Protein AF-A0AAF0UMV8-F1 (afdb_monomer_lite)

Foldseek 3Di:
DADPVQQDPLLVPDQALLLSLLLSVLSCLLCLAVDAEAEDAALLVVVQSVVVCLVCLLVSLVCLQVLHHDPVNDDVSSRVRSSVRRDHDNPSSVQSCVLSVDPALFQVSCSSRVNYQAYEHLCAAPRVVCVVVCCRNNVNHQYFDFFDADPVWGFFTFPCRRDDNVLTWTWGDCVGFWKKWQFPPPDPPDPPDDDDDDDDDPVVSVVRIDGQQGDDAQTKTFIFTDGPVGRFRHGPQWIWHFNQDDPRGTITGGDYRPQFFDDQDPFGDGPVLQVVLLVQLCVLCVVQQKDFPDKAKEWAVVDPLIEIEMETEMDTPDPPDDDLVSVLVSQQSSQQSGDLVSLCCQPRNVSYDFYKYFYFDPCLVVVLLVCCCPPPPVDDNVPDDRHNYDDDVVSVVSSVVGTPDMHTNPDRHDHDPPPPDPPVPFPPPDAEAEDAALQVSLVVVVCCLVCVVQVLVCLQVLAHDVVPPDPVVRVVSSVVRDHDNPLSVQSCVLSVDPALFQVCCSNGVNHQAYEYLCAAPRVVCVVVVCRNRVPRQYFDAFDADQQGTFFGFSCRRDHSVLTWTFGDCVAWFKKWQFDDPDPDDDPDDDDPDPDDPVRVVRIDGQLGDDAFTKTFIKTKGQADPDRDPPVVPPDPPCVVPPNDDGHIDIDTPQWIWHFNDDDPSTTITGTDHGHQFDADQDNAGDGPVLQVVLQVQLQVLCVVQQKGFPDKDKYWAVPDVVIDIDMDTDMDGPDPDDDDVVSVVVSVVSSVCSSCVVVVVPDPDDDD

Sequence (768 aa):
MCCPTESPIEAILCLDSYQSMYSQMLCGLCQNREVVRVGSLFASAFIRAMRFLEDHWSQLCNDIRTGTINNKITDPKVIEAVMKILKPDSELADFIEAECSKDSWEGIVTRLWPNTKYVDVVVTGAMSQYIPMLDYYSNSLPLVSTVYGSSECSFGINLNPLCKPSEVSYMLIPTMGYFEFLPMNRSNEFIDSISISTPLNEKDEQQLVVDLVDVKIGQEYELVVTTYSGLYRYRVGDVLRVAGYKNNTPQFNFIRRENVILSIDFDKTNEFDLQKAVNNVANNLMPFDARVVDYTSYADIATIPGHYVLFWELRANASPPIPHSVLEDCCLTIEESFDSVYCQGRTSDKSIGPLEIRIVEAGTFDKLMDYCSSSLLGASINQYKTPRCVKFAPLVELLNARVVSSYFSPVCPKWVPGMSGTCIGAKLKLVQAGSVLASSFIRAMRFLEDHWSLLRNDIRTGTINNKTTDPSVREAVMKSLKPDSELADFIEAECSKNSWEGIITRLWPNTKYVDVVVTGAMSQYIPMLDYYCNSLPLVSTTYASSECFFGINLSPLCKPSEVSYTLIPTVGYFEFLPIHRSNEFIDSISIPTPLNEKDEQQLVDLVDVKIGQEYELIVTTYSGNFQLPIEMFFFPCLLMLGSILSGLYRYRVGDVLRVAGYKNNAPQFNFIRRENVILSIDLDKTNEFELQNAVNNAANNLMLLDARVVDYTSYADTATIPGHYVLFWELSVNGSAPIPPSVLEDCCLTIEESLNSVCQFSAECSSK

Organism: Solanum verrucosum (NCBI:txid315347)

Radius of gyration: 34.32 Å; chains: 1; bounding box: 91×69×87 Å

Secondary structure (DSSP, 8-state):
---TTTS-HHHHT-S-HHHHHHHHHHHHHHTTTT-S-EEEEEHHHHHHHHHHHHHHHHHHHHHHHHT---TT---HHHHHHHHTT----HHHHHHHHHHHTSS--TTHHHHHSTT---EEEE-SGGGGGGHHHHHHHHTS--EE--EEE-SS-EEEEES-TTS-GGG--EEE-TTS-EEEEEES--SSS--SS-----PPPHHHHTTS-EETTT--TT-EEEEEEE-TTS--SEEEEEEEEEEEEETTEEEEEEEEETTEEE-SSS--EEHHHHHHHHHHTHHHHGGGTEEEEEEEEEEE-SSSS-EEEEEEEEEE-PSSPPPHHHHHHHHHHHHHHS-HHHHHHHHTS--SPPPEEEEE-TTHHHHHHHHIIIIIS---GGG----SB---HHHHHHHHTTEEEEEE-SSPPP--TT-S---TT-S---SEEEEEEHHHHHHHHHHHHHHHHHHHHHHHHT---TT---HHHHHHHHHH----HHHHHHHHHHHTSS--TTHHHHH-TT--EEEEE-SGGGGGGHHHHHHHHTT--EE--EEE-SS-EEEE-S-TTS-GGG--EEE-TTT-EEEEEE------------------HHHHTT-EEGGG--TT-EEEEEEEESS-S----GGGGG-GGGGGTSTTS---EEEEEEEEEEEEEEETTEEEEEEEEETT-SEEETTEEE-HHHHHHHHHHHHHHHGGGTEEEEEEEEEEE-SSSS-EEEEEEEEEESSSSPPPHHHHHHHHHHHHHHHHTTSTTS------

Structure (mmCIF, N/CA/C/O backbone):
data_AF-A0AAF0UMV8-F1
#
_entry.id   AF-A0AAF0UMV8-F1
#
loop_
_atom_site.group_PDB
_atom_site.id
_atom_site.type_symbol
_atom_site.label_atom_id
_atom_site.label_alt_id
_atom_site.label_comp_id
_atom_site.label_asym_id
_atom_site.label_entity_id
_atom_site.label_seq_id
_atom_site.pdbx_PDB_ins_code
_atom_site.Cartn_x
_atom_site.Cartn_y
_atom_site.Cartn_z
_atom_site.occupancy
_atom_site.B_iso_or_equiv
_atom_site.auth_seq_id
_atom_site.auth_comp_id
_atom_site.auth_asym_id
_atom_site.auth_atom_id
_atom_site.pdbx_PDB_model_num
ATOM 1 N N . MET A 1 1 ? -5.212 9.269 11.616 1.00 38.28 1 MET A N 1
ATOM 2 C CA . MET A 1 1 ? -6.663 9.485 11.670 1.00 38.28 1 MET A CA 1
ATOM 3 C C . MET A 1 1 ? -6.932 10.977 11.596 1.00 38.28 1 MET A C 1
ATOM 5 O O . MET A 1 1 ? -6.074 11.741 12.016 1.00 38.28 1 MET A O 1
ATOM 9 N N . CYS A 1 2 ? -8.063 11.365 11.006 1.00 29.98 2 CYS A N 1
ATOM 10 C CA . CYS A 1 2 ? -8.324 12.703 10.458 1.00 29.98 2 CYS A CA 1
ATOM 11 C C . CYS A 1 2 ? -7.521 12.950 9.177 1.00 29.98 2 CYS A C 1
ATOM 13 O O . CYS A 1 2 ? -6.452 12.373 8.961 1.00 29.98 2 CYS A O 1
ATOM 15 N N . CYS A 1 3 ? -8.096 13.744 8.278 1.00 34.16 3 CYS A N 1
ATOM 16 C CA . CYS A 1 3 ? -7.477 14.120 7.015 1.00 34.16 3 CYS A CA 1
ATOM 17 C C . CYS A 1 3 ? -6.017 14.563 7.220 1.00 34.16 3 CYS A C 1
ATOM 19 O O . CYS A 1 3 ? -5.720 15.145 8.265 1.00 34.16 3 CYS A O 1
ATOM 21 N N . PRO A 1 4 ? -5.130 14.420 6.212 1.00 35.78 4 PRO A N 1
ATOM 22 C CA . PRO A 1 4 ? -3.770 14.976 6.255 1.00 35.78 4 PRO A CA 1
ATOM 23 C C . PRO A 1 4 ? -3.703 16.476 6.601 1.00 35.78 4 PRO A C 1
ATOM 25 O O . PRO A 1 4 ? -2.625 17.006 6.824 1.00 35.78 4 PRO A O 1
ATOM 28 N N . THR A 1 5 ? -4.844 17.169 6.598 1.00 45.72 5 THR A N 1
ATOM 29 C CA . THR A 1 5 ? -4.985 18.596 6.871 1.00 45.72 5 THR A CA 1
ATOM 30 C C . THR A 1 5 ? -5.189 18.949 8.348 1.00 45.72 5 THR A C 1
ATOM 32 O O . THR A 1 5 ? -4.917 20.087 8.700 1.00 45.72 5 THR A O 1
ATOM 35 N N . GLU A 1 6 ? -5.654 18.032 9.207 1.00 58.31 6 GLU A N 1
ATOM 36 C CA . GLU A 1 6 ? -6.011 18.357 10.610 1.00 58.31 6 GLU A CA 1
ATOM 37 C C . GLU A 1 6 ? -5.073 17.738 11.650 1.00 58.31 6 GLU A C 1
ATOM 39 O O . GLU A 1 6 ? -4.917 18.275 12.749 1.00 58.31 6 GLU A O 1
ATOM 44 N N . SER A 1 7 ? -4.442 16.615 11.302 1.00 75.75 7 SER A N 1
ATOM 45 C CA . SER A 1 7 ? -3.419 15.979 12.126 1.00 75.75 7 SER A CA 1
ATOM 46 C C . SER A 1 7 ? -2.053 16.577 11.797 1.00 75.75 7 SER A C 1
ATOM 48 O O . SER A 1 7 ? -1.651 16.528 10.631 1.00 75.75 7 SER A O 1
ATOM 50 N N . PRO A 1 8 ? -1.309 17.104 12.786 1.00 83.69 8 PRO A N 1
ATOM 51 C CA . PRO A 1 8 ? 0.037 17.594 12.538 1.00 83.69 8 PRO A CA 1
ATOM 52 C C . PRO A 1 8 ? 0.931 16.499 11.954 1.00 83.69 8 PRO A C 1
ATOM 54 O O . PRO A 1 8 ? 0.858 15.337 12.367 1.00 83.69 8 PRO A O 1
ATOM 57 N N . ILE A 1 9 ? 1.805 16.866 11.016 1.00 81.62 9 ILE A N 1
ATOM 58 C CA . ILE A 1 9 ? 2.722 15.921 10.361 1.00 81.62 9 ILE A CA 1
ATOM 59 C C . ILE A 1 9 ? 3.600 15.229 11.410 1.00 81.62 9 ILE A C 1
ATOM 61 O O . ILE A 1 9 ? 3.859 14.033 11.318 1.00 81.62 9 ILE A O 1
ATOM 65 N N . GLU A 1 10 ? 3.993 15.950 12.455 1.00 84.44 10 GLU A N 1
ATOM 66 C CA . GLU A 1 10 ? 4.778 15.436 13.574 1.00 84.44 10 GLU A CA 1
ATOM 67 C C . GLU A 1 10 ? 4.041 14.332 14.345 1.00 84.44 10 GLU A C 1
ATOM 69 O O . GLU A 1 10 ? 4.664 13.354 14.750 1.00 84.44 10 GLU A O 1
ATOM 74 N N . ALA A 1 11 ? 2.718 14.449 14.503 1.00 81.69 11 ALA A N 1
ATOM 75 C CA . ALA A 1 11 ? 1.891 13.416 15.126 1.00 81.69 11 ALA A CA 1
ATOM 76 C C . ALA A 1 11 ? 1.771 12.171 14.233 1.00 81.69 11 ALA A C 1
ATOM 78 O O . ALA A 1 11 ? 1.800 11.045 14.731 1.00 81.69 11 ALA A O 1
ATOM 79 N N . ILE A 1 12 ? 1.683 12.356 12.911 1.00 76.12 12 ILE A N 1
ATOM 80 C CA . ILE A 1 12 ? 1.628 11.259 11.929 1.00 76.12 12 ILE A CA 1
ATOM 81 C C . ILE A 1 12 ? 2.968 10.511 11.856 1.00 76.12 12 ILE A C 1
ATOM 83 O O . ILE A 1 12 ? 2.980 9.288 11.755 1.00 76.12 12 ILE A O 1
ATOM 87 N N . LEU A 1 13 ? 4.090 11.231 11.925 1.00 76.62 13 LEU A N 1
ATOM 88 C CA . LEU A 1 13 ? 5.443 10.668 11.856 1.00 76.62 13 LEU A CA 1
ATOM 89 C C . LEU A 1 13 ? 5.960 10.130 13.203 1.00 76.62 13 LEU A C 1
ATOM 91 O O . LEU A 1 13 ? 7.097 9.657 13.274 1.00 76.62 13 LEU A O 1
ATOM 95 N N . CYS A 1 14 ? 5.165 10.212 14.272 1.00 75.81 14 CYS A N 1
ATOM 96 C CA . CYS A 1 14 ? 5.547 9.699 15.581 1.00 75.81 14 CYS A CA 1
ATOM 97 C C . CYS A 1 14 ? 5.650 8.166 15.551 1.00 75.81 14 CYS A C 1
ATOM 99 O O . CYS A 1 14 ? 4.730 7.475 15.119 1.00 75.81 14 CYS A O 1
ATOM 101 N N . LEU A 1 15 ? 6.779 7.635 16.031 1.00 75.69 15 LEU A N 1
ATOM 102 C CA . LEU A 1 15 ? 7.058 6.193 16.045 1.00 75.69 15 LEU A CA 1
ATOM 103 C C . LEU A 1 15 ? 6.246 5.440 17.107 1.00 75.69 15 LEU A C 1
ATOM 105 O O . LEU A 1 15 ? 6.042 4.234 16.988 1.00 75.69 15 LEU A O 1
ATOM 109 N N . ASP A 1 16 ? 5.810 6.137 18.156 1.00 77.25 16 ASP A N 1
ATOM 110 C CA . ASP A 1 16 ? 4.961 5.573 19.199 1.00 77.25 16 ASP A CA 1
ATOM 111 C C . ASP A 1 16 ? 3.493 5.642 18.755 1.00 77.25 16 ASP A C 1
ATOM 113 O O . ASP A 1 16 ? 2.898 6.720 18.655 1.00 77.25 16 ASP A O 1
ATOM 117 N N . SER A 1 17 ? 2.904 4.472 18.498 1.00 77.69 17 SER A N 1
ATOM 118 C CA . SER A 1 17 ? 1.530 4.343 18.008 1.00 77.69 17 SER A CA 1
ATOM 119 C C . SER A 1 17 ? 0.492 4.910 18.981 1.00 77.69 17 SER A C 1
ATOM 121 O O . SER A 1 17 ? -0.507 5.478 18.533 1.00 77.69 17 SER A O 1
ATOM 123 N N . TYR A 1 18 ? 0.732 4.835 20.296 1.00 83.44 18 TYR A N 1
ATOM 124 C CA . TYR A 1 18 ? -0.160 5.413 21.302 1.00 83.44 18 TYR A CA 1
ATOM 125 C C . TYR A 1 18 ? -0.107 6.940 21.256 1.00 83.44 18 TYR A C 1
ATOM 127 O O . TYR A 1 18 ? -1.152 7.591 21.192 1.00 83.44 18 TYR A O 1
ATOM 135 N N . GLN A 1 19 ? 1.099 7.521 21.256 1.00 88.19 19 GLN A N 1
ATOM 136 C CA . GLN A 1 19 ? 1.258 8.980 21.224 1.00 88.19 19 GLN A CA 1
ATOM 137 C C . GLN A 1 19 ? 0.718 9.570 19.922 1.00 88.19 19 GLN A C 1
ATOM 139 O O . GLN A 1 19 ? 0.024 10.589 19.948 1.00 88.19 19 GLN A O 1
ATOM 144 N N . SER A 1 20 ? 0.976 8.891 18.803 1.00 83.69 20 SER A N 1
ATOM 145 C CA . SER A 1 20 ? 0.433 9.238 17.494 1.00 83.69 20 SER A CA 1
ATOM 146 C C . SER A 1 20 ? -1.099 9.222 17.497 1.00 83.69 20 SER A C 1
ATOM 148 O O . SER A 1 20 ? -1.724 10.203 17.100 1.00 83.69 20 SER A O 1
ATOM 150 N N . MET A 1 21 ? -1.728 8.153 17.999 1.00 84.56 21 MET A N 1
ATOM 151 C CA . MET A 1 21 ? -3.191 8.048 18.027 1.00 84.56 21 MET A CA 1
ATOM 152 C C . MET A 1 21 ? -3.832 9.092 18.949 1.00 84.56 21 MET A C 1
ATOM 154 O O . MET A 1 21 ? -4.802 9.745 18.561 1.00 84.56 21 MET A O 1
ATOM 158 N N . TYR A 1 22 ? -3.270 9.281 20.147 1.00 90.94 22 TYR A N 1
ATOM 159 C CA . TYR A 1 22 ? -3.782 10.228 21.137 1.00 90.94 22 TYR A CA 1
ATOM 160 C C . TYR A 1 22 ? -3.746 11.667 20.619 1.00 90.94 22 TYR A C 1
ATOM 162 O O . TYR A 1 22 ? -4.747 12.378 20.682 1.00 90.94 22 TYR A O 1
ATOM 170 N N . SER A 1 23 ? -2.602 12.085 20.071 1.00 91.44 23 SER A N 1
ATOM 171 C CA . SER A 1 23 ? -2.417 13.443 19.548 1.00 91.44 23 SER A CA 1
ATOM 172 C C . SER A 1 23 ? -3.309 13.728 18.339 1.00 91.44 23 SER A C 1
ATOM 174 O O . SER A 1 23 ? -3.946 14.778 18.294 1.00 91.44 23 SER A O 1
ATOM 176 N N . GLN A 1 24 ? -3.436 12.781 17.403 1.00 89.56 24 GLN A N 1
ATOM 177 C CA . GLN A 1 24 ? -4.327 12.925 16.246 1.00 89.56 24 GLN A CA 1
ATOM 178 C C . GLN A 1 24 ? -5.804 13.010 16.660 1.00 89.56 24 GLN A C 1
ATOM 180 O O . GLN A 1 24 ? -6.539 13.854 16.144 1.00 89.56 24 GLN A O 1
ATOM 185 N N . MET A 1 25 ? -6.237 12.192 17.628 1.00 92.00 25 MET A N 1
ATOM 186 C CA . MET A 1 25 ? -7.603 12.253 18.160 1.00 92.00 25 MET A CA 1
ATOM 187 C C . MET A 1 25 ? -7.877 13.590 18.863 1.00 92.00 25 MET A C 1
ATOM 189 O O . MET A 1 25 ? -8.906 14.215 18.617 1.00 92.00 25 MET A O 1
ATOM 193 N N . LEU A 1 26 ? -6.937 14.068 19.686 1.00 93.38 26 LEU A N 1
ATOM 194 C CA . LEU A 1 26 ? -7.053 15.350 20.384 1.00 93.38 26 LEU A CA 1
ATOM 195 C C . LEU A 1 26 ? -7.191 16.526 19.402 1.00 93.38 26 LEU A C 1
ATOM 197 O O . LEU A 1 26 ? -8.086 17.358 19.560 1.00 93.38 26 LEU A O 1
ATOM 201 N N . CYS A 1 27 ? -6.357 16.572 18.358 1.00 91.44 27 CYS A N 1
ATOM 202 C CA . CYS A 1 27 ? -6.440 17.598 17.315 1.00 91.44 27 CYS A CA 1
ATOM 203 C C . CYS A 1 27 ? -7.762 17.537 16.534 1.00 91.44 27 CYS A C 1
ATOM 205 O O . CYS A 1 27 ? -8.341 18.588 16.248 1.00 91.44 27 CYS A O 1
ATOM 207 N N . GLY A 1 28 ? -8.258 16.331 16.230 1.00 90.81 28 GLY A N 1
ATOM 208 C CA . GLY A 1 28 ? -9.544 16.131 15.554 1.00 90.81 28 GLY A CA 1
ATOM 209 C C . GLY A 1 28 ? -10.753 16.555 16.394 1.00 90.81 28 GLY A C 1
ATOM 210 O O . GLY A 1 28 ? -11.734 17.062 15.852 1.00 90.81 28 GLY A O 1
ATOM 211 N N . LEU A 1 29 ? -10.687 16.396 17.720 1.00 92.81 29 LEU A N 1
ATOM 212 C CA . LEU A 1 29 ? -11.724 16.877 18.640 1.00 92.81 29 LEU A CA 1
ATOM 213 C C . LEU A 1 29 ? -11.701 18.406 18.780 1.00 92.81 29 LEU A C 1
ATOM 215 O O . LEU A 1 29 ? -12.757 19.032 18.746 1.00 92.81 29 LEU A O 1
ATOM 219 N N . CYS A 1 30 ? -10.516 19.020 18.871 1.00 91.62 30 CYS A N 1
ATOM 220 C CA . CYS A 1 30 ? -10.375 20.481 18.962 1.00 91.62 30 CYS A CA 1
ATOM 221 C C . CYS A 1 30 ? -10.949 21.213 17.736 1.00 91.62 30 CYS A C 1
ATOM 223 O O . CYS A 1 30 ? -11.435 22.334 17.852 1.00 91.62 30 CYS A O 1
ATOM 225 N N . GLN A 1 31 ? -10.897 20.579 16.563 1.00 88.88 31 GLN A N 1
ATOM 226 C CA . GLN A 1 31 ? -11.354 21.138 15.288 1.00 88.88 31 GLN A CA 1
ATOM 227 C C . GLN A 1 31 ? -12.716 20.571 14.857 1.00 88.88 31 GLN A C 1
ATOM 229 O O . GLN A 1 31 ? -13.070 20.638 13.682 1.00 88.88 31 GLN A O 1
ATOM 234 N N . ASN A 1 32 ? -13.516 20.021 15.781 1.00 89.31 32 ASN A N 1
ATOM 235 C CA . ASN A 1 32 ? -14.675 19.194 15.431 1.00 89.31 32 ASN A CA 1
ATOM 236 C C . ASN A 1 32 ? -15.717 19.852 14.499 1.00 89.31 32 ASN A C 1
ATOM 238 O O . ASN A 1 32 ? -16.397 19.158 13.741 1.00 89.31 32 ASN A O 1
ATOM 242 N N . ARG A 1 33 ? -15.848 21.184 14.539 1.00 88.31 33 ARG A N 1
ATOM 243 C CA . ARG A 1 33 ? -16.759 21.963 13.682 1.00 88.31 33 ARG A CA 1
ATOM 244 C C . ARG A 1 33 ? -16.236 22.147 12.257 1.00 88.31 33 ARG A C 1
ATOM 246 O O . ARG A 1 33 ? -17.039 22.397 11.361 1.00 88.31 33 ARG A O 1
ATOM 253 N N . GLU A 1 34 ? -14.931 22.043 12.041 1.00 89.19 34 GLU A N 1
ATOM 254 C CA . GLU A 1 34 ? -14.287 22.230 10.733 1.00 89.19 34 GLU A CA 1
ATOM 255 C C . GLU A 1 34 ? -14.256 20.928 9.918 1.00 89.19 34 GLU A C 1
ATOM 257 O O . GLU A 1 34 ? -14.189 20.962 8.688 1.00 89.19 34 GLU A O 1
ATOM 262 N N . VAL A 1 35 ? -14.406 19.785 10.594 1.00 88.62 35 VAL A N 1
ATOM 263 C CA . VAL A 1 35 ? -14.337 18.454 9.986 1.00 88.62 35 VAL A CA 1
ATOM 264 C C . VAL A 1 35 ? -15.510 18.205 9.036 1.00 88.62 35 VAL A C 1
ATOM 266 O O . VAL A 1 35 ? -16.669 18.091 9.439 1.00 88.62 35 VAL A O 1
ATOM 269 N N . VAL A 1 36 ? -15.194 18.068 7.747 1.00 88.81 36 VAL A N 1
ATOM 270 C CA . VAL A 1 36 ? -16.163 17.752 6.677 1.00 88.81 36 VAL A CA 1
ATOM 271 C C . VAL A 1 36 ? -16.116 16.293 6.224 1.00 88.81 36 VAL A C 1
ATOM 273 O O . VAL A 1 36 ? -17.066 15.806 5.609 1.00 88.81 36 VAL A O 1
ATOM 276 N N . ARG A 1 37 ? -15.027 15.579 6.519 1.00 87.19 37 ARG A N 1
ATOM 277 C CA . ARG A 1 37 ? -14.860 14.148 6.238 1.00 87.19 37 ARG A CA 1
ATOM 278 C C . ARG A 1 37 ? -13.977 13.520 7.311 1.00 87.19 37 ARG A C 1
ATOM 280 O O . ARG A 1 37 ? -13.007 14.137 7.750 1.00 87.19 37 ARG A O 1
ATOM 287 N N . VAL A 1 38 ? -14.284 12.285 7.683 1.00 88.56 38 VAL A N 1
ATOM 288 C CA . VAL A 1 38 ? -13.472 11.484 8.612 1.00 88.56 38 VAL A CA 1
ATOM 289 C C . VAL A 1 38 ? -12.985 10.235 7.898 1.00 88.56 38 VAL A C 1
ATOM 291 O O . VAL A 1 38 ? -13.615 9.794 6.942 1.00 88.56 38 VAL A O 1
ATOM 294 N N . GLY A 1 39 ? -11.868 9.656 8.327 1.00 80.81 39 GLY A N 1
ATOM 295 C CA . GLY A 1 39 ? -11.364 8.468 7.654 1.00 80.81 39 GLY A CA 1
ATOM 296 C C . GLY A 1 39 ? -9.965 8.026 8.045 1.00 80.81 39 GLY A C 1
ATOM 297 O O . GLY A 1 39 ? -9.264 8.660 8.845 1.00 80.81 39 GLY A O 1
ATOM 298 N N . SER A 1 40 ? -9.577 6.913 7.438 1.00 76.19 40 SER A N 1
ATOM 299 C CA . SER A 1 40 ? -8.247 6.308 7.472 1.00 76.19 40 SER A CA 1
ATOM 300 C C . SER A 1 40 ? -8.068 5.435 6.235 1.00 76.19 40 SER A C 1
ATOM 302 O O . SER A 1 40 ? -9.028 5.157 5.530 1.00 76.19 40 SER A O 1
ATOM 304 N N . LEU A 1 41 ? -6.849 4.958 5.973 1.00 71.75 41 LEU A N 1
ATOM 305 C CA . LEU A 1 41 ? -6.599 4.120 4.797 1.00 71.75 41 LEU A CA 1
ATOM 306 C C . LEU A 1 41 ? -7.487 2.859 4.784 1.00 71.75 41 LEU A C 1
ATOM 308 O O . LEU A 1 41 ? -8.133 2.573 3.782 1.00 71.75 41 LEU A O 1
ATOM 312 N N . PHE A 1 42 ? -7.583 2.153 5.914 1.00 69.00 42 PHE A N 1
ATOM 313 C CA . PHE A 1 42 ? -8.423 0.963 6.076 1.00 69.00 42 PHE A CA 1
ATOM 314 C C . PHE A 1 42 ? -9.526 1.161 7.116 1.00 69.00 42 PHE A C 1
ATOM 316 O O . PHE A 1 42 ? -9.363 1.935 8.063 1.00 69.00 42 PHE A O 1
ATOM 323 N N . ALA A 1 43 ? -10.631 0.429 6.952 1.00 73.12 43 ALA A N 1
ATOM 324 C CA . ALA A 1 43 ? -11.760 0.413 7.884 1.00 73.12 43 ALA A CA 1
ATOM 325 C C . ALA A 1 43 ? -11.365 -0.032 9.307 1.00 73.12 43 ALA A C 1
ATOM 327 O O . ALA A 1 43 ? -11.770 0.587 10.291 1.00 73.12 43 ALA A O 1
ATOM 328 N N . SER A 1 44 ? -10.517 -1.057 9.411 1.00 70.81 44 SER A N 1
ATOM 329 C CA . SER A 1 44 ? -9.913 -1.565 10.655 1.00 70.81 44 SER A CA 1
ATOM 330 C C . SER A 1 44 ? -9.231 -0.458 11.471 1.00 70.81 44 SER A C 1
ATOM 332 O O . SER A 1 44 ? -9.431 -0.335 12.681 1.00 70.81 44 SER A O 1
ATOM 334 N N . ALA A 1 45 ? -8.439 0.388 10.808 1.00 72.31 45 ALA A N 1
ATOM 335 C CA . ALA A 1 45 ? -7.747 1.501 11.441 1.00 72.31 45 ALA A CA 1
ATOM 336 C C . ALA A 1 45 ? -8.731 2.546 11.983 1.00 72.31 45 ALA A C 1
ATOM 338 O O . ALA A 1 45 ? -8.504 3.046 13.083 1.00 72.31 45 ALA A O 1
ATOM 339 N N . PHE A 1 46 ? -9.826 2.825 11.264 1.00 80.62 46 PHE A N 1
ATOM 340 C CA . PHE A 1 46 ? -10.875 3.748 11.707 1.00 80.62 46 PHE A CA 1
ATOM 341 C C . PHE A 1 46 ? -11.546 3.254 12.987 1.00 80.62 46 PHE A C 1
ATOM 343 O O . PHE A 1 46 ? -11.605 3.963 13.993 1.00 80.62 46 PHE A O 1
ATOM 350 N N . ILE A 1 47 ? -11.972 1.993 12.969 1.00 78.62 47 ILE A N 1
ATOM 351 C CA . ILE A 1 47 ? -12.612 1.336 14.108 1.00 78.62 47 ILE A CA 1
ATOM 352 C C . ILE A 1 47 ? -11.686 1.330 15.326 1.00 78.62 47 ILE A C 1
ATOM 354 O O . ILE A 1 47 ? -12.118 1.638 16.436 1.00 78.62 47 ILE A O 1
ATOM 358 N N . ARG A 1 48 ? -10.391 1.063 15.125 1.00 76.88 48 ARG A N 1
ATOM 359 C CA . ARG A 1 48 ? -9.399 1.073 16.205 1.00 76.88 48 ARG A CA 1
ATOM 360 C C . ARG A 1 48 ? -9.318 2.412 16.929 1.00 76.88 48 ARG A C 1
ATOM 362 O O . ARG A 1 48 ? -9.154 2.389 18.144 1.00 76.88 48 ARG A O 1
ATOM 369 N N . ALA A 1 49 ? -9.444 3.559 16.259 1.00 82.69 49 ALA A N 1
ATOM 370 C CA . ALA A 1 49 ? -9.463 4.802 17.029 1.00 82.69 49 ALA A CA 1
ATOM 371 C C . ALA A 1 49 ? -10.834 5.233 17.530 1.00 82.69 49 ALA A C 1
ATOM 373 O O . ALA A 1 49 ? -10.868 5.967 18.512 1.00 82.69 49 ALA A O 1
ATOM 374 N N . MET A 1 50 ? -11.941 4.757 16.951 1.00 86.25 50 MET A N 1
ATOM 375 C CA . MET A 1 50 ? -13.228 4.857 17.654 1.00 86.25 50 MET A CA 1
ATOM 376 C C . MET A 1 50 ? -13.130 4.128 18.999 1.00 86.25 50 MET A C 1
ATOM 378 O O . MET A 1 50 ? -13.477 4.693 20.030 1.00 86.25 50 MET A O 1
ATOM 382 N N . ARG A 1 51 ? -12.507 2.942 19.018 1.00 84.25 51 ARG A N 1
ATOM 383 C CA . ARG A 1 51 ? -12.204 2.222 20.260 1.00 84.25 51 ARG A CA 1
ATOM 384 C C . ARG A 1 51 ? -11.227 2.969 21.167 1.00 84.25 51 ARG A C 1
ATOM 386 O O . ARG A 1 51 ? -11.442 3.059 22.368 1.00 84.25 51 ARG A O 1
ATOM 393 N N . PHE A 1 52 ? -10.176 3.558 20.600 1.00 85.81 52 PHE A N 1
ATOM 394 C CA . PHE A 1 52 ? -9.246 4.385 21.369 1.00 85.81 52 PHE A CA 1
ATOM 395 C C . PHE A 1 52 ? -9.960 5.550 22.067 1.00 85.81 52 PHE A C 1
ATOM 397 O O . PHE A 1 52 ? -9.655 5.848 23.222 1.00 85.81 52 PHE A O 1
ATOM 404 N N . LEU A 1 53 ? -10.913 6.186 21.379 1.00 90.44 53 LEU A N 1
ATOM 405 C CA . LEU A 1 53 ? -11.748 7.242 21.937 1.00 90.44 53 LEU A CA 1
ATOM 406 C C . LEU A 1 53 ? -12.653 6.706 23.056 1.00 90.44 53 LEU A C 1
ATOM 408 O O . LEU A 1 53 ? -12.712 7.338 24.106 1.00 90.44 53 LEU A O 1
ATOM 412 N N . GLU A 1 54 ? -13.282 5.538 22.888 1.00 89.00 54 GLU A N 1
ATOM 413 C CA . GLU A 1 54 ? -14.051 4.864 23.954 1.00 89.00 54 GLU A CA 1
ATOM 414 C C . GLU A 1 54 ? -13.224 4.664 25.233 1.00 89.00 54 GLU A C 1
ATOM 416 O O . GLU A 1 54 ? -13.705 4.938 26.333 1.00 89.00 54 GLU A O 1
ATOM 421 N N . ASP A 1 55 ? -11.960 4.262 25.095 1.00 89.31 55 ASP A N 1
ATOM 422 C CA . ASP A 1 55 ? -11.094 3.965 26.239 1.00 89.31 55 ASP A CA 1
ATOM 423 C C . ASP A 1 55 ? -10.470 5.227 26.882 1.00 89.31 55 ASP A C 1
ATOM 425 O O . ASP A 1 55 ? -10.142 5.226 28.072 1.00 89.31 55 ASP A O 1
ATOM 429 N N . HIS A 1 56 ? -10.287 6.315 26.116 1.00 92.88 56 HIS A N 1
ATOM 430 C CA . HIS A 1 56 ? -9.475 7.475 26.531 1.00 92.88 56 HIS A CA 1
ATOM 431 C C . HIS A 1 56 ? -10.199 8.832 26.512 1.00 92.88 56 HIS A C 1
ATOM 433 O O . HIS A 1 56 ? -9.564 9.840 26.837 1.00 92.88 56 HIS A O 1
ATOM 439 N N . TRP A 1 57 ? -11.497 8.901 26.185 1.00 94.62 57 TRP A N 1
ATOM 440 C CA . TRP A 1 57 ? -12.227 10.178 26.080 1.00 94.62 57 TRP A CA 1
ATOM 441 C C . TRP A 1 57 ? -12.128 11.036 27.347 1.00 94.62 57 TRP A C 1
ATOM 443 O O . TRP A 1 57 ? -12.005 12.249 27.245 1.00 94.62 57 TRP A O 1
ATOM 453 N N . SER A 1 58 ? -12.102 10.430 28.538 1.00 94.12 58 SER A N 1
ATOM 454 C CA . SER A 1 58 ? -12.004 11.165 29.809 1.00 94.12 58 SER A CA 1
ATOM 455 C C . SER A 1 58 ? -10.690 11.946 29.944 1.00 94.12 58 SER A C 1
ATOM 457 O O . SER A 1 58 ? -10.687 13.087 30.406 1.00 94.12 58 SER A O 1
ATOM 459 N N . GLN A 1 59 ? -9.575 11.358 29.494 1.00 94.25 59 GLN A N 1
ATOM 460 C CA . GLN A 1 59 ? -8.264 12.015 29.463 1.00 94.25 59 GLN A CA 1
ATOM 461 C C . GLN A 1 59 ? -8.246 13.121 28.401 1.00 94.25 59 GLN A C 1
ATOM 463 O O . GLN A 1 59 ? -7.803 14.230 28.684 1.00 94.25 59 GLN A O 1
ATOM 468 N N . LEU A 1 60 ? -8.809 12.849 27.219 1.00 94.12 60 LEU A N 1
ATOM 469 C CA . LEU A 1 60 ? -8.903 13.822 26.127 1.00 94.12 60 LEU A CA 1
ATOM 470 C C . LEU A 1 60 ? -9.752 15.045 26.518 1.00 94.12 60 LEU A C 1
ATOM 472 O O . LEU A 1 60 ? -9.329 16.176 26.291 1.00 94.12 60 LEU A O 1
ATOM 476 N N . CYS A 1 61 ? -10.905 14.848 27.167 1.00 94.56 61 CYS A N 1
ATOM 477 C CA . CYS A 1 61 ? -11.743 15.945 27.659 1.00 94.56 61 CYS A CA 1
ATOM 478 C C . CYS A 1 61 ? -11.017 16.791 28.708 1.00 94.56 61 CYS A C 1
ATOM 480 O O . CYS A 1 61 ? -11.135 18.014 28.696 1.00 94.56 61 CYS A O 1
ATOM 482 N N . ASN A 1 62 ? -10.251 16.164 29.608 1.00 94.50 62 ASN A N 1
ATOM 483 C CA . ASN A 1 62 ? -9.464 16.902 30.591 1.00 94.50 62 ASN A CA 1
ATOM 484 C C . ASN A 1 62 ? -8.396 17.780 29.922 1.00 94.50 62 ASN A C 1
ATOM 486 O O . ASN A 1 62 ? -8.285 18.951 30.274 1.00 94.50 62 ASN A O 1
ATOM 490 N N . ASP A 1 63 ? -7.680 17.247 28.931 1.00 94.69 63 ASP A N 1
ATOM 491 C CA . ASP A 1 63 ? -6.651 17.991 28.196 1.00 94.69 63 ASP A CA 1
ATOM 492 C C . ASP A 1 63 ? -7.240 19.188 27.429 1.00 94.69 63 ASP A C 1
ATOM 494 O O . ASP A 1 63 ? -6.653 20.272 27.431 1.00 94.69 63 ASP A O 1
ATOM 498 N N . ILE A 1 64 ? -8.425 19.029 26.824 1.00 94.69 64 ILE A N 1
ATOM 499 C CA . ILE A 1 64 ? -9.162 20.126 26.166 1.00 94.69 64 ILE A CA 1
ATOM 500 C C . ILE A 1 64 ? -9.607 21.170 27.200 1.00 94.69 64 ILE A C 1
ATOM 502 O O . ILE A 1 64 ? -9.442 22.372 26.987 1.00 94.69 64 ILE A O 1
ATOM 506 N N . ARG A 1 65 ? -10.115 20.727 28.357 1.00 95.06 65 ARG A N 1
ATOM 507 C CA . ARG A 1 65 ? -10.608 21.612 29.422 1.00 95.06 65 ARG A CA 1
ATOM 508 C C . ARG A 1 65 ? -9.497 22.476 30.019 1.00 95.06 65 ARG A C 1
ATOM 510 O O . ARG A 1 65 ? -9.709 23.666 30.249 1.00 95.06 65 ARG A O 1
ATOM 517 N N . THR A 1 66 ? -8.328 21.894 30.287 1.00 92.88 66 THR A N 1
ATOM 518 C CA . THR A 1 66 ? -7.187 22.605 30.890 1.00 92.88 66 THR A CA 1
ATOM 519 C C . THR A 1 66 ? -6.282 23.276 29.858 1.00 92.88 66 THR A C 1
ATOM 521 O O . THR A 1 66 ? -5.505 24.161 30.219 1.00 92.88 66 THR A O 1
ATOM 524 N N . GLY A 1 67 ? -6.365 22.869 28.588 1.00 92.00 67 GLY A N 1
ATOM 525 C CA . GLY A 1 67 ? -5.449 23.283 27.525 1.00 92.00 67 GLY A CA 1
ATOM 526 C C . GLY A 1 67 ? -4.016 22.789 27.738 1.00 92.00 67 GLY A C 1
ATOM 527 O O . GLY A 1 67 ? -3.068 23.438 27.301 1.00 92.00 67 GLY A O 1
ATOM 528 N N . THR A 1 68 ? -3.843 21.671 28.447 1.00 91.38 68 THR A N 1
ATOM 529 C CA . THR A 1 68 ? -2.535 21.063 28.725 1.00 91.38 68 THR A CA 1
ATOM 530 C C . THR A 1 68 ? -2.526 19.624 28.248 1.00 91.38 68 THR A C 1
ATOM 532 O O . THR A 1 68 ? -3.461 18.886 28.537 1.00 91.38 68 THR A O 1
ATOM 535 N N . ILE A 1 69 ? -1.457 19.204 27.579 1.00 90.31 69 ILE A N 1
ATOM 536 C CA . ILE A 1 69 ? -1.325 17.829 27.097 1.00 90.31 69 ILE A CA 1
ATOM 537 C C . ILE A 1 69 ? -0.972 16.856 28.231 1.00 90.31 69 ILE A C 1
ATOM 539 O O . ILE A 1 69 ? -0.186 17.178 29.125 1.00 90.31 69 ILE A O 1
ATOM 543 N N . ASN A 1 70 ? -1.534 15.651 28.180 1.00 89.25 70 ASN A N 1
ATOM 544 C CA . ASN A 1 70 ? -1.246 14.571 29.117 1.00 89.25 70 ASN A CA 1
ATOM 545 C C . ASN A 1 70 ? 0.247 14.188 29.138 1.00 89.25 70 ASN A C 1
ATOM 547 O O . ASN A 1 70 ? 0.863 13.966 28.096 1.00 89.25 70 ASN A O 1
ATOM 551 N N . ASN A 1 71 ? 0.804 14.003 30.339 1.00 88.94 71 ASN A N 1
ATOM 552 C CA . ASN A 1 71 ? 2.213 13.654 30.576 1.00 88.94 71 ASN A CA 1
ATOM 553 C C . ASN A 1 71 ? 2.651 12.307 29.967 1.00 88.94 71 ASN A C 1
ATOM 555 O O . ASN A 1 71 ? 3.845 12.012 29.932 1.00 88.94 71 ASN A O 1
ATOM 559 N N . LYS A 1 72 ? 1.707 11.465 29.524 1.00 89.12 72 LYS A N 1
ATOM 560 C CA . LYS A 1 72 ? 2.014 10.250 28.751 1.00 89.12 72 LYS A CA 1
ATOM 561 C C . LYS A 1 72 ? 2.590 10.563 27.367 1.00 89.12 72 LYS A C 1
ATOM 563 O O . LYS A 1 72 ? 3.283 9.719 26.804 1.00 89.12 72 LYS A O 1
ATOM 568 N N . ILE A 1 73 ? 2.300 11.743 26.821 1.00 90.88 73 ILE A N 1
ATOM 569 C CA . ILE A 1 73 ? 2.907 12.213 25.579 1.00 90.88 73 ILE A CA 1
ATOM 570 C C . ILE A 1 73 ? 4.271 12.791 25.938 1.00 90.88 73 ILE A C 1
ATOM 572 O O . ILE A 1 73 ? 4.373 13.761 26.683 1.00 90.88 73 ILE A O 1
ATOM 576 N N . THR A 1 74 ? 5.321 12.140 25.452 1.00 91.38 74 THR A N 1
ATOM 577 C CA . THR A 1 74 ? 6.716 12.438 25.800 1.00 91.38 74 THR A CA 1
ATOM 578 C C . THR A 1 74 ? 7.510 12.968 24.613 1.00 91.38 74 THR A C 1
ATOM 580 O O . THR A 1 74 ? 8.534 13.617 24.822 1.00 91.38 74 THR A O 1
ATOM 583 N N . ASP A 1 75 ? 7.049 12.732 23.380 1.00 89.75 75 ASP A N 1
ATOM 584 C CA . ASP A 1 75 ? 7.720 13.209 22.175 1.00 89.75 75 ASP A CA 1
ATOM 585 C C . ASP A 1 75 ? 7.617 14.746 22.068 1.00 89.75 75 ASP A C 1
ATOM 587 O O . ASP A 1 75 ? 6.517 15.284 21.892 1.00 89.75 75 ASP A O 1
ATOM 591 N N . PRO A 1 76 ? 8.746 15.479 22.141 1.00 90.75 76 PRO A N 1
ATOM 592 C CA . PRO A 1 76 ? 8.735 16.937 22.149 1.00 90.75 76 PRO A CA 1
ATOM 593 C C . PRO A 1 76 ? 8.187 17.537 20.851 1.00 90.75 76 PRO A C 1
ATOM 595 O O . PRO A 1 76 ? 7.566 18.598 20.902 1.00 90.75 76 PRO A O 1
ATOM 598 N N . LYS A 1 77 ? 8.370 16.871 19.699 1.00 90.81 77 LYS A N 1
ATOM 599 C CA . LYS A 1 77 ? 7.868 17.376 18.410 1.00 90.81 77 LYS A CA 1
ATOM 600 C C . LYS A 1 77 ? 6.348 17.298 18.351 1.00 90.81 77 LYS A C 1
ATOM 602 O O . LYS A 1 77 ? 5.699 18.239 17.902 1.00 90.81 77 LYS A O 1
ATOM 607 N N . VAL A 1 78 ? 5.789 16.194 18.846 1.00 90.19 78 VAL A N 1
ATOM 608 C CA . VAL A 1 78 ? 4.336 16.003 18.937 1.00 90.19 78 VAL A CA 1
ATOM 609 C C . VAL A 1 78 ? 3.734 17.010 19.912 1.00 90.19 78 VAL A C 1
ATOM 611 O O . VAL A 1 78 ? 2.744 17.654 19.576 1.00 90.19 78 VAL A O 1
ATOM 614 N N . ILE A 1 79 ? 4.355 17.203 21.082 1.00 91.69 79 ILE A N 1
ATOM 615 C CA . ILE A 1 79 ? 3.910 18.196 22.071 1.00 91.69 79 ILE A CA 1
ATOM 616 C C . ILE A 1 79 ? 3.881 19.594 21.446 1.00 91.69 79 ILE A C 1
ATOM 618 O O . ILE A 1 79 ? 2.856 20.267 21.514 1.00 91.69 79 ILE A O 1
ATOM 622 N N . GLU A 1 80 ? 4.966 20.030 20.800 1.00 91.69 80 GLU A N 1
ATOM 623 C CA . GLU A 1 80 ? 5.028 21.358 20.178 1.00 91.69 80 GLU A CA 1
ATOM 624 C C . GLU A 1 80 ? 3.941 21.545 19.109 1.00 91.69 80 GLU A C 1
ATOM 626 O O . GLU A 1 80 ? 3.305 22.598 19.040 1.00 91.69 80 GLU A O 1
ATOM 631 N N . ALA A 1 81 ? 3.704 20.522 18.286 1.00 90.94 81 ALA A N 1
ATOM 632 C CA . ALA A 1 81 ? 2.712 20.567 17.222 1.00 90.94 81 ALA A CA 1
ATOM 633 C C . ALA A 1 81 ? 1.272 20.617 17.762 1.00 90.94 81 ALA A C 1
ATOM 635 O O . ALA A 1 81 ? 0.475 21.446 17.320 1.00 90.94 81 ALA A O 1
ATOM 636 N N . VAL A 1 82 ? 0.948 19.791 18.762 1.00 91.44 82 VAL A N 1
ATOM 637 C CA . VAL A 1 82 ? -0.378 19.766 19.401 1.00 91.44 82 VAL A CA 1
ATOM 638 C C . VAL A 1 82 ? -0.655 21.069 20.149 1.00 91.44 82 VAL A C 1
ATOM 640 O O . VAL A 1 82 ? -1.751 21.612 20.036 1.00 91.44 82 VAL A O 1
ATOM 643 N N . MET A 1 83 ? 0.334 21.624 20.856 1.00 91.19 83 MET A N 1
ATOM 644 C CA . MET A 1 83 ? 0.179 22.872 21.617 1.00 91.19 83 MET A CA 1
ATOM 645 C C . MET A 1 83 ? -0.088 24.105 20.736 1.00 91.19 83 MET A C 1
ATOM 647 O O . MET A 1 83 ? -0.553 25.123 21.244 1.00 91.19 83 MET A O 1
ATOM 651 N N . LYS A 1 84 ? 0.160 24.037 19.419 1.00 90.81 84 LYS A N 1
ATOM 652 C CA . LYS A 1 84 ? -0.248 25.090 18.465 1.00 90.81 84 LYS A CA 1
ATOM 653 C C . LYS A 1 84 ? -1.764 25.106 18.230 1.00 90.81 84 LYS A C 1
ATOM 655 O O . LYS A 1 84 ? -2.311 26.151 17.878 1.00 90.81 84 LYS A O 1
ATOM 660 N N . ILE A 1 85 ? -2.425 23.964 18.420 1.00 89.38 85 ILE A N 1
ATOM 661 C CA . ILE A 1 85 ? -3.858 23.759 18.168 1.00 89.38 85 ILE A CA 1
ATOM 662 C C . ILE A 1 85 ? -4.644 23.779 19.485 1.00 89.38 85 ILE A C 1
ATOM 664 O O . ILE A 1 85 ? -5.680 24.438 19.571 1.00 89.38 85 ILE A O 1
ATOM 668 N N . LEU A 1 86 ? -4.141 23.084 20.509 1.00 92.06 86 LEU A N 1
ATOM 669 C CA . LEU A 1 86 ? -4.799 22.916 21.802 1.00 92.06 86 LEU A CA 1
ATOM 670 C C . LEU A 1 86 ? -4.928 24.260 22.531 1.00 92.06 86 LEU A C 1
ATOM 672 O O . LEU A 1 86 ? -3.938 24.930 22.826 1.00 92.06 86 LEU A O 1
ATOM 676 N N . LYS A 1 87 ? -6.165 24.637 22.854 1.00 90.69 87 LYS A N 1
ATOM 677 C CA . LYS A 1 87 ? -6.502 25.810 23.668 1.00 90.69 87 LYS A CA 1
ATOM 678 C C . LYS A 1 87 ? -7.476 25.381 24.766 1.00 90.69 87 LYS A C 1
ATOM 680 O O . LYS A 1 87 ? -8.280 24.491 24.501 1.00 90.69 87 LYS A O 1
ATOM 685 N N . PRO A 1 88 ? -7.431 25.996 25.962 1.00 94.25 88 PRO A N 1
ATOM 686 C CA . PRO A 1 88 ? -8.402 25.698 27.008 1.00 94.25 88 PRO A CA 1
ATOM 687 C C . PRO A 1 88 ? -9.827 26.011 26.529 1.00 94.25 88 PRO A C 1
ATOM 689 O O . PRO A 1 88 ? -10.145 27.175 26.272 1.00 94.25 88 PRO A O 1
ATOM 692 N N . ASP A 1 89 ? -10.669 24.985 26.420 1.00 93.50 89 ASP A N 1
ATOM 693 C CA . ASP A 1 89 ? -12.074 25.099 26.016 1.00 93.50 89 ASP A CA 1
ATOM 694 C C . ASP A 1 89 ? -12.946 24.169 26.875 1.00 93.50 89 ASP A C 1
ATOM 696 O O . ASP A 1 89 ? -13.053 22.964 26.650 1.00 93.50 89 ASP A O 1
ATOM 700 N N . SER A 1 90 ? -13.560 24.734 27.917 1.00 94.50 90 SER A N 1
ATOM 701 C CA . SER A 1 90 ? -14.424 23.961 28.817 1.00 94.50 90 SER A CA 1
ATOM 702 C C . SER A 1 90 ? -15.764 23.590 28.178 1.00 94.50 90 SER A C 1
ATOM 704 O O . SER A 1 90 ? -16.287 22.522 28.476 1.00 94.50 90 SER A O 1
ATOM 706 N N . GLU A 1 91 ? -16.298 24.419 27.273 1.00 94.69 91 GLU A N 1
ATOM 707 C CA . GLU A 1 91 ? -17.579 24.137 26.612 1.00 94.69 91 GLU A CA 1
ATOM 708 C C . GLU A 1 91 ? -17.454 22.940 25.666 1.00 94.69 91 GLU A C 1
ATOM 710 O O . GLU A 1 91 ? -18.318 22.060 25.655 1.00 94.69 91 GLU A O 1
ATOM 715 N N . LEU A 1 92 ? -16.356 22.873 24.904 1.00 93.00 92 LEU A N 1
ATOM 716 C CA . LEU A 1 92 ? -16.063 21.736 24.035 1.00 93.00 92 LEU A CA 1
ATOM 717 C C . LEU A 1 92 ? -15.835 20.451 24.842 1.00 93.00 92 LEU A C 1
ATOM 719 O O . LEU A 1 92 ? -16.355 19.398 24.473 1.00 93.00 92 LEU A O 1
ATOM 723 N N . ALA A 1 93 ? -15.091 20.531 25.948 1.00 94.38 93 ALA A N 1
ATOM 724 C CA . ALA A 1 93 ? -14.843 19.380 26.811 1.00 94.38 93 ALA A CA 1
ATOM 725 C C . ALA A 1 93 ? -16.140 18.814 27.415 1.00 94.38 93 ALA A C 1
ATOM 727 O O . ALA A 1 93 ? -16.351 17.600 27.372 1.00 94.38 93 ALA A O 1
ATOM 728 N N . ASP A 1 94 ? -17.023 19.681 27.921 1.00 95.31 94 ASP A N 1
ATOM 729 C CA . ASP A 1 94 ? -18.311 19.279 28.497 1.00 95.31 94 ASP A CA 1
ATOM 730 C C . ASP A 1 94 ? -19.249 18.690 27.428 1.00 95.31 94 ASP A C 1
ATOM 732 O O . ASP A 1 94 ? -19.954 17.713 27.686 1.00 95.31 94 ASP A O 1
ATOM 736 N N . PHE A 1 95 ? -19.220 19.230 26.203 1.00 96.00 95 PHE A N 1
ATOM 737 C CA . PHE A 1 95 ? -19.943 18.671 25.058 1.00 96.00 95 PHE A CA 1
ATOM 738 C C . PHE A 1 95 ? -19.473 17.251 24.705 1.00 96.00 95 PHE A C 1
ATOM 740 O O . PHE A 1 95 ? -20.300 16.349 24.569 1.00 96.00 95 PHE A O 1
ATOM 747 N N . ILE A 1 96 ? -18.158 17.032 24.584 1.00 94.00 96 ILE A N 1
ATOM 748 C CA . ILE A 1 96 ? -17.598 15.710 24.256 1.00 94.00 96 ILE A CA 1
ATOM 749 C C . ILE A 1 96 ? -17.899 14.713 25.381 1.00 94.00 96 ILE A C 1
ATOM 751 O O . ILE A 1 96 ? -18.310 13.586 25.114 1.00 94.00 96 ILE A O 1
ATOM 755 N N . GLU A 1 97 ? -17.753 15.127 26.641 1.00 95.00 97 GLU A N 1
ATOM 756 C CA . GLU A 1 97 ? -18.069 14.297 27.808 1.00 95.00 97 GLU A CA 1
ATOM 757 C C . GLU A 1 97 ? -19.554 13.899 27.848 1.00 95.00 97 GLU A C 1
ATOM 759 O O . GLU A 1 97 ? -19.873 12.732 28.088 1.00 95.00 97 GLU A O 1
ATOM 764 N N . ALA A 1 98 ? -20.472 14.816 27.529 1.00 94.94 98 ALA A N 1
ATOM 765 C CA . ALA A 1 98 ? -21.903 14.519 27.447 1.00 94.94 98 ALA A CA 1
ATOM 766 C C . ALA A 1 98 ? -22.255 13.523 26.325 1.00 94.94 98 ALA A C 1
ATOM 768 O O . ALA A 1 98 ? -23.201 12.747 26.462 1.00 94.94 98 ALA A O 1
ATOM 769 N N . GLU A 1 99 ? -21.515 13.529 25.214 1.00 94.75 99 GLU A N 1
ATOM 770 C CA . GLU A 1 99 ? -21.734 12.604 24.097 1.00 94.75 99 GLU A CA 1
ATOM 771 C C . GLU A 1 99 ? -21.095 11.226 24.316 1.00 94.75 99 GLU A C 1
ATOM 773 O O . GLU A 1 99 ? -21.727 10.211 24.004 1.00 94.75 99 GLU A O 1
ATOM 778 N N . CYS A 1 100 ? -19.884 11.178 24.877 1.00 93.44 100 CYS A N 1
ATOM 779 C CA . CYS A 1 100 ? -19.130 9.942 25.121 1.00 93.44 100 CYS A CA 1
ATOM 780 C C . CYS A 1 100 ? -19.596 9.172 26.369 1.00 93.44 100 CYS A C 1
ATOM 782 O O . CYS A 1 100 ? -19.376 7.966 26.454 1.00 93.44 100 CYS A O 1
ATOM 784 N N . SER A 1 101 ? -20.253 9.834 27.329 1.00 93.44 101 SER A N 1
ATOM 785 C CA . SER A 1 101 ? -20.789 9.191 28.544 1.00 93.44 101 SER A CA 1
ATOM 786 C C . SER A 1 101 ? -22.114 8.443 28.339 1.00 93.44 101 SER A C 1
ATOM 788 O O . SER A 1 101 ? -22.622 7.829 29.277 1.00 93.44 101 SER A O 1
ATOM 790 N N . LYS A 1 102 ? -22.689 8.480 27.130 1.00 92.31 102 LYS A N 1
ATOM 791 C CA . LYS A 1 102 ? -23.925 7.760 26.787 1.00 92.31 102 LYS A CA 1
ATOM 792 C C . LYS A 1 102 ? -23.672 6.255 26.652 1.00 92.31 102 LYS A C 1
ATOM 794 O O . LYS A 1 102 ? -22.634 5.838 26.149 1.00 92.31 102 LYS A O 1
ATOM 799 N N . ASP A 1 103 ? -24.685 5.451 26.987 1.00 86.31 103 ASP A N 1
ATOM 800 C CA . ASP A 1 103 ? -24.620 3.983 26.885 1.00 86.31 103 ASP A CA 1
ATOM 801 C C . ASP A 1 103 ? -24.483 3.478 25.434 1.00 86.31 103 ASP A C 1
ATOM 803 O O . ASP A 1 103 ? -23.924 2.409 25.201 1.00 86.31 103 ASP A O 1
ATOM 807 N N . SER A 1 104 ? -24.987 4.236 24.448 1.00 90.56 104 SER A N 1
ATOM 808 C CA . SER A 1 104 ? -24.906 3.887 23.022 1.00 90.56 104 SER A CA 1
ATOM 809 C C . SER A 1 104 ? -23.993 4.829 22.238 1.00 90.56 104 SER A C 1
ATOM 811 O O . SER A 1 104 ? -24.169 6.054 22.207 1.00 90.56 104 SER A O 1
ATOM 813 N N . TRP A 1 105 ? -23.052 4.219 21.522 1.00 91.62 105 TRP A N 1
ATOM 814 C CA . TRP A 1 105 ? -22.110 4.879 20.616 1.00 91.62 105 TRP A CA 1
ATOM 815 C C . TRP A 1 105 ? -22.581 4.862 19.153 1.00 91.62 105 TRP A C 1
ATOM 817 O O . TRP A 1 105 ? -21.870 5.330 18.265 1.00 91.62 105 TRP A O 1
ATOM 827 N N . GLU A 1 106 ? -23.801 4.384 18.897 1.00 92.62 106 GLU A N 1
ATOM 828 C CA . GLU A 1 106 ? -24.408 4.386 17.565 1.00 92.62 106 GLU A CA 1
ATOM 829 C C . GLU A 1 106 ? -24.482 5.811 17.009 1.00 92.62 106 GLU A C 1
ATOM 831 O O . GLU A 1 106 ? -25.143 6.663 17.589 1.00 92.62 106 GLU A O 1
ATOM 836 N N . GLY A 1 107 ? -23.806 6.106 15.905 1.00 92.50 107 GLY A N 1
ATOM 837 C CA . GLY A 1 107 ? -23.785 7.433 15.297 1.00 92.50 107 GLY A CA 1
ATOM 838 C C . GLY A 1 107 ? -22.880 8.454 15.979 1.00 92.50 107 GLY A C 1
ATOM 839 O O . GLY A 1 107 ? -22.985 9.642 15.661 1.00 92.50 107 GLY A O 1
ATOM 840 N N . ILE A 1 108 ? -21.992 8.030 16.888 1.00 93.94 108 ILE A N 1
ATOM 841 C CA . ILE A 1 108 ? -21.064 8.916 17.611 1.00 93.94 108 ILE A CA 1
ATOM 842 C C . ILE A 1 108 ? -20.285 9.853 16.679 1.00 93.94 108 ILE A C 1
ATOM 844 O O . ILE A 1 108 ? -20.098 11.021 17.014 1.00 93.94 108 ILE A O 1
ATOM 848 N N . VAL A 1 109 ? -19.915 9.393 15.477 1.00 92.62 109 VAL A N 1
ATOM 849 C CA . VAL A 1 109 ? -19.172 10.201 14.500 1.00 92.62 109 VAL A CA 1
ATOM 850 C C . VAL A 1 109 ? -19.967 11.446 14.108 1.00 92.62 109 VAL A C 1
ATOM 852 O O . VAL A 1 109 ? -19.441 12.552 14.146 1.00 92.62 109 VAL A O 1
ATOM 855 N N . THR A 1 110 ? -21.254 11.288 13.790 1.00 92.50 110 THR A N 1
ATOM 856 C CA . THR A 1 110 ? -22.132 12.415 13.427 1.00 92.50 110 THR A CA 1
ATOM 857 C C . THR A 1 110 ? -22.490 13.306 14.612 1.00 92.50 110 THR A C 1
ATOM 859 O O . THR A 1 110 ? -22.892 14.449 14.412 1.00 92.50 110 THR A O 1
ATOM 862 N N . ARG A 1 111 ? -22.350 12.811 15.848 1.00 93.75 111 ARG A N 1
ATOM 863 C CA . ARG A 1 111 ? -22.589 13.614 17.052 1.00 93.75 111 ARG A CA 1
ATOM 864 C C . ARG A 1 111 ? -21.383 14.477 17.391 1.00 93.75 111 ARG A C 1
ATOM 866 O O . ARG A 1 111 ? -21.546 15.676 17.576 1.00 93.75 111 ARG A O 1
ATOM 873 N N . LEU A 1 112 ? -20.187 13.890 17.420 1.00 93.06 112 LEU A N 1
ATOM 874 C CA . LEU A 1 112 ? -18.949 14.612 17.722 1.00 93.06 112 LEU A CA 1
ATOM 875 C C . LEU A 1 112 ? -18.516 15.528 16.573 1.00 93.06 112 LEU A C 1
ATOM 877 O O . LEU A 1 112 ? -18.109 16.661 16.829 1.00 93.06 112 LEU A O 1
ATOM 881 N N . TRP A 1 113 ? -18.659 15.062 15.328 1.00 93.88 113 TRP A N 1
ATOM 882 C CA . TRP A 1 113 ? -18.315 15.785 14.100 1.00 93.88 113 TRP A CA 1
ATOM 883 C C . TRP A 1 113 ? -19.563 16.000 13.227 1.00 93.88 113 TRP A C 1
ATOM 885 O O . TRP A 1 113 ? -19.753 15.312 12.216 1.00 93.88 113 TRP A O 1
ATOM 895 N N . PRO A 1 114 ? -20.431 16.967 13.578 1.00 90.50 114 PRO A N 1
ATOM 896 C CA . PRO A 1 114 ? -21.746 17.136 12.951 1.00 90.50 114 PRO A CA 1
ATOM 897 C C . PRO A 1 114 ? -21.707 17.563 11.479 1.00 90.50 114 PRO A C 1
ATOM 899 O O . PRO A 1 114 ? -22.681 17.369 10.752 1.00 90.50 114 PRO A O 1
ATOM 902 N N . ASN A 1 115 ? -20.592 18.129 11.012 1.00 92.25 115 ASN A N 1
ATOM 903 C CA . ASN A 1 115 ? -20.435 18.574 9.626 1.00 92.25 115 ASN A CA 1
ATOM 904 C C . ASN A 1 115 ? -19.908 17.481 8.680 1.00 92.25 115 ASN A C 1
ATOM 906 O O . ASN A 1 115 ? -19.830 17.718 7.468 1.00 92.25 115 ASN A O 1
ATOM 910 N N . THR A 1 116 ? -19.622 16.283 9.202 1.00 92.12 116 THR A N 1
ATOM 911 C CA . THR A 1 116 ? -19.117 15.141 8.431 1.00 92.12 116 THR A CA 1
ATOM 912 C C . THR A 1 116 ? -20.096 14.737 7.331 1.00 92.12 116 THR A C 1
ATOM 914 O O . THR A 1 116 ? -21.275 14.490 7.582 1.00 92.12 116 THR A O 1
ATOM 917 N N . LYS A 1 117 ? -19.606 14.658 6.091 1.00 90.25 117 LYS A N 1
ATOM 918 C CA . LYS A 1 117 ? -20.403 14.296 4.909 1.00 90.25 117 LYS A CA 1
ATOM 919 C C . LYS A 1 117 ? -20.283 12.831 4.517 1.00 90.25 117 LYS A C 1
ATOM 921 O O . LYS A 1 117 ? -21.233 12.285 3.968 1.00 90.25 117 LYS A O 1
ATOM 926 N N . TYR A 1 118 ? -19.128 12.221 4.758 1.00 89.12 118 TYR A N 1
ATOM 927 C CA . TYR A 1 118 ? -18.835 10.832 4.414 1.00 89.12 118 TYR A CA 1
ATOM 928 C C . TYR A 1 118 ? -17.638 10.314 5.219 1.00 89.12 118 TYR A C 1
ATOM 930 O O . TYR A 1 118 ? -16.876 11.103 5.792 1.00 89.12 118 TYR A O 1
ATOM 938 N N . VAL A 1 119 ? -17.477 8.991 5.236 1.00 88.75 119 VAL A N 1
ATOM 939 C CA . VAL A 1 119 ? -16.338 8.293 5.843 1.00 88.75 119 VAL A CA 1
ATOM 940 C C . VAL A 1 119 ? -15.431 7.774 4.725 1.00 88.75 119 VAL A C 1
ATOM 942 O O . VAL A 1 119 ? -15.855 6.952 3.918 1.00 88.75 119 VAL A O 1
ATOM 945 N N . ASP A 1 120 ? -14.199 8.273 4.651 1.00 85.50 120 ASP A N 1
ATOM 946 C CA . ASP A 1 120 ? -13.194 7.910 3.641 1.00 85.50 120 ASP A CA 1
ATOM 947 C C . ASP A 1 120 ? -12.339 6.740 4.144 1.00 85.50 120 ASP A C 1
ATOM 949 O O . ASP A 1 120 ? -11.444 6.923 4.973 1.00 85.50 120 ASP A O 1
ATOM 953 N N . VAL A 1 121 ? -12.671 5.529 3.697 1.00 78.19 121 VAL A N 1
ATOM 954 C CA . VAL A 1 121 ? -12.047 4.271 4.129 1.00 78.19 121 VAL A CA 1
ATOM 955 C C . VAL A 1 121 ? -12.114 3.225 3.018 1.00 78.19 121 VAL A C 1
ATOM 957 O O . VAL A 1 121 ? -13.117 3.090 2.312 1.00 78.19 121 VAL A O 1
ATOM 960 N N . VAL A 1 122 ? -11.068 2.408 2.877 1.00 76.88 122 VAL A N 1
ATOM 961 C CA . VAL A 1 122 ? -11.154 1.207 2.035 1.00 76.88 122 VAL A CA 1
ATOM 962 C C . VAL A 1 122 ? -12.064 0.181 2.716 1.00 76.88 122 VAL A C 1
ATOM 964 O O . VAL A 1 122 ? -11.755 -0.316 3.798 1.00 76.88 122 VAL A O 1
ATOM 967 N N . VAL A 1 123 ? -13.180 -0.131 2.050 1.00 76.06 123 VAL A N 1
ATOM 968 C CA . VAL A 1 123 ? -14.227 -1.083 2.485 1.00 76.06 123 VAL A CA 1
ATOM 969 C C . VAL A 1 123 ? -14.436 -2.231 1.491 1.00 76.06 123 VAL A C 1
ATOM 971 O O . VAL A 1 123 ? -15.370 -3.016 1.619 1.00 76.06 123 VAL A O 1
ATOM 974 N N . THR A 1 124 ? -13.577 -2.341 0.480 1.00 72.50 124 THR A N 1
ATOM 975 C CA . THR A 1 124 ? -13.605 -3.428 -0.506 1.00 72.50 124 THR A CA 1
ATOM 976 C C . THR A 1 124 ? -12.734 -4.607 -0.063 1.00 72.50 124 THR A C 1
ATOM 978 O O . THR A 1 124 ? -11.904 -4.499 0.844 1.00 72.50 124 THR A O 1
ATOM 981 N N . GLY A 1 125 ? -12.940 -5.777 -0.676 1.00 74.19 125 GLY A N 1
ATOM 982 C CA . GLY A 1 125 ? -12.170 -6.980 -0.355 1.00 74.19 125 GLY A CA 1
ATOM 983 C C . GLY A 1 125 ? -12.380 -7.454 1.086 1.00 74.19 125 GLY A C 1
ATOM 984 O O . GLY A 1 125 ? -13.515 -7.539 1.557 1.00 74.19 125 GLY A O 1
ATOM 985 N N . ALA A 1 126 ? -11.286 -7.757 1.793 1.00 67.31 126 ALA A N 1
ATOM 986 C CA . ALA A 1 126 ? -11.332 -8.210 3.188 1.00 67.31 126 ALA A CA 1
ATOM 987 C C . ALA A 1 126 ? -11.943 -7.163 4.135 1.00 67.31 126 ALA A C 1
ATOM 989 O O . ALA A 1 126 ? -12.606 -7.530 5.098 1.00 67.31 126 ALA A O 1
ATOM 990 N N . MET A 1 127 ? -11.814 -5.870 3.821 1.00 71.00 127 MET A N 1
ATOM 991 C CA . MET A 1 127 ? -12.327 -4.785 4.664 1.00 71.00 127 MET A CA 1
ATOM 992 C C . MET A 1 127 ? -13.852 -4.652 4.644 1.00 71.00 127 MET A C 1
ATOM 994 O O . MET A 1 127 ? -14.415 -3.987 5.510 1.00 71.00 127 MET A O 1
ATOM 998 N N . SER A 1 128 ? -14.534 -5.317 3.707 1.00 75.12 128 SER A N 1
ATOM 999 C CA . SER A 1 128 ? -16.003 -5.331 3.644 1.00 75.12 128 SER A CA 1
ATOM 1000 C C . SER A 1 128 ? -16.655 -5.906 4.906 1.00 75.12 128 SER A C 1
ATOM 1002 O O . SER A 1 128 ? -17.782 -5.542 5.235 1.00 75.12 128 SER A O 1
ATOM 1004 N N . GLN A 1 129 ? -15.929 -6.734 5.666 1.00 71.38 129 GLN A N 1
ATOM 1005 C CA . GLN A 1 129 ? -16.395 -7.292 6.937 1.00 71.38 129 GLN A CA 1
ATOM 1006 C C . GLN A 1 129 ? -16.687 -6.219 8.000 1.00 71.38 129 GLN A C 1
ATOM 1008 O O . GLN A 1 129 ? -17.530 -6.424 8.867 1.00 71.38 129 GLN A O 1
ATOM 1013 N N . TYR A 1 130 ? -16.046 -5.051 7.901 1.00 74.69 130 TYR A N 1
ATOM 1014 C CA . TYR A 1 130 ? -16.193 -3.950 8.853 1.00 74.69 130 TYR A CA 1
ATOM 1015 C C . TYR A 1 130 ? -17.354 -2.996 8.540 1.00 74.69 130 TYR A C 1
ATOM 1017 O O . TYR A 1 130 ? -17.652 -2.131 9.363 1.00 74.69 130 TYR A O 1
ATOM 1025 N N . ILE A 1 131 ? -18.031 -3.147 7.393 1.00 82.12 131 ILE A N 1
ATOM 1026 C CA . ILE A 1 131 ? -19.132 -2.260 6.971 1.00 82.12 131 ILE A CA 1
ATOM 1027 C C . ILE A 1 131 ? -20.217 -2.118 8.056 1.00 82.12 131 ILE A C 1
ATOM 1029 O O . ILE A 1 131 ? -20.513 -0.980 8.413 1.00 82.12 131 ILE A O 1
ATOM 1033 N N . PRO A 1 132 ? -20.748 -3.200 8.669 1.00 82.44 132 PRO A N 1
ATOM 1034 C CA . PRO A 1 132 ? -21.802 -3.062 9.679 1.00 82.44 132 PRO A CA 1
ATOM 1035 C C . PRO A 1 132 ? -21.367 -2.247 10.905 1.00 82.44 132 PRO A C 1
ATOM 1037 O O . PRO A 1 132 ? -22.155 -1.498 11.477 1.00 82.44 132 PRO A O 1
ATOM 1040 N N . MET A 1 133 ? -20.098 -2.366 11.303 1.00 79.25 133 MET A N 1
ATOM 1041 C CA . MET A 1 133 ? -19.550 -1.631 12.442 1.00 79.25 133 MET A CA 1
ATOM 1042 C C . MET A 1 133 ? -19.296 -0.158 12.105 1.00 79.25 133 MET A C 1
ATOM 1044 O O . MET A 1 133 ? -19.533 0.722 12.933 1.00 79.25 133 MET A O 1
ATOM 1048 N N . LEU A 1 134 ? -18.854 0.126 10.878 1.00 84.81 134 LEU A N 1
ATOM 1049 C CA . LEU A 1 134 ? -18.752 1.495 10.379 1.00 84.81 134 LEU A CA 1
ATOM 1050 C C . LEU A 1 134 ? -20.128 2.162 10.305 1.00 84.81 134 LEU A C 1
ATOM 1052 O O . LEU A 1 134 ? -20.260 3.314 10.717 1.00 84.81 134 LEU A O 1
ATOM 1056 N N . ASP A 1 135 ? -21.152 1.450 9.837 1.00 87.88 135 ASP A N 1
ATOM 1057 C CA . ASP A 1 135 ? -22.527 1.955 9.785 1.00 87.88 135 ASP A CA 1
ATOM 1058 C C . ASP A 1 135 ? -23.067 2.250 11.190 1.00 87.88 135 ASP A C 1
ATOM 1060 O O . ASP A 1 135 ? -23.675 3.304 11.392 1.00 87.88 135 ASP A O 1
ATOM 1064 N N . TYR A 1 136 ? -22.761 1.386 12.170 1.00 89.31 136 TYR A N 1
ATOM 1065 C CA . TYR A 1 136 ? -23.087 1.607 13.582 1.00 89.31 136 TYR A CA 1
ATOM 1066 C C . TYR A 1 136 ? -22.466 2.903 14.115 1.00 89.31 136 TYR A C 1
ATOM 1068 O O . TYR A 1 136 ? -23.189 3.758 14.612 1.00 89.31 136 TYR A O 1
ATOM 1076 N N . TYR A 1 137 ? -21.154 3.120 13.974 1.00 88.56 137 TYR A N 1
ATOM 1077 C CA . TYR A 1 137 ? -20.510 4.340 14.492 1.00 88.56 137 TYR A CA 1
ATOM 1078 C C . TYR A 1 137 ? -20.860 5.609 13.704 1.00 88.56 137 TYR A C 1
ATOM 1080 O O . TYR A 1 137 ? -20.873 6.709 14.266 1.00 88.56 137 TYR A O 1
ATOM 1088 N N . SER A 1 138 ? -21.122 5.474 12.404 1.00 88.88 138 SER A N 1
ATOM 1089 C CA . SER A 1 138 ? -21.331 6.606 11.499 1.00 88.88 138 SER A CA 1
ATOM 1090 C C . SER A 1 138 ? -22.792 6.988 11.283 1.00 88.88 138 SER A C 1
ATOM 1092 O O . SER A 1 138 ? -23.038 8.018 10.665 1.00 88.88 138 SER A O 1
ATOM 1094 N N . ASN A 1 139 ? -23.752 6.214 11.804 1.00 89.56 139 ASN A N 1
ATOM 1095 C CA . ASN A 1 139 ? -25.182 6.378 11.522 1.00 89.56 139 ASN A CA 1
ATOM 1096 C C . ASN A 1 139 ? -25.488 6.296 10.013 1.00 89.56 139 ASN A C 1
ATOM 1098 O O . ASN A 1 139 ? -26.213 7.125 9.462 1.00 89.56 139 ASN A O 1
ATOM 1102 N N . SER A 1 140 ? -24.896 5.300 9.340 1.00 84.31 140 SER A N 1
ATOM 1103 C CA . SER A 1 140 ? -25.035 5.065 7.890 1.00 84.31 140 SER A CA 1
ATOM 1104 C C . SER A 1 140 ? -24.608 6.251 7.004 1.00 84.31 140 SER A C 1
ATOM 1106 O O . SER A 1 140 ? -25.239 6.534 5.979 1.00 84.31 140 SER A O 1
ATOM 1108 N N . LEU A 1 141 ? -23.541 6.969 7.380 1.00 89.94 141 LEU A N 1
ATOM 1109 C CA . LEU A 1 141 ? -22.919 7.936 6.469 1.00 89.94 141 LEU A CA 1
ATOM 1110 C C . LEU A 1 141 ? -22.364 7.218 5.223 1.00 89.94 141 LEU A C 1
ATOM 1112 O O . LEU A 1 141 ? -21.934 6.069 5.319 1.00 89.94 141 LEU A O 1
ATOM 1116 N N . PRO A 1 142 ? -22.297 7.890 4.056 1.00 90.44 142 PRO A N 1
ATOM 1117 C CA . PRO A 1 142 ? -21.690 7.307 2.865 1.00 90.44 142 PRO A CA 1
ATOM 1118 C C . PRO A 1 142 ? -20.256 6.833 3.142 1.00 90.44 142 PRO A C 1
ATOM 1120 O O . PRO A 1 142 ? -19.409 7.625 3.559 1.00 90.44 142 PRO A O 1
ATOM 1123 N N . LEU A 1 143 ? -19.990 5.548 2.897 1.00 88.75 143 LEU A N 1
ATOM 1124 C CA . LEU A 1 143 ? -18.656 4.956 2.987 1.00 88.75 143 LEU A CA 1
ATOM 1125 C C . LEU A 1 143 ? -17.980 5.060 1.620 1.00 88.75 143 LEU A C 1
ATOM 1127 O O . LEU A 1 143 ? -18.427 4.454 0.646 1.00 88.75 143 LEU A O 1
ATOM 1131 N N . VAL A 1 144 ? -16.913 5.846 1.547 1.00 87.00 144 VAL A N 1
ATOM 1132 C CA . VAL A 1 144 ? -16.231 6.186 0.299 1.00 87.00 144 VAL A CA 1
ATOM 1133 C C . VAL A 1 144 ? -14.891 5.469 0.245 1.00 87.00 144 VAL A C 1
ATOM 1135 O O . VAL A 1 144 ? -14.014 5.725 1.063 1.00 87.00 144 VAL A O 1
ATOM 1138 N N . SER A 1 145 ? -14.707 4.622 -0.769 1.00 81.75 145 SER A N 1
ATOM 1139 C CA . SER A 1 145 ? -13.398 4.067 -1.116 1.00 81.75 145 SER A CA 1
ATOM 1140 C C . SER A 1 145 ? -12.863 4.767 -2.361 1.00 81.75 145 SER A C 1
ATOM 1142 O O . SER A 1 145 ? -13.407 4.602 -3.455 1.00 81.75 145 SER A O 1
ATOM 1144 N N . THR A 1 146 ? -11.828 5.586 -2.173 1.00 79.62 146 THR A N 1
ATOM 1145 C CA . THR A 1 146 ? -11.316 6.532 -3.177 1.00 79.62 146 THR A CA 1
ATOM 1146 C C . THR A 1 146 ? -10.266 5.932 -4.108 1.00 79.62 146 THR A C 1
ATOM 1148 O O . THR A 1 146 ? -10.356 6.101 -5.324 1.00 79.62 146 THR A O 1
ATOM 1151 N N . VAL A 1 147 ? -9.277 5.233 -3.552 1.00 79.94 147 VAL A N 1
ATOM 1152 C CA . VAL A 1 147 ? -8.068 4.808 -4.269 1.00 79.94 147 VAL A CA 1
ATOM 1153 C C . VAL A 1 147 ? -7.887 3.296 -4.177 1.00 79.94 147 VAL A C 1
ATOM 1155 O O . VAL A 1 147 ? -8.159 2.686 -3.144 1.00 79.94 147 VAL A O 1
ATOM 1158 N N . TYR A 1 148 ? -7.392 2.709 -5.265 1.00 82.06 148 TYR A N 1
ATOM 1159 C CA . TYR A 1 148 ? -6.866 1.351 -5.320 1.00 82.06 148 TYR A CA 1
ATOM 1160 C C . TYR A 1 148 ? -5.370 1.406 -5.653 1.00 82.06 148 TYR A C 1
ATOM 1162 O O . TYR A 1 148 ? -4.963 2.013 -6.645 1.00 82.06 148 TYR A O 1
ATOM 1170 N N . GLY A 1 149 ? -4.543 0.789 -4.813 1.00 80.06 149 GLY A N 1
ATOM 1171 C CA . GLY A 1 149 ? -3.090 0.789 -4.957 1.00 80.06 149 GLY A CA 1
ATOM 1172 C C . GLY A 1 149 ? -2.425 -0.252 -4.064 1.00 80.06 149 GLY A C 1
ATOM 1173 O O . GLY A 1 149 ? -3.053 -0.814 -3.162 1.00 80.06 149 GLY A O 1
ATOM 1174 N N . SER A 1 150 ? -1.146 -0.493 -4.321 1.00 76.19 150 SER A N 1
ATOM 1175 C CA . SER A 1 150 ? -0.288 -1.374 -3.536 1.00 76.19 150 SER A CA 1
ATOM 1176 C C . SER A 1 150 ? 1.098 -0.757 -3.328 1.00 76.19 150 SER A C 1
ATOM 1178 O O . SER A 1 150 ? 1.389 0.335 -3.815 1.00 76.19 150 SER A O 1
ATOM 1180 N N . SER A 1 151 ? 1.966 -1.452 -2.589 1.00 70.38 151 SER A N 1
ATOM 1181 C CA . SER A 1 151 ? 3.364 -1.036 -2.418 1.00 70.38 151 SER A CA 1
ATOM 1182 C C . SER A 1 151 ? 4.144 -1.071 -3.737 1.00 70.38 151 SER A C 1
ATOM 1184 O O . SER A 1 151 ? 5.112 -0.335 -3.896 1.00 70.38 151 SER A O 1
ATOM 1186 N N . GLU A 1 152 ? 3.738 -1.935 -4.671 1.00 74.81 152 GLU A N 1
ATOM 1187 C CA . GLU A 1 152 ? 4.368 -2.100 -5.981 1.00 74.81 152 GLU A CA 1
ATOM 1188 C C . GLU A 1 152 ? 3.969 -1.000 -6.974 1.00 74.81 152 GLU A C 1
ATOM 1190 O O . GLU A 1 152 ? 4.796 -0.580 -7.783 1.00 74.81 152 GLU A O 1
ATOM 1195 N N . CYS A 1 153 ? 2.709 -0.549 -6.946 1.00 72.19 153 CYS A N 1
ATOM 1196 C CA . CYS A 1 153 ? 2.193 0.459 -7.869 1.00 72.19 153 CYS A CA 1
ATOM 1197 C C . CYS A 1 153 ? 0.886 1.090 -7.360 1.00 72.19 153 CYS A C 1
ATOM 1199 O O . CYS A 1 153 ? 0.029 0.425 -6.776 1.00 72.19 153 CYS A O 1
ATOM 1201 N N . SER A 1 154 ? 0.690 2.374 -7.656 1.00 78.75 154 SER A N 1
ATOM 1202 C CA . SER A 1 154 ? -0.622 3.019 -7.556 1.00 78.75 154 SER A CA 1
ATOM 1203 C C . SER A 1 154 ? -1.451 2.657 -8.784 1.00 78.75 154 SER A C 1
ATOM 1205 O O . SER A 1 154 ? -1.045 2.949 -9.901 1.00 78.75 154 SER A O 1
ATOM 1207 N N . PHE A 1 155 ? -2.616 2.039 -8.607 1.00 83.50 155 PHE A N 1
ATOM 1208 C CA . PHE A 1 155 ? -3.347 1.453 -9.730 1.00 83.50 155 PHE A CA 1
ATOM 1209 C C . PHE A 1 155 ? -4.416 2.384 -10.300 1.00 83.50 155 PHE A C 1
ATOM 1211 O O . PHE A 1 155 ? -4.437 2.672 -11.498 1.00 83.50 155 PHE A O 1
ATOM 1218 N N . GLY A 1 156 ? -5.343 2.834 -9.456 1.00 85.31 156 GLY A N 1
ATOM 1219 C CA . GLY A 1 156 ? -6.570 3.445 -9.944 1.00 85.31 156 GLY A CA 1
ATOM 1220 C C . GLY A 1 156 ? -7.400 4.167 -8.897 1.00 85.31 156 GLY A C 1
ATOM 1221 O O . GLY A 1 156 ? -7.092 4.168 -7.707 1.00 85.31 156 GLY A O 1
ATOM 1222 N N . ILE A 1 157 ? -8.485 4.778 -9.366 1.00 89.88 157 ILE A N 1
ATOM 1223 C CA . ILE A 1 157 ? -9.403 5.582 -8.553 1.00 89.88 157 ILE A CA 1
ATOM 1224 C C . ILE A 1 157 ? -10.855 5.177 -8.788 1.00 89.88 157 ILE A C 1
ATOM 1226 O O . ILE A 1 157 ? -11.238 4.728 -9.871 1.00 89.88 157 ILE A O 1
ATOM 1230 N N . ASN A 1 158 ? -11.691 5.368 -7.775 1.00 87.62 158 ASN A N 1
ATOM 1231 C CA . ASN A 1 158 ? -13.132 5.226 -7.905 1.00 87.62 158 ASN A CA 1
ATOM 1232 C C . ASN A 1 158 ? -13.740 6.522 -8.465 1.00 87.62 158 ASN A C 1
ATOM 1234 O O . ASN A 1 158 ? -13.728 7.563 -7.811 1.00 87.62 158 ASN A O 1
ATOM 1238 N N . LEU A 1 159 ? -14.301 6.456 -9.675 1.00 87.62 159 LEU A N 1
ATOM 1239 C CA . LEU A 1 159 ? -14.940 7.614 -10.313 1.00 87.62 159 LEU A CA 1
ATOM 1240 C C . LEU A 1 159 ? -16.326 7.948 -9.754 1.00 87.62 159 LEU A C 1
ATOM 1242 O O . LEU A 1 159 ? -16.809 9.059 -9.965 1.00 87.62 159 LEU A O 1
ATOM 1246 N N . ASN A 1 160 ? -16.974 7.002 -9.074 1.00 87.25 160 ASN A N 1
ATOM 1247 C CA . ASN A 1 160 ? -18.246 7.226 -8.400 1.00 87.25 160 ASN A CA 1
ATOM 1248 C C . ASN A 1 160 ? -18.077 6.983 -6.892 1.00 87.25 160 ASN A C 1
ATOM 1250 O O . ASN A 1 160 ? -18.518 5.954 -6.378 1.00 87.25 160 ASN A O 1
ATOM 1254 N N . PRO A 1 161 ? -17.426 7.908 -6.163 1.00 83.69 161 PRO A N 1
ATOM 1255 C CA . PRO A 1 161 ? -17.063 7.699 -4.762 1.00 83.69 161 PRO A CA 1
ATOM 1256 C C . PRO A 1 161 ? -18.267 7.464 -3.840 1.00 83.69 161 PRO A C 1
ATOM 1258 O O . PRO A 1 161 ? -18.123 6.790 -2.831 1.00 83.69 161 PRO A O 1
ATOM 1261 N N . LEU A 1 162 ? -19.453 7.973 -4.193 1.00 86.12 162 LEU A N 1
ATOM 1262 C CA . LEU A 1 162 ? -20.678 7.871 -3.387 1.00 86.12 162 LEU A CA 1
ATOM 1263 C C . LEU A 1 162 ? -21.530 6.627 -3.701 1.00 86.12 162 LEU A C 1
ATOM 1265 O O . LEU A 1 162 ? -22.674 6.539 -3.253 1.00 86.12 162 LEU A O 1
ATOM 1269 N N . CYS A 1 163 ? -21.021 5.686 -4.503 1.00 87.69 163 CYS A N 1
ATOM 1270 C CA . CYS A 1 163 ? -21.706 4.415 -4.737 1.00 87.69 163 CYS A CA 1
ATOM 1271 C C . CYS A 1 163 ? -21.781 3.561 -3.463 1.00 87.69 163 CYS A C 1
ATOM 1273 O O . CYS A 1 163 ? -21.076 3.798 -2.481 1.00 87.69 163 CYS A O 1
ATOM 1275 N N . LYS A 1 164 ? -22.644 2.539 -3.477 1.00 86.44 164 LYS A N 1
ATOM 1276 C CA . LYS A 1 164 ? -22.706 1.579 -2.371 1.00 86.44 164 LYS A CA 1
ATOM 1277 C C . LYS A 1 164 ? -21.391 0.796 -2.278 1.00 86.44 164 LYS A C 1
ATOM 1279 O O . LYS A 1 164 ? -20.847 0.437 -3.323 1.00 86.44 164 LYS A O 1
ATOM 1284 N N . PRO A 1 165 ? -20.939 0.404 -1.072 1.00 82.62 165 PRO A N 1
ATOM 1285 C CA . PRO A 1 165 ? -19.716 -0.388 -0.898 1.00 82.62 165 PRO A CA 1
ATOM 1286 C C . PRO A 1 165 ? -19.656 -1.671 -1.742 1.00 82.62 165 PRO A C 1
ATOM 1288 O O . PRO A 1 165 ? -18.589 -2.058 -2.209 1.00 82.62 165 PRO A O 1
ATOM 1291 N N . SER A 1 166 ? -20.803 -2.316 -1.986 1.00 79.12 166 SER A N 1
ATOM 1292 C CA . SER A 1 166 ? -20.915 -3.530 -2.808 1.00 79.12 166 SER A CA 1
ATOM 1293 C C . SER A 1 166 ? -20.759 -3.293 -4.316 1.00 79.12 166 SER A C 1
ATOM 1295 O O . SER A 1 166 ? -20.548 -4.244 -5.064 1.00 79.12 166 SER A O 1
ATOM 1297 N N . GLU A 1 167 ? -20.905 -2.049 -4.771 1.00 86.62 167 GLU A N 1
ATOM 1298 C CA . GLU A 1 167 ? -20.900 -1.649 -6.185 1.00 86.62 167 GLU A CA 1
ATOM 1299 C C . GLU A 1 167 ? -19.607 -0.917 -6.577 1.00 86.62 167 GLU A C 1
ATOM 1301 O O . GLU A 1 167 ? -19.473 -0.463 -7.713 1.00 86.62 167 GLU A O 1
ATOM 1306 N N . VAL A 1 168 ? -18.644 -0.804 -5.656 1.00 87.69 168 VAL A N 1
ATOM 1307 C CA . VAL A 1 168 ? -17.393 -0.075 -5.884 1.00 87.69 168 VAL A CA 1
ATOM 1308 C C . VAL A 1 168 ? -16.632 -0.670 -7.067 1.00 87.69 168 VAL A C 1
ATOM 1310 O O . VAL A 1 168 ? -16.333 -1.869 -7.118 1.00 87.69 168 VAL A O 1
ATOM 1313 N N . SER A 1 169 ? -16.291 0.203 -8.012 1.00 90.50 169 SER A N 1
ATOM 1314 C CA . SER A 1 169 ? -15.492 -0.118 -9.189 1.00 90.50 169 SER A CA 1
ATOM 1315 C C . SER A 1 169 ? -14.351 0.884 -9.339 1.00 90.50 169 SER A C 1
ATOM 1317 O O . SER A 1 169 ? -14.589 2.094 -9.370 1.00 90.50 169 SER A O 1
ATOM 1319 N N . TYR A 1 170 ? -13.128 0.389 -9.482 1.00 90.81 170 TYR A N 1
ATOM 1320 C CA . TYR A 1 170 ? -11.941 1.215 -9.674 1.00 90.81 170 TYR A CA 1
ATOM 1321 C C . TYR A 1 170 ? -11.600 1.312 -11.158 1.00 90.81 170 TYR A C 1
ATOM 1323 O O . TYR A 1 170 ? -11.505 0.298 -11.849 1.00 90.81 170 TYR A O 1
ATOM 1331 N N . MET A 1 171 ? -11.406 2.531 -11.652 1.00 91.81 171 MET A N 1
ATOM 1332 C CA . MET A 1 171 ? -10.793 2.771 -12.952 1.00 91.81 171 MET A CA 1
ATOM 1333 C C . MET A 1 171 ? -9.279 2.774 -12.772 1.00 91.81 171 MET A C 1
ATOM 1335 O O . MET A 1 171 ? -8.753 3.603 -12.027 1.00 91.81 171 MET A O 1
ATOM 1339 N N . LEU A 1 172 ? -8.583 1.896 -13.489 1.00 89.44 172 LEU A N 1
ATOM 1340 C CA . LEU A 1 172 ? -7.126 1.944 -13.565 1.00 89.44 172 LEU A CA 1
ATOM 1341 C C . LEU A 1 172 ? -6.685 3.168 -14.361 1.00 89.44 172 LEU A C 1
ATOM 1343 O O . LEU A 1 172 ? -7.246 3.452 -15.419 1.00 89.44 172 LEU A O 1
ATOM 1347 N N . ILE A 1 173 ? -5.695 3.896 -13.849 1.00 87.75 173 ILE A N 1
ATOM 1348 C CA . ILE A 1 173 ? -5.170 5.096 -14.500 1.00 87.75 173 ILE A CA 1
ATOM 1349 C C . ILE A 1 173 ? -4.033 4.661 -15.436 1.00 87.75 173 ILE A C 1
ATOM 1351 O O . ILE A 1 173 ? -2.966 4.308 -14.934 1.00 87.75 173 ILE A O 1
ATOM 1355 N N . PRO A 1 174 ? -4.197 4.719 -16.775 1.00 84.06 174 PRO A N 1
ATOM 1356 C CA . PRO A 1 174 ? -3.239 4.125 -17.718 1.00 84.06 174 PRO A CA 1
ATOM 1357 C C . PRO A 1 174 ? -1.817 4.701 -17.651 1.00 84.06 174 PRO A C 1
ATOM 1359 O O . PRO A 1 174 ? -0.881 4.080 -18.135 1.00 84.06 174 PRO A O 1
ATOM 1362 N N . THR A 1 175 ? -1.638 5.890 -17.068 1.00 80.69 175 THR A N 1
ATOM 1363 C CA . THR A 1 175 ? -0.327 6.540 -16.923 1.00 80.69 175 THR A CA 1
ATOM 1364 C C . THR A 1 175 ? 0.503 6.002 -15.756 1.00 80.69 175 THR A C 1
ATOM 1366 O O . THR A 1 175 ? 1.703 6.268 -15.709 1.00 80.69 175 THR A O 1
ATOM 1369 N N . MET A 1 176 ? -0.099 5.277 -14.805 1.00 77.75 176 MET A N 1
ATOM 1370 C CA . MET A 1 176 ? 0.593 4.834 -13.584 1.00 77.75 176 MET A CA 1
ATOM 1371 C C . MET A 1 176 ? 1.532 3.641 -13.808 1.00 77.75 176 MET A C 1
ATOM 1373 O O . MET A 1 176 ? 2.498 3.459 -13.068 1.00 77.75 176 MET A O 1
ATOM 1377 N N . GLY A 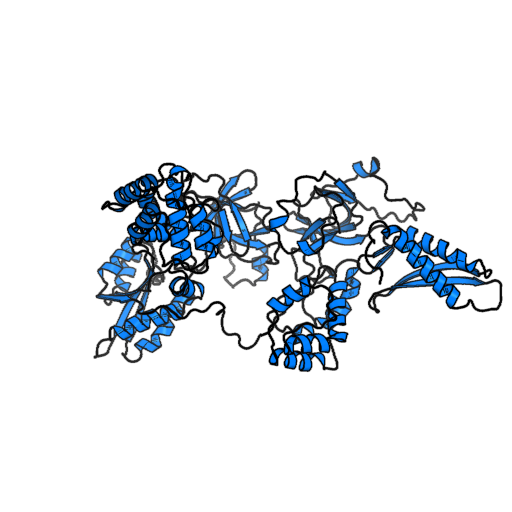1 177 ? 1.263 2.839 -14.832 1.00 81.31 177 GLY A N 1
ATOM 1378 C CA . GLY A 1 177 ? 2.037 1.662 -15.196 1.00 81.31 177 GLY A CA 1
ATOM 1379 C C . GLY A 1 177 ? 1.411 0.974 -16.403 1.00 81.31 177 GLY A C 1
ATOM 1380 O O . GLY A 1 177 ? 0.305 1.315 -16.822 1.00 81.31 177 GLY A O 1
ATOM 1381 N N . TYR A 1 178 ? 2.119 0.000 -16.965 1.00 85.00 178 TYR A N 1
ATOM 1382 C CA . TYR A 1 178 ? 1.564 -0.844 -18.016 1.00 85.00 178 TYR A CA 1
ATOM 1383 C C . TYR A 1 178 ? 0.852 -2.041 -17.375 1.00 85.00 178 TYR A C 1
ATOM 1385 O O . TYR A 1 178 ? 1.460 -2.789 -16.606 1.00 85.00 178 TYR A O 1
ATOM 1393 N N . PHE A 1 179 ? -0.448 -2.177 -17.649 1.00 89.19 179 PHE A N 1
ATOM 1394 C CA . PHE A 1 179 ? -1.330 -3.158 -17.014 1.00 89.19 179 PHE A CA 1
ATOM 1395 C C . PHE A 1 179 ? -1.731 -4.262 -17.991 1.00 89.19 179 PHE A C 1
ATOM 1397 O O . PHE A 1 179 ? -2.332 -3.997 -19.034 1.00 89.19 179 PHE A O 1
ATOM 1404 N N . GLU A 1 180 ? -1.446 -5.494 -17.593 1.00 91.12 180 GLU A N 1
ATOM 1405 C CA . GLU A 1 180 ? -1.809 -6.736 -18.268 1.00 91.12 180 GLU A CA 1
ATOM 1406 C C . GLU A 1 180 ? -2.719 -7.574 -17.348 1.00 91.12 180 GLU A C 1
ATOM 1408 O O . GLU A 1 180 ? -2.725 -7.416 -16.123 1.00 91.12 180 GLU A O 1
ATOM 1413 N N . PHE A 1 181 ? -3.494 -8.484 -17.933 1.00 90.44 181 PHE A N 1
ATOM 1414 C CA . PHE A 1 181 ? -4.534 -9.245 -17.241 1.00 90.44 181 PHE A CA 1
ATOM 1415 C C . PHE A 1 181 ? -4.453 -10.729 -17.584 1.00 90.44 181 PHE A C 1
ATOM 1417 O O . PHE A 1 181 ? -4.549 -11.108 -18.752 1.00 90.44 181 PHE A O 1
ATOM 1424 N N . LEU A 1 182 ? -4.322 -11.587 -16.572 1.00 89.62 182 LEU A N 1
ATOM 1425 C CA . LEU A 1 182 ? -4.301 -13.040 -16.745 1.00 89.62 182 LEU A CA 1
ATOM 1426 C C . LEU A 1 182 ? -5.698 -13.630 -16.458 1.00 89.62 182 LEU A C 1
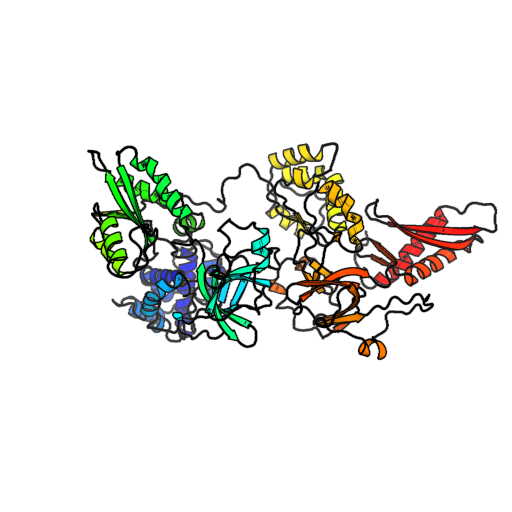ATOM 1428 O O . LEU A 1 182 ? -6.180 -13.501 -15.335 1.00 89.62 182 LEU A O 1
ATOM 1432 N N . PRO A 1 183 ? -6.382 -14.278 -17.418 1.00 88.88 183 PRO A N 1
ATOM 1433 C CA . PRO A 1 183 ? -7.739 -14.794 -17.204 1.00 88.88 183 PRO A CA 1
ATOM 1434 C C . PRO A 1 183 ? -7.803 -15.929 -16.165 1.00 88.88 183 PRO A C 1
ATOM 1436 O O . PRO A 1 183 ? -7.068 -16.911 -16.281 1.00 88.88 183 PRO A O 1
ATOM 1439 N N . MET A 1 184 ? -8.739 -15.853 -15.205 1.00 76.81 184 MET A N 1
ATOM 1440 C CA . MET A 1 184 ? -8.901 -16.877 -14.152 1.00 76.81 184 MET A CA 1
ATOM 1441 C C . MET A 1 184 ? -9.702 -18.111 -14.605 1.00 76.81 184 MET A C 1
ATOM 1443 O O . MET A 1 184 ? -9.415 -19.234 -14.189 1.00 76.81 184 MET A O 1
ATOM 1447 N N . ASN A 1 185 ? -10.694 -17.939 -15.486 1.00 61.31 185 ASN A N 1
ATOM 1448 C CA . ASN A 1 185 ? -11.492 -19.049 -16.020 1.00 61.31 185 ASN A CA 1
ATOM 1449 C C . ASN A 1 185 ? -10.826 -19.656 -17.260 1.00 61.31 185 ASN A C 1
ATOM 1451 O O . ASN A 1 185 ? -11.089 -19.238 -18.385 1.00 61.31 185 ASN A O 1
ATOM 1455 N N . ARG A 1 186 ? -9.993 -20.683 -17.056 1.00 55.03 186 ARG A N 1
ATOM 1456 C CA . ARG A 1 186 ? -9.374 -21.471 -18.141 1.00 55.03 186 ARG A CA 1
ATOM 1457 C C . ARG A 1 186 ? -10.254 -22.621 -18.672 1.00 55.03 186 ARG A C 1
ATOM 1459 O O . ARG A 1 186 ? -9.799 -23.374 -19.523 1.00 55.03 186 ARG A O 1
ATOM 1466 N N . SER A 1 187 ? -11.488 -22.799 -18.186 1.00 38.00 187 SER A N 1
ATOM 1467 C CA . SER A 1 187 ? -12.196 -24.090 -18.290 1.00 38.00 187 SER A CA 1
ATOM 1468 C C . SER A 1 187 ? -13.565 -24.123 -18.986 1.00 38.00 187 SER A C 1
ATOM 1470 O O . SER A 1 187 ? -14.158 -25.194 -18.980 1.00 38.00 187 SER A O 1
ATOM 1472 N N . ASN A 1 188 ? -14.069 -23.055 -19.624 1.00 33.66 188 ASN A N 1
ATOM 1473 C CA . ASN A 1 188 ? -15.424 -23.097 -20.223 1.00 33.66 188 ASN A CA 1
ATOM 1474 C C . ASN A 1 188 ? -15.588 -22.602 -21.678 1.00 33.66 188 ASN A C 1
ATOM 1476 O O . ASN A 1 188 ? -16.711 -22.633 -22.168 1.00 33.66 188 ASN A O 1
ATOM 1480 N N . GLU A 1 189 ? -14.531 -22.215 -22.406 1.00 35.66 189 GLU A N 1
ATOM 1481 C CA . GLU A 1 189 ? -14.663 -21.820 -23.833 1.00 35.66 189 GLU A CA 1
ATOM 1482 C C . GLU A 1 189 ? -13.949 -22.745 -24.840 1.00 35.66 189 GLU A C 1
ATOM 1484 O O . GLU A 1 189 ? -14.079 -22.544 -26.041 1.00 35.66 189 GLU A O 1
ATOM 1489 N N . PHE A 1 190 ? -13.281 -23.818 -24.397 1.00 36.34 190 PHE A N 1
ATOM 1490 C CA . PHE A 1 190 ? -12.677 -24.819 -25.294 1.00 36.34 190 PHE A CA 1
ATOM 1491 C C . PHE A 1 190 ? -12.967 -26.254 -24.830 1.00 36.34 190 PHE A C 1
ATOM 1493 O O . PHE A 1 190 ? -12.065 -27.028 -24.523 1.00 36.34 190 PHE A O 1
ATOM 1500 N N . ILE A 1 191 ? -14.245 -26.638 -24.800 1.00 35.28 191 ILE A N 1
ATOM 1501 C CA . ILE A 1 191 ? -14.623 -28.051 -24.966 1.00 35.28 191 ILE A CA 1
ATOM 1502 C C . ILE A 1 191 ? -15.058 -28.215 -26.420 1.00 35.28 191 ILE A C 1
ATOM 1504 O O . ILE A 1 191 ? -16.233 -28.363 -26.715 1.00 35.28 191 ILE A O 1
ATOM 1508 N N . ASP A 1 192 ? -14.089 -28.106 -27.326 1.00 31.70 192 ASP A N 1
ATOM 1509 C CA . ASP A 1 192 ? -14.199 -28.656 -28.678 1.00 31.70 192 ASP A CA 1
ATOM 1510 C C . ASP A 1 192 ? -12.805 -28.946 -29.255 1.00 31.70 192 ASP A C 1
ATOM 1512 O O . ASP A 1 192 ? -12.466 -28.589 -30.374 1.00 31.70 192 ASP A O 1
ATOM 1516 N N . SER A 1 193 ? -11.953 -29.600 -28.462 1.00 31.05 193 SER A N 1
ATOM 1517 C CA . SER A 1 193 ? -10.914 -30.494 -28.987 1.00 31.05 193 SER A CA 1
ATOM 1518 C C . SER A 1 193 ? -10.233 -31.231 -27.842 1.00 31.05 193 SER A C 1
ATOM 1520 O O . SER A 1 193 ? -9.674 -30.636 -26.926 1.00 31.05 193 SER A O 1
ATOM 1522 N N . ILE A 1 194 ? -10.285 -32.553 -27.916 1.00 40.12 194 ILE A N 1
ATOM 1523 C CA . ILE A 1 194 ? -9.627 -33.499 -27.023 1.00 40.12 194 ILE A CA 1
ATOM 1524 C C . ILE A 1 194 ? -8.108 -33.269 -27.048 1.00 40.12 194 ILE A C 1
ATOM 1526 O O . ILE A 1 194 ? -7.453 -33.611 -28.028 1.00 40.12 194 ILE A O 1
ATOM 1530 N N . SER A 1 195 ? -7.534 -32.795 -25.944 1.00 29.17 195 SER A N 1
ATOM 1531 C CA . SER A 1 195 ? -6.164 -33.143 -25.559 1.00 29.17 195 SER A CA 1
ATOM 1532 C C . SER A 1 195 ? -5.969 -32.978 -24.056 1.00 29.17 195 SER A C 1
ATOM 1534 O O . SER A 1 195 ? -6.288 -31.956 -23.459 1.00 29.17 195 SER A O 1
ATOM 1536 N N . ILE A 1 196 ? -5.481 -34.062 -23.473 1.00 34.75 196 ILE A N 1
ATOM 1537 C CA . ILE A 1 196 ? -5.290 -34.355 -22.058 1.00 34.75 196 ILE A CA 1
ATOM 1538 C C . ILE A 1 196 ? -4.465 -33.274 -21.347 1.00 34.75 196 ILE A C 1
ATOM 1540 O O . ILE A 1 196 ? -3.464 -32.789 -21.863 1.00 34.75 196 ILE A O 1
ATOM 1544 N N . SER A 1 197 ? -4.891 -32.957 -20.124 1.00 36.81 197 SER A N 1
ATOM 1545 C CA . SER A 1 197 ? -4.235 -32.083 -19.156 1.00 36.81 197 SER A CA 1
ATOM 1546 C C . SER A 1 197 ? -2.794 -32.516 -18.854 1.00 36.81 197 SER A C 1
ATOM 1548 O O . SER A 1 197 ? -2.560 -33.433 -18.064 1.00 36.81 197 SER A O 1
ATOM 1550 N N . THR A 1 198 ? -1.834 -31.808 -19.437 1.00 29.25 198 THR A N 1
ATOM 1551 C CA . THR A 1 198 ? -0.458 -31.677 -18.940 1.00 29.25 198 THR A CA 1
ATOM 1552 C C . THR A 1 198 ? -0.243 -30.233 -18.484 1.00 29.25 198 THR A C 1
ATOM 1554 O O . THR A 1 198 ? -0.767 -29.330 -19.139 1.00 29.25 198 THR A O 1
ATOM 1557 N N . PRO A 1 199 ? 0.489 -29.977 -17.383 1.00 35.78 199 PRO A N 1
ATOM 1558 C CA . PRO A 1 199 ? 0.821 -28.613 -16.983 1.00 35.78 199 PRO A CA 1
ATOM 1559 C C . PRO A 1 199 ? 1.651 -27.967 -18.100 1.00 35.78 199 PRO A C 1
ATOM 1561 O O . PRO A 1 199 ? 2.682 -28.506 -18.498 1.00 35.78 199 PRO A O 1
ATOM 1564 N N . LEU A 1 200 ? 1.150 -26.864 -18.657 1.00 38.44 200 LEU A N 1
ATOM 1565 C CA . LEU A 1 200 ? 1.827 -26.104 -19.708 1.00 38.44 200 LEU A CA 1
ATOM 1566 C C . LEU A 1 200 ? 3.077 -25.417 -19.132 1.00 38.44 200 LEU A C 1
ATOM 1568 O O . LEU A 1 200 ? 3.092 -25.013 -17.970 1.00 38.44 200 LEU A O 1
ATOM 1572 N N . ASN A 1 201 ? 4.131 -25.305 -19.943 1.00 39.75 201 ASN A N 1
ATOM 1573 C CA . ASN A 1 201 ? 5.369 -24.612 -19.579 1.00 39.75 201 ASN A CA 1
ATOM 1574 C C . ASN A 1 201 ? 5.114 -23.100 -19.394 1.00 39.75 201 ASN A C 1
ATOM 1576 O O . ASN A 1 201 ? 4.283 -22.528 -20.095 1.00 39.75 201 ASN A O 1
ATOM 1580 N N . GLU A 1 202 ? 5.910 -22.419 -18.555 1.00 47.22 202 GLU A N 1
ATOM 1581 C CA . GLU A 1 202 ? 5.858 -20.956 -18.301 1.00 47.22 202 GLU A CA 1
ATOM 1582 C C . GLU A 1 202 ? 5.875 -20.078 -19.574 1.00 47.22 202 GLU A C 1
ATOM 1584 O O . GLU A 1 202 ? 5.472 -18.916 -19.543 1.00 47.22 202 GLU A O 1
ATOM 1589 N N . LYS A 1 203 ? 6.327 -20.618 -20.713 1.00 42.53 203 LYS A N 1
ATOM 1590 C CA . LYS A 1 203 ? 6.353 -19.923 -22.009 1.00 42.53 203 LYS A CA 1
ATOM 1591 C C . LYS A 1 203 ? 4.984 -19.829 -22.693 1.00 42.53 203 LYS A C 1
ATOM 1593 O O . LYS A 1 203 ? 4.761 -18.860 -23.412 1.00 42.53 203 LYS A O 1
ATOM 1598 N N . ASP A 1 204 ? 4.075 -20.772 -22.447 1.00 46.53 204 ASP A N 1
ATOM 1599 C CA . ASP A 1 204 ? 2.739 -20.779 -23.064 1.00 46.53 204 ASP A CA 1
ATOM 1600 C C . ASP A 1 204 ? 1.753 -19.886 -22.283 1.00 46.53 204 ASP A C 1
ATOM 1602 O O . ASP A 1 204 ? 0.840 -19.302 -22.863 1.00 46.53 204 ASP A O 1
ATOM 1606 N N . GLU A 1 205 ? 1.977 -19.677 -20.977 1.00 47.34 205 GLU A N 1
ATOM 1607 C CA . GLU A 1 205 ? 1.194 -18.728 -20.163 1.00 47.34 205 GLU A CA 1
ATOM 1608 C C . GLU A 1 205 ? 1.465 -17.261 -20.534 1.00 47.34 205 GLU A C 1
ATOM 1610 O O . GLU A 1 205 ? 0.580 -16.412 -20.425 1.00 47.34 205 GLU A O 1
ATOM 1615 N N . GLN A 1 206 ? 2.667 -16.957 -21.036 1.00 46.56 206 GLN A N 1
ATOM 1616 C CA . GLN A 1 206 ? 3.049 -15.606 -21.456 1.00 46.56 206 GLN A CA 1
ATOM 1617 C C . GLN A 1 206 ? 2.300 -15.111 -22.701 1.00 46.56 206 GLN A C 1
ATOM 1619 O O . GLN A 1 206 ? 2.294 -13.898 -22.921 1.00 46.56 206 GLN A O 1
ATOM 1624 N N . GLN A 1 207 ? 1.685 -16.010 -23.482 1.00 50.91 207 GLN A N 1
ATOM 1625 C CA . GLN A 1 207 ? 0.910 -15.693 -24.690 1.00 50.91 207 GLN A CA 1
ATOM 1626 C C . GLN A 1 207 ? -0.587 -15.440 -24.427 1.00 50.91 207 GLN A C 1
ATOM 1628 O O . GLN A 1 207 ? -1.297 -15.049 -25.347 1.00 50.91 207 GLN A O 1
ATOM 1633 N N . LEU A 1 208 ? -1.073 -15.643 -23.197 1.00 67.25 208 LEU A N 1
ATOM 1634 C CA . LEU A 1 208 ? -2.504 -15.575 -22.848 1.00 67.25 208 LEU A CA 1
ATOM 1635 C C . LEU A 1 208 ? -2.892 -14.353 -22.000 1.00 67.25 208 LEU A C 1
ATOM 1637 O O . LEU A 1 208 ? -4.030 -14.263 -21.537 1.00 67.25 208 LEU A O 1
ATOM 1641 N N . VAL A 1 209 ? -1.959 -13.429 -21.771 1.00 81.81 209 VAL A N 1
ATOM 1642 C CA . VAL A 1 209 ? -2.261 -12.164 -21.093 1.00 81.81 209 VAL A CA 1
ATOM 1643 C C . VAL A 1 209 ? -3.014 -11.223 -22.029 1.00 81.81 209 VAL A C 1
ATOM 1645 O O . VAL A 1 209 ? -2.759 -11.182 -23.230 1.00 81.81 209 VAL A O 1
ATOM 1648 N N . VAL A 1 210 ? -3.948 -10.475 -21.462 1.00 88.31 210 VAL A N 1
ATOM 1649 C CA . VAL A 1 210 ? -4.808 -9.528 -22.170 1.00 88.31 210 VAL A CA 1
ATOM 1650 C C . VAL A 1 210 ? -4.416 -8.112 -21.756 1.00 88.31 210 VAL A C 1
ATOM 1652 O O . VAL A 1 210 ? -4.136 -7.878 -20.580 1.00 88.31 210 VAL A O 1
ATOM 1655 N N . ASP A 1 211 ? -4.381 -7.164 -22.688 1.00 87.31 211 ASP A N 1
ATOM 1656 C CA . ASP A 1 211 ? -4.127 -5.759 -22.358 1.00 87.31 211 ASP A CA 1
ATOM 1657 C C . ASP A 1 211 ? -5.314 -5.107 -21.655 1.00 87.31 211 ASP A C 1
ATOM 1659 O O . ASP A 1 211 ? -6.454 -5.568 -21.727 1.00 87.31 211 ASP A O 1
ATOM 1663 N N . LEU A 1 212 ? -5.055 -3.956 -21.034 1.00 87.62 212 LEU A N 1
ATOM 1664 C CA . LEU A 1 212 ? -6.076 -3.134 -20.389 1.00 87.62 212 LEU A CA 1
ATOM 1665 C C . LEU A 1 212 ? -7.307 -2.865 -21.267 1.00 87.62 212 LEU A C 1
ATOM 1667 O O . LEU A 1 212 ? -8.423 -2.857 -20.760 1.00 87.62 212 LEU A O 1
ATOM 1671 N N . VAL A 1 213 ? -7.137 -2.646 -22.568 1.00 86.75 213 VAL A N 1
ATOM 1672 C CA . VAL A 1 213 ? -8.261 -2.316 -23.462 1.00 86.75 213 VAL A CA 1
ATOM 1673 C C . VAL A 1 213 ? -9.074 -3.540 -23.896 1.00 86.75 213 VAL A C 1
ATOM 1675 O O . VAL A 1 213 ? -10.256 -3.399 -24.201 1.00 86.75 213 VAL A O 1
ATOM 1678 N N . ASP A 1 214 ? -8.479 -4.732 -23.847 1.00 87.88 214 ASP A N 1
ATOM 1679 C CA . ASP A 1 214 ? -9.027 -5.959 -24.441 1.00 87.88 214 ASP A CA 1
ATOM 1680 C C . ASP A 1 214 ? -9.719 -6.881 -23.426 1.00 87.88 214 ASP A C 1
ATOM 1682 O O . ASP A 1 214 ? -10.172 -7.982 -23.760 1.00 87.88 214 ASP A O 1
ATOM 1686 N N . VAL A 1 215 ? -9.815 -6.450 -22.166 1.00 90.50 215 VAL A N 1
ATOM 1687 C CA . VAL A 1 215 ? -10.542 -7.190 -21.129 1.00 90.50 215 VAL A CA 1
ATOM 16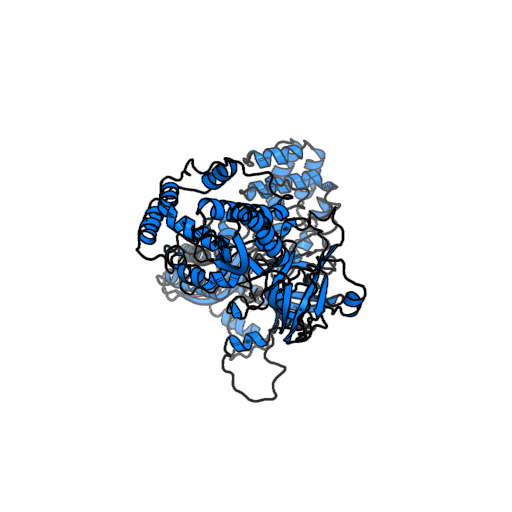88 C C . VAL A 1 215 ? -12.027 -7.355 -21.501 1.00 90.50 215 VAL A C 1
ATOM 1690 O O . VAL A 1 215 ? -12.562 -6.635 -22.334 1.00 90.50 215 VAL A O 1
ATOM 1693 N N . LYS A 1 216 ? -12.733 -8.333 -20.928 1.00 89.31 216 LYS A N 1
ATOM 1694 C CA . LYS A 1 216 ? -14.156 -8.577 -21.230 1.00 89.31 216 LYS A CA 1
ATOM 1695 C C . LYS A 1 216 ? -15.022 -8.326 -20.004 1.00 89.31 216 LYS A C 1
ATOM 1697 O O . LYS A 1 216 ? -14.709 -8.802 -18.915 1.00 89.31 216 LYS A O 1
ATOM 1702 N N . ILE A 1 217 ? -16.139 -7.616 -20.187 1.00 91.00 217 ILE A N 1
ATOM 1703 C CA . ILE A 1 217 ? -17.109 -7.336 -19.114 1.00 91.00 217 ILE A CA 1
ATOM 1704 C C . ILE A 1 217 ? -17.560 -8.645 -18.458 1.00 91.00 217 ILE A C 1
ATOM 1706 O O . ILE A 1 217 ? -17.915 -9.604 -19.141 1.00 91.00 217 ILE A O 1
ATOM 1710 N N . GLY A 1 218 ? -17.564 -8.670 -17.126 1.00 87.06 218 GLY A N 1
ATOM 1711 C CA . GLY A 1 218 ? -17.978 -9.819 -16.323 1.00 87.06 218 GLY A CA 1
ATOM 1712 C C . GLY A 1 218 ? -16.912 -10.904 -16.155 1.00 87.06 218 GLY A C 1
ATOM 1713 O O . GLY A 1 218 ? -17.089 -11.770 -15.300 1.00 87.06 218 GLY A O 1
ATOM 1714 N N . GLN A 1 219 ? -15.806 -10.855 -16.902 1.00 88.69 219 GLN A N 1
ATOM 1715 C CA . GLN A 1 219 ? -14.711 -11.812 -16.764 1.00 88.69 219 GLN A CA 1
ATOM 1716 C C . GLN A 1 219 ? -13.768 -11.420 -15.615 1.00 88.69 219 GLN A C 1
ATOM 1718 O O . GLN A 1 219 ? -13.582 -10.239 -15.306 1.00 88.69 219 GLN A O 1
ATOM 1723 N N . GLU A 1 220 ? -13.212 -12.438 -14.956 1.00 90.06 220 GLU A N 1
ATOM 1724 C CA . GLU A 1 220 ? -12.266 -12.303 -13.848 1.00 90.06 220 GLU A CA 1
ATOM 1725 C C . GLU A 1 220 ? -10.832 -12.516 -14.332 1.00 90.06 220 GLU A C 1
ATOM 1727 O O . GLU A 1 220 ? -10.533 -13.490 -15.034 1.00 90.06 220 GLU A O 1
ATOM 1732 N N . TYR A 1 221 ? -9.953 -11.612 -13.915 1.00 89.88 221 TYR A N 1
ATOM 1733 C CA . TYR A 1 221 ? -8.550 -11.588 -14.289 1.00 89.88 221 TYR A CA 1
ATOM 1734 C C . TYR A 1 221 ? -7.669 -11.339 -13.072 1.00 89.88 221 TYR A C 1
ATOM 1736 O O . TYR A 1 221 ? -8.045 -10.598 -12.168 1.00 89.88 221 TYR A O 1
ATOM 1744 N N . GLU A 1 222 ? -6.477 -11.908 -13.073 1.00 91.38 222 GLU A N 1
ATOM 1745 C CA . GLU A 1 222 ? -5.404 -11.523 -12.170 1.00 91.38 222 GLU A CA 1
ATOM 1746 C C . GLU A 1 222 ? -4.616 -10.347 -12.761 1.00 91.38 222 GLU A C 1
ATOM 1748 O O . GLU A 1 222 ? -4.283 -10.343 -13.951 1.00 91.38 222 GLU A O 1
ATOM 1753 N N . LEU A 1 223 ? -4.323 -9.349 -11.927 1.00 90.12 223 LEU A N 1
ATOM 1754 C CA . LEU A 1 223 ? -3.583 -8.157 -12.326 1.00 90.12 223 LEU A CA 1
ATOM 1755 C C . LEU A 1 223 ? -2.081 -8.443 -12.464 1.00 90.12 223 LEU A C 1
ATOM 1757 O O . LEU A 1 223 ? -1.419 -8.888 -11.520 1.00 90.12 223 LEU A O 1
ATOM 1761 N N . VAL A 1 224 ? -1.538 -8.098 -13.628 1.00 90.38 224 VAL A N 1
ATOM 1762 C CA . VAL A 1 224 ? -0.110 -8.125 -13.943 1.00 90.38 224 VAL A CA 1
ATOM 1763 C C . VAL A 1 224 ? 0.338 -6.699 -14.252 1.00 90.38 224 VAL A C 1
ATOM 1765 O O . VAL A 1 224 ? -0.278 -6.006 -15.058 1.00 90.38 224 VAL A O 1
ATOM 1768 N N . VAL A 1 225 ? 1.396 -6.228 -13.594 1.00 87.88 225 VAL A N 1
ATOM 1769 C CA . VAL A 1 225 ? 1.855 -4.840 -13.723 1.00 87.88 225 VAL A CA 1
ATOM 1770 C C . VAL A 1 225 ? 3.311 -4.764 -14.161 1.00 87.88 225 VAL A C 1
ATOM 1772 O O . VAL A 1 225 ? 4.170 -5.509 -13.685 1.00 87.88 225 VAL A O 1
ATOM 1775 N N . THR A 1 226 ? 3.589 -3.822 -15.056 1.00 81.25 226 THR A N 1
ATOM 1776 C CA . THR A 1 226 ? 4.935 -3.344 -15.358 1.00 81.25 226 THR A CA 1
ATOM 1777 C C . THR A 1 226 ? 5.066 -1.892 -14.894 1.00 81.25 226 THR A C 1
ATOM 1779 O O . THR A 1 226 ? 4.292 -1.032 -15.321 1.00 81.25 226 THR A O 1
ATOM 1782 N N . THR A 1 227 ? 6.011 -1.616 -13.992 1.00 78.12 227 THR A N 1
ATOM 1783 C CA . THR A 1 227 ? 6.166 -0.312 -13.321 1.00 78.12 227 THR A CA 1
ATOM 1784 C C . THR A 1 227 ? 7.447 0.399 -13.744 1.00 78.12 227 THR A C 1
ATOM 1786 O O . THR A 1 227 ? 8.433 -0.232 -14.121 1.00 78.12 227 THR A O 1
ATOM 1789 N N . TYR A 1 228 ? 7.466 1.728 -13.606 1.00 69.44 228 TYR A N 1
ATOM 1790 C CA . TYR A 1 228 ? 8.670 2.540 -13.831 1.00 69.44 228 TYR A CA 1
ATOM 1791 C C . TYR A 1 228 ? 9.835 2.164 -12.903 1.00 69.44 228 TYR A C 1
ATOM 1793 O O . TYR A 1 228 ? 10.991 2.371 -13.250 1.00 69.44 228 TYR A O 1
ATOM 1801 N N . SER A 1 229 ? 9.541 1.584 -11.736 1.00 65.50 229 SER A N 1
ATOM 1802 C CA . SER A 1 229 ? 10.537 1.160 -10.745 1.00 65.50 229 SER A CA 1
ATOM 1803 C C . SER A 1 229 ? 11.181 -0.200 -11.054 1.00 65.50 229 SER A C 1
ATOM 1805 O O . SER A 1 229 ? 11.861 -0.752 -10.192 1.00 65.50 229 SER A O 1
ATOM 1807 N N . GLY A 1 230 ? 10.970 -0.757 -12.252 1.00 68.25 230 GLY A N 1
ATOM 1808 C CA . GLY A 1 230 ? 11.662 -1.964 -12.714 1.00 68.25 230 GLY A CA 1
ATOM 1809 C C . GLY A 1 230 ? 10.986 -3.290 -12.353 1.00 68.25 230 GLY A C 1
ATOM 1810 O O . GLY A 1 230 ? 11.626 -4.339 -12.426 1.00 68.25 230 GLY A O 1
ATOM 1811 N N . LEU A 1 231 ? 9.702 -3.281 -11.975 1.00 69.12 231 LEU A N 1
ATOM 1812 C CA . LEU A 1 231 ? 8.902 -4.509 -11.932 1.00 69.12 231 LEU A CA 1
ATOM 1813 C C . LEU A 1 231 ? 8.367 -4.778 -13.337 1.00 69.12 231 LEU A C 1
ATOM 1815 O O . LEU A 1 231 ? 7.695 -3.920 -13.896 1.00 69.12 231 LEU A O 1
ATOM 1819 N N . TYR A 1 232 ? 8.653 -5.950 -13.903 1.00 80.81 232 TYR A N 1
ATOM 1820 C CA . TYR A 1 232 ? 8.265 -6.309 -15.271 1.00 80.81 232 TYR A CA 1
ATOM 1821 C C . TYR A 1 232 ? 7.356 -7.526 -15.263 1.00 80.81 232 TYR A C 1
ATOM 1823 O O . TYR A 1 232 ? 7.757 -8.586 -14.780 1.00 80.81 232 TYR A O 1
ATOM 1831 N N . ARG A 1 233 ? 6.147 -7.371 -15.814 1.00 82.50 233 ARG A N 1
ATOM 1832 C CA . ARG A 1 233 ? 5.098 -8.406 -15.839 1.00 82.50 233 ARG A CA 1
ATOM 1833 C C . ARG A 1 233 ? 4.918 -9.069 -14.467 1.00 82.50 233 ARG A C 1
ATOM 1835 O O . ARG A 1 233 ? 4.795 -10.288 -14.350 1.00 82.50 233 ARG A O 1
ATOM 1842 N N . TYR A 1 234 ? 4.959 -8.255 -13.416 1.00 82.06 234 TYR A N 1
ATOM 1843 C CA . TYR A 1 234 ? 4.860 -8.721 -12.044 1.00 82.06 234 TYR A CA 1
ATOM 1844 C C . TYR A 1 234 ? 3.406 -9.061 -11.725 1.00 82.06 234 TYR A C 1
ATOM 1846 O O . TYR A 1 234 ? 2.516 -8.219 -11.849 1.00 82.06 234 TYR A O 1
ATOM 1854 N N . ARG A 1 235 ? 3.170 -10.304 -11.306 1.00 84.88 235 ARG A N 1
ATOM 1855 C CA . ARG A 1 235 ? 1.865 -10.774 -10.839 1.00 84.88 235 ARG A CA 1
ATOM 1856 C C . ARG A 1 235 ? 1.574 -10.175 -9.468 1.00 84.88 235 ARG A C 1
ATOM 1858 O O . ARG A 1 235 ? 2.220 -10.530 -8.485 1.00 84.88 235 ARG A O 1
ATOM 1865 N N . VAL A 1 236 ? 0.594 -9.276 -9.401 1.00 84.75 236 VAL A N 1
ATOM 1866 C CA . VAL A 1 236 ? 0.172 -8.640 -8.141 1.00 84.75 236 VAL A CA 1
ATOM 1867 C C . VAL A 1 236 ? -0.535 -9.656 -7.232 1.00 84.75 236 VAL A C 1
ATOM 1869 O O . VAL A 1 236 ? -0.504 -9.534 -6.004 1.00 84.75 236 VAL A O 1
ATOM 1872 N N . GLY A 1 237 ? -1.170 -10.666 -7.839 1.00 82.69 237 GLY A N 1
ATOM 1873 C CA . GLY A 1 237 ? -2.005 -11.657 -7.163 1.00 82.69 237 GLY A CA 1
ATOM 1874 C C . GLY A 1 237 ? -3.406 -11.145 -6.821 1.00 82.69 237 GLY A C 1
ATOM 1875 O O . GLY A 1 237 ? -4.171 -11.846 -6.167 1.00 82.69 237 GLY A O 1
ATOM 1876 N N . ASP A 1 238 ? -3.770 -9.929 -7.229 1.00 85.69 238 ASP A N 1
ATOM 1877 C CA . ASP A 1 238 ? -5.116 -9.392 -7.038 1.00 85.69 238 ASP A CA 1
ATOM 1878 C C . ASP A 1 238 ? -6.027 -9.847 -8.191 1.00 85.69 238 ASP A C 1
ATOM 1880 O O . ASP A 1 238 ? -5.692 -9.681 -9.363 1.00 85.69 238 ASP A O 1
ATOM 1884 N N . VAL A 1 239 ? -7.190 -10.410 -7.853 1.00 86.94 239 VAL A N 1
ATOM 1885 C CA . VAL A 1 239 ? -8.220 -10.853 -8.799 1.00 86.94 239 VAL A CA 1
ATOM 1886 C C . VAL A 1 239 ? -9.290 -9.775 -8.930 1.00 86.94 239 VAL A C 1
ATOM 1888 O O . VAL A 1 239 ? -9.959 -9.394 -7.960 1.00 86.94 239 VAL A O 1
ATOM 1891 N N . LEU A 1 240 ? -9.463 -9.314 -10.160 1.00 90.38 240 LEU A N 1
ATOM 1892 C CA . LEU A 1 240 ? -10.317 -8.212 -10.559 1.00 90.38 240 LEU A CA 1
ATOM 1893 C C . LEU A 1 240 ? -11.381 -8.702 -11.541 1.00 90.38 240 LEU A C 1
ATOM 1895 O O . LEU A 1 240 ? -11.080 -9.435 -12.482 1.00 90.38 240 LEU A O 1
ATOM 1899 N N . ARG A 1 241 ? -12.627 -8.264 -11.361 1.00 91.19 241 ARG A N 1
ATOM 1900 C CA . ARG A 1 241 ? -13.715 -8.517 -12.316 1.00 91.19 241 ARG A CA 1
ATOM 1901 C C . ARG A 1 241 ? -14.042 -7.250 -13.081 1.00 91.19 241 ARG A C 1
ATOM 1903 O O . ARG A 1 241 ? -14.267 -6.214 -12.458 1.00 91.19 241 ARG A O 1
ATOM 1910 N N . VAL A 1 242 ? -14.120 -7.325 -14.405 1.00 93.00 242 VAL A N 1
ATOM 1911 C CA . VAL A 1 242 ? -14.474 -6.159 -15.230 1.00 93.00 242 VAL A CA 1
ATOM 1912 C C . VAL A 1 242 ? -15.940 -5.792 -14.989 1.00 93.00 242 VAL A C 1
ATOM 1914 O O . VAL A 1 242 ? -16.845 -6.560 -15.318 1.00 93.00 242 VAL A O 1
ATOM 1917 N N . ALA A 1 243 ? -16.173 -4.615 -14.416 1.00 89.75 243 ALA A N 1
ATOM 1918 C CA . ALA A 1 243 ? -17.498 -4.082 -14.103 1.00 89.75 243 ALA A CA 1
ATOM 1919 C C . ALA A 1 243 ? -18.130 -3.364 -15.304 1.00 89.75 243 ALA A C 1
ATOM 1921 O O . ALA A 1 243 ? -19.345 -3.389 -15.491 1.00 89.75 243 ALA A O 1
ATOM 1922 N N . GLY A 1 244 ? -17.303 -2.720 -16.124 1.00 90.06 244 GLY A N 1
ATOM 1923 C CA . GLY A 1 244 ? -17.748 -1.915 -17.251 1.00 90.06 244 GLY A CA 1
ATOM 1924 C C . GLY A 1 244 ? -16.621 -1.055 -17.796 1.00 90.06 244 GLY A C 1
ATOM 1925 O O . GLY A 1 244 ? -15.457 -1.263 -17.465 1.00 90.06 244 GLY A O 1
ATOM 1926 N N . TYR A 1 245 ? -16.982 -0.078 -18.620 1.00 88.38 245 TYR A N 1
ATOM 1927 C CA . TYR A 1 245 ? -16.045 0.858 -19.226 1.00 88.38 245 TYR A CA 1
ATOM 1928 C C . TYR A 1 245 ? -16.503 2.279 -18.993 1.00 88.38 245 TYR A C 1
ATOM 1930 O O . TYR A 1 245 ? -17.691 2.601 -19.078 1.00 88.38 245 TYR A O 1
ATOM 1938 N N . LYS A 1 246 ? -15.532 3.150 -18.768 1.00 85.75 246 LYS A N 1
ATOM 1939 C CA . LYS A 1 246 ? -15.739 4.586 -18.830 1.00 85.75 246 LYS A CA 1
ATOM 1940 C C . LYS A 1 246 ? -14.858 5.112 -19.948 1.00 85.75 246 LYS A C 1
ATOM 1942 O O . LYS A 1 246 ? -13.632 5.093 -19.857 1.00 85.75 246 LYS A O 1
ATOM 1947 N N . ASN A 1 247 ? -15.514 5.582 -21.004 1.00 89.06 247 ASN A N 1
ATOM 1948 C CA . ASN A 1 247 ? -14.886 5.796 -22.304 1.00 89.06 247 ASN A CA 1
ATOM 1949 C C . ASN A 1 247 ? -14.253 4.472 -22.770 1.00 89.06 247 ASN A C 1
ATOM 1951 O O . ASN A 1 247 ? -14.960 3.472 -22.839 1.00 89.06 247 ASN A O 1
ATOM 1955 N N . ASN A 1 248 ? -12.941 4.450 -23.007 1.00 85.75 248 ASN A N 1
ATOM 1956 C CA . ASN A 1 248 ? -12.211 3.25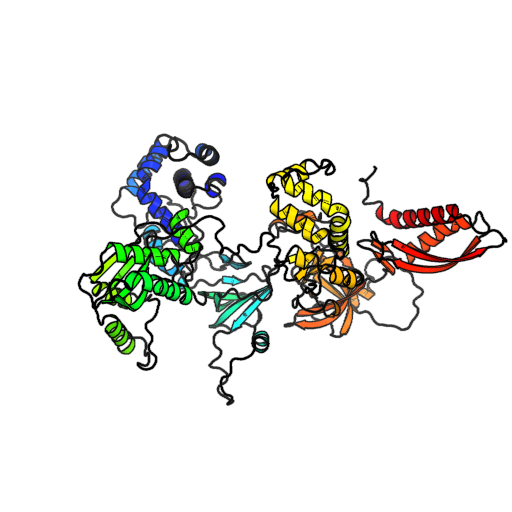1 -23.426 1.00 85.75 248 ASN A CA 1
ATOM 1957 C C . ASN A 1 248 ? -11.462 2.564 -22.272 1.00 85.75 248 ASN A C 1
ATOM 1959 O O . ASN A 1 248 ? -10.813 1.547 -22.490 1.00 85.75 248 ASN A O 1
ATOM 1963 N N . THR A 1 249 ? -11.530 3.102 -21.050 1.00 85.50 249 THR A N 1
ATOM 1964 C CA . THR A 1 249 ? -10.796 2.554 -19.905 1.00 85.50 249 THR A CA 1
ATOM 1965 C C . THR A 1 249 ? -11.715 1.651 -19.080 1.00 85.50 249 THR A C 1
ATOM 1967 O O . THR A 1 249 ? -12.792 2.104 -18.662 1.00 85.50 249 THR A O 1
ATOM 1970 N N . PRO A 1 250 ? -11.329 0.389 -18.825 1.00 90.50 250 PRO A N 1
ATOM 1971 C CA . PRO A 1 250 ? -12.130 -0.529 -18.026 1.00 90.50 250 PRO A CA 1
ATOM 1972 C C . PRO A 1 250 ? -12.194 -0.109 -16.554 1.00 90.50 250 PRO A C 1
ATOM 1974 O O . PRO A 1 250 ? -11.297 0.536 -16.002 1.00 90.50 250 PRO A O 1
ATOM 1977 N N . GLN A 1 251 ? -13.276 -0.522 -15.910 1.00 91.25 251 GLN A N 1
ATOM 1978 C CA . GLN A 1 251 ? -13.505 -0.405 -14.479 1.00 91.25 251 GLN A CA 1
ATOM 1979 C C . GLN A 1 251 ? -13.557 -1.802 -13.873 1.00 91.25 251 GLN A C 1
ATOM 1981 O O . GLN A 1 251 ? -14.168 -2.704 -14.446 1.00 91.25 251 GLN A O 1
ATOM 1986 N N . PHE A 1 252 ? -12.963 -1.974 -12.698 1.00 92.06 252 PHE A N 1
ATOM 1987 C CA . PHE A 1 252 ? -12.815 -3.274 -12.061 1.00 92.06 252 PHE A CA 1
ATOM 1988 C C . PHE A 1 252 ? -13.431 -3.302 -10.666 1.00 92.06 252 PHE A C 1
ATOM 1990 O O . PHE A 1 252 ? -13.170 -2.422 -9.845 1.00 92.06 252 PHE A O 1
ATOM 1997 N N . ASN A 1 253 ? -14.202 -4.347 -10.370 1.00 89.62 253 ASN A N 1
ATOM 1998 C CA . ASN A 1 253 ? -14.526 -4.714 -8.998 1.00 89.62 253 ASN A CA 1
ATOM 1999 C C . ASN A 1 253 ? -13.371 -5.534 -8.421 1.00 89.62 253 ASN A C 1
ATOM 2001 O O . ASN A 1 253 ? -12.944 -6.524 -9.021 1.00 89.62 253 ASN A O 1
ATOM 2005 N N . PHE A 1 254 ? -12.906 -5.159 -7.234 1.00 86.00 254 PHE A N 1
ATOM 2006 C CA . PHE A 1 254 ? -11.964 -5.978 -6.484 1.00 86.00 254 PHE A CA 1
ATOM 2007 C C . PHE A 1 254 ? -12.689 -7.201 -5.911 1.00 86.00 254 PHE A C 1
ATOM 2009 O O . PHE A 1 254 ? -13.643 -7.043 -5.147 1.00 86.00 254 PHE A O 1
ATOM 2016 N N . ILE A 1 255 ? -12.248 -8.411 -6.268 1.00 81.31 255 ILE A N 1
ATOM 2017 C CA . ILE A 1 255 ? -12.863 -9.654 -5.785 1.00 81.31 255 ILE A CA 1
ATOM 2018 C C . ILE A 1 255 ? -12.100 -10.181 -4.575 1.00 81.31 255 ILE A C 1
ATOM 2020 O O . ILE A 1 255 ? -12.656 -10.307 -3.482 1.00 81.31 255 ILE A O 1
ATOM 2024 N N . ARG A 1 256 ? -10.819 -10.502 -4.762 1.00 77.69 256 ARG A N 1
ATOM 2025 C CA . ARG A 1 256 ? -9.956 -11.071 -3.722 1.00 77.69 256 ARG A CA 1
ATOM 2026 C C . ARG A 1 256 ? -8.495 -10.966 -4.121 1.00 77.69 256 ARG A C 1
ATOM 2028 O O . ARG A 1 256 ? -8.187 -10.834 -5.297 1.00 77.69 256 ARG A O 1
ATOM 2035 N N . ARG A 1 257 ? -7.606 -11.143 -3.152 1.00 74.25 257 ARG A N 1
ATOM 2036 C CA . ARG A 1 257 ? -6.215 -11.495 -3.426 1.00 74.25 257 ARG A CA 1
ATOM 2037 C C . ARG A 1 257 ? -6.072 -13.013 -3.412 1.00 74.25 257 ARG A C 1
ATOM 2039 O O . ARG A 1 257 ? -6.604 -13.670 -2.514 1.00 74.25 257 ARG A O 1
ATOM 2046 N N . GLU A 1 258 ? -5.416 -13.563 -4.421 1.00 71.31 258 GLU A N 1
ATOM 2047 C CA . GLU A 1 258 ? -5.142 -14.988 -4.538 1.00 71.31 258 GLU A CA 1
ATOM 2048 C C . GLU A 1 258 ? -4.348 -15.477 -3.316 1.00 71.31 258 GLU A C 1
ATOM 2050 O O . GLU A 1 258 ? -3.523 -14.757 -2.752 1.00 71.31 258 GLU A O 1
ATOM 2055 N N . ASN A 1 259 ? -4.638 -16.703 -2.880 1.00 68.62 259 ASN A N 1
ATOM 2056 C CA . ASN A 1 259 ? -4.010 -17.383 -1.746 1.00 68.62 259 ASN A CA 1
ATOM 2057 C C . ASN A 1 259 ? -4.218 -16.761 -0.353 1.00 68.62 259 ASN A C 1
ATOM 2059 O O . ASN A 1 259 ? -3.739 -17.347 0.607 1.00 68.62 259 ASN A O 1
ATOM 2063 N N . VAL A 1 260 ? -4.957 -15.659 -0.176 1.00 73.44 260 VAL A N 1
ATOM 2064 C CA . VAL A 1 260 ? -5.220 -15.095 1.166 1.00 73.44 260 VAL A CA 1
ATOM 2065 C C . VAL A 1 260 ? -6.472 -15.716 1.792 1.00 73.44 260 VAL A C 1
ATOM 2067 O O . VAL A 1 260 ? -7.569 -15.604 1.238 1.00 73.44 260 VAL A O 1
ATOM 2070 N N . ILE A 1 261 ? -6.323 -16.331 2.970 1.00 78.56 261 ILE A N 1
ATOM 2071 C CA . ILE A 1 261 ? -7.434 -16.956 3.707 1.00 78.56 261 ILE A CA 1
ATOM 2072 C C . ILE A 1 261 ? -7.863 -16.161 4.946 1.00 78.56 261 ILE A C 1
ATOM 2074 O O . ILE A 1 261 ? -9.061 -16.104 5.226 1.00 78.56 261 ILE A O 1
ATOM 2078 N N . LEU A 1 262 ? -6.931 -15.507 5.644 1.00 80.31 262 LEU A N 1
ATOM 2079 C CA . LEU A 1 262 ? -7.193 -14.692 6.835 1.00 80.31 262 LEU A CA 1
ATOM 2080 C C . LEU A 1 262 ? -6.544 -13.312 6.689 1.00 80.31 262 LEU A C 1
ATOM 2082 O O . LEU A 1 262 ? -5.479 -13.189 6.078 1.00 80.31 262 LEU A O 1
ATOM 2086 N N . SER A 1 263 ? -7.231 -12.291 7.206 1.00 82.00 263 SER A N 1
ATOM 2087 C CA . SER A 1 263 ? -6.771 -10.901 7.231 1.00 82.00 263 SER A CA 1
ATOM 2088 C C . SER A 1 263 ? -7.625 -10.081 8.208 1.00 82.00 263 SER A C 1
ATOM 2090 O O . SER A 1 263 ? -8.859 -10.109 8.106 1.00 82.00 263 SER A O 1
ATOM 2092 N N . ILE A 1 264 ? -6.985 -9.374 9.143 1.00 76.94 264 ILE A N 1
ATOM 2093 C CA . ILE A 1 264 ? -7.629 -8.406 10.053 1.00 76.94 264 ILE A CA 1
ATOM 2094 C C . ILE A 1 264 ? -7.349 -6.964 9.605 1.00 76.94 264 ILE A C 1
ATOM 2096 O O . ILE A 1 264 ? -8.273 -6.161 9.481 1.00 76.94 264 ILE A O 1
ATOM 2100 N N . ASP A 1 265 ? -6.085 -6.634 9.344 1.00 74.06 265 ASP A N 1
ATOM 2101 C CA . ASP A 1 265 ? -5.611 -5.303 8.957 1.00 74.06 265 ASP A CA 1
ATOM 2102 C C . ASP A 1 265 ? -4.759 -5.397 7.673 1.00 74.06 265 ASP A C 1
ATOM 2104 O O . ASP A 1 265 ? -5.282 -5.647 6.586 1.00 74.06 265 ASP A O 1
ATOM 2108 N N . PHE A 1 266 ? -3.438 -5.225 7.780 1.00 69.56 266 PHE A N 1
ATOM 2109 C CA . PHE A 1 266 ? -2.494 -5.411 6.671 1.00 69.56 266 PHE A CA 1
ATOM 2110 C C . PHE A 1 266 ? -2.023 -6.861 6.506 1.00 69.56 266 PHE A C 1
ATOM 2112 O O . PHE A 1 266 ? -1.467 -7.209 5.460 1.00 69.56 266 PHE A O 1
ATOM 2119 N N . ASP A 1 267 ? -2.209 -7.687 7.535 1.00 76.56 267 ASP A N 1
ATOM 2120 C CA . ASP A 1 267 ? -1.825 -9.092 7.561 1.00 76.56 267 ASP A CA 1
ATOM 2121 C C . ASP A 1 267 ? -2.565 -9.887 6.482 1.00 76.56 267 ASP A C 1
ATOM 2123 O O . ASP A 1 267 ? -3.762 -9.703 6.233 1.00 76.56 267 ASP A O 1
ATOM 2127 N N . LYS A 1 268 ? -1.821 -10.764 5.805 1.00 78.62 268 LYS A N 1
ATOM 2128 C CA . LYS A 1 268 ? -2.324 -11.600 4.714 1.00 78.62 268 LYS A CA 1
ATOM 2129 C C . LYS A 1 268 ? -1.789 -13.009 4.893 1.00 78.62 268 LYS A C 1
ATOM 2131 O O . LYS A 1 268 ? -0.754 -13.367 4.340 1.00 78.62 268 LYS A O 1
ATOM 2136 N N . THR A 1 269 ? -2.514 -13.826 5.647 1.00 78.69 269 THR A N 1
ATOM 2137 C CA . THR A 1 269 ? -2.112 -15.215 5.886 1.00 78.69 269 THR A CA 1
ATOM 2138 C C . THR A 1 269 ? -2.692 -16.124 4.810 1.00 78.69 269 THR A C 1
ATOM 2140 O O . THR A 1 269 ? -3.900 -16.105 4.545 1.00 78.69 269 THR A O 1
ATOM 2143 N N . ASN A 1 270 ? -1.827 -16.928 4.191 1.00 78.38 270 ASN A N 1
ATOM 2144 C CA . ASN A 1 270 ? -2.223 -17.930 3.207 1.00 78.38 270 ASN A CA 1
ATOM 2145 C C . ASN A 1 270 ? -2.438 -19.317 3.839 1.00 78.38 270 ASN A C 1
ATOM 2147 O O . ASN A 1 270 ? -2.098 -19.562 4.997 1.00 78.38 270 ASN A O 1
ATOM 2151 N N . GLU A 1 271 ? -3.043 -20.234 3.079 1.00 74.44 271 GLU A N 1
ATOM 2152 C CA . GLU A 1 271 ? -3.334 -21.592 3.562 1.00 74.44 271 GLU A CA 1
ATOM 2153 C C . GLU A 1 271 ? -2.066 -22.381 3.901 1.00 74.44 271 GLU A C 1
ATOM 2155 O O . GLU A 1 271 ? -2.051 -23.133 4.875 1.00 74.44 271 GLU A O 1
ATOM 2160 N N . PHE A 1 272 ? -0.991 -22.181 3.136 1.00 73.25 272 PHE A N 1
ATOM 2161 C CA . PHE A 1 272 ? 0.284 -22.855 3.356 1.00 73.25 272 PHE A CA 1
ATOM 2162 C C . PHE A 1 272 ? 0.930 -22.435 4.681 1.00 73.25 272 PHE A C 1
ATOM 2164 O O . PHE A 1 272 ? 1.334 -23.293 5.464 1.00 73.25 272 PHE A O 1
ATOM 2171 N N . ASP A 1 273 ? 0.971 -21.136 4.964 1.00 79.56 273 ASP A N 1
ATOM 2172 C CA . ASP A 1 273 ? 1.505 -20.564 6.195 1.00 79.56 273 ASP A CA 1
ATOM 2173 C C . ASP A 1 273 ? 0.663 -20.988 7.395 1.00 79.56 273 ASP A C 1
ATOM 2175 O O . ASP A 1 273 ? 1.221 -21.370 8.423 1.00 79.56 273 ASP A O 1
ATOM 2179 N N . LEU A 1 274 ? -0.667 -21.035 7.252 1.00 84.75 274 LEU A N 1
ATOM 2180 C CA . LEU A 1 274 ? -1.543 -21.558 8.298 1.00 84.75 274 LEU A CA 1
ATOM 2181 C C . LEU A 1 274 ? -1.302 -23.053 8.558 1.00 84.75 274 LEU A C 1
ATOM 2183 O O . LEU A 1 274 ? -1.177 -23.464 9.711 1.00 84.75 274 LEU A O 1
ATOM 2187 N N . GLN A 1 275 ? -1.201 -23.874 7.512 1.00 82.00 275 GLN A N 1
ATOM 2188 C CA . GLN A 1 275 ? -0.922 -25.307 7.652 1.00 82.00 275 GLN A CA 1
ATOM 2189 C C . GLN A 1 275 ? 0.459 -25.557 8.265 1.00 82.00 275 GLN A C 1
ATOM 2191 O O . GLN A 1 275 ? 0.608 -26.432 9.120 1.00 82.00 275 GLN A O 1
ATOM 2196 N N . LYS A 1 276 ? 1.464 -24.776 7.864 1.00 84.38 276 LYS A N 1
ATOM 2197 C CA . LYS A 1 276 ? 2.804 -24.801 8.451 1.00 84.38 276 LYS A CA 1
ATOM 2198 C C . LYS A 1 276 ? 2.763 -24.415 9.930 1.00 84.38 276 LYS A C 1
ATOM 2200 O O . LYS A 1 276 ? 3.360 -25.117 10.743 1.00 84.38 276 LYS A O 1
ATOM 2205 N N . ALA A 1 277 ? 2.029 -23.360 10.281 1.00 87.00 277 ALA A N 1
ATOM 2206 C CA . ALA A 1 277 ? 1.875 -22.917 11.661 1.00 87.00 277 ALA A CA 1
ATOM 2207 C C . ALA A 1 277 ? 1.223 -24.000 12.533 1.00 87.00 277 ALA A C 1
ATOM 2209 O O . ALA A 1 277 ? 1.761 -24.326 13.585 1.00 87.00 277 ALA A O 1
ATOM 2210 N N . VAL A 1 278 ? 0.144 -24.643 12.067 1.00 86.31 278 VAL A N 1
ATOM 2211 C CA . VAL A 1 278 ? -0.503 -25.756 12.792 1.00 86.31 278 VAL A CA 1
ATOM 2212 C C . VAL A 1 278 ? 0.424 -26.975 12.909 1.00 86.31 278 VAL A C 1
ATOM 2214 O O . VAL A 1 278 ? 0.489 -27.597 13.968 1.00 86.31 278 VAL A O 1
ATOM 2217 N N . ASN A 1 279 ? 1.198 -27.294 11.867 1.00 84.62 279 ASN A N 1
ATOM 2218 C CA . ASN A 1 279 ? 2.154 -28.406 11.904 1.00 84.62 279 ASN A CA 1
ATOM 2219 C C . ASN A 1 279 ? 3.285 -28.184 12.919 1.00 84.62 279 ASN A C 1
ATOM 2221 O O . ASN A 1 279 ? 3.711 -29.140 13.566 1.00 84.62 279 ASN A O 1
ATOM 2225 N N . ASN A 1 280 ? 3.750 -26.945 13.098 1.00 85.81 280 ASN A N 1
ATOM 2226 C CA . ASN A 1 280 ? 4.789 -26.625 14.083 1.00 85.81 280 ASN A CA 1
ATOM 2227 C C . ASN A 1 280 ? 4.341 -26.932 15.520 1.00 85.81 280 ASN A C 1
ATOM 2229 O O . ASN A 1 280 ? 5.163 -27.305 16.357 1.00 85.81 280 ASN A O 1
ATOM 2233 N N . VAL A 1 281 ? 3.034 -26.856 15.786 1.00 85.44 281 VAL A N 1
ATOM 2234 C CA . VAL A 1 281 ? 2.459 -27.152 17.103 1.00 85.44 281 VAL A CA 1
ATOM 2235 C C . VAL A 1 281 ? 2.429 -28.646 17.423 1.00 85.44 281 VAL A C 1
ATOM 2237 O O . VAL A 1 281 ? 2.319 -29.023 18.591 1.00 85.44 281 VAL A O 1
ATOM 2240 N N . ALA A 1 282 ? 2.585 -29.524 16.426 1.00 76.19 282 ALA A N 1
ATOM 2241 C CA . ALA A 1 282 ? 2.611 -30.968 16.656 1.00 76.19 282 ALA A CA 1
ATOM 2242 C C . ALA A 1 282 ? 3.647 -31.358 17.727 1.00 76.19 282 ALA A C 1
ATOM 2244 O O . ALA A 1 282 ? 3.373 -32.222 18.557 1.00 76.19 282 ALA A O 1
ATOM 2245 N N . ASN A 1 283 ? 4.785 -30.657 17.780 1.00 78.50 283 ASN A N 1
ATOM 2246 C CA . ASN A 1 283 ? 5.828 -30.869 18.786 1.00 78.50 283 ASN A CA 1
ATOM 2247 C C . ASN A 1 283 ? 5.351 -30.590 20.223 1.00 78.50 283 ASN A C 1
ATOM 2249 O O . ASN A 1 283 ? 5.770 -31.287 21.145 1.00 78.50 283 ASN A O 1
ATOM 2253 N N . ASN A 1 284 ? 4.460 -29.615 20.419 1.00 80.62 284 ASN A N 1
ATOM 2254 C CA . ASN A 1 284 ? 3.942 -29.239 21.738 1.00 80.62 284 ASN A CA 1
ATOM 2255 C C . ASN A 1 284 ? 2.889 -30.242 22.235 1.00 80.62 284 ASN A C 1
ATOM 2257 O O . ASN A 1 284 ? 2.738 -30.440 23.440 1.00 80.62 284 ASN A O 1
ATOM 2261 N N . LEU A 1 285 ? 2.173 -30.892 21.310 1.00 82.31 285 LEU A N 1
ATOM 2262 C CA . LEU A 1 285 ? 1.116 -31.864 21.613 1.00 82.31 285 LEU A CA 1
ATOM 2263 C C . LEU A 1 285 ? 1.630 -33.313 21.719 1.00 82.31 285 LEU A C 1
ATOM 2265 O O . LEU A 1 285 ? 1.010 -34.125 22.411 1.00 82.31 285 LEU A O 1
ATOM 2269 N N . MET A 1 286 ? 2.778 -33.633 21.103 1.00 79.44 286 MET A N 1
ATOM 2270 C CA . MET A 1 286 ? 3.416 -34.961 21.159 1.00 79.44 286 MET A CA 1
ATOM 2271 C C . MET A 1 286 ? 3.571 -35.542 22.580 1.00 79.44 286 MET A C 1
ATOM 2273 O O . MET A 1 286 ? 3.264 -36.723 22.752 1.00 79.44 286 MET A O 1
ATOM 2277 N N . PRO A 1 287 ? 3.994 -34.780 23.615 1.00 82.19 287 PRO A N 1
ATOM 2278 C CA . PRO A 1 287 ? 4.161 -35.311 24.973 1.00 82.19 287 PRO A CA 1
ATOM 2279 C C . PRO A 1 287 ? 2.867 -35.826 25.621 1.00 82.19 287 PRO A C 1
ATOM 2281 O O . PRO A 1 287 ? 2.933 -36.587 26.585 1.00 82.19 287 PRO A O 1
ATOM 2284 N N . PHE A 1 288 ? 1.704 -35.422 25.105 1.00 81.75 288 PHE A N 1
ATOM 2285 C CA . PHE A 1 288 ? 0.386 -35.750 25.654 1.00 81.75 288 PHE A CA 1
ATOM 2286 C C . PHE A 1 288 ? -0.378 -36.779 24.806 1.00 81.75 288 PHE A C 1
ATOM 2288 O O . PHE A 1 288 ? -1.574 -36.968 25.020 1.00 81.75 288 PHE A O 1
ATOM 2295 N N . ASP A 1 289 ? 0.283 -37.417 23.829 1.00 81.69 289 ASP A N 1
ATOM 2296 C CA . ASP A 1 289 ? -0.341 -38.314 22.836 1.00 81.69 289 ASP A CA 1
ATOM 2297 C C . ASP A 1 289 ? -1.643 -37.721 22.253 1.00 81.69 289 ASP A C 1
ATOM 2299 O O . ASP A 1 289 ? -2.674 -38.387 22.094 1.00 81.69 289 ASP A O 1
ATOM 2303 N N . ALA A 1 290 ? -1.603 -36.408 22.012 1.00 82.31 290 ALA A N 1
ATOM 2304 C CA . ALA A 1 290 ? -2.695 -35.625 21.474 1.00 82.31 290 ALA A CA 1
ATOM 2305 C C . ALA A 1 290 ? -2.364 -35.204 20.047 1.00 82.31 290 ALA A C 1
ATOM 2307 O O . ALA A 1 290 ? -1.241 -34.802 19.738 1.00 82.31 290 ALA A O 1
ATOM 2308 N N . ARG A 1 291 ? -3.358 -35.279 19.165 1.00 83.19 291 ARG A N 1
ATOM 2309 C CA . ARG A 1 291 ? -3.226 -34.823 17.781 1.00 83.19 291 ARG A CA 1
ATOM 2310 C C . ARG A 1 291 ? -4.428 -34.000 17.359 1.00 83.19 291 ARG A C 1
ATOM 2312 O O . ARG A 1 291 ? -5.559 -34.308 17.736 1.00 83.19 291 ARG A O 1
ATOM 2319 N N . VAL A 1 292 ? -4.168 -32.999 16.528 1.00 85.44 292 VAL A N 1
ATOM 2320 C CA . VAL A 1 292 ? -5.208 -32.275 15.799 1.00 85.44 292 VAL A CA 1
ATOM 2321 C C . VAL A 1 292 ? -5.744 -33.212 14.718 1.00 85.44 292 VAL A C 1
ATOM 2323 O O . VAL A 1 292 ? -4.986 -33.672 13.864 1.00 85.44 292 VAL A O 1
ATOM 2326 N N . VAL A 1 293 ? -7.023 -33.573 14.816 1.00 84.81 293 VAL A N 1
ATOM 2327 C CA . VAL A 1 293 ? -7.726 -34.406 13.828 1.00 84.81 293 VAL A CA 1
ATOM 2328 C C . VAL A 1 293 ? -8.017 -33.572 12.596 1.00 84.81 293 VAL A C 1
ATOM 2330 O O . VAL A 1 293 ? -7.652 -33.956 11.489 1.00 84.81 293 VAL A O 1
ATOM 2333 N N . ASP A 1 294 ? -8.643 -32.421 12.814 1.00 85.00 294 ASP A N 1
ATOM 2334 C CA . ASP A 1 294 ? -8.911 -31.440 11.781 1.00 85.00 294 ASP A CA 1
ATOM 2335 C C . ASP A 1 294 ? -8.997 -30.040 12.396 1.00 85.00 294 ASP A C 1
ATOM 2337 O O . ASP A 1 294 ? -9.129 -29.877 13.617 1.00 85.00 294 ASP A O 1
ATOM 2341 N N . TYR A 1 295 ? -8.882 -29.031 11.539 1.00 89.81 295 TYR A N 1
ATOM 2342 C CA . TYR A 1 295 ? -8.965 -27.640 11.946 1.00 89.81 295 TYR A CA 1
ATOM 2343 C C . TYR A 1 295 ? -9.535 -26.737 10.851 1.00 89.81 295 TYR A C 1
ATOM 2345 O O . TYR A 1 295 ? -9.359 -26.969 9.652 1.00 89.81 295 TYR A O 1
ATOM 2353 N N . THR A 1 296 ? -10.156 -25.645 11.280 1.00 89.94 296 THR A N 1
ATOM 2354 C CA . THR A 1 296 ? -10.524 -24.515 10.418 1.00 89.94 296 THR A CA 1
ATOM 2355 C C . THR A 1 296 ? -10.224 -23.201 11.132 1.00 89.94 296 THR A C 1
ATOM 2357 O O . THR A 1 296 ? -9.950 -23.189 12.331 1.00 89.94 296 THR A O 1
ATOM 2360 N N . SER A 1 297 ? -10.263 -22.094 10.401 1.00 90.81 297 SER A N 1
ATOM 2361 C CA . SER A 1 297 ? -10.034 -20.751 10.924 1.00 90.81 297 SER A CA 1
ATOM 2362 C C . SER A 1 297 ? -11.176 -19.791 10.600 1.00 90.81 297 SER A C 1
ATOM 2364 O O . SER A 1 297 ? -11.949 -20.020 9.665 1.00 90.81 297 SER A O 1
ATOM 2366 N N . TYR A 1 298 ? -11.281 -18.711 11.368 1.00 89.69 298 TYR A N 1
ATOM 2367 C CA . TYR A 1 298 ? -12.027 -17.514 10.987 1.00 89.69 298 TYR A CA 1
ATOM 2368 C C . TYR A 1 298 ? -11.352 -16.260 11.558 1.00 89.69 298 TYR A C 1
ATOM 2370 O O . TYR A 1 298 ? -10.585 -16.334 12.519 1.00 89.69 298 TYR A O 1
ATOM 2378 N N . ALA A 1 299 ? -11.619 -15.115 10.936 1.00 87.88 299 ALA A N 1
ATOM 2379 C CA . ALA A 1 299 ? -11.189 -13.809 11.420 1.00 87.88 299 ALA A CA 1
ATOM 2380 C C . ALA A 1 299 ? -12.307 -13.207 12.281 1.00 87.88 299 ALA A C 1
ATOM 2382 O O . ALA A 1 299 ? -13.385 -12.907 11.760 1.00 87.88 299 ALA A O 1
ATOM 2383 N N . ASP A 1 300 ? -12.073 -13.071 13.585 1.00 87.31 300 ASP A N 1
ATOM 2384 C CA . ASP A 1 300 ? -13.030 -12.464 14.503 1.00 87.31 300 ASP A CA 1
ATOM 2385 C C . ASP A 1 300 ? -12.871 -10.949 14.525 1.00 87.31 300 ASP A C 1
ATOM 2387 O O . ASP A 1 300 ? -11.786 -10.413 14.749 1.00 87.31 300 ASP A O 1
ATOM 2391 N N . ILE A 1 301 ? -13.983 -10.268 14.282 1.00 82.62 301 ILE A N 1
ATOM 2392 C CA . ILE A 1 301 ? -14.089 -8.810 14.264 1.00 82.62 301 ILE A CA 1
ATOM 2393 C C . ILE A 1 301 ? -15.075 -8.293 15.315 1.00 82.62 301 ILE A C 1
ATOM 2395 O O . ILE A 1 301 ? -15.320 -7.090 15.372 1.00 82.62 301 ILE A O 1
ATOM 2399 N N . ALA A 1 302 ? -15.671 -9.183 16.119 1.00 82.12 302 ALA A N 1
ATOM 2400 C CA . ALA A 1 302 ? -16.573 -8.788 17.197 1.00 82.12 302 ALA A CA 1
ATOM 2401 C C . ALA A 1 302 ? -15.813 -8.067 18.322 1.00 82.12 302 ALA A C 1
ATOM 2403 O O . ALA A 1 302 ? -16.344 -7.161 18.963 1.00 82.12 302 ALA A O 1
ATOM 2404 N N . THR A 1 303 ? -14.556 -8.451 18.542 1.00 79.25 303 THR A N 1
ATOM 2405 C CA . THR A 1 303 ? -13.616 -7.781 19.442 1.00 79.25 303 THR A CA 1
ATOM 2406 C C . THR A 1 303 ? -12.726 -6.812 18.666 1.00 79.25 303 THR A C 1
ATOM 2408 O O . THR A 1 303 ? -12.354 -7.071 17.524 1.00 79.25 303 THR A O 1
ATOM 2411 N N . ILE A 1 304 ? -12.371 -5.682 19.285 1.00 76.81 304 ILE A N 1
ATOM 2412 C CA . ILE A 1 304 ? -11.452 -4.690 18.709 1.00 76.81 304 ILE A CA 1
ATOM 2413 C C . ILE A 1 304 ? -10.218 -4.574 19.617 1.00 76.81 304 ILE A C 1
ATOM 2415 O O . ILE A 1 304 ? -10.387 -4.242 20.792 1.00 76.81 304 ILE A O 1
ATOM 2419 N N . PRO A 1 305 ? -8.990 -4.773 19.101 1.00 82.44 305 PRO A N 1
ATOM 2420 C CA . PRO A 1 305 ? -8.670 -5.203 17.737 1.00 82.44 305 PRO A CA 1
ATOM 2421 C C . PRO A 1 305 ? -9.184 -6.619 17.435 1.00 82.44 305 PRO A C 1
ATOM 2423 O O . PRO A 1 305 ? -9.253 -7.458 18.333 1.00 82.44 305 PRO A O 1
ATOM 2426 N N . GLY A 1 306 ? -9.527 -6.871 16.168 1.00 83.12 306 GLY A N 1
ATOM 2427 C CA . GLY A 1 306 ? -9.927 -8.204 15.713 1.00 83.12 306 GLY A CA 1
ATOM 2428 C C . GLY A 1 306 ? -8.775 -9.202 15.817 1.00 83.12 306 GLY A C 1
ATOM 2429 O O . GLY A 1 306 ? -7.606 -8.808 15.850 1.00 83.12 306 GLY A O 1
ATOM 2430 N N . HIS A 1 307 ? -9.078 -10.493 15.881 1.00 91.50 307 HIS A N 1
ATOM 2431 C CA . HIS A 1 307 ? -8.078 -11.548 16.062 1.00 91.50 307 HIS A CA 1
ATOM 2432 C C . HIS A 1 307 ? -8.406 -12.800 15.258 1.00 91.50 307 HIS A C 1
ATOM 2434 O O . HIS A 1 307 ? -9.518 -13.002 14.775 1.00 91.50 307 HIS A O 1
ATOM 2440 N N . TYR A 1 308 ? -7.407 -13.660 15.089 1.00 93.31 308 TYR A N 1
ATOM 2441 C CA . TYR A 1 308 ? -7.599 -14.957 14.453 1.00 93.31 308 TYR A CA 1
ATOM 2442 C C . TYR A 1 308 ? -8.140 -15.972 15.449 1.00 93.31 308 TYR A C 1
ATOM 2444 O O . TYR A 1 308 ? -7.629 -16.087 16.563 1.00 93.31 308 TYR A O 1
ATOM 2452 N N . VAL A 1 309 ? -9.112 -16.765 15.006 1.00 94.19 309 VAL A N 1
ATOM 2453 C CA . VAL A 1 309 ? -9.647 -17.885 15.775 1.00 94.19 309 VAL A CA 1
ATOM 2454 C C . VAL A 1 309 ? -9.467 -19.176 14.994 1.00 94.19 309 VAL A C 1
ATOM 2456 O O . VAL A 1 309 ? -9.858 -19.277 13.828 1.00 94.19 309 VAL A O 1
ATOM 2459 N N . LEU A 1 310 ? -8.897 -20.181 15.650 1.00 93.31 310 LEU A N 1
ATOM 2460 C CA . LEU A 1 310 ? -8.715 -21.522 15.110 1.00 93.31 310 LEU A CA 1
ATOM 2461 C C . LEU A 1 310 ? -9.603 -22.510 15.859 1.00 93.31 310 LEU A C 1
ATOM 2463 O O . LEU A 1 310 ? -9.492 -22.656 17.073 1.00 93.31 310 LEU A O 1
ATOM 2467 N N . PHE A 1 311 ? -10.458 -23.223 15.133 1.00 92.75 311 PHE A N 1
ATOM 2468 C CA . PHE A 1 311 ? -11.253 -24.315 15.683 1.00 92.75 311 PHE A CA 1
ATOM 2469 C C . PHE A 1 311 ? -10.497 -25.625 15.528 1.00 92.75 311 PHE A C 1
ATOM 2471 O O . PHE A 1 311 ? -10.163 -26.000 14.402 1.00 92.75 311 PHE A O 1
ATOM 2478 N N . TRP A 1 312 ? -10.236 -26.315 16.634 1.00 92.06 312 TRP A N 1
ATOM 2479 C CA . TRP A 1 312 ? -9.462 -27.555 16.670 1.00 92.06 312 TRP A CA 1
ATOM 2480 C C . TRP A 1 312 ? -10.298 -28.713 17.192 1.00 92.06 312 TRP A C 1
ATOM 2482 O O . TRP A 1 312 ? -10.792 -28.673 18.319 1.00 92.06 312 TRP A O 1
ATOM 2492 N N . GLU A 1 313 ? -10.393 -29.782 16.404 1.00 89.94 313 GLU A N 1
ATOM 2493 C CA . GLU A 1 313 ? -10.884 -31.066 16.900 1.00 89.94 313 GLU A CA 1
ATOM 2494 C C . GLU A 1 313 ? -9.683 -31.906 17.330 1.00 89.94 313 GLU A C 1
ATOM 2496 O O . GLU A 1 313 ? -8.851 -32.309 16.514 1.00 89.94 313 GLU A O 1
ATOM 2501 N N . LEU A 1 314 ? -9.559 -32.138 18.635 1.00 86.94 314 LEU A N 1
ATOM 2502 C CA . LEU A 1 314 ? -8.447 -32.885 19.209 1.00 86.94 314 LEU A CA 1
ATOM 2503 C C . LEU A 1 314 ? -8.836 -34.337 19.456 1.00 86.94 314 LEU A C 1
ATOM 2505 O O . LEU A 1 314 ? -9.890 -34.644 20.010 1.00 86.94 314 LEU A O 1
ATOM 2509 N N . ARG A 1 315 ? -7.912 -35.241 19.136 1.00 81.56 315 ARG A N 1
ATOM 2510 C CA . ARG A 1 315 ? -7.946 -36.622 19.609 1.00 81.56 315 ARG A CA 1
ATOM 2511 C C . ARG A 1 315 ? -6.794 -36.820 20.574 1.00 81.56 315 ARG A C 1
ATOM 2513 O O . ARG A 1 315 ? -5.644 -36.894 20.151 1.00 81.56 315 ARG A O 1
ATOM 2520 N N . ALA A 1 316 ? -7.126 -36.889 21.856 1.00 75.00 316 ALA A N 1
ATOM 2521 C CA . ALA A 1 316 ? -6.196 -37.208 22.927 1.00 75.00 316 ALA A CA 1
ATOM 2522 C C . ALA A 1 316 ? -6.493 -38.617 23.448 1.00 75.00 316 ALA A C 1
ATOM 2524 O O . ALA A 1 316 ? -7.641 -38.927 23.769 1.00 75.00 316 ALA A O 1
ATOM 2525 N N . ASN A 1 317 ? -5.467 -39.466 23.525 1.00 67.25 317 ASN A N 1
ATOM 2526 C CA . ASN A 1 317 ? -5.590 -40.803 24.116 1.00 67.25 317 ASN A CA 1
ATOM 2527 C C . ASN A 1 317 ? -5.126 -40.848 25.586 1.00 67.25 317 ASN A C 1
ATOM 2529 O O . ASN A 1 317 ? -5.274 -41.883 26.237 1.00 67.25 317 ASN A O 1
ATOM 2533 N N . ALA A 1 318 ? -4.547 -39.763 26.115 1.00 57.22 318 ALA A N 1
ATOM 2534 C CA . ALA A 1 318 ? -3.831 -39.787 27.386 1.00 57.22 318 ALA A CA 1
ATOM 2535 C C . ALA A 1 318 ? -4.642 -39.286 28.594 1.00 57.22 318 ALA A C 1
ATOM 2537 O O . ALA A 1 318 ? -5.314 -38.256 28.555 1.00 57.22 318 ALA A O 1
ATOM 2538 N N . SER A 1 319 ? -4.471 -39.998 29.713 1.00 55.12 319 SER A N 1
ATOM 2539 C CA . SER A 1 319 ? -4.469 -39.415 31.057 1.00 55.12 319 SER A CA 1
ATOM 2540 C C . SER A 1 319 ? -3.013 -39.088 31.420 1.00 55.12 319 SER A C 1
ATOM 2542 O O . SER A 1 319 ? -2.190 -40.007 31.336 1.00 55.12 319 SER A O 1
ATOM 2544 N N . PRO A 1 320 ? -2.654 -37.872 31.865 1.00 65.50 320 PRO A N 1
ATOM 2545 C CA . PRO A 1 320 ? -3.502 -36.742 32.261 1.00 65.50 320 PRO A CA 1
ATOM 2546 C C . PRO A 1 320 ? -3.993 -35.866 31.086 1.00 65.50 320 PRO A C 1
ATOM 2548 O O . PRO A 1 320 ? -3.410 -35.919 30.005 1.00 65.50 320 PRO A O 1
ATOM 2551 N N . PRO A 1 321 ? -5.051 -35.053 31.295 1.00 75.00 321 PRO A N 1
ATOM 2552 C CA . PRO A 1 321 ? -5.544 -34.102 30.297 1.00 75.00 321 PRO A CA 1
ATOM 2553 C C . PRO A 1 321 ? -4.486 -33.048 29.946 1.00 75.00 321 PRO A C 1
ATOM 2555 O O . PRO A 1 321 ? -3.625 -32.725 30.767 1.00 75.00 321 PRO A O 1
ATOM 2558 N N . ILE A 1 322 ? -4.582 -32.492 28.736 1.00 79.88 322 ILE A N 1
ATOM 2559 C CA . ILE A 1 322 ? -3.678 -31.443 28.250 1.00 79.88 322 ILE A CA 1
ATOM 2560 C C . ILE A 1 322 ? -3.805 -30.216 29.173 1.00 79.88 322 ILE A C 1
ATOM 2562 O O . ILE A 1 322 ? -4.910 -29.687 29.326 1.00 79.88 322 ILE A O 1
ATOM 2566 N N . PRO A 1 323 ? -2.712 -29.756 29.808 1.00 84.94 323 PRO A N 1
ATOM 2567 C CA . PRO A 1 323 ? -2.741 -28.560 30.639 1.00 84.94 323 PRO A CA 1
ATOM 2568 C C . PRO A 1 323 ? -3.105 -27.315 29.827 1.00 84.94 323 PRO A C 1
ATOM 2570 O O . PRO A 1 323 ? -2.702 -27.177 28.674 1.00 84.94 323 PRO A O 1
ATOM 2573 N N . HIS A 1 324 ? -3.797 -26.365 30.460 1.00 86.38 324 HIS A N 1
ATOM 2574 C CA . HIS A 1 324 ? -4.190 -25.104 29.819 1.00 86.38 324 HIS A CA 1
ATOM 2575 C C . HIS A 1 324 ? -2.981 -24.330 29.274 1.00 86.38 324 HIS A C 1
ATOM 2577 O O . HIS A 1 324 ? -3.024 -23.857 28.144 1.00 86.38 324 HIS A O 1
ATOM 2583 N N . SER A 1 325 ? -1.875 -24.298 30.026 1.00 87.56 325 SER A N 1
ATOM 2584 C CA . SER A 1 325 ? -0.640 -23.619 29.617 1.00 87.56 325 SER A CA 1
ATOM 2585 C C . SER A 1 325 ? -0.067 -24.165 28.310 1.00 87.56 325 SER A C 1
ATOM 2587 O O . SER A 1 325 ? 0.484 -23.414 27.521 1.00 87.56 325 SER A O 1
ATOM 2589 N N . VAL A 1 326 ? -0.238 -25.463 28.034 1.00 88.00 326 VAL A N 1
ATOM 2590 C CA . VAL A 1 326 ? 0.259 -26.070 26.792 1.00 88.00 326 VAL A CA 1
ATOM 2591 C C . VAL A 1 326 ? -0.550 -25.578 25.597 1.00 88.00 326 VAL A C 1
ATOM 2593 O O . VAL A 1 326 ? 0.023 -25.343 24.541 1.00 88.00 326 VAL A O 1
ATOM 2596 N N . LEU A 1 327 ? -1.865 -25.393 25.745 1.00 88.50 327 LEU A N 1
ATOM 2597 C CA . LEU A 1 327 ? -2.719 -24.856 24.679 1.00 88.50 327 LEU A CA 1
ATOM 2598 C C . LEU A 1 327 ? -2.476 -23.355 24.455 1.00 88.50 327 LEU A C 1
ATOM 2600 O O . LEU A 1 327 ? -2.511 -22.898 23.318 1.00 88.50 327 LEU A O 1
ATOM 2604 N N . GLU A 1 328 ? -2.135 -22.608 25.503 1.00 91.19 328 GLU A N 1
ATOM 2605 C CA . GLU A 1 328 ? -1.659 -21.221 25.390 1.00 91.19 328 GLU A CA 1
ATOM 2606 C C . GLU A 1 328 ? -0.296 -21.143 24.672 1.00 91.19 328 GLU A C 1
ATOM 2608 O O . GLU A 1 328 ? -0.118 -20.334 23.758 1.00 91.19 328 GLU A O 1
ATOM 2613 N N . ASP A 1 329 ? 0.638 -22.045 24.995 1.00 89.00 329 ASP A N 1
ATOM 2614 C CA . ASP A 1 329 ? 1.923 -22.178 24.291 1.00 89.00 329 ASP A CA 1
ATOM 2615 C C . ASP A 1 329 ? 1.725 -22.594 22.822 1.00 89.00 329 ASP A C 1
ATOM 2617 O O . ASP A 1 329 ? 2.477 -22.179 21.935 1.00 89.00 329 ASP A O 1
ATOM 2621 N N . CYS A 1 330 ? 0.694 -23.400 22.539 1.00 90.25 330 CYS A N 1
ATOM 2622 C CA . CYS A 1 330 ? 0.265 -23.724 21.180 1.00 90.25 330 CYS A CA 1
ATOM 2623 C C . CYS A 1 330 ? -0.177 -22.461 20.430 1.00 90.25 330 CYS A C 1
ATOM 2625 O O . CYS A 1 330 ? 0.301 -22.244 19.317 1.00 90.25 330 CYS A O 1
ATOM 2627 N N . CYS A 1 331 ? -1.010 -21.602 21.035 1.00 91.56 331 CYS A N 1
ATOM 2628 C CA . CYS A 1 331 ? -1.396 -20.318 20.438 1.00 91.56 331 CYS A CA 1
ATOM 2629 C C . CYS A 1 331 ? -0.162 -19.470 20.098 1.00 91.56 331 CYS A C 1
ATOM 2631 O O . CYS A 1 331 ? -0.037 -18.996 18.969 1.00 91.56 331 CYS A O 1
ATOM 2633 N N . LEU A 1 332 ? 0.782 -19.341 21.037 1.00 91.44 332 LEU A N 1
ATOM 2634 C CA . LEU A 1 332 ? 2.012 -18.573 20.826 1.00 91.44 332 LEU A CA 1
ATOM 2635 C C . LEU A 1 332 ? 2.877 -19.153 19.699 1.00 91.44 332 LEU A C 1
ATOM 2637 O O . LEU A 1 332 ? 3.384 -18.411 18.862 1.00 91.44 332 LEU A O 1
ATOM 2641 N N . THR A 1 333 ? 3.021 -20.479 19.644 1.00 89.75 333 THR A N 1
ATOM 2642 C CA . THR A 1 333 ? 3.813 -21.163 18.605 1.00 89.75 333 THR A CA 1
ATOM 2643 C C . THR A 1 333 ? 3.234 -20.922 17.206 1.00 89.75 333 THR A C 1
ATOM 2645 O O . THR A 1 333 ? 3.984 -20.785 16.235 1.00 89.75 333 THR A O 1
ATOM 2648 N N . ILE A 1 334 ? 1.904 -20.835 17.093 1.00 90.81 334 ILE A N 1
ATOM 2649 C CA . ILE A 1 334 ? 1.224 -20.465 15.844 1.00 90.81 334 ILE A CA 1
ATOM 2650 C C . ILE A 1 334 ? 1.517 -19.005 15.499 1.00 90.81 334 ILE A C 1
ATOM 2652 O O . ILE A 1 334 ? 1.913 -18.732 14.368 1.00 90.81 334 ILE A O 1
ATOM 2656 N N . GLU A 1 335 ? 1.384 -18.084 16.460 1.00 91.12 335 GLU A N 1
ATOM 2657 C CA . GLU A 1 335 ? 1.671 -16.661 16.228 1.00 91.12 335 GLU A CA 1
ATOM 2658 C C . GLU A 1 335 ? 3.123 -16.424 15.784 1.00 91.12 335 GLU A C 1
ATOM 2660 O O . GLU A 1 335 ? 3.350 -15.667 14.844 1.00 91.12 335 GLU A O 1
ATOM 2665 N N . GLU A 1 336 ? 4.100 -17.104 16.395 1.00 89.25 336 GLU A N 1
ATOM 2666 C CA . GLU A 1 336 ? 5.522 -17.030 16.007 1.00 89.25 336 GLU A CA 1
ATOM 2667 C C . GLU A 1 336 ? 5.816 -17.649 14.630 1.00 89.25 336 GLU A C 1
ATOM 2669 O O . GLU A 1 336 ? 6.864 -17.382 14.040 1.00 89.25 336 GLU A O 1
ATOM 2674 N N . SER A 1 337 ? 4.912 -18.487 14.117 1.00 87.19 337 SER A N 1
ATOM 2675 C CA . SER A 1 337 ? 5.056 -19.131 12.808 1.00 87.19 337 SER A CA 1
ATOM 2676 C C . SER A 1 337 ? 4.488 -18.299 11.655 1.00 87.19 337 SER A C 1
ATOM 2678 O O . SER A 1 337 ? 4.746 -18.637 10.495 1.00 87.19 337 SER A O 1
ATOM 2680 N N . PHE A 1 338 ? 3.712 -17.252 11.951 1.00 86.81 338 PHE A N 1
ATOM 2681 C CA . PHE A 1 338 ? 3.155 -16.360 10.940 1.00 86.81 338 PHE A CA 1
ATOM 2682 C C . PHE A 1 338 ? 4.180 -15.358 10.405 1.00 86.81 338 PHE A C 1
ATOM 2684 O O . PHE A 1 338 ? 5.323 -15.278 10.856 1.00 86.81 338 PHE A O 1
ATOM 2691 N N . ASP A 1 339 ? 3.773 -14.623 9.372 1.00 82.00 339 ASP A N 1
ATOM 2692 C CA . ASP A 1 339 ? 4.627 -13.647 8.714 1.00 82.00 339 ASP A CA 1
ATOM 2693 C C . ASP A 1 339 ? 5.010 -12.474 9.638 1.00 82.00 339 ASP A C 1
ATOM 2695 O O . ASP A 1 339 ? 4.463 -12.250 10.726 1.00 82.00 339 ASP A O 1
ATOM 2699 N N . SER A 1 340 ? 5.992 -11.692 9.187 1.00 83.06 340 SER A N 1
ATOM 2700 C CA . SER A 1 340 ? 6.463 -10.532 9.940 1.00 83.06 340 SER A CA 1
ATOM 2701 C C . SER A 1 340 ? 5.387 -9.458 10.102 1.00 83.06 340 SER A C 1
ATOM 2703 O O . SER A 1 340 ? 5.484 -8.679 11.044 1.00 83.06 340 SER A O 1
ATOM 2705 N N . VAL A 1 341 ? 4.395 -9.397 9.205 1.00 79.00 341 VAL A N 1
ATOM 2706 C CA . VAL A 1 341 ? 3.327 -8.384 9.215 1.00 79.00 341 VAL A CA 1
ATOM 2707 C C . VAL A 1 341 ? 2.318 -8.686 10.322 1.00 79.00 341 VAL A C 1
ATOM 2709 O O . VAL A 1 341 ? 1.983 -7.791 11.095 1.00 79.00 341 VAL A O 1
ATOM 2712 N N . TYR A 1 342 ? 1.911 -9.946 10.478 1.00 85.19 342 TYR A N 1
ATOM 2713 C CA . TYR A 1 342 ? 1.094 -10.408 11.599 1.00 85.19 342 TYR A CA 1
ATOM 2714 C C . TYR A 1 342 ? 1.809 -10.145 12.929 1.00 85.19 342 TYR A C 1
ATOM 2716 O O . TYR A 1 342 ? 1.255 -9.521 13.838 1.00 85.19 342 TYR A O 1
ATOM 2724 N N . CYS A 1 343 ? 3.081 -10.548 13.027 1.00 86.50 343 CYS A N 1
ATOM 2725 C CA . CYS A 1 343 ? 3.883 -10.330 14.231 1.00 86.50 343 CYS A CA 1
ATOM 2726 C C . CYS A 1 343 ? 4.040 -8.831 14.561 1.00 86.50 343 CYS A C 1
ATOM 2728 O O . CYS A 1 343 ? 3.933 -8.437 15.725 1.00 86.50 343 CYS A O 1
ATOM 2730 N N . GLN A 1 344 ? 4.235 -7.979 13.547 1.00 83.19 344 GLN A N 1
ATOM 2731 C CA . GLN A 1 344 ? 4.267 -6.522 13.701 1.00 83.19 344 GLN A CA 1
ATOM 2732 C C . GLN A 1 344 ? 2.929 -5.979 14.216 1.00 83.19 344 GLN A C 1
ATOM 2734 O O . GLN A 1 344 ? 2.914 -5.201 15.174 1.00 83.19 344 GLN A O 1
ATOM 2739 N N . GLY A 1 345 ? 1.814 -6.421 13.627 1.00 78.25 345 GLY A N 1
ATOM 2740 C CA . GLY A 1 345 ? 0.463 -6.011 14.010 1.00 78.25 345 GLY A CA 1
ATOM 2741 C C . GLY A 1 345 ? 0.115 -6.355 15.460 1.00 78.25 345 GLY A C 1
ATOM 2742 O O . GLY A 1 345 ? -0.522 -5.561 16.157 1.00 78.25 345 GLY A O 1
ATOM 2743 N N . ARG A 1 346 ? 0.596 -7.503 15.958 1.00 87.75 346 ARG A N 1
ATOM 2744 C CA . ARG A 1 346 ? 0.463 -7.933 17.363 1.00 87.75 346 ARG A CA 1
ATOM 2745 C C . ARG A 1 346 ? 1.356 -7.139 18.320 1.00 87.75 346 ARG A C 1
ATOM 2747 O O . ARG A 1 346 ? 0.921 -6.725 19.403 1.00 87.75 346 ARG A O 1
ATOM 2754 N N . THR A 1 347 ? 2.618 -6.939 17.946 1.00 85.69 347 THR A N 1
ATOM 2755 C CA . THR A 1 347 ? 3.649 -6.445 18.869 1.00 85.69 347 THR A CA 1
ATOM 2756 C C . THR A 1 347 ? 3.761 -4.924 18.868 1.00 85.69 347 THR A C 1
ATOM 2758 O O . THR A 1 347 ? 3.705 -4.334 19.949 1.00 85.69 347 THR A O 1
ATOM 2761 N N . SER A 1 348 ? 3.856 -4.302 17.692 1.00 80.12 348 SER A N 1
ATOM 2762 C CA . SER A 1 348 ? 4.077 -2.860 17.507 1.00 80.12 348 SER A CA 1
ATOM 2763 C C . SER A 1 348 ? 2.764 -2.096 17.337 1.00 80.12 348 SER A C 1
ATOM 2765 O O . SER A 1 348 ? 2.418 -1.240 18.152 1.00 80.12 348 SER A O 1
ATOM 2767 N N . ASP A 1 349 ? 1.994 -2.443 16.306 1.00 72.50 349 ASP A N 1
ATOM 2768 C CA . ASP A 1 349 ? 0.913 -1.571 15.825 1.00 72.50 349 ASP A CA 1
ATOM 2769 C C . ASP A 1 349 ? -0.385 -1.744 16.628 1.00 72.50 349 ASP A C 1
ATOM 2771 O O . ASP A 1 349 ? -1.311 -0.933 16.517 1.00 72.50 349 ASP A O 1
ATOM 2775 N N . LYS A 1 350 ? -0.458 -2.819 17.427 1.00 82.06 350 LYS A N 1
ATOM 2776 C CA . LYS A 1 350 ? -1.638 -3.244 18.197 1.00 82.06 350 LYS A CA 1
ATOM 2777 C C . LYS A 1 350 ? -2.910 -3.295 17.334 1.00 82.06 350 LYS A C 1
ATOM 2779 O O . LYS A 1 350 ? -4.003 -2.993 17.808 1.00 82.06 350 LYS A O 1
ATOM 2784 N N . SER A 1 351 ? -2.763 -3.646 16.055 1.00 77.88 351 SER A N 1
ATOM 2785 C CA . SER A 1 351 ? -3.864 -3.803 15.093 1.00 77.88 351 SER A CA 1
ATOM 2786 C C . SER A 1 351 ? -4.557 -5.156 15.192 1.00 77.88 351 SER A C 1
ATOM 2788 O O . SER A 1 351 ? -5.706 -5.260 14.775 1.00 77.88 351 SER A O 1
ATOM 2790 N N . ILE A 1 352 ? -3.879 -6.168 15.742 1.00 85.00 352 ILE A N 1
ATOM 2791 C CA . ILE A 1 352 ? -4.363 -7.550 15.824 1.00 85.00 352 ILE A CA 1
ATOM 2792 C C . ILE A 1 352 ? -4.406 -7.982 17.297 1.00 85.00 352 ILE A C 1
ATOM 2794 O O . ILE A 1 352 ? -3.444 -7.780 18.052 1.00 85.00 352 ILE A O 1
ATOM 2798 N N . GLY A 1 353 ? -5.525 -8.563 17.726 1.00 89.19 353 GLY A N 1
ATOM 2799 C CA . GLY A 1 353 ? -5.704 -9.156 19.051 1.00 89.19 353 GLY A CA 1
ATOM 2800 C C . GLY A 1 353 ? -5.000 -10.516 19.195 1.00 89.19 353 GLY A C 1
ATOM 2801 O O . GLY A 1 353 ? -4.484 -11.049 18.216 1.00 89.19 353 GLY A O 1
ATOM 2802 N N . PRO A 1 354 ? -4.909 -11.074 20.415 1.00 93.62 354 PRO A N 1
ATOM 2803 C CA . PRO A 1 354 ? -4.275 -12.373 20.641 1.00 93.62 354 PRO A CA 1
ATOM 2804 C C . PRO A 1 354 ? -5.000 -13.494 19.900 1.00 93.62 354 PRO A C 1
ATOM 2806 O O . PRO A 1 354 ? -6.221 -13.599 19.991 1.00 93.62 354 PRO A O 1
ATOM 2809 N N . LEU A 1 355 ? -4.240 -14.347 19.207 1.00 94.81 355 LEU A N 1
ATOM 2810 C CA . LEU A 1 355 ? -4.792 -15.538 18.567 1.00 94.81 355 LEU A CA 1
ATOM 2811 C C . LEU A 1 355 ? -5.521 -16.419 19.583 1.00 94.81 355 LEU A C 1
ATOM 2813 O O . LEU A 1 355 ? -5.016 -16.665 20.683 1.00 94.81 355 LEU A O 1
ATOM 2817 N N . GLU A 1 356 ? -6.678 -16.923 19.172 1.00 95.00 356 GLU A N 1
ATOM 2818 C CA . GLU A 1 356 ? -7.531 -17.794 19.965 1.00 95.00 356 GLU A CA 1
ATOM 2819 C C . GLU A 1 356 ? -7.600 -19.199 19.354 1.00 95.00 356 GLU A C 1
ATOM 2821 O O . GLU A 1 356 ? -7.855 -19.364 18.159 1.00 95.00 356 GLU A O 1
ATOM 2826 N N . ILE A 1 357 ? -7.431 -20.230 20.178 1.00 94.69 357 ILE A N 1
ATOM 2827 C CA . ILE A 1 357 ? -7.737 -21.617 19.823 1.00 94.69 357 ILE A CA 1
ATOM 2828 C C . ILE A 1 357 ? -9.008 -22.033 20.564 1.00 94.69 357 ILE A C 1
ATOM 2830 O O . ILE A 1 357 ? -9.053 -22.012 21.795 1.00 94.69 357 ILE A O 1
ATOM 2834 N N . ARG A 1 358 ? -10.029 -22.457 19.816 1.00 94.50 358 ARG A N 1
ATOM 2835 C CA . ARG A 1 358 ? -11.283 -23.021 20.328 1.00 94.50 358 ARG A CA 1
ATOM 2836 C C . ARG A 1 358 ? -11.302 -24.528 20.090 1.00 94.50 358 ARG A C 1
ATOM 2838 O O . ARG A 1 358 ? -11.314 -24.983 18.947 1.00 94.50 358 ARG A O 1
ATOM 2845 N N . ILE A 1 359 ? -11.315 -25.312 21.163 1.00 92.06 359 ILE A N 1
ATOM 2846 C CA . ILE A 1 359 ? -11.405 -26.773 21.084 1.00 92.06 359 ILE A CA 1
ATOM 2847 C C . ILE A 1 359 ? -12.863 -27.166 20.886 1.00 92.06 359 ILE A C 1
ATOM 2849 O O . ILE A 1 359 ? -13.715 -26.753 21.670 1.00 92.06 359 ILE A O 1
ATOM 2853 N N . VAL A 1 360 ? -13.151 -27.968 19.863 1.00 92.81 360 VAL A N 1
ATOM 2854 C CA . VAL A 1 360 ? -14.507 -28.447 19.561 1.00 92.81 360 VAL A CA 1
ATOM 2855 C C . VAL A 1 360 ? -14.708 -29.908 19.961 1.00 92.81 360 VAL A C 1
ATOM 2857 O O . VAL A 1 360 ? -13.751 -30.675 20.088 1.00 92.81 360 VAL A O 1
ATOM 2860 N N . GLU A 1 361 ? -15.968 -30.296 20.166 1.00 91.44 361 GLU A N 1
ATOM 2861 C CA . GLU A 1 361 ? -16.358 -31.687 20.423 1.00 91.44 361 GLU A CA 1
ATOM 2862 C C . GLU A 1 361 ? -15.906 -32.628 19.290 1.00 91.44 361 GLU A C 1
ATOM 2864 O O . GLU A 1 361 ? -15.907 -32.248 18.118 1.00 91.44 361 GLU A O 1
ATOM 2869 N N . ALA A 1 362 ? -15.600 -33.886 19.618 1.00 87.88 362 ALA A N 1
ATOM 2870 C CA . ALA A 1 362 ? -15.300 -34.906 18.612 1.00 87.88 362 ALA A CA 1
ATOM 2871 C C . ALA A 1 362 ? -16.506 -35.160 17.681 1.00 87.88 362 ALA A C 1
ATOM 2873 O O . ALA A 1 362 ? -17.646 -35.278 18.145 1.00 87.88 362 ALA A O 1
ATOM 2874 N N . GLY A 1 363 ? -16.256 -35.269 16.375 1.00 85.62 363 GLY A N 1
ATOM 2875 C CA . GLY A 1 363 ? -17.290 -35.382 15.340 1.00 85.62 363 GLY A CA 1
ATOM 2876 C C . GLY A 1 363 ? -17.962 -34.048 14.987 1.00 85.62 363 GLY A C 1
ATOM 2877 O O . GLY A 1 363 ? -19.057 -34.035 14.414 1.00 85.62 363 GLY A O 1
ATOM 2878 N N . THR A 1 364 ? -17.352 -32.912 15.341 1.00 88.62 364 THR A N 1
ATOM 2879 C CA . THR A 1 364 ? -17.853 -31.585 14.945 1.00 88.62 364 THR A CA 1
ATOM 2880 C C . THR A 1 364 ? -17.610 -31.340 13.461 1.00 88.62 364 THR A C 1
ATOM 2882 O O . THR A 1 364 ? -18.516 -30.866 12.770 1.00 88.62 364 THR A O 1
ATOM 2885 N N . PHE A 1 365 ? -16.436 -31.713 12.944 1.00 86.25 365 PHE A N 1
ATOM 2886 C CA . PHE A 1 365 ? -16.131 -31.557 11.518 1.00 86.25 365 PHE A CA 1
ATOM 2887 C C . PHE A 1 365 ? -16.938 -32.511 10.623 1.00 86.25 365 PHE A C 1
ATOM 2889 O O . PHE A 1 365 ? -17.273 -32.138 9.499 1.00 86.25 365 PHE A O 1
ATOM 2896 N N . ASP A 1 366 ? -17.361 -33.671 11.135 1.00 84.38 366 ASP A N 1
ATOM 2897 C CA . ASP A 1 366 ? -18.300 -34.559 10.431 1.00 84.38 366 ASP A CA 1
ATOM 2898 C C . ASP A 1 366 ? -19.661 -33.872 10.232 1.00 84.38 366 ASP A C 1
ATOM 2900 O O . ASP A 1 366 ? -20.228 -33.874 9.143 1.00 84.38 366 ASP A O 1
ATOM 2904 N N . LYS A 1 367 ? -20.157 -33.170 11.258 1.00 84.25 367 LYS A N 1
ATOM 2905 C CA . LYS A 1 367 ? -21.405 -32.393 11.158 1.00 84.25 367 LYS A CA 1
ATOM 2906 C C . LYS A 1 367 ? -21.260 -31.163 10.268 1.00 84.25 367 LYS A C 1
ATOM 2908 O O . LYS A 1 367 ? -22.220 -30.776 9.604 1.00 84.25 367 LYS A O 1
ATOM 2913 N N . LEU A 1 368 ? -20.076 -30.547 10.249 1.00 82.94 368 LEU A N 1
ATOM 2914 C CA . LEU A 1 368 ? -19.753 -29.471 9.310 1.00 82.94 368 LEU A CA 1
ATOM 2915 C C . LEU A 1 368 ? -19.837 -29.982 7.863 1.00 82.94 368 LEU A C 1
ATOM 2917 O O . LEU A 1 368 ? -20.450 -29.332 7.012 1.00 82.94 368 LEU A O 1
ATOM 2921 N N . MET A 1 369 ? -19.278 -31.169 7.608 1.00 78.31 369 MET A N 1
ATOM 2922 C CA . MET A 1 369 ? -19.352 -31.863 6.321 1.00 78.31 369 MET A CA 1
ATOM 2923 C C . MET A 1 369 ? -20.798 -32.200 5.931 1.00 78.31 369 MET A C 1
ATOM 2925 O O . MET A 1 369 ? -21.207 -31.893 4.807 1.00 78.31 369 MET A O 1
ATOM 2929 N N . ASP A 1 370 ? -21.592 -32.753 6.852 1.00 80.19 370 ASP A N 1
ATOM 2930 C CA . ASP A 1 370 ? -23.013 -33.052 6.630 1.00 80.19 370 ASP A CA 1
ATOM 2931 C C . ASP A 1 370 ? -23.808 -31.788 6.283 1.00 80.19 370 ASP A C 1
ATOM 2933 O O . ASP A 1 370 ? -24.636 -31.796 5.370 1.00 80.19 370 ASP A O 1
ATOM 2937 N N . TYR A 1 371 ? -23.542 -30.671 6.965 1.00 77.31 371 TYR A N 1
ATOM 2938 C CA . TYR A 1 371 ? -24.208 -29.396 6.698 1.00 77.31 371 TYR A CA 1
ATOM 2939 C C . TYR A 1 371 ? -23.835 -28.829 5.319 1.00 77.31 371 TYR A C 1
ATOM 2941 O O . TYR A 1 371 ? -24.712 -28.402 4.560 1.00 77.31 371 TYR A O 1
ATOM 2949 N N . CYS A 1 372 ? -22.551 -28.885 4.948 1.00 70.31 372 CYS A N 1
ATOM 2950 C CA . CYS A 1 372 ? -22.086 -28.448 3.629 1.00 70.31 372 CYS A CA 1
ATOM 2951 C C . CYS A 1 372 ? -22.661 -29.319 2.498 1.00 70.31 372 CYS A C 1
ATOM 2953 O O . CYS A 1 372 ? -22.985 -28.801 1.426 1.00 70.31 372 CYS A O 1
ATOM 2955 N N . SER A 1 373 ? -22.839 -30.616 2.760 1.00 65.94 373 SER A N 1
ATOM 2956 C CA . SER A 1 373 ? -23.363 -31.593 1.798 1.00 65.94 373 SER A CA 1
ATOM 2957 C C . SER A 1 373 ? -24.890 -31.542 1.659 1.00 65.94 373 SER A C 1
ATOM 2959 O O . SER A 1 373 ? -25.414 -31.747 0.567 1.00 65.94 373 SER A O 1
ATOM 2961 N N . SER A 1 374 ? -25.617 -31.263 2.746 1.00 63.28 374 SER A N 1
ATOM 2962 C CA . SER A 1 374 ? -27.087 -31.340 2.785 1.00 63.28 374 SER A CA 1
ATOM 2963 C C . SER A 1 374 ? -27.806 -30.040 2.429 1.00 63.28 374 SER A C 1
ATOM 2965 O O . SER A 1 374 ? -28.897 -30.102 1.865 1.00 63.28 374 SER A O 1
ATOM 2967 N N . SER A 1 375 ? -27.246 -28.877 2.783 1.00 53.16 375 SER A N 1
ATOM 2968 C CA . SER A 1 375 ? -28.075 -27.674 2.950 1.00 53.16 375 SER A CA 1
ATOM 2969 C C . SER A 1 375 ? -27.755 -26.497 2.022 1.00 53.16 375 SER A C 1
ATOM 2971 O O . SER A 1 375 ? -28.650 -25.681 1.822 1.00 53.16 375 SER A O 1
ATOM 2973 N N . LEU A 1 376 ? -26.550 -26.360 1.432 1.00 49.50 376 LEU A N 1
ATOM 2974 C CA . LEU A 1 376 ? -26.246 -25.126 0.671 1.00 49.50 376 LEU A CA 1
ATOM 2975 C C . LEU A 1 376 ? -25.168 -25.152 -0.432 1.00 49.50 376 LEU A C 1
ATOM 2977 O O . LEU A 1 376 ? -25.187 -24.246 -1.261 1.00 49.50 376 LEU A O 1
ATOM 2981 N N . LEU A 1 377 ? -24.237 -26.114 -0.486 1.00 51.22 377 LEU A N 1
ATOM 2982 C CA . LEU A 1 377 ? -23.060 -25.998 -1.377 1.00 51.22 377 LEU A CA 1
ATOM 2983 C C . LEU A 1 377 ? -23.007 -27.006 -2.530 1.00 51.22 377 LEU A C 1
ATOM 2985 O O . LEU A 1 377 ? -22.144 -26.878 -3.394 1.00 51.22 377 LEU A O 1
ATOM 2989 N N . GLY A 1 378 ? -23.896 -28.008 -2.559 1.00 50.16 378 GLY A N 1
ATOM 2990 C CA . GLY A 1 378 ? -23.887 -29.045 -3.601 1.00 50.16 378 GLY A CA 1
ATOM 2991 C C . GLY A 1 378 ? -22.542 -29.776 -3.729 1.00 50.16 378 GLY A C 1
ATOM 2992 O O . GLY A 1 378 ? -22.259 -30.370 -4.768 1.00 50.16 378 GLY A O 1
ATOM 2993 N N . ALA A 1 379 ? -21.693 -29.701 -2.697 1.00 49.50 379 ALA A N 1
ATOM 2994 C CA . ALA A 1 379 ? -20.371 -30.295 -2.705 1.00 49.50 379 ALA A CA 1
ATOM 2995 C C . ALA A 1 379 ? -20.520 -31.819 -2.749 1.00 49.50 379 ALA A C 1
ATOM 2997 O O . ALA A 1 379 ? -21.180 -32.418 -1.901 1.00 49.50 379 ALA A O 1
ATOM 2998 N N . SER A 1 380 ? -19.922 -32.450 -3.759 1.00 53.00 380 SER A N 1
ATOM 2999 C CA . SER A 1 380 ? -19.876 -33.907 -3.844 1.00 53.00 380 SER A CA 1
ATOM 3000 C C . SER A 1 380 ? -19.157 -34.461 -2.615 1.00 53.00 380 SER A C 1
ATOM 3002 O O . SER A 1 380 ? -18.015 -34.085 -2.351 1.00 53.00 380 SER A O 1
ATOM 3004 N N . ILE A 1 381 ? -19.799 -35.391 -1.901 1.00 57.25 381 ILE A N 1
ATOM 3005 C CA . ILE A 1 381 ? -19.249 -36.065 -0.709 1.00 57.25 381 ILE A CA 1
ATOM 3006 C C . ILE A 1 381 ? -17.853 -36.649 -0.998 1.00 57.25 381 ILE A C 1
ATOM 3008 O O . ILE A 1 381 ? -16.968 -36.610 -0.152 1.00 57.25 381 ILE A O 1
ATOM 3012 N N . ASN A 1 382 ? -17.615 -37.109 -2.231 1.00 48.56 382 ASN A N 1
ATOM 3013 C CA . ASN A 1 382 ? -16.343 -37.711 -2.642 1.00 48.56 382 ASN A CA 1
ATOM 3014 C C . ASN A 1 382 ? -15.207 -36.696 -2.885 1.00 48.56 382 ASN A C 1
ATOM 3016 O O . ASN A 1 382 ? -14.064 -37.107 -3.072 1.00 48.56 382 ASN A O 1
ATOM 3020 N N . GLN A 1 383 ? -15.499 -35.394 -2.935 1.00 46.81 383 GLN A N 1
ATOM 3021 C CA . GLN A 1 383 ? -14.518 -34.324 -3.175 1.00 46.81 383 GLN A CA 1
ATOM 3022 C C . GLN A 1 383 ? -14.426 -33.330 -2.014 1.00 46.81 383 GLN A C 1
ATOM 3024 O O . GLN A 1 383 ? -13.669 -32.360 -2.097 1.00 46.81 383 GLN A O 1
ATOM 3029 N N . TYR A 1 384 ? -15.182 -33.554 -0.939 1.00 64.62 384 TYR A N 1
ATOM 3030 C CA . TYR A 1 384 ? -15.182 -32.654 0.199 1.00 64.62 384 TYR A CA 1
ATOM 3031 C C . TYR A 1 384 ? -13.818 -32.653 0.895 1.00 64.62 384 TYR A C 1
ATOM 3033 O O . TYR A 1 384 ? -13.265 -33.694 1.254 1.00 64.62 384 TYR A O 1
ATOM 3041 N N . LYS A 1 385 ? -13.297 -31.447 1.108 1.00 62.34 385 LYS A N 1
ATOM 3042 C CA . LYS A 1 385 ? -12.195 -31.161 2.021 1.00 62.34 385 LYS A CA 1
ATOM 3043 C C . LYS A 1 385 ? -12.680 -30.089 2.980 1.00 62.34 385 LYS A C 1
ATOM 3045 O O . LYS A 1 385 ? -13.321 -29.132 2.542 1.00 62.34 385 LYS A O 1
ATOM 3050 N N . THR A 1 386 ? -12.358 -30.241 4.259 1.00 74.50 386 THR A N 1
ATOM 3051 C CA . THR A 1 386 ? -12.662 -29.227 5.266 1.00 74.50 386 THR A CA 1
ATOM 3052 C C . THR A 1 386 ? -12.069 -27.886 4.829 1.00 74.50 386 THR A C 1
ATOM 3054 O O . THR A 1 386 ? -10.863 -27.817 4.568 1.00 74.50 386 THR A O 1
ATOM 3057 N N . PRO A 1 387 ? -12.885 -26.823 4.708 1.00 77.00 387 PRO A N 1
ATOM 3058 C CA . PRO A 1 387 ? -12.371 -25.511 4.352 1.00 77.00 387 PRO A CA 1
ATOM 3059 C C . PRO A 1 387 ? -11.434 -25.028 5.460 1.00 77.00 387 PRO A C 1
ATOM 3061 O O . PRO A 1 387 ? -11.774 -25.105 6.636 1.00 77.00 387 PRO A O 1
ATOM 3064 N N . ARG A 1 388 ? -10.253 -24.514 5.098 1.00 81.56 388 ARG A N 1
ATOM 3065 C CA . ARG A 1 388 ? -9.287 -23.993 6.082 1.00 81.56 388 ARG A CA 1
ATOM 3066 C C . ARG A 1 388 ? -9.658 -22.632 6.651 1.00 81.56 388 ARG A C 1
ATOM 3068 O O . ARG A 1 388 ? -9.101 -22.248 7.674 1.00 81.56 388 ARG A O 1
ATOM 3075 N N . CYS A 1 389 ? -10.601 -21.931 6.028 1.00 83.19 389 CYS A N 1
ATOM 3076 C CA . CYS A 1 389 ? -11.195 -20.702 6.536 1.00 83.19 389 CYS A CA 1
ATOM 3077 C C . CYS A 1 389 ? -12.703 -20.688 6.259 1.00 83.19 389 CYS A C 1
ATOM 3079 O O . CYS A 1 389 ? -13.142 -21.024 5.156 1.00 83.19 389 CYS A O 1
ATOM 3081 N N . VAL A 1 390 ? -13.492 -20.282 7.253 1.00 83.00 390 VAL A N 1
ATOM 3082 C CA . VAL A 1 390 ? -14.953 -20.191 7.180 1.00 83.00 390 VAL A CA 1
ATOM 3083 C C . VAL A 1 390 ? -15.375 -18.736 7.369 1.00 83.00 390 VAL A C 1
ATOM 3085 O O . VAL A 1 390 ? -15.007 -18.097 8.347 1.00 83.00 390 VAL A O 1
ATOM 3088 N N . LYS A 1 391 ? -16.183 -18.218 6.436 1.00 74.12 391 LYS A N 1
ATOM 3089 C CA . LYS A 1 391 ? -16.733 -16.845 6.483 1.00 74.12 391 LYS A CA 1
ATOM 3090 C C . LYS A 1 391 ? -18.256 -16.789 6.622 1.00 74.12 391 LYS A C 1
ATOM 3092 O O . LYS A 1 391 ? -18.820 -15.726 6.845 1.00 74.12 391 LYS A O 1
ATOM 3097 N N . PHE A 1 392 ? -18.942 -17.917 6.443 1.00 77.31 392 PHE A N 1
ATOM 3098 C CA . PHE A 1 392 ? -20.401 -17.961 6.444 1.00 77.31 392 PHE A CA 1
ATOM 3099 C C . PHE A 1 392 ? -20.931 -18.060 7.878 1.00 77.31 392 PHE A C 1
ATOM 3101 O O . PHE A 1 392 ? -20.645 -19.040 8.566 1.00 77.31 392 PHE A O 1
ATOM 3108 N N . ALA A 1 393 ? -21.709 -17.063 8.314 1.00 79.56 393 ALA A N 1
ATOM 3109 C CA . ALA A 1 393 ? -22.140 -16.924 9.708 1.00 79.56 393 ALA A CA 1
ATOM 3110 C C . ALA A 1 393 ? -22.800 -18.191 10.299 1.00 79.56 393 ALA A C 1
ATOM 3112 O O . ALA A 1 393 ? -22.354 -18.621 11.360 1.00 79.56 393 ALA A O 1
ATOM 3113 N N . PRO A 1 394 ? -23.726 -18.894 9.609 1.00 83.50 394 PRO A N 1
ATOM 3114 C CA . PRO A 1 394 ? -24.307 -20.133 10.140 1.00 83.50 394 PRO A CA 1
ATOM 3115 C C . PRO A 1 394 ? -23.294 -21.260 10.404 1.00 83.50 394 PRO A C 1
ATOM 3117 O O . PRO A 1 394 ? -23.483 -22.055 11.321 1.00 83.50 394 PRO A O 1
ATOM 3120 N N . LEU A 1 395 ? -22.205 -21.345 9.625 1.00 83.50 395 LEU A N 1
ATOM 3121 C CA . LEU A 1 395 ? -21.145 -22.334 9.875 1.00 83.50 395 LEU A CA 1
ATOM 3122 C C . LEU A 1 395 ? -20.309 -21.951 11.099 1.00 83.50 395 LEU A C 1
ATOM 3124 O O . LEU A 1 395 ? -19.931 -22.824 11.876 1.00 83.50 395 LEU A O 1
ATOM 3128 N N . VAL A 1 396 ? -20.039 -20.657 11.288 1.00 86.31 396 VAL A N 1
ATOM 3129 C CA . VAL A 1 396 ? -19.329 -20.156 12.474 1.00 86.31 396 VAL A CA 1
ATOM 3130 C C . VAL A 1 396 ? -20.178 -20.367 13.732 1.00 86.31 396 VAL A C 1
ATOM 3132 O O . VAL A 1 396 ? -19.652 -20.811 14.748 1.00 86.31 396 VAL A O 1
ATOM 3135 N N . GLU A 1 397 ? -21.493 -20.144 13.662 1.00 87.88 397 GLU A N 1
ATOM 3136 C CA . GLU A 1 397 ? -22.434 -20.436 14.754 1.00 87.88 397 GLU A CA 1
ATOM 3137 C C . GLU A 1 397 ? -22.481 -21.931 15.099 1.00 87.88 397 GLU A C 1
ATOM 3139 O O . GLU A 1 397 ? -22.435 -22.288 16.277 1.00 87.88 397 GLU A O 1
ATOM 3144 N N . LEU A 1 398 ? -22.506 -22.812 14.089 1.00 87.94 398 LEU A N 1
ATOM 3145 C CA . LEU A 1 398 ? -22.448 -24.265 14.287 1.00 87.94 398 LEU A CA 1
ATOM 3146 C C . LEU A 1 398 ? -21.164 -24.694 15.012 1.00 87.94 398 LEU A C 1
ATOM 3148 O O . LEU A 1 398 ? -21.225 -25.541 15.906 1.00 87.94 398 LEU A O 1
ATOM 3152 N N . LEU A 1 399 ? -20.018 -24.125 14.626 1.00 89.56 399 LEU A N 1
ATOM 3153 C CA . LEU A 1 399 ? -18.729 -24.392 15.265 1.00 89.56 399 LEU A CA 1
ATOM 3154 C C . LEU A 1 399 ? -18.707 -23.851 16.699 1.00 89.56 399 LEU A C 1
ATOM 3156 O O . LEU A 1 399 ? -18.367 -24.594 17.617 1.00 89.56 399 LEU A O 1
ATOM 3160 N N . ASN A 1 400 ? -19.152 -22.607 16.908 1.00 89.88 400 ASN A N 1
ATOM 3161 C CA . ASN A 1 400 ? -19.227 -21.968 18.226 1.00 89.88 400 ASN A CA 1
ATOM 3162 C C . ASN A 1 400 ? -20.139 -22.717 19.205 1.00 89.88 400 ASN A C 1
ATOM 3164 O O . ASN A 1 400 ? -19.800 -22.846 20.378 1.00 89.88 400 ASN A O 1
ATOM 3168 N N . ALA A 1 401 ? -21.257 -23.272 18.731 1.00 91.25 401 ALA A N 1
ATOM 3169 C CA . ALA A 1 401 ? -22.175 -24.060 19.554 1.00 91.25 401 ALA A CA 1
ATOM 3170 C C . ALA A 1 401 ? -21.565 -25.374 20.082 1.00 91.25 401 ALA A C 1
ATOM 3172 O O . ALA A 1 401 ? -22.141 -25.997 20.973 1.00 91.25 401 ALA A O 1
ATOM 3173 N N . ARG A 1 402 ? -20.428 -25.815 19.525 1.00 91.81 402 ARG A N 1
ATOM 3174 C CA . ARG A 1 402 ? -19.729 -27.060 19.889 1.00 91.81 402 ARG A CA 1
ATOM 3175 C C . ARG A 1 402 ? -18.359 -26.825 20.515 1.00 91.81 402 ARG A C 1
ATOM 3177 O O . ARG A 1 402 ? -17.559 -27.756 20.601 1.00 91.81 402 ARG A O 1
ATOM 3184 N N . VAL A 1 403 ? -18.069 -25.594 20.928 1.00 93.38 403 VAL A N 1
ATOM 3185 C CA . VAL A 1 403 ? -16.814 -25.261 21.606 1.00 93.38 403 VAL A CA 1
ATOM 3186 C C . VAL A 1 403 ? -16.861 -25.775 23.042 1.00 93.38 403 VAL A C 1
ATOM 3188 O O . VAL A 1 403 ? -17.768 -25.457 23.805 1.00 93.38 403 VAL A O 1
ATOM 3191 N N . VAL A 1 404 ? -15.857 -26.568 23.403 1.00 90.94 404 VAL A N 1
ATOM 3192 C CA . VAL A 1 404 ? -15.647 -27.121 24.745 1.00 90.94 404 VAL A CA 1
ATOM 3193 C C . VAL A 1 404 ? -14.828 -26.153 25.600 1.00 90.94 404 VAL A C 1
ATOM 3195 O O . VAL A 1 404 ? -15.126 -25.956 26.777 1.00 90.94 404 VAL A O 1
ATOM 3198 N N . SER A 1 405 ? -13.795 -25.544 25.016 1.00 90.69 405 SER A N 1
ATOM 3199 C CA . SER A 1 405 ? -12.916 -24.587 25.693 1.00 90.69 405 SER A CA 1
ATOM 3200 C C . SER A 1 405 ? -12.211 -23.653 24.706 1.00 90.69 405 SER A C 1
ATOM 3202 O O . SER A 1 405 ? -12.065 -23.976 23.527 1.00 90.69 405 SER A O 1
ATOM 3204 N N . SER A 1 406 ? -11.774 -22.489 25.192 1.00 93.19 406 SER A N 1
ATOM 3205 C CA . SER A 1 406 ? -11.092 -21.440 24.422 1.00 93.19 406 SER A CA 1
ATOM 3206 C C . SER A 1 406 ? -9.815 -20.985 25.127 1.00 93.19 406 SER A C 1
ATOM 3208 O O . SER A 1 406 ? -9.828 -20.788 26.345 1.00 93.19 406 SER A O 1
ATOM 3210 N N . TYR A 1 407 ? -8.743 -20.768 24.368 1.00 93.38 407 TYR A N 1
ATOM 3211 C CA . TYR A 1 407 ? -7.427 -20.368 24.876 1.00 93.38 407 TYR A CA 1
ATOM 3212 C C . TYR A 1 407 ? -6.850 -19.244 24.026 1.00 93.38 407 TYR A C 1
ATOM 3214 O O . TYR A 1 407 ? -6.953 -19.291 22.804 1.00 93.38 407 TYR A O 1
ATOM 3222 N N . PHE A 1 408 ? -6.208 -18.266 24.659 1.00 93.56 408 PHE A N 1
ATOM 3223 C CA . PHE A 1 408 ? -5.588 -17.129 23.980 1.00 93.56 408 PHE A CA 1
ATOM 3224 C C . PHE A 1 408 ? -4.069 -17.188 24.096 1.00 93.56 408 PHE A C 1
ATOM 3226 O O . PHE A 1 408 ? -3.534 -17.721 25.066 1.00 93.56 408 PHE A O 1
ATOM 3233 N N . SER A 1 409 ? -3.372 -16.602 23.124 1.00 92.88 409 SER A N 1
ATOM 3234 C CA . SER A 1 409 ? -1.926 -16.406 23.221 1.00 92.88 409 SER A CA 1
ATOM 3235 C C . SER A 1 409 ? -1.575 -15.545 24.452 1.00 92.88 409 SER A C 1
ATOM 3237 O O . SER A 1 409 ? -2.096 -14.429 24.577 1.00 92.88 409 SER A O 1
ATOM 3239 N N . PRO A 1 410 ? -0.711 -16.028 25.367 1.00 89.88 410 PRO A N 1
ATOM 3240 C CA . PRO A 1 410 ? -0.457 -15.367 26.648 1.00 89.88 410 PRO A CA 1
ATOM 3241 C C . PRO A 1 410 ? 0.496 -14.170 26.520 1.00 89.88 410 PRO A C 1
ATOM 3243 O O . PRO A 1 410 ? 0.496 -13.274 27.366 1.00 89.88 410 PRO A O 1
ATOM 3246 N N . VAL A 1 411 ? 1.320 -14.140 25.469 1.00 91.12 411 VAL A N 1
ATOM 3247 C CA . VAL A 1 411 ? 2.316 -13.093 25.205 1.00 91.12 411 VAL A CA 1
ATOM 3248 C C . VAL A 1 411 ? 2.348 -12.749 23.717 1.00 91.12 411 VAL A C 1
ATOM 3250 O O . VAL A 1 411 ? 1.859 -13.498 22.882 1.00 91.12 411 VAL A O 1
ATOM 3253 N N . CYS A 1 412 ? 2.904 -11.588 23.369 1.00 87.81 412 CYS A N 1
ATOM 3254 C CA . CYS A 1 412 ? 3.062 -11.209 21.964 1.00 87.81 412 CYS A CA 1
ATOM 3255 C C . CYS A 1 412 ? 4.177 -12.036 21.290 1.00 87.81 412 CYS A C 1
ATOM 3257 O O . CYS A 1 412 ? 5.183 -12.330 21.948 1.00 87.81 412 CYS A O 1
ATOM 3259 N N . PRO A 1 413 ? 4.055 -12.352 19.987 1.00 88.31 413 PRO A N 1
ATOM 3260 C CA . PRO A 1 413 ? 5.108 -13.027 19.240 1.00 88.31 413 PRO A CA 1
ATOM 3261 C C . PRO A 1 413 ? 6.349 -12.138 19.107 1.00 88.31 413 PRO A C 1
ATOM 3263 O O . PRO A 1 413 ? 6.284 -10.901 19.127 1.00 88.31 413 PRO A O 1
ATOM 3266 N N . LYS A 1 414 ? 7.511 -12.773 18.945 1.00 84.94 414 LYS A N 1
ATOM 3267 C CA . LYS A 1 414 ? 8.782 -12.058 18.784 1.00 84.94 414 LYS A CA 1
ATOM 3268 C C . LYS A 1 414 ? 8.798 -11.301 17.457 1.00 84.94 414 LYS A C 1
ATOM 3270 O O . LYS A 1 414 ? 8.644 -11.895 16.395 1.00 84.94 414 LYS A O 1
ATOM 3275 N N . TRP A 1 415 ? 9.053 -9.996 17.517 1.00 82.38 415 TRP A N 1
ATOM 3276 C CA . TRP A 1 415 ? 9.211 -9.157 16.334 1.00 82.38 415 TRP A CA 1
ATOM 3277 C C . TRP A 1 415 ? 10.242 -8.057 16.577 1.00 82.38 415 TRP A C 1
ATOM 3279 O O . TRP A 1 415 ? 10.231 -7.412 17.626 1.00 82.38 415 TRP A O 1
ATOM 3289 N N . VAL A 1 416 ? 11.126 -7.844 15.601 1.00 75.56 416 VAL A N 1
ATOM 3290 C CA . VAL A 1 416 ? 12.118 -6.763 15.600 1.00 75.56 416 VAL A CA 1
ATOM 3291 C C . VAL A 1 416 ? 12.157 -6.144 14.198 1.00 75.56 416 VAL A C 1
ATOM 3293 O O . VAL A 1 416 ? 12.152 -6.897 13.215 1.00 75.56 416 VAL A O 1
ATOM 3296 N N . PRO A 1 417 ? 12.239 -4.804 14.070 1.00 62.84 417 PRO A N 1
ATOM 3297 C CA . PRO A 1 417 ? 12.400 -4.149 12.777 1.00 62.84 417 PRO A CA 1
ATOM 3298 C C . PRO A 1 417 ? 13.600 -4.727 12.010 1.00 62.84 417 PRO A C 1
ATOM 3300 O O . PRO A 1 417 ? 14.727 -4.709 12.503 1.00 62.84 417 PRO A O 1
ATOM 3303 N N . GLY A 1 418 ? 13.359 -5.263 10.810 1.00 53.78 418 GLY A N 1
ATOM 3304 C CA . GLY A 1 418 ? 14.399 -5.845 9.951 1.00 53.78 418 GLY A CA 1
ATOM 3305 C C . GLY A 1 418 ? 14.526 -7.375 9.971 1.00 53.78 418 GLY A C 1
ATOM 3306 O O . GLY A 1 418 ? 15.314 -7.902 9.185 1.00 53.78 418 GLY A O 1
ATOM 3307 N N . MET A 1 419 ? 13.736 -8.108 10.772 1.00 44.97 419 MET A N 1
ATOM 3308 C CA . MET A 1 419 ? 13.627 -9.577 10.671 1.00 44.97 419 MET A CA 1
ATOM 3309 C C . MET A 1 419 ? 12.819 -10.003 9.429 1.00 44.97 419 MET A C 1
ATOM 3311 O O . MET A 1 419 ? 11.732 -10.559 9.519 1.00 44.97 419 MET A O 1
ATOM 3315 N N . SER A 1 420 ? 13.375 -9.758 8.243 1.00 37.44 420 SER A N 1
ATOM 3316 C CA . SER A 1 420 ? 13.164 -10.648 7.095 1.00 37.44 420 SER A CA 1
ATOM 3317 C C . SER A 1 420 ? 14.230 -11.742 7.202 1.00 37.44 420 SER A C 1
ATOM 3319 O O . SER A 1 420 ? 15.366 -11.429 7.552 1.00 37.44 420 SER A O 1
ATOM 3321 N N . GLY A 1 421 ? 13.846 -13.008 7.004 1.00 34.81 421 GLY A N 1
ATOM 3322 C CA . GLY A 1 421 ? 14.615 -14.219 7.332 1.00 34.81 421 GLY A CA 1
ATOM 3323 C C . GLY A 1 421 ? 16.142 -14.074 7.358 1.00 34.81 421 GLY A C 1
ATOM 3324 O O . GLY A 1 421 ? 16.760 -13.557 6.427 1.00 34.81 421 GLY A O 1
ATOM 3325 N N . THR A 1 422 ? 16.745 -14.571 8.438 1.00 27.91 422 THR A N 1
ATOM 3326 C CA . THR A 1 422 ? 18.188 -14.677 8.678 1.00 27.91 422 THR A CA 1
ATOM 3327 C C . THR A 1 422 ? 18.912 -15.405 7.539 1.00 27.91 422 THR A C 1
ATOM 3329 O O . THR A 1 422 ? 19.260 -16.576 7.631 1.00 27.91 422 THR A O 1
ATOM 3332 N N . CYS A 1 423 ? 19.216 -14.687 6.461 1.00 26.36 423 CYS A N 1
ATOM 3333 C CA . CYS A 1 423 ? 20.300 -15.026 5.553 1.00 26.36 423 CYS A CA 1
ATOM 3334 C C . CYS A 1 423 ? 21.578 -14.424 6.138 1.00 26.36 423 CYS A C 1
ATOM 3336 O O . CYS A 1 423 ? 21.957 -13.301 5.815 1.00 26.36 423 CYS A O 1
ATOM 3338 N N . ILE A 1 424 ? 22.257 -15.190 6.992 1.00 31.94 424 ILE A N 1
ATOM 3339 C CA . ILE A 1 424 ? 23.586 -14.869 7.549 1.00 31.94 424 ILE A CA 1
ATOM 3340 C C . ILE A 1 424 ? 24.684 -14.892 6.444 1.00 31.94 424 ILE A C 1
ATOM 3342 O O . ILE A 1 424 ? 25.867 -14.763 6.722 1.00 31.94 424 ILE A O 1
ATOM 3346 N N . GLY A 1 425 ? 24.318 -14.987 5.158 1.00 32.59 425 GLY A N 1
ATOM 3347 C CA . GLY A 1 425 ? 25.249 -15.088 4.028 1.00 32.59 425 GLY A CA 1
ATOM 3348 C C . GLY A 1 425 ? 25.390 -13.863 3.116 1.00 32.59 425 GLY A C 1
ATOM 3349 O O . GLY A 1 425 ? 26.122 -13.953 2.140 1.00 32.59 425 GLY A O 1
ATOM 3350 N N . ALA A 1 426 ? 24.714 -12.733 3.358 1.00 40.31 426 ALA A N 1
ATOM 3351 C CA . ALA A 1 426 ? 24.756 -11.613 2.408 1.00 40.31 426 ALA A CA 1
ATOM 3352 C C . ALA A 1 426 ? 24.767 -10.239 3.087 1.00 40.31 426 ALA A C 1
ATOM 3354 O O . ALA A 1 426 ? 23.733 -9.578 3.194 1.00 40.31 426 ALA A O 1
ATOM 3355 N N . LYS A 1 427 ? 25.952 -9.786 3.518 1.00 48.34 427 LYS A N 1
ATOM 3356 C CA . LYS A 1 427 ? 26.155 -8.401 3.985 1.00 48.34 427 LYS A CA 1
ATOM 3357 C C . LYS A 1 427 ? 25.990 -7.364 2.863 1.00 48.34 427 LYS A C 1
ATOM 3359 O O . LYS A 1 427 ? 25.623 -6.229 3.137 1.00 48.34 427 LYS A O 1
ATOM 3364 N N . LEU A 1 428 ? 26.183 -7.758 1.604 1.00 49.97 428 LEU A N 1
ATOM 3365 C CA . LEU A 1 428 ? 25.999 -6.907 0.430 1.00 49.97 428 LEU A CA 1
ATOM 3366 C C . LEU A 1 428 ? 24.749 -7.354 -0.351 1.00 49.97 428 LEU A C 1
ATOM 3368 O O . LEU A 1 428 ? 24.774 -8.300 -1.141 1.00 49.97 428 LEU A O 1
ATOM 3372 N N . LYS A 1 429 ? 23.618 -6.691 -0.084 1.00 56.69 429 LYS A N 1
ATOM 3373 C CA . LYS A 1 429 ? 22.325 -6.927 -0.752 1.00 56.69 429 LYS A CA 1
ATOM 3374 C C . LYS A 1 429 ? 22.155 -5.967 -1.931 1.00 56.69 429 LYS A C 1
ATOM 3376 O O . LYS A 1 429 ? 21.340 -5.055 -1.875 1.00 56.69 429 LYS A O 1
ATOM 3381 N N . LEU A 1 430 ? 22.943 -6.160 -2.984 1.00 55.09 430 LEU A N 1
ATOM 3382 C CA . LEU A 1 430 ? 22.707 -5.492 -4.263 1.00 55.09 430 LEU A CA 1
ATOM 3383 C C . LEU A 1 430 ? 21.993 -6.480 -5.185 1.00 55.09 430 LEU A C 1
ATOM 3385 O O . LEU A 1 430 ? 22.482 -7.587 -5.393 1.00 55.09 430 LEU A O 1
ATOM 3389 N N . VAL A 1 431 ? 20.807 -6.107 -5.666 1.00 63.62 431 VAL A N 1
ATOM 3390 C CA . VAL A 1 431 ? 20.007 -6.919 -6.604 1.00 63.62 431 VAL A CA 1
ATOM 3391 C C . VAL A 1 431 ? 20.213 -6.438 -8.043 1.00 63.62 431 VAL A C 1
ATOM 3393 O O . VAL A 1 431 ? 20.202 -7.246 -8.970 1.00 63.62 431 VAL A O 1
ATOM 3396 N N . GLN A 1 432 ? 20.477 -5.142 -8.208 1.00 69.19 432 GLN A N 1
ATOM 3397 C CA . GLN A 1 432 ? 20.686 -4.449 -9.474 1.00 69.19 432 GLN A CA 1
ATOM 3398 C C . GLN A 1 432 ? 21.895 -3.522 -9.334 1.00 69.19 432 GLN A C 1
ATOM 3400 O O . GLN A 1 432 ? 21.982 -2.769 -8.365 1.00 69.19 432 GLN A O 1
ATOM 3405 N N . ALA A 1 433 ? 22.807 -3.571 -10.301 1.00 71.69 433 ALA A N 1
ATOM 3406 C CA . ALA A 1 433 ? 23.889 -2.600 -10.455 1.00 71.69 433 ALA A CA 1
ATOM 3407 C C . ALA A 1 433 ? 23.678 -1.843 -11.770 1.00 71.69 433 ALA A C 1
ATOM 3409 O O . ALA A 1 433 ? 23.152 -2.422 -12.713 1.00 71.69 433 ALA A O 1
ATOM 3410 N N . GLY A 1 434 ? 24.056 -0.573 -11.868 1.00 68.62 434 GLY A N 1
ATOM 3411 C CA . GLY A 1 434 ? 23.870 0.139 -13.128 1.00 68.62 434 GLY A CA 1
ATOM 3412 C C . GLY A 1 434 ? 24.047 1.643 -13.042 1.00 68.62 434 GLY A C 1
ATOM 3413 O O . GLY A 1 434 ? 24.127 2.218 -11.958 1.00 68.62 434 GLY A O 1
ATOM 3414 N N . SER A 1 435 ? 24.099 2.269 -14.210 1.00 65.19 435 SER A N 1
ATOM 3415 C CA . SER A 1 435 ? 23.993 3.715 -14.389 1.00 65.19 435 SER A CA 1
ATOM 3416 C C . SER A 1 435 ? 23.376 4.004 -15.749 1.00 65.19 435 SER A C 1
ATOM 3418 O O . SER A 1 435 ? 23.452 3.171 -16.648 1.00 65.19 435 SER A O 1
ATOM 3420 N N . VAL A 1 436 ? 22.832 5.211 -15.925 1.00 63.03 436 VAL A N 1
ATOM 3421 C CA . VAL A 1 436 ? 22.192 5.623 -17.185 1.00 63.03 436 VAL A CA 1
ATOM 3422 C C . VAL A 1 436 ? 23.125 5.407 -18.385 1.00 63.03 436 VAL A C 1
ATOM 3424 O O . VAL A 1 436 ? 22.715 4.819 -19.377 1.00 63.03 436 VAL A O 1
ATOM 3427 N N . LEU A 1 437 ? 24.397 5.803 -18.279 1.00 65.44 437 LEU A N 1
ATOM 3428 C CA . LEU A 1 437 ? 25.397 5.619 -19.337 1.00 65.44 437 LEU A CA 1
ATOM 3429 C C . LEU A 1 437 ? 26.358 4.472 -19.012 1.00 65.44 437 LEU A C 1
ATOM 3431 O O . LEU A 1 437 ? 26.881 4.405 -17.899 1.00 65.44 437 LEU A O 1
ATOM 3435 N N . ALA A 1 438 ? 26.665 3.623 -19.997 1.00 67.94 438 ALA A N 1
ATOM 3436 C CA . ALA A 1 438 ? 27.632 2.530 -19.843 1.00 67.94 438 ALA A CA 1
ATOM 3437 C C . ALA A 1 438 ? 29.029 3.000 -19.445 1.00 67.94 438 ALA A C 1
ATOM 3439 O O . ALA A 1 438 ? 29.682 2.391 -18.597 1.00 67.94 438 ALA A O 1
ATOM 3440 N N . SER A 1 439 ? 29.469 4.121 -19.998 1.00 66.25 439 SER A N 1
ATOM 3441 C CA . SER A 1 439 ? 30.775 4.688 -19.691 1.00 66.25 439 SER A CA 1
ATOM 3442 C C . SER A 1 439 ? 30.903 5.195 -18.258 1.00 66.25 439 SER A C 1
ATOM 3444 O O . SER A 1 439 ? 31.948 5.017 -17.636 1.00 66.25 439 SER A O 1
ATOM 3446 N N . SER A 1 440 ? 29.831 5.760 -17.694 1.00 68.69 440 SER A N 1
ATOM 3447 C CA . SER A 1 440 ? 29.799 6.181 -16.288 1.00 68.69 440 SER A CA 1
ATOM 3448 C C . SER A 1 440 ? 29.952 4.983 -15.354 1.00 68.69 440 SER A C 1
ATOM 3450 O O . SER A 1 440 ? 30.737 5.039 -14.405 1.00 68.69 440 SER A O 1
ATOM 3452 N N . PHE A 1 441 ? 29.271 3.876 -15.667 1.00 75.12 441 PHE A N 1
ATOM 3453 C CA . PHE A 1 441 ? 29.402 2.628 -14.923 1.00 75.12 441 PHE A CA 1
ATOM 3454 C C . PHE A 1 441 ? 30.840 2.108 -14.971 1.00 75.12 441 PHE A C 1
ATOM 3456 O O . PHE A 1 441 ? 31.443 1.826 -13.938 1.00 75.12 441 PHE A O 1
ATOM 3463 N N . ILE A 1 442 ? 31.434 2.053 -16.165 1.00 75.88 442 ILE A N 1
ATOM 3464 C CA . ILE A 1 442 ? 32.815 1.591 -16.338 1.00 75.88 442 ILE A CA 1
ATOM 3465 C C . ILE A 1 442 ? 33.807 2.508 -15.616 1.00 75.88 442 ILE A C 1
ATOM 3467 O O . ILE A 1 442 ? 34.744 2.019 -14.985 1.00 75.88 442 ILE A O 1
ATOM 3471 N N . ARG A 1 443 ? 33.606 3.828 -15.658 1.00 75.00 443 ARG A N 1
ATOM 3472 C CA . ARG A 1 443 ? 34.456 4.790 -14.946 1.00 75.00 443 ARG A CA 1
ATOM 3473 C C . ARG A 1 443 ? 34.400 4.569 -13.435 1.00 75.00 443 ARG A C 1
ATOM 3475 O O . ARG A 1 443 ? 35.441 4.628 -12.784 1.00 75.00 443 ARG A O 1
ATOM 3482 N N . ALA A 1 444 ? 33.224 4.257 -12.889 1.00 76.94 444 ALA A N 1
ATOM 3483 C CA . ALA A 1 444 ? 33.082 3.873 -11.487 1.00 76.94 444 ALA A CA 1
ATOM 3484 C C . ALA A 1 444 ? 33.819 2.557 -11.174 1.00 76.94 444 ALA A C 1
ATOM 3486 O O . ALA A 1 444 ? 34.507 2.473 -10.156 1.00 76.94 444 ALA A O 1
ATOM 3487 N N . MET A 1 445 ? 33.748 1.561 -12.065 1.00 81.88 445 MET A N 1
ATOM 3488 C CA . MET A 1 445 ? 34.469 0.291 -11.902 1.00 81.88 445 MET A CA 1
ATOM 3489 C C . MET A 1 445 ? 35.993 0.465 -11.960 1.00 81.88 445 MET A C 1
ATOM 3491 O O . MET A 1 445 ? 36.685 -0.084 -11.107 1.00 81.88 445 MET A O 1
ATOM 3495 N N . ARG A 1 446 ? 36.525 1.279 -12.883 1.00 79.56 446 ARG A N 1
ATOM 3496 C CA . ARG A 1 446 ? 37.963 1.610 -12.915 1.00 79.56 446 ARG A CA 1
ATOM 3497 C C . ARG A 1 446 ? 38.397 2.422 -11.699 1.00 79.56 446 ARG A C 1
ATOM 3499 O O . ARG A 1 446 ? 39.456 2.174 -11.140 1.00 79.56 446 ARG A O 1
ATOM 3506 N N . PHE A 1 447 ? 37.564 3.354 -11.233 1.00 81.12 447 PHE A N 1
ATOM 3507 C CA . PHE A 1 447 ? 37.857 4.076 -9.997 1.00 81.12 447 PHE A CA 1
ATOM 3508 C C . PHE A 1 447 ? 37.969 3.118 -8.804 1.00 81.12 447 PHE A C 1
ATOM 3510 O O . PHE A 1 447 ? 38.882 3.263 -7.993 1.00 81.12 447 PHE A O 1
ATOM 3517 N N . LEU A 1 448 ? 37.076 2.125 -8.719 1.00 82.94 448 LEU A N 1
ATOM 3518 C CA . LEU A 1 448 ? 37.165 1.059 -7.724 1.00 82.94 448 LEU A CA 1
ATOM 3519 C C . LEU A 1 448 ? 38.452 0.238 -7.899 1.00 82.94 448 LEU A C 1
ATOM 3521 O O . LEU A 1 448 ? 39.124 -0.025 -6.908 1.00 82.94 448 LEU A O 1
ATOM 3525 N N . GLU A 1 449 ? 38.824 -0.112 -9.130 1.00 84.44 449 GLU A N 1
ATOM 3526 C CA . GLU A 1 449 ? 40.063 -0.834 -9.456 1.00 84.44 449 GLU A CA 1
ATOM 3527 C C . GLU A 1 449 ? 41.326 -0.098 -8.987 1.00 84.44 449 GLU A C 1
ATOM 3529 O O . GLU A 1 449 ? 42.170 -0.684 -8.306 1.00 84.44 449 GLU A O 1
ATOM 3534 N N . ASP A 1 450 ? 41.401 1.209 -9.230 1.00 83.88 450 ASP A N 1
ATOM 3535 C CA . ASP A 1 450 ? 42.561 2.031 -8.877 1.00 83.88 450 ASP A CA 1
ATOM 3536 C C . ASP A 1 450 ? 42.590 2.437 -7.388 1.00 83.88 450 ASP A C 1
ATOM 3538 O O . ASP A 1 450 ? 43.660 2.637 -6.803 1.00 83.88 450 ASP A O 1
ATOM 3542 N N . HIS A 1 451 ? 41.419 2.576 -6.749 1.00 86.06 451 HIS A N 1
ATOM 3543 C CA . HIS A 1 451 ? 41.280 3.221 -5.434 1.00 86.06 451 HIS A CA 1
ATOM 3544 C C . HIS A 1 451 ? 40.574 2.373 -4.362 1.00 86.06 451 HIS A C 1
ATOM 3546 O O . HIS A 1 451 ? 40.229 2.907 -3.301 1.00 86.06 451 HIS A O 1
ATOM 3552 N N . TRP A 1 452 ? 40.391 1.059 -4.557 1.00 85.44 452 TRP A N 1
ATOM 3553 C CA . TRP A 1 452 ? 39.741 0.184 -3.561 1.00 85.44 452 TRP A CA 1
ATOM 3554 C C . TRP A 1 452 ? 40.389 0.262 -2.170 1.00 85.44 452 TRP A C 1
ATOM 3556 O O . TRP A 1 452 ? 39.705 0.116 -1.157 1.00 85.44 452 TRP A O 1
ATOM 3566 N N . SER A 1 453 ? 41.697 0.532 -2.100 1.00 85.44 453 SER A N 1
ATOM 3567 C CA . SER A 1 453 ? 42.435 0.664 -0.838 1.00 85.44 453 SER A CA 1
ATOM 3568 C C . SER A 1 453 ? 41.952 1.846 0.015 1.00 85.44 453 SER A C 1
ATOM 3570 O O . SER A 1 453 ? 41.924 1.741 1.242 1.00 85.44 453 SER A O 1
ATOM 3572 N N . LEU A 1 454 ? 41.515 2.943 -0.616 1.00 84.06 454 LEU A N 1
ATOM 3573 C CA . LEU A 1 454 ? 40.924 4.094 0.071 1.00 84.06 454 LEU A CA 1
ATOM 3574 C C . LEU A 1 454 ? 39.533 3.746 0.608 1.00 84.06 454 LEU A C 1
ATOM 3576 O O . LEU A 1 454 ? 39.270 3.946 1.789 1.00 84.06 454 LEU A O 1
ATOM 3580 N N . LEU A 1 455 ? 38.687 3.141 -0.232 1.00 81.25 455 LEU A N 1
ATOM 3581 C CA . LEU A 1 455 ? 37.331 2.712 0.135 1.00 81.25 455 LEU A CA 1
ATOM 3582 C C . LEU A 1 455 ? 37.341 1.714 1.300 1.00 81.25 455 LEU A C 1
ATOM 3584 O O . LEU A 1 455 ? 36.569 1.845 2.247 1.00 81.25 455 LEU A O 1
ATOM 3588 N N . ARG A 1 456 ? 38.263 0.747 1.269 1.00 84.69 456 ARG A N 1
ATOM 3589 C CA . ARG A 1 456 ? 38.483 -0.218 2.353 1.00 84.69 456 ARG A CA 1
ATOM 3590 C C . ARG A 1 456 ? 38.826 0.475 3.674 1.00 84.69 456 ARG A C 1
ATOM 3592 O O . ARG A 1 456 ? 38.279 0.108 4.713 1.00 84.69 456 ARG A O 1
ATOM 3599 N N . ASN A 1 457 ? 39.741 1.445 3.645 1.00 84.25 457 ASN A N 1
ATOM 3600 C CA . ASN A 1 457 ? 40.153 2.167 4.847 1.00 84.25 457 ASN A CA 1
ATOM 3601 C C . ASN A 1 457 ? 38.994 2.978 5.430 1.00 84.25 457 ASN A C 1
ATOM 3603 O O . ASN A 1 457 ? 38.762 2.894 6.633 1.00 84.25 457 ASN A O 1
ATOM 3607 N N . ASP A 1 458 ? 38.228 3.662 4.580 1.00 84.06 458 ASP A N 1
ATOM 3608 C CA . ASP A 1 458 ? 37.077 4.460 5.002 1.00 84.06 458 ASP A CA 1
ATOM 3609 C C . ASP A 1 458 ? 35.971 3.579 5.625 1.00 84.06 458 ASP A C 1
ATOM 3611 O O . ASP A 1 458 ? 35.407 3.932 6.662 1.00 84.06 458 ASP A O 1
ATOM 3615 N N . ILE A 1 459 ? 35.708 2.388 5.064 1.00 83.62 459 ILE A N 1
ATOM 3616 C CA . ILE A 1 459 ? 34.766 1.399 5.632 1.00 83.62 459 ILE A CA 1
ATOM 3617 C C . ILE A 1 459 ? 35.272 0.855 6.973 1.00 83.62 459 ILE A C 1
ATOM 3619 O O . ILE A 1 459 ? 34.495 0.695 7.917 1.00 83.62 459 ILE A O 1
ATOM 3623 N N . ARG A 1 460 ? 36.577 0.591 7.085 1.00 85.00 460 ARG A N 1
ATOM 3624 C CA . ARG A 1 460 ? 37.179 0.078 8.320 1.00 85.00 460 ARG A CA 1
ATOM 3625 C C . ARG A 1 460 ? 37.120 1.089 9.459 1.00 85.00 460 ARG A C 1
ATOM 3627 O O . ARG A 1 460 ? 36.835 0.709 10.593 1.00 85.00 460 ARG A O 1
ATOM 3634 N N . THR A 1 461 ? 37.427 2.354 9.188 1.00 81.50 461 THR A N 1
ATOM 3635 C CA . THR A 1 461 ? 37.456 3.398 10.223 1.00 81.50 461 THR A CA 1
ATOM 3636 C C . THR A 1 461 ? 36.090 4.040 10.450 1.00 81.50 461 THR A C 1
ATOM 3638 O O . THR A 1 461 ? 35.884 4.663 11.490 1.00 81.50 461 THR A O 1
ATOM 3641 N N . GLY A 1 462 ? 35.153 3.888 9.508 1.00 77.25 462 GLY A N 1
ATOM 3642 C CA . GLY A 1 462 ? 33.866 4.582 9.527 1.00 77.25 462 GLY A CA 1
ATOM 3643 C C . GLY A 1 462 ? 34.001 6.086 9.269 1.00 77.25 462 GLY A C 1
ATOM 3644 O O . GLY A 1 462 ? 33.127 6.859 9.655 1.00 77.25 462 GLY A O 1
ATOM 3645 N N . THR A 1 463 ? 35.106 6.524 8.659 1.00 78.50 463 THR A N 1
ATOM 3646 C CA . THR A 1 463 ? 35.420 7.941 8.423 1.00 78.50 463 THR A CA 1
ATOM 3647 C C . THR A 1 463 ? 35.881 8.149 6.992 1.00 78.50 463 THR A C 1
ATOM 3649 O O . THR A 1 463 ? 36.762 7.438 6.527 1.00 78.50 463 THR A O 1
ATOM 3652 N N . ILE A 1 464 ? 35.347 9.165 6.323 1.00 76.56 464 ILE A N 1
ATOM 3653 C CA . ILE A 1 464 ? 35.681 9.471 4.928 1.00 76.56 464 ILE A CA 1
ATOM 3654 C C . ILE A 1 464 ? 36.987 10.262 4.852 1.00 76.56 464 ILE A C 1
ATOM 3656 O O . ILE A 1 464 ? 37.215 11.181 5.646 1.00 76.56 464 ILE A O 1
ATOM 3660 N N . ASN A 1 465 ? 37.821 9.940 3.867 1.00 70.19 465 ASN A N 1
ATOM 3661 C CA . ASN A 1 465 ? 39.064 10.652 3.589 1.00 70.19 465 ASN A CA 1
ATOM 3662 C C . ASN A 1 465 ? 38.841 12.152 3.261 1.00 70.19 465 ASN A C 1
ATOM 3664 O O . ASN A 1 465 ? 37.895 12.532 2.574 1.00 70.19 465 ASN A O 1
ATOM 3668 N N . ASN A 1 466 ? 39.779 13.016 3.670 1.00 65.69 466 ASN A N 1
ATOM 3669 C CA . ASN A 1 466 ? 39.778 14.466 3.410 1.00 65.69 466 ASN A CA 1
ATOM 3670 C C . ASN A 1 466 ? 39.907 14.857 1.923 1.00 65.69 466 ASN A C 1
ATOM 3672 O O . ASN A 1 466 ? 39.881 16.044 1.604 1.00 65.69 466 ASN A O 1
ATOM 3676 N N . LYS A 1 467 ? 40.063 13.889 1.010 1.00 67.44 467 LYS A N 1
ATOM 3677 C CA . LYS A 1 467 ? 40.001 14.125 -0.441 1.00 67.44 467 LYS A CA 1
ATOM 3678 C C . LYS A 1 467 ? 38.589 14.470 -0.931 1.00 67.44 467 LYS A C 1
ATOM 3680 O O . LYS A 1 467 ? 38.467 15.097 -1.977 1.00 67.44 467 LYS A O 1
ATOM 3685 N N . THR A 1 468 ? 37.545 14.106 -0.185 1.00 64.75 468 THR A N 1
ATOM 3686 C CA . THR A 1 468 ? 36.171 14.541 -0.466 1.00 64.75 468 THR A CA 1
ATOM 3687 C C . THR A 1 468 ? 35.993 15.967 0.050 1.00 64.75 468 THR A C 1
ATOM 3689 O O . THR A 1 468 ? 35.866 16.190 1.255 1.00 64.75 468 THR A O 1
ATOM 3692 N N . THR A 1 469 ? 36.042 16.940 -0.859 1.00 59.44 469 THR A N 1
ATOM 3693 C CA . THR A 1 469 ? 36.066 18.373 -0.528 1.00 59.44 469 THR A CA 1
ATOM 3694 C C . THR A 1 469 ? 34.689 18.954 -0.212 1.00 59.44 469 THR A C 1
ATOM 3696 O O . THR A 1 469 ? 34.626 19.970 0.479 1.00 59.44 469 THR A O 1
ATOM 3699 N N . ASP A 1 470 ? 33.600 18.313 -0.655 1.00 73.62 470 ASP A N 1
ATOM 3700 C CA . ASP A 1 470 ? 32.237 18.798 -0.422 1.00 73.62 470 ASP A CA 1
ATOM 3701 C C . ASP A 1 470 ? 31.731 18.449 0.998 1.00 73.62 470 ASP A C 1
ATOM 3703 O O . ASP A 1 470 ? 31.586 17.264 1.337 1.00 73.62 470 ASP A O 1
ATOM 3707 N N . PRO A 1 471 ? 31.436 19.450 1.852 1.00 70.81 471 PRO A N 1
ATOM 3708 C CA . PRO A 1 471 ? 30.975 19.214 3.218 1.00 70.81 471 PRO A CA 1
ATOM 3709 C C . PRO A 1 471 ? 29.617 18.505 3.304 1.00 70.81 471 PRO A C 1
ATOM 3711 O O . PRO A 1 471 ? 29.409 17.733 4.243 1.00 70.81 471 PRO A O 1
ATOM 3714 N N . SER A 1 472 ? 28.715 18.748 2.347 1.00 72.69 472 SER A N 1
ATOM 3715 C CA . SER A 1 472 ? 27.338 18.236 2.360 1.00 72.69 472 SER A CA 1
ATOM 3716 C C . SER A 1 472 ? 27.292 16.735 2.072 1.00 72.69 472 SER A C 1
ATOM 3718 O O . SER A 1 472 ? 26.684 15.967 2.823 1.00 72.69 472 SER A O 1
ATOM 3720 N N . VAL A 1 473 ? 28.044 16.296 1.057 1.00 70.50 473 VAL A N 1
ATOM 3721 C CA . VAL A 1 473 ? 28.207 14.880 0.700 1.00 70.50 473 VAL A CA 1
ATOM 3722 C C . VAL A 1 473 ? 28.874 14.127 1.845 1.00 70.50 473 VAL A C 1
ATOM 3724 O O . VAL A 1 473 ? 28.435 13.042 2.234 1.00 70.50 473 VAL A O 1
ATOM 3727 N N . ARG A 1 474 ? 29.907 14.729 2.445 1.00 72.69 474 ARG A N 1
ATOM 3728 C CA . ARG A 1 474 ? 30.626 14.125 3.568 1.00 72.69 474 ARG A CA 1
ATOM 3729 C C . ARG A 1 474 ? 29.709 13.912 4.773 1.00 72.69 474 ARG A C 1
ATOM 3731 O O . ARG A 1 474 ? 29.750 12.842 5.372 1.00 72.69 474 ARG A O 1
ATOM 3738 N N . GLU A 1 475 ? 28.865 14.885 5.118 1.00 73.88 475 GLU A N 1
ATOM 3739 C CA . GLU A 1 475 ? 27.910 14.747 6.225 1.00 73.88 475 GLU A CA 1
ATOM 3740 C C . GLU A 1 475 ? 26.855 13.661 5.952 1.00 73.88 475 GLU A C 1
ATOM 3742 O O . GLU A 1 475 ? 26.569 12.844 6.831 1.00 73.88 475 GLU A O 1
ATOM 3747 N N . ALA A 1 476 ? 26.305 13.611 4.734 1.00 72.81 476 ALA A N 1
ATOM 3748 C CA . ALA A 1 476 ? 25.300 12.620 4.349 1.00 72.81 476 ALA A CA 1
ATOM 3749 C C . ALA A 1 476 ? 25.843 11.182 4.409 1.00 72.81 476 ALA A C 1
ATOM 3751 O O . ALA A 1 476 ? 25.199 10.286 4.965 1.00 72.81 476 ALA A O 1
ATOM 3752 N N . VAL A 1 477 ? 27.057 10.964 3.897 1.00 70.19 477 VAL A N 1
ATOM 3753 C CA . VAL A 1 477 ? 27.686 9.639 3.906 1.00 70.19 477 VAL A CA 1
ATOM 3754 C C . VAL A 1 477 ? 28.148 9.260 5.319 1.00 70.19 477 VAL A C 1
ATOM 3756 O O . VAL A 1 477 ? 27.925 8.123 5.729 1.00 70.19 477 VAL A O 1
ATOM 3759 N N . MET A 1 478 ? 28.677 10.195 6.124 1.00 73.56 478 MET A N 1
ATOM 3760 C CA . MET A 1 478 ? 29.052 9.925 7.527 1.00 73.56 478 MET A CA 1
ATOM 3761 C C . MET A 1 478 ? 27.859 9.547 8.422 1.00 73.56 478 MET A C 1
ATOM 3763 O O . MET A 1 478 ? 28.045 8.817 9.391 1.00 73.56 478 MET A O 1
ATOM 3767 N N . LYS A 1 479 ? 26.629 9.983 8.105 1.00 74.75 479 LYS A N 1
ATOM 3768 C CA . LYS A 1 479 ? 25.414 9.516 8.809 1.00 74.75 479 LYS A CA 1
ATOM 3769 C C . LYS A 1 479 ? 25.112 8.033 8.558 1.00 74.75 479 LYS A C 1
ATOM 3771 O O . LYS A 1 479 ? 24.483 7.392 9.399 1.00 74.75 479 LYS A O 1
ATOM 3776 N N . SER A 1 480 ? 25.548 7.501 7.416 1.00 68.44 480 SER A N 1
ATOM 3777 C CA . SER A 1 480 ? 25.233 6.140 6.960 1.00 68.44 480 SER A CA 1
ATOM 3778 C C . SER A 1 480 ? 26.398 5.159 7.139 1.00 68.44 480 SER A C 1
ATOM 3780 O O . SER A 1 480 ? 26.174 3.959 7.300 1.00 68.44 480 SER A O 1
ATOM 3782 N N . LEU A 1 481 ? 27.637 5.655 7.128 1.00 74.12 481 LEU A N 1
ATOM 3783 C CA . LEU A 1 481 ? 28.851 4.853 7.225 1.00 74.12 481 LEU A CA 1
ATOM 3784 C C . LEU A 1 481 ? 29.129 4.463 8.684 1.00 74.12 481 LEU A C 1
ATOM 3786 O O . LEU A 1 481 ? 29.418 5.309 9.527 1.00 74.12 481 LEU A O 1
ATOM 3790 N N . LYS A 1 482 ? 29.058 3.165 8.982 1.00 77.69 482 LYS A N 1
ATOM 3791 C CA . LYS A 1 482 ? 29.471 2.591 10.270 1.00 77.69 482 LYS A CA 1
ATOM 3792 C C . LYS A 1 482 ? 30.778 1.816 10.080 1.00 77.69 482 LYS A C 1
ATOM 3794 O O . LYS A 1 482 ? 30.930 1.190 9.033 1.00 77.69 482 LYS A O 1
ATOM 3799 N N . PRO A 1 483 ? 31.694 1.823 11.063 1.00 83.38 483 PRO A N 1
ATOM 3800 C CA . PRO A 1 483 ? 32.928 1.049 10.972 1.00 83.38 483 PRO A CA 1
ATOM 3801 C C . PRO A 1 483 ? 32.618 -0.456 10.886 1.00 83.38 483 PRO A C 1
ATOM 3803 O O . PRO A 1 483 ? 31.997 -1.009 11.796 1.00 83.38 483 PRO A O 1
ATOM 3806 N N . ASP A 1 484 ? 33.053 -1.110 9.804 1.00 80.50 484 ASP A N 1
ATOM 3807 C CA . ASP A 1 484 ? 32.898 -2.557 9.576 1.00 80.50 484 ASP A CA 1
ATOM 3808 C C . ASP A 1 484 ? 34.228 -3.173 9.113 1.00 80.50 484 ASP A C 1
ATOM 3810 O O . ASP A 1 484 ? 34.598 -3.159 7.936 1.00 80.50 484 ASP A O 1
ATOM 3814 N N . SER A 1 485 ? 34.971 -3.726 10.073 1.00 81.88 485 SER A N 1
ATOM 3815 C CA . SER A 1 485 ? 36.268 -4.355 9.814 1.00 81.88 485 SER A CA 1
ATOM 3816 C C . SER A 1 485 ? 36.165 -5.634 8.985 1.00 81.88 485 SER A C 1
ATOM 3818 O O . SER A 1 485 ? 37.064 -5.886 8.186 1.00 81.88 485 SER A O 1
ATOM 3820 N N . GLU A 1 486 ? 35.085 -6.409 9.143 1.00 80.75 486 GLU A N 1
ATOM 3821 C CA . GLU A 1 486 ? 34.892 -7.681 8.433 1.00 80.75 486 GLU A CA 1
ATOM 3822 C C . GLU A 1 486 ? 34.591 -7.445 6.950 1.00 80.75 486 GLU A C 1
ATOM 3824 O O . GLU A 1 486 ? 35.125 -8.141 6.087 1.00 80.75 486 GLU A O 1
ATOM 3829 N N . LEU A 1 487 ? 33.763 -6.440 6.639 1.00 78.62 487 LEU A N 1
ATOM 3830 C CA . LEU A 1 487 ? 33.499 -6.036 5.257 1.00 78.62 487 LEU A CA 1
ATOM 3831 C C . LEU A 1 487 ? 34.772 -5.508 4.580 1.00 78.62 487 LEU A C 1
ATOM 3833 O O . LEU A 1 487 ? 35.035 -5.823 3.421 1.00 78.62 487 LEU A O 1
ATOM 3837 N N . ALA A 1 488 ? 35.585 -4.746 5.312 1.00 82.38 488 ALA A N 1
ATOM 3838 C CA . ALA A 1 488 ? 36.864 -4.249 4.816 1.00 82.38 488 ALA A CA 1
ATOM 3839 C C . ALA A 1 488 ? 37.871 -5.380 4.520 1.00 82.38 488 ALA A C 1
ATOM 3841 O O . ALA A 1 488 ? 38.572 -5.313 3.510 1.00 82.38 488 ALA A O 1
ATOM 3842 N N . ASP A 1 489 ? 37.938 -6.423 5.356 1.00 83.44 489 ASP A N 1
ATOM 3843 C CA . ASP A 1 489 ? 38.777 -7.606 5.094 1.00 83.44 489 ASP A CA 1
ATOM 3844 C C . ASP A 1 489 ? 38.284 -8.399 3.876 1.00 83.44 489 ASP A C 1
ATOM 3846 O O . ASP A 1 489 ? 39.083 -8.839 3.050 1.00 83.44 489 ASP A O 1
ATOM 3850 N N . PHE A 1 490 ? 36.964 -8.532 3.718 1.00 83.88 490 PHE A N 1
ATOM 3851 C CA . PHE A 1 490 ? 36.365 -9.176 2.549 1.00 83.88 490 PHE A CA 1
ATOM 3852 C C . PHE A 1 490 ? 36.690 -8.435 1.241 1.00 83.88 490 PHE A C 1
ATOM 3854 O O . PHE A 1 490 ? 37.113 -9.063 0.270 1.00 83.88 490 PHE A O 1
ATOM 3861 N N . ILE A 1 491 ? 36.555 -7.102 1.221 1.00 83.44 491 ILE A N 1
ATOM 3862 C CA . ILE A 1 491 ? 36.898 -6.275 0.051 1.00 83.44 491 ILE A CA 1
ATOM 3863 C C . ILE A 1 491 ? 38.381 -6.422 -0.298 1.00 83.44 491 ILE A C 1
ATOM 3865 O O . ILE A 1 491 ? 38.720 -6.569 -1.468 1.00 83.44 491 ILE A O 1
ATOM 3869 N N . GLU A 1 492 ? 39.275 -6.424 0.693 1.00 86.00 492 GLU A N 1
ATOM 3870 C CA . GLU A 1 492 ? 40.704 -6.630 0.442 1.00 86.00 492 GLU A CA 1
ATOM 3871 C C . GLU A 1 492 ? 40.989 -8.013 -0.157 1.00 86.00 492 GLU A C 1
ATOM 3873 O O . GLU A 1 492 ? 41.749 -8.107 -1.122 1.00 86.00 492 GLU A O 1
ATOM 3878 N N . ALA A 1 493 ? 40.366 -9.072 0.366 1.00 85.25 493 ALA A N 1
ATOM 3879 C CA . ALA A 1 493 ? 40.558 -10.430 -0.137 1.00 85.25 493 ALA A CA 1
ATOM 3880 C C . ALA A 1 493 ? 40.096 -10.597 -1.596 1.00 85.25 493 ALA A C 1
ATOM 3882 O O . ALA A 1 493 ? 40.720 -11.336 -2.360 1.00 85.25 493 ALA A O 1
ATOM 3883 N N . GLU A 1 494 ? 39.019 -9.915 -1.993 1.00 83.94 494 GLU A N 1
ATOM 3884 C CA . GLU A 1 494 ? 38.483 -9.975 -3.356 1.00 83.94 494 GLU A CA 1
ATOM 3885 C C . GLU A 1 494 ? 39.205 -9.038 -4.336 1.00 83.94 494 GLU A C 1
ATOM 3887 O O . GLU A 1 494 ? 39.537 -9.466 -5.444 1.00 83.94 494 GLU A O 1
ATOM 3892 N N . CYS A 1 495 ? 39.494 -7.794 -3.940 1.00 85.00 495 CYS A N 1
ATOM 3893 C CA . CYS A 1 495 ? 40.127 -6.790 -4.805 1.00 85.00 495 CYS A CA 1
ATOM 3894 C C . CYS A 1 495 ? 41.650 -6.962 -4.945 1.00 85.00 495 CYS A C 1
ATOM 3896 O O . CYS A 1 495 ? 42.233 -6.435 -5.888 1.00 85.00 495 CYS A O 1
ATOM 3898 N N . SER A 1 496 ? 42.307 -7.720 -4.057 1.00 84.06 496 SER A N 1
ATOM 3899 C CA . SER A 1 496 ? 43.748 -8.033 -4.178 1.00 84.06 496 SER A CA 1
ATOM 3900 C C . SER A 1 496 ? 44.053 -9.181 -5.152 1.00 84.06 496 SER A C 1
ATOM 3902 O O . SER A 1 496 ? 45.212 -9.567 -5.308 1.00 84.06 496 SER A O 1
ATOM 3904 N N . LYS A 1 497 ? 43.035 -9.779 -5.787 1.00 84.50 497 LYS A N 1
ATOM 3905 C CA . LYS A 1 497 ? 43.212 -10.856 -6.774 1.00 84.50 497 LYS A CA 1
ATOM 3906 C C . LYS A 1 497 ? 43.706 -10.295 -8.115 1.00 84.50 497 LYS A C 1
ATOM 3908 O O . LYS A 1 497 ? 43.345 -9.195 -8.508 1.00 84.50 497 LYS A O 1
ATOM 3913 N N . ASN A 1 498 ? 44.461 -11.099 -8.870 1.00 74.31 498 ASN A N 1
ATOM 3914 C CA . ASN A 1 498 ? 45.073 -10.691 -10.148 1.00 74.31 498 ASN A CA 1
ATOM 3915 C C . ASN A 1 498 ? 44.083 -10.466 -11.313 1.00 74.31 498 ASN A C 1
ATOM 3917 O O . ASN A 1 498 ? 44.521 -10.096 -12.398 1.00 74.31 498 ASN A O 1
ATOM 3921 N N . SER A 1 499 ? 42.784 -10.727 -11.137 1.00 82.94 499 SER A N 1
ATOM 3922 C CA . SER A 1 499 ? 41.769 -10.534 -12.181 1.00 82.94 499 SER A CA 1
ATOM 3923 C C . SER A 1 499 ? 40.526 -9.855 -11.621 1.00 82.94 499 SER A C 1
ATOM 3925 O O . SER A 1 499 ? 39.978 -10.274 -10.597 1.00 82.94 499 SER A O 1
ATOM 3927 N N . TRP A 1 500 ? 40.051 -8.840 -12.340 1.00 85.12 500 TRP A N 1
ATOM 3928 C CA . TRP A 1 500 ? 38.821 -8.096 -12.054 1.00 85.12 500 TRP A CA 1
ATOM 3929 C C . TRP A 1 500 ? 37.604 -8.640 -12.816 1.00 85.12 500 TRP A C 1
ATOM 3931 O O . TRP A 1 500 ? 36.493 -8.133 -12.660 1.00 85.12 500 TRP A O 1
ATOM 3941 N N . GLU A 1 501 ? 37.786 -9.717 -13.579 1.00 85.25 501 GLU A N 1
ATOM 3942 C CA . GLU A 1 501 ? 36.716 -10.361 -14.336 1.00 85.25 501 GLU A CA 1
ATOM 3943 C C . GLU A 1 501 ? 35.596 -10.845 -13.405 1.00 85.25 501 GLU A C 1
ATOM 3945 O O . GLU A 1 501 ? 35.849 -11.643 -12.509 1.00 85.25 501 GLU A O 1
ATOM 3950 N N . GLY A 1 502 ? 34.360 -10.381 -13.563 1.00 83.06 502 GLY A N 1
ATOM 3951 C CA . GLY A 1 502 ? 33.242 -10.773 -12.702 1.00 83.06 502 GLY A CA 1
ATOM 3952 C C . GLY A 1 502 ? 33.271 -10.187 -11.293 1.00 83.06 502 GLY A C 1
ATOM 3953 O O . GLY A 1 502 ? 32.551 -10.689 -10.424 1.00 83.06 502 GLY A O 1
ATOM 3954 N N . ILE A 1 503 ? 34.079 -9.152 -11.032 1.00 85.25 503 ILE A N 1
ATOM 3955 C CA . ILE A 1 503 ? 34.192 -8.517 -9.709 1.00 85.25 503 ILE A CA 1
ATOM 3956 C C . ILE A 1 503 ? 32.828 -8.130 -9.115 1.00 85.25 503 ILE A C 1
ATOM 3958 O O . ILE A 1 503 ? 32.644 -8.250 -7.905 1.00 85.25 503 ILE A O 1
ATOM 3962 N N . ILE A 1 504 ? 31.843 -7.756 -9.944 1.00 82.69 504 ILE A N 1
ATOM 3963 C CA . ILE A 1 504 ? 30.497 -7.386 -9.480 1.00 82.69 504 ILE A CA 1
ATOM 3964 C C . ILE A 1 504 ? 29.809 -8.574 -8.813 1.00 82.69 504 ILE A C 1
ATOM 3966 O O . ILE A 1 504 ? 29.284 -8.439 -7.714 1.00 82.69 504 ILE A O 1
ATOM 3970 N N . THR A 1 505 ? 29.863 -9.756 -9.426 1.00 81.50 505 THR A N 1
ATOM 3971 C CA . THR A 1 505 ? 29.289 -10.976 -8.833 1.00 81.50 505 THR A CA 1
ATOM 3972 C C . THR A 1 505 ? 30.057 -11.449 -7.601 1.00 81.50 505 THR A C 1
ATOM 3974 O O . THR A 1 505 ? 29.476 -12.081 -6.723 1.00 81.50 505 THR A O 1
ATOM 3977 N N . ARG A 1 506 ? 31.354 -11.127 -7.498 1.00 83.06 506 ARG A N 1
ATOM 3978 C CA . ARG A 1 506 ? 32.177 -11.499 -6.339 1.00 83.06 506 ARG A CA 1
ATOM 3979 C C . ARG A 1 506 ? 31.931 -10.604 -5.132 1.00 83.06 506 ARG A C 1
ATOM 3981 O O . ARG A 1 506 ? 31.773 -11.115 -4.029 1.00 83.06 506 ARG A O 1
ATOM 3988 N N . LEU A 1 507 ? 31.877 -9.289 -5.338 1.00 81.31 507 LEU A N 1
ATOM 3989 C CA . LEU A 1 507 ? 31.560 -8.333 -4.277 1.00 81.31 507 LEU A CA 1
ATOM 3990 C C . LEU A 1 507 ? 30.069 -8.389 -3.917 1.00 81.31 507 LEU A C 1
ATOM 3992 O O . LEU A 1 507 ? 29.715 -8.389 -2.741 1.00 81.31 507 LEU A O 1
ATOM 3996 N N . TRP A 1 508 ? 29.194 -8.505 -4.916 1.00 83.12 508 TRP A N 1
ATOM 3997 C CA . TRP A 1 508 ? 27.742 -8.532 -4.757 1.00 83.12 508 TRP A CA 1
ATOM 3998 C C . TRP A 1 508 ? 27.126 -9.812 -5.346 1.00 83.12 508 TRP A C 1
ATOM 4000 O O . TRP A 1 508 ? 26.538 -9.783 -6.433 1.00 83.12 508 TRP A O 1
ATOM 4010 N N . PRO A 1 509 ? 27.172 -10.938 -4.610 1.00 76.38 509 PRO A N 1
ATOM 4011 C CA . PRO A 1 509 ? 26.716 -12.242 -5.104 1.00 76.38 509 PRO A CA 1
ATOM 4012 C C . PRO A 1 509 ? 25.209 -12.333 -5.384 1.00 76.38 509 PRO A C 1
ATOM 4014 O O . PRO A 1 509 ? 24.763 -13.253 -6.065 1.00 76.38 509 PRO A O 1
ATOM 4017 N N . ASN A 1 510 ? 24.409 -11.387 -4.884 1.00 75.56 510 ASN A N 1
ATOM 4018 C CA . ASN A 1 510 ? 22.965 -11.344 -5.129 1.00 75.56 510 ASN A CA 1
ATOM 4019 C C . ASN A 1 510 ? 22.566 -10.564 -6.389 1.00 75.56 510 ASN A C 1
ATOM 4021 O O . ASN A 1 510 ? 21.376 -10.538 -6.710 1.00 75.56 510 ASN A O 1
ATOM 4025 N N . THR A 1 511 ? 23.522 -9.950 -7.094 1.00 78.50 511 THR A N 1
ATOM 4026 C CA . THR A 1 511 ? 23.234 -9.148 -8.290 1.00 78.50 511 THR A CA 1
ATOM 4027 C C . THR A 1 511 ? 22.637 -10.043 -9.370 1.00 78.50 511 THR A C 1
ATOM 4029 O O . THR A 1 511 ? 23.206 -11.083 -9.703 1.00 78.50 511 THR A O 1
ATOM 4032 N N . LYS A 1 512 ? 21.467 -9.669 -9.894 1.00 79.31 512 LYS A N 1
ATOM 4033 C CA . LYS A 1 512 ? 20.730 -10.466 -10.888 1.00 79.31 512 LYS A CA 1
ATOM 4034 C C . LYS A 1 512 ? 20.907 -9.966 -12.310 1.00 79.31 512 LYS A C 1
ATOM 4036 O O . LYS A 1 512 ? 20.867 -10.778 -13.226 1.00 79.31 512 LYS A O 1
ATOM 4041 N N . TYR A 1 513 ? 21.084 -8.664 -12.487 1.00 79.50 513 TYR A N 1
ATOM 4042 C CA . TYR A 1 513 ? 21.271 -8.023 -13.782 1.00 79.50 513 TYR A CA 1
ATOM 4043 C C . TYR A 1 513 ? 21.964 -6.672 -13.604 1.00 79.50 513 TYR A C 1
ATOM 4045 O O . TYR A 1 513 ? 22.034 -6.138 -12.489 1.00 79.50 513 TYR A O 1
ATOM 4053 N N . VAL A 1 514 ? 22.472 -6.135 -14.711 1.00 80.25 514 VAL A N 1
ATOM 4054 C CA . VAL A 1 514 ? 23.092 -4.813 -14.768 1.00 80.25 514 VAL A CA 1
ATOM 4055 C C . VAL A 1 514 ? 22.271 -3.917 -15.691 1.00 80.25 514 VAL A C 1
ATOM 4057 O O . VAL A 1 514 ? 22.101 -4.249 -16.860 1.00 80.25 514 VAL A O 1
ATOM 4060 N N . ASP A 1 515 ? 21.712 -2.830 -15.155 1.00 78.31 515 ASP A N 1
ATOM 4061 C CA . ASP A 1 515 ? 20.829 -1.910 -15.886 1.00 78.31 515 ASP A CA 1
ATOM 4062 C C . ASP A 1 515 ? 21.601 -0.704 -16.411 1.00 78.31 515 ASP A C 1
ATOM 4064 O O . ASP A 1 515 ? 22.025 0.170 -15.648 1.00 78.31 515 ASP A O 1
ATOM 4068 N N . VAL A 1 516 ? 21.842 -0.704 -17.715 1.00 74.94 516 VAL A N 1
ATOM 4069 C CA . VAL A 1 516 ? 22.699 0.263 -18.391 1.00 74.94 516 VAL A CA 1
ATOM 4070 C C . VAL A 1 516 ? 22.209 0.444 -19.828 1.00 74.94 516 VAL A C 1
ATOM 4072 O O . VAL A 1 516 ? 21.843 -0.522 -20.503 1.00 74.94 516 VAL A O 1
ATOM 4075 N N . VAL A 1 517 ? 22.243 1.674 -20.351 1.00 71.06 517 VAL A N 1
ATOM 4076 C CA . VAL A 1 517 ? 22.022 1.897 -21.788 1.00 71.06 517 VAL A CA 1
ATOM 4077 C C . VAL A 1 517 ? 23.189 1.295 -22.570 1.00 71.06 517 VAL A C 1
ATOM 4079 O O . VAL A 1 517 ? 24.305 1.804 -22.535 1.00 71.06 517 VAL A O 1
ATOM 4082 N N . VAL A 1 518 ? 22.915 0.196 -23.274 1.00 70.25 518 VAL A N 1
ATOM 4083 C CA . VAL A 1 518 ? 23.886 -0.579 -24.074 1.00 70.25 518 VAL A CA 1
ATOM 4084 C C . VAL A 1 518 ? 23.577 -0.545 -25.576 1.00 70.25 518 VAL A C 1
ATOM 4086 O O . VAL A 1 518 ? 24.129 -1.319 -26.355 1.00 70.25 518 VAL A O 1
ATOM 4089 N N . THR A 1 519 ? 22.682 0.347 -25.998 1.00 67.94 519 THR A N 1
ATOM 4090 C CA . THR A 1 519 ? 22.272 0.525 -27.396 1.00 67.94 519 THR A CA 1
ATOM 4091 C C . THR A 1 519 ? 22.999 1.706 -28.052 1.00 67.94 519 THR A C 1
ATOM 4093 O O . THR A 1 519 ? 23.604 2.547 -27.383 1.00 67.94 519 THR A O 1
ATOM 4096 N N . GLY A 1 520 ? 22.999 1.755 -29.389 1.00 67.88 520 GLY A N 1
ATOM 4097 C CA . GLY A 1 520 ? 23.645 2.830 -30.151 1.00 67.88 520 GLY A CA 1
ATOM 4098 C C . GLY A 1 520 ? 25.155 2.925 -29.912 1.00 67.88 520 GLY A C 1
ATOM 4099 O O . GLY A 1 520 ? 25.848 1.907 -29.885 1.00 67.88 520 GLY A O 1
ATOM 4100 N N . ALA A 1 521 ? 25.660 4.147 -29.707 1.00 62.12 521 ALA A N 1
ATOM 4101 C CA . ALA A 1 521 ? 27.076 4.411 -29.427 1.00 62.12 521 ALA A CA 1
ATOM 4102 C C . ALA A 1 521 ? 27.571 3.744 -28.129 1.00 62.12 521 ALA A C 1
ATOM 4104 O O . ALA A 1 521 ? 28.756 3.466 -27.996 1.00 62.12 521 ALA A O 1
ATOM 4105 N N . MET A 1 522 ? 26.678 3.416 -27.188 1.00 68.25 522 MET A N 1
ATOM 4106 C CA . MET A 1 522 ? 27.065 2.749 -25.940 1.00 68.25 522 MET A CA 1
ATOM 4107 C C . MET A 1 522 ? 27.346 1.248 -26.114 1.00 68.25 522 MET A C 1
ATOM 4109 O O . MET A 1 522 ? 27.960 0.635 -25.242 1.00 68.25 522 MET A O 1
ATOM 4113 N N . SER A 1 523 ? 26.955 0.649 -27.245 1.00 68.75 523 SER A N 1
ATOM 4114 C CA . SER A 1 523 ? 27.192 -0.777 -27.524 1.00 68.75 523 SER A CA 1
ATOM 4115 C C . SER A 1 523 ? 28.681 -1.152 -27.568 1.00 68.75 523 SER A C 1
ATOM 4117 O O . SER A 1 523 ? 29.041 -2.284 -27.247 1.00 68.75 523 SER A O 1
ATOM 4119 N N . GLN A 1 524 ? 29.566 -0.195 -27.867 1.00 66.38 524 GLN A N 1
ATOM 4120 C CA . GLN A 1 524 ? 31.021 -0.398 -27.871 1.00 66.38 524 GLN A CA 1
ATOM 4121 C C . GLN A 1 524 ? 31.596 -0.764 -26.492 1.00 66.38 524 GLN A C 1
ATOM 4123 O O . GLN A 1 524 ? 32.656 -1.378 -26.403 1.00 66.38 524 GLN A O 1
ATOM 4128 N N . TYR A 1 525 ? 30.877 -0.440 -25.412 1.00 71.56 525 TYR A N 1
ATOM 4129 C CA . TYR A 1 525 ? 31.279 -0.736 -24.038 1.00 71.56 525 TYR A CA 1
ATOM 4130 C C . TYR A 1 525 ? 30.872 -2.141 -23.565 1.00 71.56 525 TYR A C 1
ATOM 4132 O O . TYR A 1 525 ? 31.341 -2.579 -22.513 1.00 71.56 525 TYR A O 1
ATOM 4140 N N . ILE A 1 526 ? 30.045 -2.872 -24.329 1.00 76.31 526 ILE A N 1
ATOM 4141 C CA . ILE A 1 526 ? 29.545 -4.211 -23.962 1.00 76.31 526 ILE A CA 1
ATOM 4142 C C . ILE A 1 526 ? 30.679 -5.184 -23.594 1.00 76.31 526 ILE A C 1
ATOM 4144 O O . ILE A 1 526 ? 30.585 -5.773 -22.520 1.00 76.31 526 ILE A O 1
ATOM 4148 N N . PRO A 1 527 ? 31.781 -5.323 -24.365 1.00 77.06 527 PRO A N 1
ATOM 4149 C CA . PRO A 1 527 ? 32.848 -6.267 -24.013 1.00 77.06 527 PRO A CA 1
ATOM 4150 C C . PRO A 1 527 ? 33.493 -5.973 -22.651 1.00 77.06 527 PRO A C 1
ATOM 4152 O O . PRO A 1 527 ? 33.886 -6.883 -21.924 1.00 77.06 527 PRO A O 1
ATOM 4155 N N . MET A 1 528 ? 33.591 -4.692 -22.289 1.00 75.75 528 MET A N 1
ATOM 4156 C CA . MET A 1 528 ? 34.173 -4.263 -21.020 1.00 75.75 528 MET A CA 1
ATOM 4157 C C . MET A 1 528 ? 33.184 -4.408 -19.855 1.00 75.75 528 MET A C 1
ATOM 4159 O O . MET A 1 528 ? 33.587 -4.751 -18.743 1.00 75.75 528 MET A O 1
ATOM 4163 N N . LEU A 1 529 ? 31.886 -4.206 -20.107 1.00 79.56 529 LEU A N 1
ATOM 4164 C CA . LEU A 1 529 ? 30.829 -4.547 -19.153 1.00 79.56 529 LEU A CA 1
ATOM 4165 C C . LEU A 1 529 ? 30.807 -6.056 -18.886 1.00 79.56 529 LEU A C 1
ATOM 4167 O O . LEU A 1 529 ? 30.803 -6.459 -17.724 1.00 79.56 529 LEU A O 1
ATOM 4171 N N . ASP A 1 530 ? 30.881 -6.881 -19.932 1.00 81.00 530 ASP A N 1
ATOM 4172 C CA . ASP A 1 530 ? 30.924 -8.341 -19.820 1.00 81.00 530 ASP A CA 1
ATOM 4173 C C . ASP A 1 530 ? 32.125 -8.813 -18.992 1.00 81.00 530 ASP A C 1
ATOM 4175 O O . ASP A 1 530 ? 31.964 -9.693 -18.143 1.00 81.00 530 ASP A O 1
ATOM 4179 N N . TYR A 1 531 ? 33.293 -8.176 -19.153 1.00 84.06 531 TYR A N 1
ATOM 4180 C CA . TYR A 1 531 ? 34.469 -8.444 -18.322 1.00 84.06 531 TYR A CA 1
ATOM 4181 C C . TYR A 1 531 ? 34.164 -8.256 -16.829 1.00 84.06 531 TYR A C 1
ATOM 4183 O O . TYR A 1 531 ? 34.352 -9.187 -16.055 1.00 84.06 531 TYR A O 1
ATOM 4191 N N . TYR A 1 532 ? 33.624 -7.114 -16.388 1.00 82.50 532 TYR A N 1
ATOM 4192 C CA . TYR A 1 532 ? 33.334 -6.899 -14.957 1.00 82.50 532 TYR A CA 1
ATOM 4193 C C . TYR A 1 532 ? 32.123 -7.690 -14.432 1.00 82.50 532 TYR A C 1
ATOM 4195 O O . TYR A 1 532 ? 32.041 -7.963 -13.228 1.00 82.50 532 TYR A O 1
ATOM 4203 N N . CYS A 1 533 ? 31.183 -8.047 -15.310 1.00 80.25 533 CYS A N 1
ATOM 4204 C CA . CYS A 1 533 ? 29.903 -8.655 -14.945 1.00 80.25 533 CYS A CA 1
ATOM 4205 C C . CYS A 1 533 ? 29.896 -10.189 -15.023 1.00 80.25 533 CYS A C 1
ATOM 4207 O O . CYS A 1 533 ? 29.044 -10.803 -14.385 1.00 80.25 533 CYS A O 1
ATOM 4209 N N . ASN A 1 534 ? 30.821 -10.807 -15.769 1.00 77.00 534 ASN A N 1
ATOM 4210 C CA . ASN A 1 534 ? 30.933 -12.257 -15.969 1.00 77.00 534 ASN A CA 1
ATOM 4211 C C . ASN A 1 534 ? 29.586 -12.930 -16.307 1.00 77.00 534 ASN A C 1
ATOM 4213 O O . ASN A 1 534 ? 29.099 -13.800 -15.586 1.00 77.00 534 ASN A O 1
ATOM 4217 N N . SER A 1 535 ? 28.990 -12.523 -17.433 1.00 70.69 535 SER A N 1
ATOM 4218 C CA . SER A 1 535 ? 27.734 -13.071 -17.982 1.00 70.69 535 SER A CA 1
ATOM 4219 C C . SER A 1 535 ? 26.437 -12.731 -17.227 1.00 70.69 535 SER A C 1
ATOM 4221 O O . SER A 1 535 ? 25.416 -13.386 -17.456 1.00 70.69 535 SER A O 1
ATOM 4223 N N . LEU A 1 536 ? 26.419 -11.716 -16.350 1.00 80.94 536 LEU A N 1
ATOM 4224 C CA . LEU A 1 536 ? 25.142 -11.153 -15.887 1.00 80.94 536 LEU A CA 1
ATOM 4225 C C . LEU A 1 536 ? 24.365 -10.544 -17.072 1.00 80.94 536 LEU A C 1
ATOM 4227 O O . LEU A 1 536 ? 24.978 -9.918 -17.936 1.00 80.94 536 LEU A O 1
ATOM 4231 N N . PRO A 1 537 ? 23.024 -10.663 -17.108 1.00 80.50 537 PRO A N 1
ATOM 4232 C CA . PRO A 1 537 ? 22.205 -10.000 -18.116 1.00 80.50 537 PRO A CA 1
ATOM 4233 C C . PRO A 1 537 ? 22.419 -8.481 -18.106 1.00 80.50 537 PRO A C 1
ATOM 4235 O O . PRO A 1 537 ? 22.196 -7.830 -17.081 1.00 80.50 537 PRO A O 1
ATOM 4238 N N . LEU A 1 538 ? 22.823 -7.928 -19.253 1.00 80.88 538 LEU A N 1
ATOM 4239 C CA . LEU A 1 538 ? 22.854 -6.488 -19.503 1.00 80.88 538 LEU A CA 1
ATOM 4240 C C . LEU A 1 538 ? 21.469 -6.051 -19.976 1.00 80.88 538 LEU A C 1
ATOM 4242 O O . LEU A 1 538 ? 21.030 -6.425 -21.065 1.00 80.88 538 LEU A O 1
ATOM 4246 N N . VAL A 1 539 ? 20.780 -5.281 -19.145 1.00 79.00 539 VAL A N 1
ATOM 4247 C CA . VAL A 1 539 ? 19.416 -4.824 -19.390 1.00 79.00 539 VAL A CA 1
ATOM 4248 C C . VAL A 1 539 ? 19.472 -3.362 -19.808 1.00 79.00 539 VAL A C 1
ATOM 4250 O O . VAL A 1 539 ? 19.980 -2.531 -19.068 1.00 79.00 539 VAL A O 1
ATOM 4253 N N . SER A 1 540 ? 18.910 -3.038 -20.973 1.00 77.00 540 SER A N 1
ATOM 4254 C CA . SER A 1 540 ? 18.599 -1.652 -21.329 1.00 77.00 540 SER A CA 1
ATOM 4255 C C . SER A 1 540 ? 17.103 -1.440 -21.176 1.00 77.00 540 SER A C 1
ATOM 4257 O O . SER A 1 540 ? 16.308 -1.874 -22.014 1.00 77.00 540 SER A O 1
ATOM 4259 N N . THR A 1 541 ? 16.725 -0.834 -20.057 1.00 71.06 541 THR A N 1
ATOM 4260 C CA . THR A 1 541 ? 15.330 -0.673 -19.627 1.00 71.06 541 THR A CA 1
ATOM 4261 C C . THR A 1 541 ? 14.603 0.446 -20.369 1.00 71.06 541 THR A C 1
ATOM 4263 O O . THR A 1 541 ? 13.392 0.375 -20.587 1.00 71.06 541 THR A O 1
ATOM 4266 N N . THR A 1 542 ? 15.336 1.479 -20.771 1.00 71.44 542 THR A N 1
ATOM 4267 C CA . THR A 1 542 ? 14.766 2.787 -21.074 1.00 71.44 542 THR A CA 1
ATOM 4268 C C . THR A 1 542 ? 15.375 3.401 -22.331 1.00 71.44 542 THR A C 1
ATOM 4270 O O . THR A 1 542 ? 16.555 3.208 -22.623 1.00 71.44 542 THR A O 1
ATOM 4273 N N . TYR A 1 543 ? 14.554 4.132 -23.084 1.00 73.81 543 TYR A N 1
ATOM 4274 C CA . TYR A 1 543 ? 14.966 4.961 -24.212 1.00 73.81 543 TYR A CA 1
ATOM 4275 C C . TYR A 1 543 ? 14.655 6.419 -23.890 1.00 73.81 543 TYR A C 1
ATOM 4277 O O . TYR A 1 543 ? 13.499 6.772 -23.646 1.00 73.81 543 TYR A O 1
ATOM 4285 N N . ALA A 1 544 ? 15.692 7.250 -23.861 1.00 66.75 544 ALA A N 1
ATOM 4286 C CA . ALA A 1 544 ? 15.627 8.646 -23.455 1.00 66.75 544 ALA A CA 1
ATOM 4287 C C . ALA A 1 544 ? 16.662 9.487 -24.214 1.00 66.75 544 ALA A C 1
ATOM 4289 O O . ALA A 1 544 ? 17.677 8.967 -24.683 1.00 66.75 544 ALA A O 1
ATOM 4290 N N . SER A 1 545 ? 16.419 10.792 -24.280 1.00 62.69 545 SER A N 1
ATOM 4291 C CA . SER A 1 545 ? 17.386 11.812 -24.687 1.00 62.69 545 SER A CA 1
ATOM 4292 C C . SER A 1 545 ? 17.635 12.812 -23.552 1.00 62.69 545 SER A C 1
ATOM 4294 O O . SER A 1 545 ? 17.110 12.670 -22.447 1.00 62.69 545 SER A O 1
ATOM 4296 N N . SER A 1 546 ? 18.455 13.833 -23.819 1.00 56.03 546 SER A N 1
ATOM 4297 C CA . SER A 1 546 ? 18.720 14.946 -22.897 1.00 56.03 546 SER A CA 1
ATOM 4298 C C . SER A 1 546 ? 17.457 15.713 -22.496 1.00 56.03 546 SER A C 1
ATOM 4300 O O . SER A 1 546 ? 17.426 16.328 -21.433 1.00 56.03 546 SER A O 1
ATOM 4302 N N . GLU A 1 547 ? 16.431 15.686 -23.344 1.00 56.69 547 GLU A N 1
ATOM 4303 C CA . GLU A 1 547 ? 15.214 16.479 -23.205 1.00 56.69 547 GLU A CA 1
ATOM 4304 C C . GLU A 1 547 ? 14.070 15.696 -22.553 1.00 56.69 547 GLU A C 1
ATOM 4306 O O . GLU A 1 547 ? 13.246 16.285 -21.849 1.00 56.69 547 GLU A O 1
ATOM 4311 N N . CYS A 1 548 ? 13.974 14.382 -22.795 1.00 57.03 548 CYS A N 1
ATOM 4312 C CA . CYS A 1 548 ? 12.889 13.581 -22.243 1.00 57.03 548 CYS A CA 1
ATOM 4313 C C . CYS A 1 548 ? 13.136 12.070 -22.296 1.00 57.03 548 CYS A C 1
ATOM 4315 O O . CYS A 1 548 ? 13.974 11.552 -23.032 1.00 57.03 548 CYS A O 1
ATOM 4317 N N . PHE A 1 549 ? 12.324 11.349 -21.532 1.00 66.50 549 PHE A N 1
ATOM 4318 C CA . PHE A 1 549 ? 12.187 9.907 -21.613 1.00 66.50 549 PHE A CA 1
ATOM 4319 C C . PHE A 1 549 ? 11.125 9.544 -22.651 1.00 66.50 549 PHE A C 1
ATOM 4321 O O . PHE A 1 549 ? 10.000 10.023 -22.565 1.00 66.50 549 PHE A O 1
ATOM 4328 N N . PHE A 1 550 ? 11.427 8.665 -23.600 1.00 69.88 550 PHE A N 1
ATOM 4329 C CA . PHE A 1 550 ? 10.519 8.390 -24.713 1.00 69.88 550 PHE A CA 1
ATOM 4330 C C . PHE A 1 550 ? 9.902 6.995 -24.682 1.00 69.88 550 PHE A C 1
ATOM 4332 O O . PHE A 1 550 ? 8.753 6.844 -25.094 1.00 69.88 550 PHE A O 1
ATOM 4339 N N . GLY A 1 551 ? 10.614 5.970 -24.203 1.00 73.81 551 GLY A N 1
ATOM 4340 C CA . GLY A 1 551 ? 10.142 4.589 -24.329 1.00 73.81 551 GLY A CA 1
ATOM 4341 C C . GLY A 1 551 ? 10.730 3.593 -23.337 1.00 73.81 551 GLY A C 1
ATOM 4342 O O . GLY A 1 551 ? 11.782 3.817 -22.745 1.00 73.81 551 GLY A O 1
ATOM 4343 N N . ILE A 1 552 ? 10.041 2.465 -23.178 1.00 80.31 552 ILE A N 1
ATOM 4344 C CA . ILE A 1 552 ? 10.429 1.355 -22.296 1.00 80.31 552 ILE A CA 1
ATOM 4345 C C . ILE A 1 552 ? 10.688 0.079 -23.087 1.00 80.31 552 ILE A C 1
ATOM 4347 O O . ILE A 1 552 ? 10.012 -0.216 -24.076 1.00 80.31 552 ILE A O 1
ATOM 4351 N N . ASN A 1 553 ? 11.651 -0.710 -22.623 1.00 81.25 553 ASN A N 1
ATOM 4352 C CA . ASN A 1 553 ? 11.879 -2.058 -23.119 1.00 81.25 553 ASN A CA 1
ATOM 4353 C C . ASN A 1 553 ? 10.945 -3.043 -22.396 1.00 81.25 553 ASN A C 1
ATOM 4355 O O . ASN A 1 553 ? 11.119 -3.339 -21.215 1.00 81.25 553 ASN A O 1
ATOM 4359 N N . LEU A 1 554 ? 9.959 -3.578 -23.119 1.00 75.31 554 LEU A N 1
ATOM 4360 C CA . LEU A 1 554 ? 8.993 -4.550 -22.586 1.00 75.31 554 LEU A CA 1
ATOM 4361 C C . LEU A 1 554 ? 9.553 -5.984 -22.484 1.00 75.31 554 LEU A C 1
ATOM 4363 O O . LEU A 1 554 ? 8.840 -6.886 -22.034 1.00 75.31 554 LEU A O 1
ATOM 4367 N N . SER A 1 555 ? 10.793 -6.202 -22.926 1.00 77.31 555 SER A N 1
ATOM 4368 C CA . SER A 1 555 ? 11.525 -7.470 -22.876 1.00 77.31 555 SER A CA 1
ATOM 4369 C C . SER A 1 555 ? 12.935 -7.233 -22.309 1.00 77.31 555 SER A C 1
ATOM 4371 O O . SER A 1 555 ? 13.922 -7.443 -23.010 1.00 77.31 555 SER A O 1
ATOM 4373 N N . PRO A 1 556 ? 13.072 -6.803 -21.041 1.00 70.12 556 PRO A N 1
ATOM 4374 C CA . PRO A 1 556 ? 14.334 -6.312 -20.475 1.00 70.12 556 PRO A CA 1
ATOM 4375 C C . PRO A 1 556 ? 15.487 -7.326 -20.518 1.00 70.12 556 PRO A C 1
ATOM 4377 O O . PRO A 1 556 ? 16.637 -6.941 -20.664 1.00 70.12 556 PRO A O 1
ATOM 4380 N N . LEU A 1 557 ? 15.191 -8.625 -20.446 1.00 75.25 557 LEU A N 1
ATOM 4381 C CA . LEU A 1 557 ? 16.198 -9.694 -20.463 1.00 75.25 557 LEU A CA 1
ATOM 4382 C C . LEU A 1 557 ? 16.648 -10.110 -21.877 1.00 75.25 557 LEU A C 1
ATOM 4384 O O . LEU A 1 557 ? 17.363 -11.104 -22.017 1.00 75.25 557 LEU A O 1
ATOM 4388 N N . CYS A 1 558 ? 16.203 -9.417 -22.930 1.00 73.94 558 CYS A N 1
ATOM 4389 C CA . CYS A 1 558 ? 16.703 -9.669 -24.282 1.00 73.94 558 CYS A CA 1
ATOM 4390 C C . CYS A 1 558 ? 18.180 -9.269 -24.411 1.00 73.94 558 CYS A C 1
ATOM 4392 O O . CYS A 1 558 ? 18.710 -8.488 -23.620 1.00 73.94 558 CYS A O 1
ATOM 4394 N N . LYS A 1 559 ? 18.866 -9.820 -25.417 1.00 73.94 559 LYS A N 1
ATOM 4395 C CA . LYS A 1 559 ? 20.259 -9.443 -25.678 1.00 73.94 559 LYS A CA 1
ATOM 4396 C C . LYS A 1 559 ? 20.336 -7.967 -26.083 1.00 73.94 559 LYS A C 1
ATOM 4398 O O . LYS A 1 559 ? 19.435 -7.512 -26.785 1.00 73.94 559 LYS A O 1
ATOM 4403 N N . PRO A 1 560 ? 21.437 -7.252 -25.782 1.00 73.25 560 PRO A N 1
ATOM 4404 C CA . PRO A 1 560 ? 21.622 -5.856 -26.193 1.00 73.25 560 PRO A CA 1
ATOM 4405 C C . PRO A 1 560 ? 21.359 -5.590 -27.686 1.00 73.25 560 PRO A C 1
ATOM 4407 O O . PRO A 1 560 ? 20.806 -4.556 -28.046 1.00 73.25 560 PRO A O 1
ATOM 4410 N N . SER A 1 561 ? 21.691 -6.549 -28.559 1.00 68.38 561 SER A N 1
ATOM 4411 C CA . SER A 1 561 ? 21.462 -6.476 -30.010 1.00 68.38 561 SER A CA 1
ATOM 4412 C C . SER A 1 561 ? 19.996 -6.624 -30.440 1.00 68.38 561 SER A C 1
ATOM 4414 O O . SER A 1 561 ? 19.665 -6.327 -31.582 1.00 68.38 561 SER A O 1
ATOM 4416 N N . GLU A 1 562 ? 19.134 -7.134 -29.561 1.00 75.38 562 GLU A N 1
ATOM 4417 C CA . GLU A 1 562 ? 17.714 -7.424 -29.809 1.00 75.38 562 GLU A CA 1
ATOM 4418 C C . GLU A 1 562 ? 16.788 -6.425 -29.092 1.00 75.38 562 GLU A C 1
ATOM 4420 O O . GLU A 1 562 ? 15.564 -6.536 -29.186 1.00 75.38 562 GLU A O 1
ATOM 4425 N N . VAL A 1 563 ? 17.360 -5.442 -28.387 1.00 80.56 563 VAL A N 1
ATOM 4426 C CA . VAL A 1 563 ? 16.601 -4.442 -27.634 1.00 80.56 563 VAL A CA 1
ATOM 4427 C C . VAL A 1 563 ? 15.712 -3.639 -28.576 1.00 80.56 563 VAL A C 1
ATOM 4429 O O . VAL A 1 563 ? 16.162 -3.062 -29.570 1.00 80.56 563 VAL A O 1
ATOM 4432 N N . SER A 1 564 ? 14.432 -3.588 -28.222 1.00 84.12 564 SER A N 1
ATOM 4433 C CA . SER A 1 564 ? 13.434 -2.745 -28.862 1.00 84.12 564 SER A CA 1
ATOM 4434 C C . SER A 1 564 ? 12.648 -1.989 -27.798 1.00 84.12 564 SER A C 1
ATOM 4436 O O . SER A 1 564 ? 12.369 -2.504 -26.712 1.00 84.12 564 SER A O 1
ATOM 4438 N N . TYR A 1 565 ? 12.307 -0.745 -28.108 1.00 84.81 565 TYR A N 1
ATOM 4439 C CA . TYR A 1 565 ? 11.635 0.161 -27.191 1.00 84.81 565 TYR A CA 1
ATOM 4440 C C . TYR A 1 565 ? 10.219 0.436 -27.668 1.00 84.81 565 TYR A C 1
ATOM 4442 O O . TYR A 1 565 ? 9.975 0.654 -28.853 1.00 84.81 565 TYR A O 1
ATOM 4450 N N . THR A 1 566 ? 9.281 0.432 -26.732 1.00 83.88 566 THR A N 1
ATOM 4451 C CA . THR A 1 566 ? 7.901 0.856 -26.963 1.00 83.88 566 THR A CA 1
ATOM 4452 C C . THR A 1 566 ? 7.770 2.281 -26.452 1.00 83.88 566 THR A C 1
ATOM 4454 O O . THR A 1 566 ? 8.028 2.534 -25.273 1.00 83.88 566 THR A O 1
ATOM 4457 N N . LEU A 1 567 ? 7.433 3.216 -27.339 1.00 81.31 567 LEU A N 1
ATOM 4458 C CA . LEU A 1 567 ? 7.274 4.623 -26.971 1.00 81.31 567 LEU A CA 1
ATOM 4459 C C . LEU A 1 567 ? 6.045 4.799 -26.077 1.00 81.31 567 LEU A C 1
ATOM 4461 O O . LEU A 1 567 ? 5.022 4.159 -26.314 1.00 81.31 567 LEU A O 1
ATOM 4465 N N . ILE A 1 568 ? 6.147 5.651 -25.054 1.00 74.81 568 ILE A N 1
ATOM 4466 C CA . ILE A 1 568 ? 5.069 5.905 -24.093 1.00 74.81 568 ILE A CA 1
ATOM 4467 C C . ILE A 1 568 ? 4.263 7.122 -24.571 1.00 74.81 568 ILE A C 1
ATOM 4469 O O . ILE A 1 568 ? 4.719 8.252 -24.381 1.00 74.81 568 ILE A O 1
ATOM 4473 N N . PRO A 1 569 ? 3.044 6.948 -25.124 1.00 70.81 569 PRO A N 1
ATOM 4474 C CA . PRO A 1 569 ? 2.297 8.034 -25.775 1.00 70.81 569 PRO A CA 1
ATOM 4475 C C . PRO A 1 569 ? 1.915 9.191 -24.844 1.00 70.81 569 PRO A C 1
ATOM 4477 O O . PRO A 1 569 ? 1.508 10.254 -25.295 1.00 70.81 569 PRO A O 1
ATOM 4480 N N . THR A 1 570 ? 2.002 8.989 -23.529 1.00 66.44 570 THR A N 1
ATOM 4481 C CA . THR A 1 570 ? 1.628 9.988 -22.524 1.00 66.44 570 THR A CA 1
ATOM 4482 C C . THR A 1 570 ? 2.758 10.958 -22.188 1.00 66.44 570 THR A C 1
ATOM 4484 O O . THR A 1 570 ? 2.510 11.929 -21.479 1.00 66.44 570 THR A O 1
ATOM 4487 N N . VAL A 1 571 ? 3.987 10.702 -22.655 1.00 67.38 571 VAL A N 1
ATOM 4488 C CA . VAL A 1 571 ? 5.167 11.524 -22.331 1.00 67.38 571 VAL A CA 1
ATOM 4489 C C . VAL A 1 571 ? 5.428 12.611 -23.385 1.00 67.38 571 VAL A C 1
ATOM 4491 O O . VAL A 1 571 ? 5.992 13.658 -23.075 1.00 67.38 571 VAL A O 1
ATOM 4494 N N . GLY A 1 572 ? 4.940 12.422 -24.611 1.00 70.75 572 GLY A N 1
ATOM 4495 C CA . GLY A 1 572 ? 5.026 13.401 -25.692 1.00 70.75 572 GLY A CA 1
ATOM 4496 C C . GLY A 1 572 ? 4.188 12.984 -26.899 1.00 70.75 572 GLY A C 1
ATOM 4497 O O . GLY A 1 572 ? 3.701 11.856 -26.966 1.00 70.75 572 GLY A O 1
ATOM 4498 N N . TYR A 1 573 ? 4.013 13.901 -27.850 1.00 77.69 573 TYR A N 1
ATOM 4499 C CA . TYR A 1 573 ? 3.472 13.569 -29.170 1.00 77.69 573 TYR A CA 1
ATOM 4500 C C . TYR A 1 573 ? 4.622 13.150 -30.088 1.00 77.69 573 TYR A C 1
ATOM 4502 O O . TYR A 1 573 ? 5.615 13.873 -30.171 1.00 77.69 573 TYR A O 1
ATOM 4510 N N . PHE A 1 574 ? 4.494 11.999 -30.750 1.00 83.00 574 PHE A N 1
ATOM 4511 C CA . PHE A 1 574 ? 5.550 11.399 -31.567 1.00 83.00 574 PHE A CA 1
ATOM 4512 C C . PHE A 1 574 ? 5.152 11.381 -33.041 1.00 83.00 574 PHE A C 1
ATOM 4514 O O . PHE A 1 574 ? 4.118 10.813 -33.396 1.00 83.00 574 PHE A O 1
ATOM 4521 N N . GLU A 1 575 ? 6.011 11.946 -33.880 1.00 85.88 575 GLU A N 1
ATOM 4522 C CA . GLU A 1 575 ? 5.880 11.970 -35.336 1.00 85.88 575 GLU A CA 1
ATOM 4523 C C . GLU A 1 575 ? 7.133 11.363 -35.975 1.00 85.88 575 GLU A C 1
ATOM 4525 O O . GLU A 1 575 ? 8.231 11.420 -35.413 1.00 85.88 575 GLU A O 1
ATOM 4530 N N . PHE A 1 576 ? 6.966 10.777 -37.158 1.00 85.00 576 PHE A N 1
ATOM 4531 C CA . PHE A 1 576 ? 7.998 9.982 -37.815 1.00 85.00 576 PHE A CA 1
ATOM 4532 C C . PHE A 1 576 ? 8.204 10.443 -39.254 1.00 85.00 576 PHE A C 1
ATOM 4534 O O . PHE A 1 576 ? 7.277 10.393 -40.064 1.00 85.00 576 PHE A O 1
ATOM 4541 N N . LEU A 1 577 ? 9.431 10.840 -39.596 1.00 84.00 577 LEU A N 1
ATOM 4542 C CA . LEU A 1 577 ? 9.801 11.202 -40.966 1.00 84.00 577 LEU A CA 1
ATOM 4543 C C . LEU A 1 577 ? 10.456 9.993 -41.663 1.00 84.00 577 LEU A C 1
ATOM 4545 O O . LEU A 1 577 ? 11.491 9.518 -41.197 1.00 84.00 577 LEU A O 1
ATOM 4549 N N . PRO A 1 578 ? 9.876 9.440 -42.743 1.00 82.25 578 PRO A N 1
ATOM 4550 C CA . PRO A 1 578 ? 10.404 8.243 -43.393 1.00 82.25 578 PRO A CA 1
ATOM 4551 C C . PRO A 1 578 ? 11.737 8.504 -44.103 1.00 82.25 578 PRO A C 1
ATOM 4553 O O . PRO A 1 578 ? 11.837 9.389 -44.947 1.00 82.25 578 PRO A O 1
ATOM 4556 N N . ILE A 1 579 ? 12.741 7.663 -43.842 1.00 76.81 579 ILE A N 1
ATOM 4557 C CA . ILE A 1 579 ? 14.040 7.743 -44.519 1.00 76.81 579 ILE A CA 1
ATOM 4558 C C . ILE A 1 579 ? 14.039 6.800 -45.726 1.00 76.81 579 ILE A C 1
ATOM 4560 O O . ILE A 1 579 ? 14.016 5.572 -45.597 1.00 76.81 579 ILE A O 1
ATOM 4564 N N . HIS A 1 580 ? 14.078 7.367 -46.930 1.00 66.31 580 HIS A N 1
ATOM 4565 C CA . HIS A 1 580 ? 14.263 6.605 -48.161 1.00 66.31 580 HIS A CA 1
ATOM 4566 C C . HIS A 1 580 ? 15.761 6.471 -48.461 1.00 66.31 580 HIS A C 1
ATOM 4568 O O . HIS A 1 580 ? 16.439 7.467 -48.681 1.00 66.31 580 HIS A O 1
ATOM 4574 N N . ARG A 1 581 ? 16.296 5.240 -48.495 1.00 45.31 581 ARG A N 1
ATOM 4575 C CA . ARG A 1 581 ? 17.669 4.992 -48.973 1.00 45.31 581 ARG A CA 1
ATOM 4576 C C . ARG A 1 581 ? 17.751 5.265 -50.478 1.00 45.31 581 ARG A C 1
ATOM 4578 O O . ARG A 1 581 ? 17.576 4.352 -51.283 1.00 45.31 581 ARG A O 1
ATOM 4585 N N . SER A 1 582 ? 18.004 6.507 -50.866 1.00 33.53 582 SER A N 1
ATOM 4586 C CA . SER A 1 582 ? 18.459 6.856 -52.211 1.00 33.53 582 SER A CA 1
ATOM 4587 C C . SER A 1 582 ? 19.976 6.676 -52.299 1.00 33.53 582 SER A C 1
ATOM 4589 O O . SER A 1 582 ? 20.724 7.220 -51.497 1.00 33.53 582 SER A O 1
ATOM 4591 N N . ASN A 1 583 ? 20.425 5.910 -53.296 1.00 29.17 583 ASN A N 1
ATOM 4592 C CA . ASN A 1 583 ? 21.828 5.682 -53.672 1.00 29.17 583 ASN A CA 1
ATOM 4593 C C . ASN A 1 583 ? 22.471 6.911 -54.359 1.00 29.17 583 ASN A C 1
ATOM 4595 O O . ASN A 1 583 ? 23.284 6.766 -55.271 1.00 29.17 583 ASN A O 1
ATOM 4599 N N . GLU A 1 584 ? 22.096 8.122 -53.961 1.00 29.84 584 GLU A N 1
ATOM 4600 C CA . GLU A 1 584 ? 22.665 9.352 -54.507 1.00 29.84 584 GLU A CA 1
ATOM 4601 C C . GLU A 1 584 ? 23.526 10.002 -53.425 1.00 29.84 584 GLU A C 1
ATOM 4603 O O . GLU A 1 584 ? 23.055 10.28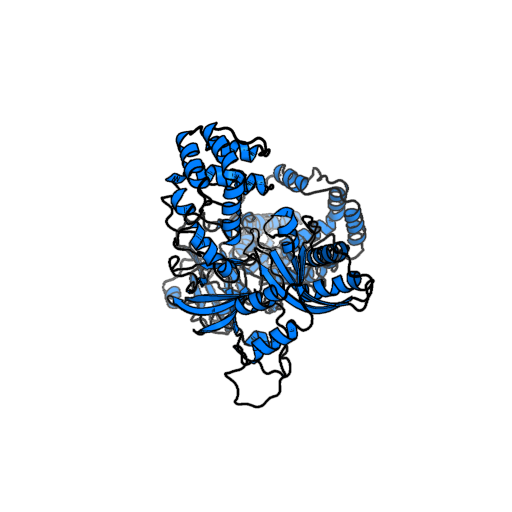0 -52.327 1.00 29.84 584 GLU A O 1
ATOM 4608 N N . PHE A 1 585 ? 24.813 10.186 -53.730 1.00 33.28 585 PHE A N 1
ATOM 4609 C CA . PHE A 1 585 ? 25.702 11.075 -52.989 1.00 33.28 585 PHE A CA 1
ATOM 4610 C C . PHE A 1 585 ? 25.052 12.463 -52.963 1.00 33.28 585 PHE A C 1
ATOM 4612 O O . PHE A 1 585 ? 24.949 13.115 -54.002 1.00 33.28 585 PHE A O 1
ATOM 4619 N N . ILE A 1 586 ? 24.566 12.887 -51.798 1.00 34.84 586 ILE A N 1
ATOM 4620 C CA . ILE A 1 586 ? 23.983 14.214 -51.617 1.00 34.84 586 ILE A CA 1
ATOM 4621 C C . ILE A 1 586 ? 25.093 15.148 -51.133 1.00 34.84 586 ILE A C 1
ATOM 4623 O O . ILE A 1 586 ? 25.413 15.205 -49.948 1.00 34.84 586 ILE A O 1
ATOM 4627 N N . ASP A 1 587 ? 25.655 15.899 -52.081 1.00 29.61 587 ASP A N 1
ATOM 4628 C CA . ASP A 1 587 ? 26.334 17.173 -51.841 1.00 29.61 587 ASP A CA 1
ATOM 4629 C C . ASP A 1 587 ? 25.299 18.202 -51.349 1.00 29.61 587 ASP A C 1
ATOM 4631 O O . ASP A 1 587 ? 24.835 19.061 -52.098 1.00 29.61 587 ASP A O 1
ATOM 4635 N N . SER A 1 588 ? 24.882 18.119 -50.088 1.00 32.91 588 SER A N 1
ATOM 4636 C CA . SER A 1 588 ? 24.284 19.269 -49.405 1.00 32.91 588 SER A CA 1
ATOM 4637 C C . SER A 1 588 ? 24.404 19.119 -47.897 1.00 32.91 588 SER A C 1
ATOM 4639 O O . SER A 1 588 ? 23.554 18.539 -47.226 1.00 32.91 588 SER A O 1
ATOM 4641 N N . ILE A 1 589 ? 25.479 19.701 -47.380 1.00 40.22 589 ILE A N 1
ATOM 4642 C CA . ILE A 1 589 ? 25.642 20.081 -45.982 1.00 40.22 589 ILE A CA 1
ATOM 4643 C C . ILE A 1 589 ? 24.547 21.109 -45.667 1.00 40.22 589 ILE A C 1
ATOM 4645 O O . ILE A 1 589 ? 24.575 22.225 -46.189 1.00 40.22 589 ILE A O 1
ATOM 4649 N N . SER A 1 590 ? 23.577 20.752 -44.826 1.00 31.75 590 SER A N 1
ATOM 4650 C CA . SER A 1 590 ? 22.580 21.697 -44.317 1.00 31.75 590 SER A CA 1
ATOM 4651 C C . SER A 1 590 ? 22.502 21.653 -42.794 1.00 31.75 590 SER A C 1
ATOM 4653 O O . SER A 1 590 ? 22.240 20.617 -42.191 1.00 31.75 590 SER A O 1
ATOM 4655 N N . ILE A 1 591 ? 22.722 22.831 -42.209 1.00 32.91 591 ILE A N 1
ATOM 4656 C CA . ILE A 1 591 ? 22.501 23.224 -40.810 1.00 32.91 591 ILE A CA 1
ATOM 4657 C C . ILE A 1 591 ? 21.098 22.766 -40.358 1.00 32.91 591 ILE A C 1
ATOM 4659 O O . ILE A 1 591 ? 20.180 22.839 -41.185 1.00 32.91 591 ILE A O 1
ATOM 4663 N N . PRO A 1 592 ? 20.880 22.358 -39.084 1.00 33.88 592 PRO A N 1
ATOM 4664 C CA . PRO A 1 592 ? 19.544 22.051 -38.571 1.00 33.88 592 PRO A CA 1
ATOM 4665 C C . PRO A 1 592 ? 18.624 23.253 -38.799 1.00 33.88 592 PRO A C 1
ATOM 4667 O O . PRO A 1 592 ? 18.724 24.288 -38.142 1.00 33.88 592 PRO A O 1
ATOM 4670 N N . THR A 1 593 ? 17.771 23.133 -39.807 1.00 39.72 593 THR A N 1
ATOM 4671 C CA . THR A 1 593 ? 16.819 24.157 -40.225 1.00 39.72 593 THR A CA 1
ATOM 4672 C C . THR A 1 593 ? 15.428 23.767 -39.720 1.00 39.72 593 THR A C 1
ATOM 4674 O O . THR A 1 593 ? 15.168 22.580 -39.500 1.00 39.72 593 THR A O 1
ATOM 4677 N N . PRO A 1 594 ? 14.523 24.738 -39.494 1.00 45.38 594 PRO A N 1
ATOM 4678 C CA . PRO A 1 594 ? 13.120 24.448 -39.198 1.00 45.38 594 PRO A CA 1
ATOM 4679 C C . PRO A 1 594 ? 12.524 23.514 -40.261 1.00 45.38 594 PRO A C 1
ATOM 4681 O O . PRO A 1 594 ? 12.937 23.578 -41.418 1.00 45.38 594 PRO A O 1
ATOM 4684 N N . LEU A 1 595 ? 11.563 22.663 -39.876 1.00 51.94 595 LEU A N 1
ATOM 4685 C CA . LEU A 1 595 ? 10.836 21.773 -40.795 1.00 51.94 595 LEU A CA 1
ATOM 4686 C C . LEU A 1 595 ? 10.425 22.530 -42.071 1.00 51.94 595 LEU A C 1
ATOM 4688 O O . LEU A 1 595 ? 9.721 23.536 -41.995 1.00 51.94 595 LEU A O 1
ATOM 4692 N N . ASN A 1 596 ? 10.872 22.057 -43.237 1.00 55.91 596 ASN A N 1
ATOM 4693 C CA . ASN A 1 596 ? 10.419 22.597 -44.518 1.00 55.91 596 ASN A CA 1
ATOM 4694 C C . ASN A 1 596 ? 8.967 22.145 -44.772 1.00 55.91 596 ASN A C 1
ATOM 4696 O O . ASN A 1 596 ? 8.607 21.024 -44.424 1.00 55.91 596 ASN A O 1
ATOM 4700 N N . GLU A 1 597 ? 8.146 22.950 -45.463 1.00 48.44 597 GLU A N 1
ATOM 4701 C CA . GLU A 1 597 ? 6.736 22.614 -45.787 1.00 48.44 597 GLU A CA 1
ATOM 4702 C C . GLU A 1 597 ? 6.562 21.259 -46.513 1.00 48.44 597 GLU A C 1
ATOM 4704 O O . GLU A 1 597 ? 5.491 20.657 -46.478 1.00 48.44 597 GLU A O 1
ATOM 4709 N N . LYS A 1 598 ? 7.613 20.760 -47.179 1.00 52.50 598 LYS A N 1
ATOM 4710 C CA . LYS A 1 598 ? 7.625 19.436 -47.823 1.00 52.50 598 LYS A CA 1
ATOM 4711 C C . LYS A 1 598 ? 7.784 18.276 -46.839 1.00 52.50 598 LYS A C 1
ATOM 4713 O O . LYS A 1 598 ? 7.241 17.208 -47.106 1.00 52.50 598 LYS A O 1
ATOM 4718 N N . ASP A 1 599 ? 8.499 18.483 -45.735 1.00 55.09 599 ASP A N 1
ATOM 4719 C CA . ASP A 1 599 ? 8.724 17.456 -44.714 1.00 55.09 599 ASP A CA 1
ATOM 4720 C C . ASP A 1 599 ? 7.447 17.241 -43.897 1.00 55.09 599 ASP A C 1
ATOM 4722 O O . ASP A 1 599 ? 7.092 16.105 -43.605 1.00 55.09 599 ASP A O 1
ATOM 4726 N N . GLU A 1 600 ? 6.688 18.312 -43.623 1.00 56.91 600 GLU A N 1
ATOM 4727 C CA . GLU A 1 600 ? 5.399 18.227 -42.918 1.00 56.91 600 GLU A CA 1
ATOM 4728 C C . GLU A 1 600 ? 4.350 17.394 -43.668 1.00 56.91 600 GLU A C 1
ATOM 4730 O O . GLU A 1 600 ? 3.511 16.752 -43.044 1.00 56.91 600 GLU A O 1
ATOM 4735 N N . GLN A 1 601 ? 4.409 17.355 -45.003 1.00 56.12 601 GLN A N 1
ATOM 4736 C CA . GLN A 1 601 ? 3.495 16.552 -45.825 1.00 56.12 601 GLN A CA 1
ATOM 4737 C C . GLN A 1 601 ? 3.832 15.051 -45.833 1.00 56.12 601 GLN A C 1
ATOM 4739 O O . GLN A 1 601 ? 3.036 14.262 -46.343 1.00 56.12 601 GLN A O 1
ATOM 4744 N N . GLN A 1 602 ? 4.994 14.648 -45.308 1.00 69.62 602 GLN A N 1
ATOM 4745 C CA . GLN A 1 602 ? 5.471 13.257 -45.305 1.00 69.62 602 GLN A CA 1
ATOM 4746 C C . GLN A 1 602 ? 5.509 12.622 -43.910 1.00 69.62 602 GLN A C 1
ATOM 4748 O O . GLN A 1 602 ? 5.927 11.469 -43.781 1.00 69.62 602 GLN A O 1
ATOM 4753 N N . LEU A 1 603 ? 5.084 13.351 -42.876 1.00 79.25 603 LEU A N 1
ATOM 4754 C CA . LEU A 1 603 ? 5.071 12.849 -41.508 1.00 79.25 603 LEU A CA 1
ATOM 4755 C C . LEU A 1 603 ? 4.051 11.732 -41.329 1.00 79.25 603 LEU A C 1
ATOM 4757 O O . LEU A 1 603 ? 2.947 11.759 -41.874 1.00 79.25 603 LEU A O 1
ATOM 4761 N N . VAL A 1 604 ? 4.460 10.742 -40.547 1.00 83.31 604 VAL A N 1
ATOM 4762 C CA . VAL A 1 604 ? 3.665 9.574 -40.193 1.00 83.31 604 VAL A CA 1
ATOM 4763 C C . VAL A 1 604 ? 3.434 9.603 -38.686 1.00 83.31 604 VAL A C 1
ATOM 4765 O O . VAL A 1 604 ? 4.370 9.836 -37.920 1.00 83.31 604 VAL A O 1
ATOM 4768 N N . ASP A 1 605 ? 2.197 9.369 -38.259 1.00 82.06 605 ASP A N 1
ATOM 4769 C CA . ASP A 1 605 ? 1.856 9.268 -36.841 1.00 82.06 605 ASP A CA 1
ATOM 4770 C C . ASP A 1 605 ? 2.325 7.926 -36.256 1.00 82.06 605 ASP A C 1
ATOM 4772 O O . ASP A 1 605 ? 2.510 6.938 -36.971 1.00 82.06 605 ASP A O 1
ATOM 4776 N N . LEU A 1 606 ? 2.466 7.857 -34.927 1.00 81.12 606 LEU A N 1
ATOM 4777 C CA . LEU A 1 606 ? 2.890 6.645 -34.206 1.00 81.12 606 LEU A CA 1
ATOM 4778 C C . LEU A 1 606 ? 2.110 5.380 -34.603 1.00 81.12 606 LEU A C 1
ATOM 4780 O O . LEU A 1 606 ? 2.675 4.292 -34.626 1.00 81.12 606 LEU A O 1
ATOM 4784 N N . VAL A 1 607 ? 0.823 5.507 -34.925 1.00 79.69 607 VAL A N 1
ATOM 4785 C CA . VAL A 1 607 ? -0.044 4.373 -35.286 1.00 79.69 607 VAL A CA 1
ATOM 4786 C C . VAL A 1 607 ? 0.157 3.870 -36.721 1.00 79.69 607 VAL A C 1
ATOM 4788 O O . VAL A 1 607 ? -0.170 2.719 -37.001 1.00 79.69 607 VAL A O 1
ATOM 4791 N N . ASP A 1 608 ? 0.742 4.684 -37.604 1.00 82.19 608 ASP A N 1
ATOM 4792 C CA . ASP A 1 608 ? 0.809 4.440 -39.054 1.00 82.19 608 ASP A CA 1
ATOM 4793 C C . ASP A 1 608 ? 2.209 4.031 -39.552 1.00 82.19 608 ASP A C 1
ATOM 4795 O O . ASP A 1 608 ? 2.452 3.894 -40.759 1.00 82.19 608 ASP A O 1
ATOM 4799 N N . VAL A 1 609 ? 3.152 3.823 -38.631 1.00 84.44 609 VAL A N 1
ATOM 4800 C CA . VAL A 1 609 ? 4.512 3.367 -38.951 1.00 84.44 609 VAL A CA 1
ATOM 4801 C C . VAL A 1 609 ? 4.504 1.969 -39.592 1.00 84.44 609 VAL A C 1
ATOM 4803 O O . VAL A 1 609 ? 3.586 1.185 -39.390 1.00 84.44 609 VAL A O 1
ATOM 4806 N N . LYS A 1 610 ? 5.516 1.619 -40.397 1.00 83.56 610 LYS A N 1
ATOM 4807 C CA . LYS A 1 610 ? 5.581 0.317 -41.094 1.00 83.56 610 LYS A CA 1
ATOM 4808 C C . LYS A 1 610 ? 6.755 -0.529 -40.621 1.00 83.56 610 LYS A C 1
ATOM 4810 O O . LYS A 1 610 ? 7.878 -0.039 -40.533 1.00 83.56 610 LYS A O 1
ATOM 4815 N N . ILE A 1 611 ? 6.508 -1.822 -40.383 1.00 84.94 611 ILE A N 1
ATOM 4816 C CA . ILE A 1 611 ? 7.538 -2.789 -39.962 1.00 84.94 611 ILE A CA 1
ATOM 4817 C C . ILE A 1 611 ? 8.719 -2.775 -40.940 1.00 84.94 611 ILE A C 1
ATOM 4819 O O . ILE A 1 611 ? 8.534 -2.852 -42.155 1.00 84.94 611 ILE A O 1
ATOM 4823 N N . GLY A 1 612 ? 9.935 -2.701 -40.399 1.00 78.69 612 GLY A N 1
ATOM 4824 C CA . GLY A 1 612 ? 11.186 -2.715 -41.156 1.00 78.69 612 GLY A CA 1
ATOM 4825 C C . GLY A 1 612 ? 11.584 -1.377 -41.784 1.00 78.69 612 GLY A C 1
ATOM 4826 O O . GLY A 1 612 ? 12.711 -1.267 -42.265 1.00 78.69 612 GLY A O 1
ATOM 4827 N N . GLN A 1 613 ? 10.713 -0.363 -41.758 1.00 82.19 613 GLN A N 1
ATOM 4828 C CA . GLN A 1 613 ? 11.025 0.976 -42.253 1.00 82.19 613 GLN A CA 1
ATOM 4829 C C . GLN A 1 613 ? 11.801 1.785 -41.198 1.00 82.19 613 GLN A C 1
ATOM 4831 O O . GLN A 1 613 ? 11.589 1.626 -39.993 1.00 82.19 613 GLN A O 1
ATOM 4836 N N . GLU A 1 614 ? 12.738 2.612 -41.666 1.00 84.44 614 GLU A N 1
ATOM 4837 C CA . GLU A 1 614 ? 13.530 3.536 -40.849 1.00 84.44 614 GLU A CA 1
ATOM 4838 C C . GLU A 1 614 ? 12.885 4.927 -40.878 1.00 84.44 614 GLU A C 1
ATOM 4840 O O . GLU A 1 614 ? 12.502 5.417 -41.945 1.00 84.44 614 GLU A O 1
ATOM 4845 N N . TYR A 1 615 ? 12.774 5.547 -39.707 1.00 82.62 615 TYR A N 1
ATOM 4846 C CA . TYR A 1 615 ? 12.178 6.862 -39.517 1.00 82.62 615 TYR A CA 1
ATOM 4847 C C . TYR A 1 615 ? 13.069 7.738 -38.637 1.00 82.62 615 TYR A C 1
ATOM 4849 O O . TYR A 1 615 ? 13.652 7.244 -37.672 1.00 82.62 615 TYR A O 1
ATOM 4857 N N . GLU A 1 616 ? 13.137 9.030 -38.936 1.00 83.31 616 GLU A N 1
ATOM 4858 C CA . GLU A 1 616 ? 13.655 10.044 -38.014 1.00 83.31 616 GLU A CA 1
ATOM 4859 C C . GLU A 1 616 ? 12.564 10.399 -36.988 1.00 83.31 616 GLU A C 1
ATOM 4861 O O . GLU A 1 616 ? 11.405 10.615 -37.362 1.00 83.31 616 GLU A O 1
ATOM 4866 N N . LEU A 1 617 ? 12.923 10.439 -35.701 1.00 82.00 617 LEU A N 1
ATOM 4867 C CA . LEU A 1 617 ? 11.997 10.751 -34.611 1.00 82.00 617 LEU A CA 1
ATOM 4868 C C . LEU A 1 617 ? 11.838 12.266 -34.405 1.00 82.00 617 LEU A C 1
ATOM 4870 O O . LEU A 1 617 ? 12.809 12.986 -34.148 1.00 82.00 617 LEU A O 1
ATOM 4874 N N . ILE A 1 618 ? 10.589 12.727 -34.412 1.00 81.62 618 ILE A N 1
ATOM 4875 C CA . ILE A 1 618 ? 10.191 14.093 -34.065 1.00 81.62 618 ILE A CA 1
ATOM 4876 C C . ILE A 1 618 ? 9.283 14.031 -32.840 1.00 81.62 618 ILE A C 1
ATOM 4878 O O . ILE A 1 618 ? 8.357 13.220 -32.782 1.00 81.62 618 ILE A O 1
ATOM 4882 N N . VAL A 1 619 ? 9.549 14.883 -31.848 1.00 77.12 619 VAL A N 1
ATOM 4883 C CA . VAL A 1 619 ? 8.783 14.894 -30.598 1.00 77.12 619 VAL A CA 1
ATOM 4884 C C . VAL A 1 619 ? 8.261 16.291 -30.304 1.00 77.12 619 VAL A C 1
ATOM 4886 O O . VAL A 1 619 ? 8.968 17.286 -30.466 1.00 77.12 619 VAL A O 1
ATOM 4889 N N . THR A 1 620 ? 7.013 16.352 -29.841 1.00 73.75 620 THR A N 1
ATOM 4890 C CA . THR A 1 620 ? 6.438 17.543 -29.213 1.00 73.75 620 THR A CA 1
ATOM 4891 C C . THR A 1 620 ? 6.210 17.289 -27.724 1.00 73.75 620 THR A C 1
ATOM 4893 O O . THR A 1 620 ? 5.403 16.430 -27.359 1.00 73.75 620 THR A O 1
ATOM 4896 N N . THR A 1 621 ? 6.903 18.035 -26.858 1.00 67.75 621 THR A N 1
ATOM 4897 C CA . THR A 1 621 ? 6.800 17.933 -25.387 1.00 67.75 621 THR A CA 1
ATOM 4898 C C . THR A 1 621 ? 6.383 19.255 -24.737 1.00 67.75 621 THR A C 1
ATOM 4900 O O . THR A 1 621 ? 6.492 20.327 -25.333 1.00 67.75 621 THR A O 1
ATOM 4903 N N . TYR A 1 622 ? 5.895 19.172 -23.493 1.00 55.34 622 TYR A N 1
ATOM 4904 C CA . TYR A 1 622 ? 5.503 20.328 -22.669 1.00 55.34 622 TYR A CA 1
ATOM 4905 C C . TYR A 1 622 ? 6.692 21.031 -22.008 1.00 55.34 622 TYR A C 1
ATOM 4907 O O . TYR A 1 622 ? 6.594 22.196 -21.648 1.00 55.34 622 TYR A O 1
ATOM 4915 N N . SER A 1 623 ? 7.812 20.330 -21.838 1.00 49.28 623 SER A N 1
ATOM 4916 C CA . SER A 1 623 ? 9.089 20.903 -21.435 1.00 49.28 623 SER A CA 1
ATOM 4917 C C . SER A 1 623 ? 9.826 21.348 -22.694 1.00 49.28 623 SER A C 1
ATOM 4919 O O . SER A 1 623 ? 10.095 20.527 -23.570 1.00 49.28 623 SER A O 1
ATOM 4921 N N . GLY A 1 624 ? 10.142 22.638 -22.807 1.00 46.16 624 GLY A N 1
ATOM 4922 C CA . GLY A 1 624 ? 11.137 23.106 -23.779 1.00 46.16 624 GLY A CA 1
ATOM 4923 C C . GLY A 1 624 ? 12.536 22.599 -23.452 1.00 46.16 624 GLY A C 1
ATOM 4924 O O . GLY A 1 624 ? 12.674 21.644 -22.695 1.00 46.16 624 GLY A O 1
ATOM 4925 N N . ASN A 1 625 ? 13.571 23.272 -23.968 1.00 38.91 625 ASN A N 1
ATOM 4926 C CA . ASN A 1 625 ? 14.986 23.025 -23.642 1.00 38.91 625 ASN A CA 1
ATOM 4927 C C . ASN A 1 625 ? 15.299 23.308 -22.153 1.00 38.91 625 ASN A C 1
ATOM 4929 O O . ASN A 1 625 ? 16.065 24.208 -21.820 1.00 38.91 625 ASN A O 1
ATOM 4933 N N . PHE A 1 626 ? 14.672 22.573 -21.241 1.00 36.81 626 PHE A N 1
ATOM 4934 C CA . PHE A 1 626 ? 14.949 22.563 -19.817 1.00 36.81 626 PHE A CA 1
ATOM 4935 C C . PHE A 1 626 ? 15.777 21.309 -19.544 1.00 36.81 626 PHE A C 1
ATOM 4937 O O . PHE A 1 626 ? 15.243 20.205 -19.469 1.00 36.81 626 PHE A O 1
ATOM 4944 N N . GLN A 1 627 ? 17.095 21.478 -19.421 1.00 36.25 627 GLN A N 1
ATOM 4945 C CA . GLN A 1 627 ? 17.972 20.437 -18.888 1.00 36.25 627 GLN A CA 1
ATOM 4946 C C . GLN A 1 627 ? 17.574 20.175 -17.433 1.00 36.25 627 GLN A C 1
ATOM 4948 O O . GLN A 1 627 ? 17.763 21.026 -16.562 1.00 36.25 627 GLN A O 1
ATOM 4953 N N . LEU A 1 628 ? 17.002 19.003 -17.165 1.00 36.06 628 LEU A N 1
ATOM 4954 C CA . LEU A 1 628 ? 16.806 18.535 -15.798 1.00 36.06 628 LEU A CA 1
ATOM 4955 C C . LEU A 1 628 ? 18.175 18.152 -15.207 1.00 36.06 628 LEU A C 1
ATOM 4957 O O . LEU A 1 628 ? 18.913 17.393 -15.839 1.00 36.06 628 LEU A O 1
ATOM 4961 N N . PRO A 1 629 ? 18.541 18.633 -14.007 1.00 28.72 629 PRO A N 1
ATOM 4962 C CA . PRO A 1 629 ? 19.720 18.133 -13.318 1.00 28.72 629 PRO A CA 1
ATOM 4963 C C . PRO A 1 629 ? 19.537 16.649 -12.965 1.00 28.72 629 PRO A C 1
ATOM 4965 O O . PRO A 1 629 ? 18.472 16.214 -12.522 1.00 28.72 629 PRO A O 1
ATOM 4968 N N . ILE A 1 630 ? 20.617 15.883 -13.139 1.00 36.12 630 ILE A N 1
ATOM 4969 C CA . ILE A 1 630 ? 20.702 14.417 -13.004 1.00 36.12 630 ILE A CA 1
ATOM 4970 C C . ILE A 1 630 ? 20.272 13.919 -11.600 1.00 36.12 630 ILE A C 1
ATOM 4972 O O . ILE A 1 630 ? 19.957 12.752 -11.403 1.00 36.12 630 ILE A O 1
ATOM 4976 N N . GLU A 1 631 ? 20.165 14.786 -10.598 1.00 29.47 631 GLU A N 1
ATOM 4977 C CA . GLU A 1 631 ? 19.741 14.385 -9.249 1.00 29.47 631 GLU A CA 1
ATOM 4978 C C . GLU A 1 631 ? 18.229 14.099 -9.112 1.00 29.47 631 GLU A C 1
ATOM 4980 O O . GLU A 1 631 ? 17.813 13.482 -8.131 1.00 29.47 631 GLU A O 1
ATOM 4985 N N . MET A 1 632 ? 17.390 14.458 -10.095 1.00 31.73 632 MET A N 1
ATOM 4986 C CA . MET A 1 632 ? 15.936 14.202 -10.038 1.00 31.73 632 MET A CA 1
ATOM 4987 C C . MET A 1 632 ? 15.499 12.797 -10.498 1.00 31.73 632 MET A C 1
ATOM 4989 O O . MET A 1 632 ? 14.310 12.485 -10.434 1.00 31.73 632 MET A O 1
ATOM 4993 N N . PHE A 1 633 ? 16.422 11.916 -10.905 1.00 37.16 633 PHE A N 1
ATOM 4994 C CA . PHE A 1 633 ? 16.087 10.603 -11.484 1.00 37.16 633 PHE A CA 1
ATOM 4995 C C . PHE A 1 633 ? 15.408 9.599 -10.522 1.00 37.16 633 PHE A C 1
ATOM 4997 O O . PHE A 1 633 ? 14.892 8.587 -10.988 1.00 37.16 633 PHE A O 1
ATOM 5004 N N . PHE A 1 634 ? 15.351 9.859 -9.207 1.00 28.62 634 PHE A N 1
ATOM 5005 C CA . PHE A 1 634 ? 14.883 8.877 -8.208 1.00 28.62 634 PHE A CA 1
ATOM 5006 C C . PHE A 1 634 ? 13.498 9.128 -7.584 1.00 28.62 634 PHE A C 1
ATOM 5008 O O . PHE A 1 634 ? 13.034 8.293 -6.808 1.00 28.62 634 PHE A O 1
ATOM 5015 N N . PHE A 1 635 ? 12.796 10.218 -7.918 1.00 28.80 635 PHE A N 1
ATOM 5016 C CA . PHE A 1 635 ? 11.460 10.493 -7.365 1.00 28.80 635 PHE A CA 1
ATOM 5017 C C . PHE A 1 635 ? 10.408 10.701 -8.467 1.00 28.80 635 PHE A C 1
ATOM 5019 O O . PHE A 1 635 ? 10.351 11.781 -9.055 1.00 28.80 635 PHE A O 1
ATOM 5026 N N . PRO A 1 636 ? 9.486 9.740 -8.687 1.00 32.31 636 PRO A N 1
ATOM 5027 C CA . PRO A 1 636 ? 8.368 9.926 -9.617 1.00 32.31 636 PRO A CA 1
ATOM 5028 C C . PRO A 1 636 ? 7.399 11.034 -9.168 1.00 32.31 636 PRO A C 1
ATOM 5030 O O . PRO A 1 636 ? 6.683 11.608 -9.983 1.00 32.31 636 PRO A O 1
ATOM 5033 N N . CYS A 1 637 ? 7.375 11.367 -7.872 1.00 28.05 637 CYS A N 1
ATOM 5034 C CA . CYS A 1 637 ? 6.400 12.305 -7.311 1.00 28.05 637 CYS A CA 1
ATOM 5035 C C . CYS A 1 637 ? 6.643 13.783 -7.659 1.00 28.05 637 CYS A C 1
ATOM 5037 O O . CYS A 1 637 ? 5.708 14.572 -7.533 1.00 28.05 637 CYS A O 1
ATOM 5039 N N . LEU A 1 638 ? 7.843 14.192 -8.094 1.00 28.53 638 LEU A N 1
ATOM 5040 C CA . LEU A 1 638 ? 8.127 15.620 -8.314 1.00 28.53 638 LEU A CA 1
ATOM 5041 C C . LEU A 1 638 ? 7.821 16.128 -9.734 1.00 28.53 638 LEU A C 1
ATOM 5043 O O . LEU A 1 638 ? 7.755 17.340 -9.935 1.00 28.53 638 LEU A O 1
ATOM 5047 N N . LEU A 1 639 ? 7.560 15.240 -10.701 1.00 33.31 639 LEU A N 1
ATOM 5048 C CA . LEU A 1 639 ? 7.175 15.635 -12.067 1.00 33.31 639 LEU A CA 1
ATOM 5049 C C . LEU A 1 639 ? 5.809 16.347 -12.127 1.00 33.31 639 LEU A C 1
ATOM 5051 O O . LEU A 1 639 ? 5.515 17.030 -13.103 1.00 33.31 639 LEU A O 1
ATOM 5055 N N . MET A 1 640 ? 4.997 16.253 -11.070 1.00 29.64 640 MET A N 1
ATOM 5056 C CA . MET A 1 640 ? 3.660 16.857 -11.013 1.00 29.64 640 MET A CA 1
ATOM 5057 C C . MET A 1 640 ? 3.630 18.306 -10.495 1.00 29.64 640 MET A C 1
ATOM 5059 O O . MET A 1 640 ? 2.577 18.933 -10.560 1.00 29.64 640 MET A O 1
ATOM 5063 N N . LEU A 1 641 ? 4.742 18.856 -9.983 1.00 28.89 641 LEU A N 1
ATOM 5064 C CA . LEU A 1 641 ? 4.760 20.199 -9.366 1.00 28.89 641 LEU A CA 1
ATOM 5065 C C . LEU A 1 641 ? 5.536 21.267 -10.162 1.00 28.89 641 LEU A C 1
ATOM 5067 O O . LEU A 1 641 ? 5.415 22.449 -9.851 1.00 28.89 641 LEU A O 1
ATOM 5071 N N . GLY A 1 642 ? 6.292 20.892 -11.200 1.00 28.86 642 GLY A N 1
ATOM 5072 C CA . GLY A 1 642 ? 7.076 21.833 -12.022 1.00 28.86 642 GLY A CA 1
ATOM 5073 C C . GLY A 1 642 ? 6.334 22.461 -13.213 1.00 28.86 642 GLY A C 1
ATOM 5074 O O . GLY A 1 642 ? 6.898 23.285 -13.932 1.00 28.86 642 GLY A O 1
ATOM 5075 N N . SER A 1 643 ? 5.077 22.093 -13.453 1.00 33.47 643 SER A N 1
ATOM 5076 C CA . SER A 1 643 ? 4.310 22.443 -14.656 1.00 33.47 643 SER A CA 1
ATOM 5077 C C . SER A 1 643 ? 3.560 23.777 -14.545 1.00 33.47 643 SER A C 1
ATOM 5079 O O . SER A 1 643 ? 2.354 23.842 -14.772 1.00 33.47 643 SER A O 1
ATOM 5081 N N . ILE A 1 644 ? 4.262 24.866 -14.203 1.00 32.31 644 ILE A N 1
ATOM 5082 C CA . ILE A 1 644 ? 3.654 26.214 -14.212 1.00 32.31 644 ILE A CA 1
ATOM 5083 C C . ILE A 1 644 ? 4.262 27.156 -15.270 1.00 32.31 644 ILE A C 1
ATOM 5085 O O . ILE A 1 644 ? 3.617 28.139 -15.620 1.00 32.31 644 ILE A O 1
ATOM 5089 N N . LEU A 1 645 ? 5.414 26.861 -15.891 1.00 33.81 645 LEU A N 1
ATOM 5090 C CA . LEU A 1 645 ? 6.003 27.757 -16.910 1.00 33.81 645 LEU A CA 1
ATOM 5091 C C . LEU A 1 645 ? 6.804 27.029 -18.010 1.00 33.81 645 LEU A C 1
ATOM 5093 O O . LEU A 1 645 ? 8.013 27.214 -18.123 1.00 33.81 645 LEU A O 1
ATOM 5097 N N . SER A 1 646 ? 6.168 26.218 -18.858 1.00 38.88 646 SER A N 1
ATOM 5098 C CA . SER A 1 646 ? 6.830 25.720 -20.079 1.00 38.88 646 SER A CA 1
ATOM 5099 C C . SER A 1 646 ? 5.843 25.555 -21.245 1.00 38.88 646 SER A C 1
ATOM 5101 O O . SER A 1 646 ? 4.725 25.075 -21.074 1.00 38.88 646 SER A O 1
ATOM 5103 N N . GLY A 1 647 ? 6.214 26.096 -22.413 1.00 45.69 647 GLY A N 1
ATOM 5104 C CA . GLY A 1 647 ? 5.426 26.035 -23.650 1.00 45.69 647 GLY A CA 1
ATOM 5105 C C . GLY A 1 647 ? 5.562 24.690 -24.371 1.00 45.69 647 GLY A C 1
ATOM 5106 O O . GLY A 1 647 ? 6.428 23.896 -24.036 1.00 45.69 647 GLY A O 1
ATOM 5107 N N . LEU A 1 648 ? 4.719 24.437 -25.376 1.00 48.78 648 LEU A N 1
ATOM 5108 C CA . LEU A 1 648 ? 4.851 23.276 -26.267 1.00 48.78 648 LEU A CA 1
ATOM 5109 C C . LEU A 1 648 ? 6.023 23.495 -27.236 1.00 48.78 648 LEU A C 1
ATOM 5111 O O . LEU A 1 648 ? 6.028 24.491 -27.961 1.00 48.78 648 LEU A O 1
ATOM 5115 N N . TYR A 1 649 ? 6.981 22.566 -27.281 1.00 63.97 649 TYR A N 1
ATOM 5116 C CA . TYR A 1 649 ? 8.111 22.616 -28.216 1.00 63.97 649 TYR A CA 1
ATOM 5117 C C . TYR A 1 649 ? 8.149 21.355 -29.070 1.00 63.97 649 TYR A C 1
ATOM 5119 O O . TYR A 1 649 ? 8.227 20.249 -28.541 1.00 63.97 649 TYR A O 1
ATOM 5127 N N . ARG A 1 650 ? 8.104 21.545 -30.392 1.00 70.94 650 ARG A N 1
ATOM 5128 C CA . ARG A 1 650 ? 8.264 20.505 -31.414 1.00 70.94 650 ARG A CA 1
ATOM 5129 C C . ARG A 1 650 ? 9.685 20.570 -31.958 1.00 70.94 650 ARG A C 1
ATOM 5131 O O . ARG A 1 650 ? 10.093 21.624 -32.444 1.00 70.94 650 ARG A O 1
ATOM 5138 N N . TYR A 1 651 ? 10.435 19.477 -31.872 1.00 68.12 651 TYR A N 1
ATOM 5139 C CA . TYR A 1 651 ? 11.827 19.422 -32.323 1.00 68.12 651 TYR A CA 1
ATOM 5140 C C . TYR A 1 651 ? 12.179 18.050 -32.909 1.00 68.12 651 TYR A C 1
ATOM 5142 O O . TYR A 1 651 ? 11.554 17.035 -32.592 1.00 68.12 651 TYR A O 1
ATOM 5150 N N . ARG A 1 652 ? 13.189 18.028 -33.787 1.00 71.88 652 ARG A N 1
ATOM 5151 C CA . ARG A 1 652 ? 13.784 16.789 -34.301 1.00 71.88 652 ARG A CA 1
ATOM 5152 C C . ARG A 1 652 ? 14.743 16.233 -33.254 1.00 71.88 652 ARG A C 1
ATOM 5154 O O . ARG A 1 652 ? 15.631 16.952 -32.801 1.00 71.88 652 ARG A O 1
ATOM 5161 N N . VAL A 1 653 ? 14.582 14.965 -32.884 1.00 71.19 653 VAL A N 1
ATOM 5162 C CA . VAL A 1 653 ? 15.501 14.291 -31.948 1.00 71.19 653 VAL A CA 1
ATOM 5163 C C . VAL A 1 653 ? 16.820 13.936 -32.649 1.00 71.19 653 VAL A C 1
ATOM 5165 O O . VAL A 1 653 ? 17.855 13.801 -31.993 1.00 71.19 653 VAL A O 1
ATOM 5168 N N . GLY A 1 654 ? 16.785 13.798 -33.982 1.00 69.00 654 GLY A N 1
ATOM 5169 C CA . GLY A 1 654 ? 17.905 13.349 -34.813 1.00 69.00 654 GLY A CA 1
ATOM 5170 C C . GLY A 1 654 ? 18.176 11.848 -34.700 1.00 69.00 654 GLY A C 1
ATOM 5171 O O . GLY A 1 654 ? 19.152 11.353 -35.252 1.00 69.00 654 GLY A O 1
ATOM 5172 N N . ASP A 1 655 ? 17.343 11.106 -33.972 1.00 77.62 655 ASP A N 1
ATOM 5173 C CA . ASP A 1 655 ? 17.484 9.666 -33.797 1.00 77.62 655 ASP A CA 1
ATOM 5174 C C . ASP A 1 655 ? 16.734 8.926 -34.911 1.00 77.62 655 ASP A C 1
ATOM 5176 O O . ASP A 1 655 ? 15.552 9.172 -35.157 1.00 77.62 655 ASP A O 1
ATOM 5180 N N . VAL A 1 656 ? 17.423 7.989 -35.562 1.00 79.81 656 VAL A N 1
ATOM 5181 C CA . VAL A 1 656 ? 16.858 7.103 -36.580 1.00 79.81 656 VAL A CA 1
ATOM 5182 C C . VAL A 1 656 ? 16.427 5.799 -35.926 1.00 79.81 656 VAL A C 1
ATOM 5184 O O . VAL A 1 656 ? 17.250 5.016 -35.432 1.00 79.81 656 VAL A O 1
ATOM 5187 N N . LEU A 1 657 ? 15.124 5.552 -35.969 1.00 83.12 657 LEU A N 1
ATOM 5188 C CA . LEU A 1 657 ? 14.473 4.387 -35.396 1.00 83.12 657 LEU A CA 1
ATOM 5189 C C . LEU A 1 657 ? 13.960 3.463 -36.500 1.00 83.12 657 LEU A C 1
ATOM 5191 O O . LEU A 1 657 ? 13.352 3.910 -37.470 1.00 83.12 657 LEU A O 1
ATOM 5195 N N . ARG A 1 658 ? 14.164 2.154 -36.344 1.00 84.88 658 ARG A N 1
ATOM 5196 C CA . ARG A 1 658 ? 13.559 1.139 -37.217 1.00 84.88 658 ARG A CA 1
ATOM 5197 C C . ARG A 1 658 ? 12.414 0.455 -36.496 1.00 84.88 658 ARG A C 1
ATOM 5199 O O . ARG A 1 658 ? 12.593 0.000 -35.370 1.00 84.88 658 ARG A O 1
ATOM 5206 N N . VAL A 1 659 ? 11.268 0.316 -37.156 1.00 84.75 659 VAL A N 1
ATOM 5207 C CA . VAL A 1 659 ? 10.134 -0.428 -36.592 1.00 84.75 659 VAL A CA 1
ATOM 5208 C C . VAL A 1 659 ? 10.476 -1.921 -36.556 1.00 84.75 659 VAL A C 1
ATOM 5210 O O . VAL A 1 659 ? 10.575 -2.571 -37.599 1.00 84.75 659 VAL A O 1
ATOM 5213 N N . ALA A 1 660 ? 10.663 -2.455 -35.352 1.00 82.75 660 ALA A N 1
ATOM 5214 C CA . ALA A 1 660 ? 11.000 -3.849 -35.077 1.00 82.75 660 ALA A CA 1
ATOM 5215 C C . ALA A 1 660 ? 9.796 -4.778 -35.281 1.00 82.75 660 ALA A C 1
ATOM 5217 O O . ALA A 1 660 ? 9.922 -5.897 -35.775 1.00 82.75 660 ALA A O 1
ATOM 5218 N N . GLY A 1 661 ? 8.615 -4.300 -34.893 1.00 83.00 661 GLY A N 1
ATOM 5219 C CA . GLY A 1 661 ? 7.379 -5.067 -34.871 1.00 83.00 661 GLY A CA 1
ATOM 5220 C C . GLY A 1 661 ? 6.325 -4.370 -34.023 1.00 83.00 661 GLY A C 1
ATOM 5221 O O . GLY A 1 661 ? 6.466 -3.195 -33.691 1.00 83.00 661 GLY A O 1
ATOM 5222 N N . TYR A 1 662 ? 5.284 -5.110 -33.659 1.00 79.38 662 TYR A N 1
ATOM 5223 C CA . TYR A 1 662 ? 4.226 -4.635 -32.775 1.00 79.38 662 TYR A CA 1
ATOM 5224 C C . TYR A 1 662 ? 4.086 -5.574 -31.591 1.00 79.38 662 TYR A C 1
ATOM 5226 O O . TYR A 1 662 ? 4.086 -6.796 -31.759 1.00 79.38 662 TYR A O 1
ATOM 5234 N N . LYS A 1 663 ? 3.909 -4.997 -30.406 1.00 73.25 663 LYS A N 1
ATOM 5235 C CA . LYS A 1 663 ? 3.461 -5.719 -29.220 1.00 73.25 663 LYS A CA 1
ATOM 5236 C C . LYS A 1 663 ? 2.116 -5.135 -28.827 1.00 73.25 663 LYS A C 1
ATOM 5238 O O . LYS A 1 663 ? 2.044 -3.966 -28.467 1.00 73.25 663 LYS A O 1
ATOM 5243 N N . ASN A 1 664 ? 1.058 -5.931 -28.970 1.00 64.44 664 ASN A N 1
ATOM 5244 C CA . ASN A 1 664 ? -0.304 -5.544 -28.605 1.00 64.44 664 ASN A CA 1
ATOM 5245 C C . ASN A 1 664 ? -0.750 -4.207 -29.238 1.00 64.44 664 ASN A C 1
ATOM 5247 O O . ASN A 1 664 ? -1.224 -3.298 -28.567 1.00 64.44 664 ASN A O 1
ATOM 5251 N N . ASN A 1 665 ? -0.534 -4.072 -30.552 1.00 70.44 665 ASN A N 1
ATOM 5252 C CA . ASN A 1 665 ? -0.768 -2.865 -31.364 1.00 70.44 665 ASN A CA 1
ATOM 5253 C C . ASN A 1 665 ? 0.146 -1.658 -31.080 1.00 70.44 665 ASN A C 1
ATOM 5255 O O . ASN A 1 665 ? 0.114 -0.700 -31.850 1.00 70.44 665 ASN A O 1
ATOM 5259 N N . ALA A 1 666 ? 1.009 -1.699 -30.061 1.00 75.75 666 ALA A N 1
ATOM 5260 C CA . ALA A 1 666 ? 2.031 -0.677 -29.858 1.00 75.75 666 ALA A CA 1
ATOM 5261 C C . ALA A 1 666 ? 3.280 -0.987 -30.712 1.00 75.75 666 ALA A C 1
ATOM 5263 O O . ALA A 1 666 ? 3.823 -2.097 -30.614 1.00 75.75 666 ALA A O 1
ATOM 5264 N N . PRO A 1 667 ? 3.751 -0.051 -31.557 1.00 81.69 667 PRO A N 1
ATOM 5265 C CA . PRO A 1 667 ? 4.959 -0.253 -32.348 1.00 81.69 667 PRO A CA 1
ATOM 5266 C C . PRO A 1 667 ? 6.193 -0.303 -31.444 1.00 81.69 667 PRO A C 1
ATOM 5268 O O . PRO A 1 667 ? 6.354 0.490 -30.514 1.00 81.69 667 PRO A O 1
ATOM 5271 N N . GLN A 1 668 ? 7.080 -1.245 -31.743 1.00 84.25 668 GLN A N 1
ATOM 5272 C CA . GLN A 1 668 ? 8.381 -1.380 -31.103 1.00 84.25 668 GLN A CA 1
ATOM 5273 C C . GLN A 1 668 ? 9.468 -0.874 -32.046 1.00 84.25 668 GLN A C 1
ATOM 5275 O O . GLN A 1 668 ? 9.451 -1.182 -33.238 1.00 84.25 668 GLN A O 1
ATOM 5280 N N . PHE A 1 669 ? 10.435 -0.134 -31.513 1.00 84.19 669 PHE A N 1
ATOM 5281 C CA . PHE A 1 669 ? 11.482 0.525 -32.284 1.00 84.19 669 PHE A CA 1
ATOM 5282 C C . PHE A 1 669 ? 12.872 0.058 -31.853 1.00 84.19 669 PHE A C 1
ATOM 5284 O O . PHE A 1 669 ? 13.202 0.077 -30.667 1.00 84.19 669 PHE A O 1
ATOM 5291 N N . ASN A 1 670 ? 13.713 -0.319 -32.813 1.00 81.75 670 ASN A N 1
ATOM 5292 C CA . ASN A 1 670 ? 15.151 -0.439 -32.604 1.00 81.75 670 ASN A CA 1
ATOM 5293 C C . ASN A 1 670 ? 15.808 0.916 -32.866 1.00 81.75 670 ASN A C 1
ATOM 5295 O O . ASN A 1 670 ? 15.575 1.532 -33.908 1.00 81.75 670 ASN A O 1
ATOM 5299 N N . PHE A 1 671 ? 16.689 1.337 -31.964 1.00 79.88 671 PHE A N 1
ATOM 5300 C CA . PHE A 1 671 ? 17.593 2.445 -32.240 1.00 79.88 671 PHE A CA 1
ATOM 5301 C C . PHE A 1 671 ? 18.653 2.001 -33.258 1.00 79.88 671 PHE A C 1
ATOM 5303 O O . PHE A 1 671 ? 19.344 1.008 -33.025 1.00 79.88 671 PHE A O 1
ATOM 5310 N N . ILE A 1 672 ? 18.783 2.719 -34.379 1.00 75.94 672 ILE A N 1
ATOM 5311 C CA . ILE A 1 672 ? 19.771 2.403 -35.422 1.00 75.94 672 ILE A CA 1
ATOM 5312 C C . ILE A 1 672 ? 20.992 3.306 -35.298 1.00 75.94 672 ILE A C 1
ATOM 5314 O O . ILE A 1 672 ? 22.112 2.817 -35.157 1.00 75.94 672 ILE A O 1
ATOM 5318 N N . ARG A 1 673 ? 20.784 4.621 -35.387 1.00 69.19 673 ARG A N 1
ATOM 5319 C CA . ARG A 1 673 ? 21.852 5.627 -35.377 1.00 69.19 673 ARG A CA 1
ATOM 5320 C C . ARG A 1 673 ? 21.282 7.004 -35.075 1.00 69.19 673 ARG A C 1
ATOM 5322 O O . ARG A 1 673 ? 20.085 7.216 -35.230 1.00 69.19 673 ARG A O 1
ATOM 5329 N N . ARG A 1 674 ? 22.153 7.946 -34.729 1.00 66.88 674 ARG A N 1
ATOM 5330 C CA . ARG A 1 674 ? 21.826 9.372 -34.756 1.00 66.88 674 ARG A CA 1
ATOM 5331 C C . ARG A 1 674 ? 22.263 9.955 -36.099 1.00 66.88 674 ARG A C 1
ATOM 5333 O O . ARG A 1 674 ? 23.349 9.638 -36.581 1.00 66.88 674 ARG A O 1
ATOM 5340 N N . GLU A 1 675 ? 21.403 10.731 -36.736 1.00 63.56 675 GLU A N 1
ATOM 5341 C CA . GLU A 1 675 ? 21.709 11.437 -37.975 1.00 63.56 675 GLU A CA 1
ATOM 5342 C C . GLU A 1 675 ? 22.696 12.582 -37.697 1.00 63.56 675 GLU A C 1
ATOM 5344 O O . GLU A 1 675 ? 22.658 13.199 -36.634 1.00 63.56 675 GLU A O 1
ATOM 5349 N N . ASN A 1 676 ? 23.617 12.830 -38.633 1.00 60.34 676 ASN A N 1
ATOM 5350 C CA . ASN A 1 676 ? 24.660 13.858 -38.535 1.00 60.34 676 ASN A CA 1
ATOM 5351 C C . ASN A 1 676 ? 25.635 13.724 -37.348 1.00 60.34 676 ASN A C 1
ATOM 5353 O O . ASN A 1 676 ? 26.187 14.724 -36.918 1.00 60.34 676 ASN A O 1
ATOM 5357 N N . VAL A 1 677 ? 25.902 12.524 -36.820 1.00 61.53 677 VAL A N 1
ATOM 5358 C CA . VAL A 1 677 ? 26.957 12.308 -35.805 1.00 61.53 677 VAL A CA 1
ATOM 5359 C C . VAL A 1 677 ? 27.995 11.328 -36.352 1.00 61.53 677 VAL A C 1
ATOM 5361 O O . VAL A 1 677 ? 27.651 10.187 -36.656 1.00 61.53 677 VAL A O 1
ATOM 5364 N N . ILE A 1 678 ? 29.250 11.775 -36.489 1.00 61.91 678 ILE A N 1
ATOM 5365 C CA . ILE A 1 678 ? 30.368 10.959 -37.006 1.00 61.91 678 ILE A CA 1
ATOM 5366 C C . ILE A 1 678 ? 31.228 10.411 -35.870 1.00 61.91 678 ILE A C 1
ATOM 5368 O O . ILE A 1 678 ? 31.614 9.243 -35.904 1.00 61.91 678 ILE A O 1
ATOM 5372 N N . LEU A 1 679 ? 31.506 11.228 -34.852 1.00 60.78 679 LEU A N 1
ATOM 5373 C CA . LEU A 1 679 ? 32.259 10.821 -33.668 1.00 60.78 679 LEU A CA 1
ATOM 5374 C C . LEU A 1 679 ? 31.381 10.976 -32.426 1.00 60.78 679 LEU A C 1
ATOM 5376 O O . LEU A 1 679 ? 30.674 11.973 -32.275 1.00 60.78 679 LEU A O 1
ATOM 5380 N N . SER A 1 680 ? 31.403 9.974 -31.546 1.00 63.62 680 SER A N 1
ATOM 5381 C CA . SER A 1 680 ? 30.693 10.037 -30.271 1.00 63.62 680 SER A CA 1
ATOM 5382 C C . SER A 1 680 ? 31.426 9.256 -29.186 1.00 63.62 680 SER A C 1
ATOM 5384 O O . SER A 1 680 ? 31.634 8.046 -29.307 1.00 63.62 680 SER A O 1
ATOM 5386 N N . ILE A 1 681 ? 31.794 9.962 -28.117 1.00 58.31 681 ILE A N 1
ATOM 5387 C CA . ILE A 1 681 ? 32.297 9.404 -26.859 1.00 58.31 681 ILE A CA 1
ATOM 5388 C C . ILE A 1 681 ? 31.474 10.026 -25.726 1.00 58.31 681 ILE A C 1
ATOM 5390 O O . ILE A 1 681 ? 31.350 11.242 -25.626 1.00 58.31 681 ILE A O 1
ATOM 5394 N N . ASP A 1 682 ? 30.912 9.190 -24.853 1.00 58.16 682 ASP A N 1
ATOM 5395 C CA . ASP A 1 682 ? 30.047 9.610 -23.742 1.00 58.16 682 ASP A CA 1
ATOM 5396 C C . ASP A 1 682 ? 28.850 10.479 -24.178 1.00 58.16 682 ASP A C 1
ATOM 5398 O O . ASP A 1 682 ? 27.942 10.001 -24.860 1.00 58.16 682 ASP A O 1
ATOM 5402 N N . LEU A 1 683 ? 28.817 11.735 -23.721 1.00 53.81 683 LEU A N 1
ATOM 5403 C CA . LEU A 1 683 ? 27.803 12.731 -24.060 1.00 53.81 683 LEU A CA 1
ATOM 5404 C C . LEU A 1 683 ? 28.197 13.559 -25.285 1.00 53.81 683 LEU A C 1
ATOM 5406 O O . LEU A 1 683 ? 27.333 14.238 -25.843 1.00 53.81 683 LEU A O 1
ATOM 5410 N N . ASP A 1 684 ? 29.467 13.503 -25.692 1.00 58.16 684 ASP A N 1
ATOM 5411 C CA . ASP A 1 684 ? 29.964 14.269 -26.820 1.00 58.16 684 ASP A CA 1
ATOM 5412 C C . ASP A 1 684 ? 29.514 13.655 -28.151 1.00 58.16 684 ASP A C 1
ATOM 5414 O O . ASP A 1 684 ? 29.449 12.428 -28.335 1.00 58.16 684 ASP A O 1
ATOM 5418 N N . LYS A 1 685 ? 29.127 14.541 -29.065 1.00 66.19 685 LYS A N 1
ATOM 5419 C CA . LYS A 1 685 ? 28.543 14.209 -30.364 1.00 66.19 685 LYS A CA 1
ATOM 5420 C C . LYS A 1 685 ? 29.072 15.210 -31.374 1.00 66.19 685 LYS A C 1
ATOM 5422 O O . LYS A 1 685 ? 28.540 16.309 -31.473 1.00 66.19 685 LYS A O 1
ATOM 5427 N N . THR A 1 686 ? 30.086 14.812 -32.132 1.00 66.25 686 THR A N 1
ATOM 5428 C CA . THR A 1 686 ? 30.682 15.657 -33.167 1.00 66.25 686 THR A CA 1
ATOM 5429 C C . THR A 1 686 ? 30.120 15.297 -34.537 1.00 66.25 686 THR A C 1
ATOM 5431 O O . THR A 1 686 ? 30.146 14.130 -34.959 1.00 66.25 686 THR A O 1
ATOM 5434 N N . ASN A 1 687 ? 29.626 16.306 -35.252 1.00 66.31 687 ASN A N 1
ATOM 5435 C CA . ASN A 1 687 ? 29.180 16.149 -36.636 1.00 66.31 687 ASN A CA 1
ATOM 5436 C C . ASN A 1 687 ? 30.323 16.360 -37.650 1.00 66.31 687 ASN 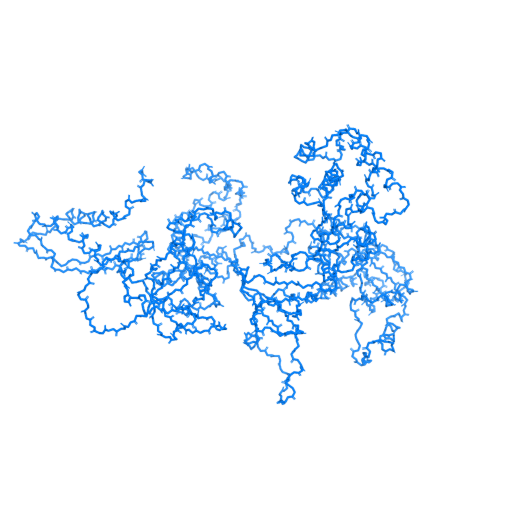A C 1
ATOM 5438 O O . ASN A 1 687 ? 31.407 16.836 -37.314 1.00 66.31 687 ASN A O 1
ATOM 5442 N N . GLU A 1 688 ? 30.092 15.984 -38.910 1.00 66.06 688 GLU A N 1
ATOM 5443 C CA . GLU A 1 688 ? 31.099 16.085 -39.981 1.00 66.06 688 GLU A CA 1
ATOM 5444 C C . GLU A 1 688 ? 31.606 17.511 -40.191 1.00 66.06 688 GLU A C 1
ATOM 5446 O O . GLU A 1 688 ? 32.795 17.739 -40.392 1.00 66.06 688 GLU A O 1
ATOM 5451 N N . PHE A 1 689 ? 30.696 18.479 -40.112 1.00 64.94 689 PHE A N 1
ATOM 5452 C CA . PHE A 1 689 ? 30.986 19.884 -40.355 1.00 64.94 689 PHE A CA 1
ATOM 5453 C C . PHE A 1 689 ? 31.832 20.499 -39.234 1.00 64.94 689 PHE A C 1
ATOM 5455 O O . PHE A 1 689 ? 32.787 21.224 -39.505 1.00 64.94 689 PHE A O 1
ATOM 5462 N N . GLU A 1 690 ? 31.515 20.186 -37.979 1.00 71.19 690 GLU A N 1
ATOM 5463 C CA . GLU A 1 690 ? 32.296 20.569 -36.801 1.00 71.19 690 GLU A CA 1
ATOM 5464 C C . GLU A 1 690 ? 33.703 19.991 -36.872 1.00 71.19 690 GLU A C 1
ATOM 5466 O O . GLU A 1 690 ? 34.674 20.725 -36.681 1.00 71.19 690 GLU A O 1
ATOM 5471 N N . LEU A 1 691 ? 33.822 18.708 -37.226 1.00 74.88 691 LEU A N 1
ATOM 5472 C CA . LEU A 1 691 ? 35.119 18.063 -37.376 1.00 74.88 691 LEU A CA 1
ATOM 5473 C C . LEU A 1 691 ? 35.928 18.682 -38.524 1.00 74.88 691 LEU A C 1
ATOM 5475 O O . LEU A 1 691 ? 37.100 18.999 -38.341 1.00 74.88 691 LEU A O 1
ATOM 5479 N N . GLN A 1 692 ? 35.306 18.910 -39.683 1.00 75.88 692 GLN A N 1
ATOM 5480 C CA . GLN A 1 692 ? 35.953 19.540 -40.836 1.00 75.88 692 GLN A CA 1
ATOM 5481 C C . GLN A 1 692 ? 36.415 20.966 -40.516 1.00 75.88 692 GLN A C 1
ATOM 5483 O O . GLN A 1 692 ? 37.524 21.351 -40.891 1.00 75.88 692 GLN A O 1
ATOM 5488 N N . ASN A 1 693 ? 35.607 21.751 -39.800 1.00 77.69 693 ASN A N 1
ATOM 5489 C CA . ASN A 1 693 ? 35.997 23.089 -39.358 1.00 77.69 693 ASN A CA 1
ATOM 5490 C C . ASN A 1 693 ? 37.140 23.044 -38.343 1.00 77.69 693 ASN A C 1
ATOM 5492 O O . ASN A 1 693 ? 38.077 23.830 -38.463 1.00 77.69 693 ASN A O 1
ATOM 5496 N N . ALA A 1 694 ? 37.103 22.114 -37.387 1.00 80.25 694 ALA A N 1
ATOM 5497 C CA . ALA A 1 694 ? 38.176 21.935 -36.414 1.00 80.25 694 ALA A CA 1
ATOM 5498 C C . ALA A 1 694 ? 39.499 21.541 -37.093 1.00 80.25 694 ALA A C 1
ATOM 5500 O O . ALA A 1 694 ? 40.542 22.133 -36.808 1.00 80.25 694 ALA A O 1
ATOM 5501 N N . VAL A 1 695 ? 39.453 20.614 -38.057 1.00 81.62 695 VAL A N 1
ATOM 5502 C CA . VAL A 1 695 ? 40.616 20.212 -38.865 1.00 81.62 695 VAL A CA 1
ATOM 5503 C C . VAL A 1 695 ? 41.125 21.377 -39.716 1.00 81.62 695 VAL A C 1
ATOM 5505 O O . VAL A 1 695 ? 42.328 21.625 -39.742 1.00 81.62 695 VAL A O 1
ATOM 5508 N N . ASN A 1 696 ? 40.238 22.150 -40.351 1.00 80.19 696 ASN A N 1
ATOM 5509 C CA . ASN A 1 696 ? 40.622 23.331 -41.133 1.00 80.19 696 ASN A CA 1
ATOM 5510 C C . ASN A 1 696 ? 41.269 24.423 -40.265 1.00 80.19 696 ASN A C 1
ATOM 5512 O O . ASN A 1 696 ? 42.256 25.034 -40.676 1.00 80.19 696 ASN A O 1
ATOM 5516 N N . ASN A 1 697 ? 40.747 24.653 -39.057 1.00 81.31 697 ASN A N 1
ATOM 5517 C CA . ASN A 1 697 ? 41.313 25.609 -38.107 1.00 81.31 697 ASN A CA 1
ATOM 5518 C C . ASN A 1 697 ? 42.714 25.185 -37.664 1.00 81.31 697 ASN A C 1
ATOM 5520 O O . ASN A 1 697 ? 43.634 26.001 -37.687 1.00 81.31 697 ASN A O 1
ATOM 5524 N N . ALA A 1 698 ? 42.893 23.907 -37.329 1.00 81.81 698 ALA A N 1
ATOM 5525 C CA . ALA A 1 698 ? 44.183 23.366 -36.918 1.00 81.81 698 ALA A CA 1
ATOM 5526 C C . ALA A 1 698 ? 45.189 23.265 -38.079 1.00 81.81 698 ALA A C 1
ATOM 5528 O O . ALA A 1 698 ? 46.384 23.479 -37.879 1.00 81.81 698 ALA A O 1
ATOM 5529 N N . ALA A 1 699 ? 44.727 23.056 -39.316 1.00 79.81 699 ALA A N 1
ATOM 5530 C CA . ALA A 1 699 ? 45.577 23.084 -40.507 1.00 79.81 699 ALA A CA 1
ATOM 5531 C C . ALA A 1 699 ? 46.257 24.453 -40.730 1.00 79.81 699 ALA A C 1
ATOM 5533 O O . ALA A 1 699 ? 47.325 24.509 -41.344 1.00 79.81 699 ALA A O 1
ATOM 5534 N N . ASN A 1 700 ? 45.714 25.552 -40.187 1.00 80.12 700 ASN A N 1
ATOM 5535 C CA . ASN A 1 700 ? 46.370 26.865 -40.238 1.00 80.12 700 ASN A CA 1
ATOM 5536 C C . ASN A 1 700 ? 47.699 26.891 -39.465 1.00 80.12 700 ASN A C 1
ATOM 5538 O O . ASN A 1 700 ? 48.631 27.580 -39.883 1.00 80.12 700 ASN A O 1
ATOM 5542 N N . ASN A 1 701 ? 47.832 26.099 -38.396 1.00 79.19 701 ASN A N 1
ATOM 5543 C CA . ASN A 1 701 ? 49.076 26.002 -37.622 1.00 79.19 701 ASN A CA 1
ATOM 5544 C C . ASN A 1 701 ? 50.195 25.310 -38.420 1.00 79.19 701 ASN A C 1
ATOM 5546 O O . ASN A 1 701 ? 51.377 25.574 -38.197 1.00 79.19 701 ASN A O 1
ATOM 5550 N N . LEU A 1 702 ? 49.834 24.483 -39.409 1.00 75.06 702 LEU A N 1
ATOM 5551 C CA . LEU A 1 702 ? 50.773 23.814 -40.314 1.00 75.06 702 LEU A CA 1
ATOM 5552 C C . LEU A 1 702 ? 51.254 24.712 -41.468 1.00 75.06 702 LEU A C 1
ATOM 5554 O O . LEU A 1 702 ? 52.323 24.461 -42.034 1.00 75.06 702 LEU A O 1
ATOM 5558 N N . MET A 1 703 ? 50.533 25.798 -41.782 1.00 68.12 703 MET A N 1
ATOM 5559 C CA . MET A 1 703 ? 50.921 26.727 -42.854 1.00 68.12 703 MET A CA 1
ATOM 5560 C C . MET A 1 703 ? 52.253 27.439 -42.579 1.00 68.12 703 MET A C 1
ATOM 5562 O O . MET A 1 703 ? 52.972 27.770 -43.521 1.00 68.12 703 MET A O 1
ATOM 5566 N N . LEU A 1 704 ? 52.619 27.632 -41.306 1.00 66.38 704 LEU A N 1
ATOM 5567 C CA . LEU A 1 704 ? 53.900 28.229 -40.897 1.00 66.38 704 LEU A CA 1
ATOM 5568 C C . LEU A 1 704 ? 55.121 27.370 -41.283 1.00 66.38 704 LEU A C 1
ATOM 5570 O O . LEU A 1 704 ? 56.243 27.876 -41.293 1.00 66.38 704 LEU A O 1
ATOM 5574 N N . LEU A 1 705 ? 54.908 26.092 -41.617 1.00 69.25 705 LEU A N 1
ATOM 5575 C CA . LEU A 1 705 ? 55.940 25.112 -41.972 1.00 69.25 705 LEU A CA 1
ATOM 5576 C C . LEU A 1 705 ? 55.848 24.625 -43.432 1.00 69.25 705 LEU A C 1
ATOM 5578 O O . LEU A 1 705 ? 56.505 23.649 -43.788 1.00 69.25 705 LEU A O 1
ATOM 5582 N N . ASP A 1 706 ? 55.040 25.285 -44.274 1.00 70.50 706 ASP A N 1
ATOM 5583 C CA . ASP A 1 706 ? 54.744 24.876 -45.662 1.00 70.50 706 ASP A CA 1
ATOM 5584 C C . ASP A 1 706 ? 54.267 23.407 -45.774 1.00 70.50 706 ASP A C 1
ATOM 5586 O O . ASP A 1 706 ? 54.571 22.688 -46.733 1.00 70.50 706 ASP A O 1
ATOM 5590 N N . ALA A 1 707 ? 53.523 22.957 -44.756 1.00 75.00 707 ALA A N 1
ATOM 5591 C CA . ALA A 1 707 ? 52.864 21.658 -44.689 1.00 75.00 707 ALA A CA 1
ATOM 5592 C C . ALA A 1 707 ? 51.345 21.829 -44.845 1.00 75.00 707 ALA A C 1
ATOM 5594 O O . ALA A 1 707 ? 50.761 22.785 -44.332 1.00 75.00 707 ALA A O 1
ATOM 5595 N N . ARG A 1 708 ? 50.691 20.911 -45.566 1.00 77.75 708 ARG A N 1
ATOM 5596 C CA . ARG A 1 708 ? 49.237 20.939 -45.805 1.00 77.75 708 ARG A CA 1
ATOM 5597 C C . ARG A 1 708 ? 48.610 19.576 -45.562 1.00 77.75 708 ARG A C 1
ATOM 5599 O O . ARG A 1 708 ? 49.185 18.569 -45.962 1.00 77.75 708 ARG A O 1
ATOM 5606 N N . VAL A 1 709 ? 47.422 19.567 -44.965 1.00 79.19 709 VAL A N 1
ATOM 5607 C CA . VAL A 1 709 ? 46.579 18.369 -44.856 1.00 79.19 709 VAL A CA 1
ATOM 5608 C C . VAL A 1 709 ? 45.972 18.077 -46.230 1.00 79.19 709 VAL A C 1
ATOM 5610 O O . VAL A 1 709 ? 45.373 18.964 -46.835 1.00 79.19 709 VAL A O 1
ATOM 5613 N N . VAL A 1 710 ? 46.201 16.869 -46.744 1.00 77.88 710 VAL A N 1
ATOM 5614 C CA . VAL A 1 710 ? 45.719 16.382 -48.048 1.00 77.88 710 VAL A CA 1
ATOM 5615 C C . VAL A 1 710 ? 44.412 15.628 -47.874 1.00 77.88 710 VAL A C 1
ATOM 5617 O O . VAL A 1 710 ? 43.455 15.889 -48.596 1.00 77.88 710 VAL A O 1
ATOM 5620 N N . ASP A 1 711 ? 44.386 14.725 -46.900 1.00 76.19 711 ASP A N 1
ATOM 5621 C CA . ASP A 1 711 ? 43.224 13.929 -46.534 1.00 76.19 711 ASP A CA 1
ATOM 5622 C C . ASP A 1 711 ? 43.278 13.625 -45.032 1.00 76.19 711 ASP A C 1
ATOM 5624 O O . ASP A 1 711 ? 44.344 13.714 -44.405 1.00 76.19 711 ASP A O 1
ATOM 5628 N N . TYR A 1 712 ? 42.139 13.290 -44.438 1.00 79.56 712 TYR A N 1
ATOM 5629 C CA . TYR A 1 712 ? 42.085 12.866 -43.049 1.00 79.56 712 TYR A CA 1
ATOM 5630 C C . TYR A 1 712 ? 40.961 11.863 -42.797 1.00 79.56 712 TYR A C 1
ATOM 5632 O O . TYR A 1 712 ? 39.914 11.871 -43.436 1.00 79.56 712 TYR A O 1
ATOM 5640 N N . THR A 1 713 ? 41.160 11.004 -41.805 1.00 76.06 713 THR A N 1
ATOM 5641 C CA . THR A 1 713 ? 40.111 10.122 -41.285 1.00 76.06 713 THR A CA 1
ATOM 5642 C C . THR A 1 713 ? 40.159 10.098 -39.764 1.00 76.06 713 THR A C 1
ATOM 5644 O O . THR A 1 713 ? 41.157 10.495 -39.160 1.00 76.06 713 THR A O 1
ATOM 5647 N N . SER A 1 714 ? 39.072 9.687 -39.121 1.00 78.56 714 SER A N 1
ATOM 5648 C CA . SER A 1 714 ? 38.942 9.725 -37.669 1.00 78.56 714 SER A CA 1
ATOM 5649 C C . SER A 1 714 ? 38.236 8.490 -37.129 1.00 78.56 714 SER A C 1
ATOM 5651 O O . SER A 1 714 ? 37.417 7.866 -37.806 1.00 78.56 714 SER A O 1
ATOM 5653 N N . TYR A 1 715 ? 38.557 8.133 -35.889 1.00 77.94 715 TYR A N 1
ATOM 5654 C CA . TYR A 1 715 ? 37.785 7.167 -35.117 1.00 77.94 715 TYR A CA 1
ATOM 5655 C C . TYR A 1 715 ? 37.805 7.524 -33.628 1.00 77.94 715 TYR A C 1
ATOM 5657 O O . TYR A 1 715 ? 38.695 8.226 -33.149 1.00 77.94 715 TYR A O 1
ATOM 5665 N N . ALA A 1 716 ? 36.808 7.044 -32.892 1.00 68.69 716 ALA A N 1
ATOM 5666 C CA . ALA A 1 716 ? 36.761 7.144 -31.440 1.00 68.69 716 ALA A CA 1
ATOM 5667 C C . ALA A 1 716 ? 37.486 5.945 -30.813 1.00 68.69 716 ALA A C 1
ATOM 5669 O O . ALA A 1 716 ? 37.051 4.806 -30.990 1.00 68.69 716 ALA A O 1
ATOM 5670 N N . ASP A 1 717 ? 38.578 6.187 -30.084 1.00 69.25 717 ASP A N 1
ATOM 5671 C CA . ASP A 1 717 ? 39.244 5.154 -29.294 1.00 69.25 717 ASP A CA 1
ATOM 5672 C C . ASP A 1 717 ? 38.680 5.128 -27.870 1.00 69.25 717 ASP A C 1
ATOM 5674 O O . ASP A 1 717 ? 38.902 6.029 -27.055 1.00 69.25 717 ASP A O 1
ATOM 5678 N N . THR A 1 718 ? 37.947 4.059 -27.568 1.00 64.56 718 THR A N 1
ATOM 5679 C CA . THR A 1 718 ? 37.358 3.803 -26.250 1.00 64.56 718 THR A CA 1
ATOM 5680 C C . THR A 1 718 ? 38.110 2.751 -25.440 1.00 64.56 718 THR A C 1
ATOM 5682 O O . THR A 1 718 ? 37.623 2.335 -24.386 1.00 64.56 718 THR A O 1
ATOM 5685 N N . ALA A 1 719 ? 39.276 2.283 -25.903 1.00 64.25 719 ALA A N 1
ATOM 5686 C CA . ALA A 1 719 ? 40.112 1.368 -25.125 1.00 64.25 719 ALA A CA 1
ATOM 5687 C C . ALA A 1 719 ? 40.727 2.074 -23.897 1.00 64.25 719 ALA A C 1
ATOM 5689 O O . ALA A 1 719 ? 40.876 1.482 -22.816 1.00 64.25 719 ALA A O 1
ATOM 5690 N N . THR A 1 720 ? 41.041 3.365 -24.034 1.00 58.34 720 THR A N 1
ATOM 5691 C CA . THR A 1 720 ? 41.491 4.241 -22.945 1.00 58.34 720 THR A CA 1
ATOM 5692 C C . THR A 1 720 ? 40.299 4.934 -22.270 1.00 58.34 720 THR A C 1
ATOM 5694 O O . THR A 1 720 ? 39.240 5.092 -22.868 1.00 58.34 720 THR A O 1
ATOM 5697 N N . ILE A 1 721 ? 40.424 5.277 -20.977 1.00 54.91 721 ILE A N 1
ATOM 5698 C CA . ILE A 1 721 ? 39.378 6.000 -20.226 1.00 54.91 721 ILE A CA 1
ATOM 5699 C C . ILE A 1 721 ? 40.032 7.175 -19.484 1.00 54.91 721 ILE A C 1
ATOM 5701 O O . ILE A 1 721 ? 40.920 6.913 -18.668 1.00 54.91 721 ILE A O 1
ATOM 5705 N N . PRO A 1 722 ? 39.597 8.430 -19.718 1.00 54.56 722 PRO A N 1
ATOM 5706 C CA . PRO A 1 722 ? 38.546 8.817 -20.670 1.00 54.56 722 PRO A CA 1
ATOM 5707 C C . PRO A 1 722 ? 38.915 8.437 -22.115 1.00 54.56 722 PRO A C 1
ATOM 5709 O O . PRO A 1 722 ? 40.093 8.425 -22.467 1.00 54.56 722 PRO A O 1
ATOM 5712 N N . GLY A 1 723 ? 37.908 8.034 -22.899 1.00 62.59 723 GLY A N 1
ATOM 5713 C CA . GLY A 1 723 ? 38.096 7.749 -24.323 1.00 62.59 723 GLY A CA 1
ATOM 5714 C C . GLY A 1 723 ? 38.524 9.017 -25.055 1.00 62.59 723 GLY A C 1
ATOM 5715 O O . GLY A 1 723 ? 38.278 10.121 -24.569 1.00 62.59 723 GLY A O 1
ATOM 5716 N N . HIS A 1 724 ? 39.167 8.868 -26.207 1.00 72.25 724 HIS A N 1
ATOM 5717 C CA . HIS A 1 724 ? 39.664 10.005 -26.980 1.00 72.25 724 HIS A CA 1
ATOM 5718 C C . HIS A 1 724 ? 39.431 9.809 -28.476 1.00 72.25 724 HIS A C 1
ATOM 5720 O O . HIS A 1 724 ? 39.323 8.685 -28.967 1.00 72.25 724 HIS A O 1
ATOM 5726 N N . TYR A 1 725 ? 39.343 10.914 -29.210 1.00 78.06 725 TYR A N 1
ATOM 5727 C CA . TYR A 1 725 ? 39.293 10.874 -30.665 1.00 78.06 725 TYR A CA 1
ATOM 5728 C C . TYR A 1 725 ? 40.696 10.742 -31.238 1.00 78.06 725 TYR A C 1
ATOM 5730 O O . TYR A 1 725 ? 41.625 11.429 -30.816 1.00 78.06 725 TYR A O 1
ATOM 5738 N N . VAL A 1 726 ? 40.833 9.873 -32.233 1.00 79.00 726 VAL A N 1
ATOM 5739 C CA . VAL A 1 726 ? 42.070 9.686 -32.979 1.00 79.00 726 VAL A CA 1
ATOM 5740 C C . VAL A 1 726 ? 41.838 10.153 -34.405 1.00 79.00 726 VAL A C 1
ATOM 5742 O O . VAL A 1 726 ? 40.913 9.708 -35.085 1.00 79.00 726 VAL A O 1
ATOM 5745 N N . LEU A 1 727 ? 42.692 11.070 -34.844 1.00 80.19 727 LEU A N 1
ATOM 5746 C CA . LEU A 1 727 ? 42.687 11.655 -36.176 1.00 80.19 727 LEU A CA 1
ATOM 5747 C C . LEU A 1 727 ? 43.938 11.203 -36.923 1.00 80.19 727 LEU A C 1
ATOM 5749 O O . LEU A 1 727 ? 45.060 11.378 -36.449 1.00 80.19 727 LEU A O 1
ATOM 5753 N N . PHE A 1 728 ? 43.744 10.643 -38.109 1.00 78.62 728 PHE A N 1
ATOM 5754 C CA . PHE A 1 728 ? 44.809 10.303 -39.038 1.00 78.62 728 PHE A CA 1
ATOM 5755 C C . PHE A 1 728 ? 44.858 11.365 -40.126 1.00 78.62 728 PHE A C 1
ATOM 5757 O O . PHE A 1 728 ? 43.876 11.546 -40.838 1.00 78.62 728 PHE A O 1
ATOM 5764 N N . TRP A 1 729 ? 45.978 12.074 -40.241 1.00 82.56 729 TRP A N 1
ATOM 5765 C CA . TRP A 1 729 ? 46.182 13.113 -41.252 1.00 82.56 729 TRP A CA 1
ATOM 5766 C C . TRP A 1 729 ? 47.209 12.652 -42.282 1.00 82.56 729 TRP A C 1
ATOM 5768 O O . TRP A 1 729 ? 48.312 12.232 -41.923 1.00 82.56 729 TRP A O 1
ATOM 5778 N N . GLU A 1 730 ? 46.876 12.781 -43.561 1.00 80.50 730 GLU A N 1
ATOM 5779 C CA . GLU A 1 730 ? 47.843 12.702 -44.651 1.00 80.50 730 GLU A CA 1
ATOM 5780 C C . GLU A 1 730 ? 48.391 14.106 -44.923 1.00 80.50 730 GLU A C 1
ATOM 5782 O O . GLU A 1 730 ? 47.640 15.032 -45.225 1.00 80.50 730 GLU A O 1
ATOM 5787 N N . LEU A 1 731 ? 49.707 14.289 -44.786 1.00 81.44 731 LEU A N 1
ATOM 5788 C CA . LEU A 1 731 ? 50.358 15.595 -44.899 1.00 81.44 731 LEU A CA 1
ATOM 5789 C C . LEU A 1 731 ? 51.255 15.669 -46.138 1.00 81.44 731 LEU A C 1
ATOM 5791 O O . LEU A 1 731 ? 52.126 14.825 -46.340 1.00 81.44 731 LEU A O 1
ATOM 5795 N N . SER A 1 732 ? 51.111 16.740 -46.915 1.00 77.81 732 SER A N 1
ATOM 5796 C CA . SER A 1 732 ? 52.055 17.134 -47.964 1.00 77.81 732 SER A CA 1
ATOM 5797 C C . SER A 1 732 ? 53.017 18.181 -47.406 1.00 77.81 732 SER A C 1
ATOM 5799 O O . SER A 1 732 ? 52.586 19.280 -47.060 1.00 77.81 732 SER A O 1
ATOM 5801 N N . VAL A 1 733 ? 54.312 17.863 -47.338 1.00 76.12 733 VAL A N 1
ATOM 5802 C CA . VAL A 1 733 ? 55.361 18.745 -46.792 1.00 76.12 733 VAL A CA 1
ATOM 5803 C C . VAL A 1 733 ? 56.370 19.092 -47.890 1.00 76.12 733 VAL A C 1
ATOM 5805 O O . VAL A 1 733 ? 56.954 18.195 -48.496 1.00 76.12 733 VAL A O 1
ATOM 5808 N N . ASN A 1 734 ? 56.614 20.383 -48.135 1.00 64.94 734 ASN A N 1
ATOM 5809 C CA . ASN A 1 734 ? 57.553 20.853 -49.172 1.00 64.94 734 ASN A CA 1
ATOM 5810 C C . ASN A 1 734 ? 59.035 20.898 -48.726 1.00 64.94 734 ASN A C 1
ATOM 5812 O O . ASN A 1 734 ? 59.895 21.390 -49.459 1.00 64.94 734 ASN A O 1
ATOM 5816 N N . GLY A 1 735 ? 59.365 20.364 -47.545 1.00 61.06 735 GLY A N 1
ATOM 5817 C CA . GLY A 1 735 ? 60.717 20.327 -46.978 1.00 61.06 735 GLY A CA 1
ATOM 5818 C C . GLY A 1 735 ? 61.081 18.963 -46.380 1.00 61.06 735 GLY A C 1
ATOM 5819 O O . GLY A 1 735 ? 60.218 18.193 -45.979 1.00 61.06 735 GLY A O 1
ATOM 5820 N N . SER A 1 736 ? 62.380 18.655 -46.300 1.00 54.72 736 SER A N 1
ATOM 5821 C CA . SER A 1 736 ? 62.905 17.354 -45.842 1.00 54.72 736 SER A CA 1
ATOM 5822 C C . SER A 1 736 ? 63.034 17.205 -44.316 1.00 54.72 736 SER A C 1
ATOM 5824 O O . SER A 1 736 ? 63.720 16.293 -43.854 1.00 54.72 736 SER A O 1
ATOM 5826 N N . ALA A 1 737 ? 62.458 18.116 -43.527 1.00 62.56 737 ALA A N 1
ATOM 5827 C CA . ALA A 1 737 ? 62.532 18.090 -42.066 1.00 62.56 737 ALA A CA 1
ATOM 5828 C C . ALA A 1 737 ? 61.202 17.587 -41.469 1.00 62.56 737 ALA A C 1
ATOM 5830 O O . ALA A 1 737 ? 60.145 18.037 -41.911 1.00 62.56 737 ALA A O 1
ATOM 5831 N N . PRO A 1 738 ? 61.230 16.669 -40.483 1.00 69.62 738 PRO A N 1
ATOM 5832 C CA . PRO A 1 738 ? 60.018 16.190 -39.826 1.00 69.62 738 PRO A CA 1
ATOM 5833 C C . PRO A 1 738 ? 59.346 17.318 -39.031 1.00 69.62 738 PRO A C 1
ATOM 5835 O O . PRO A 1 738 ? 60.025 18.161 -38.440 1.00 69.62 738 PRO A O 1
ATOM 5838 N N . ILE A 1 739 ? 58.013 17.316 -39.007 1.00 75.56 739 ILE A N 1
ATOM 5839 C CA . ILE A 1 739 ? 57.218 18.290 -38.251 1.00 75.56 739 ILE A CA 1
ATOM 5840 C C . ILE A 1 739 ? 57.499 18.099 -36.748 1.00 75.56 739 ILE A C 1
ATOM 5842 O O . ILE A 1 739 ? 57.442 16.963 -36.267 1.00 75.56 739 ILE A O 1
ATOM 5846 N N . PRO A 1 740 ? 57.819 19.167 -35.992 1.00 79.88 740 PRO A N 1
ATOM 5847 C CA . PRO A 1 740 ? 58.054 19.063 -34.556 1.00 79.88 740 PRO A CA 1
ATOM 5848 C C . PRO A 1 740 ? 56.803 18.572 -33.803 1.00 79.88 740 PRO A C 1
ATOM 5850 O O . PRO A 1 740 ? 55.712 19.075 -34.080 1.00 79.88 740 PRO A O 1
ATOM 5853 N N . PRO A 1 741 ? 56.939 17.675 -32.804 1.00 78.88 741 PRO A N 1
ATOM 5854 C CA . PRO A 1 741 ? 55.806 17.184 -32.011 1.00 78.88 741 PRO A CA 1
ATOM 5855 C C . PRO A 1 741 ? 54.991 18.295 -31.341 1.00 78.88 741 PRO A C 1
ATOM 5857 O O . PRO A 1 741 ? 53.771 18.214 -31.317 1.00 78.88 741 PRO A O 1
ATOM 5860 N N . SER A 1 742 ? 55.643 19.374 -30.896 1.00 78.25 742 SER A N 1
ATOM 5861 C CA . SER A 1 742 ? 54.974 20.519 -30.263 1.00 78.25 742 SER A CA 1
ATOM 5862 C C . SER A 1 742 ? 53.952 21.202 -31.176 1.00 78.25 742 SER A C 1
ATOM 5864 O O . SER A 1 742 ? 52.934 21.685 -30.709 1.00 78.25 742 SER A O 1
ATOM 5866 N N . VAL A 1 743 ? 54.188 21.210 -32.493 1.00 80.25 743 VAL A N 1
ATOM 5867 C CA . VAL A 1 743 ? 53.250 21.808 -33.458 1.00 80.25 743 VAL A CA 1
ATOM 5868 C C . VAL A 1 743 ? 52.032 20.908 -33.664 1.00 80.25 743 VAL A C 1
ATOM 5870 O O . VAL A 1 743 ? 50.930 21.403 -33.882 1.00 80.25 743 VAL A O 1
ATOM 5873 N N . LEU A 1 744 ? 52.208 19.586 -33.571 1.00 80.31 744 LEU A N 1
ATOM 5874 C CA . LEU A 1 744 ? 51.092 18.639 -33.594 1.00 80.31 744 LEU A CA 1
ATOM 5875 C C . LEU A 1 744 ? 50.281 18.705 -32.290 1.00 80.31 744 LEU A C 1
ATOM 5877 O O . LEU A 1 744 ? 49.060 18.630 -32.353 1.00 80.31 744 LEU A O 1
ATOM 5881 N N . GLU A 1 745 ? 50.927 18.923 -31.141 1.00 82.50 745 GLU A N 1
ATOM 5882 C CA . GLU A 1 745 ? 50.247 19.199 -29.864 1.00 82.50 745 GLU A CA 1
ATOM 5883 C C . GLU A 1 745 ? 49.402 20.484 -29.942 1.00 82.50 745 GLU A C 1
ATOM 5885 O O . GLU A 1 745 ? 48.233 20.466 -29.558 1.00 82.50 745 GLU A O 1
ATOM 5890 N N . ASP A 1 746 ? 49.930 21.559 -30.539 1.00 81.62 746 ASP A N 1
ATOM 5891 C CA . ASP A 1 746 ? 49.176 22.799 -30.786 1.00 81.62 746 ASP A CA 1
ATOM 5892 C C . ASP A 1 746 ? 47.989 22.580 -31.748 1.00 81.62 746 ASP A C 1
ATOM 5894 O O . ASP A 1 746 ? 46.922 23.184 -31.593 1.00 81.62 746 ASP A O 1
ATOM 5898 N N . CYS A 1 747 ? 48.143 21.696 -32.744 1.00 81.81 747 CYS A N 1
ATOM 5899 C CA . CYS A 1 747 ? 47.040 21.287 -33.618 1.00 81.81 747 CYS A CA 1
ATOM 5900 C C . CYS A 1 747 ? 45.960 20.531 -32.833 1.00 81.81 747 CYS A C 1
ATOM 5902 O O . CYS A 1 747 ? 44.785 20.847 -32.997 1.00 81.81 747 CYS A O 1
ATOM 5904 N N . CYS A 1 748 ? 46.335 19.595 -31.954 1.00 80.56 748 CYS A N 1
ATOM 5905 C CA . CYS A 1 748 ? 45.389 18.893 -31.083 1.00 80.56 748 CYS A CA 1
ATOM 5906 C C . CYS A 1 748 ? 44.621 19.869 -30.182 1.00 80.56 748 CYS A C 1
ATOM 5908 O O . CYS A 1 748 ? 43.394 19.812 -30.148 1.00 80.56 748 CYS A O 1
ATOM 5910 N N . LEU A 1 749 ? 45.312 20.821 -29.545 1.00 82.00 749 LEU A N 1
ATOM 5911 C CA . LEU A 1 749 ? 44.675 21.861 -28.726 1.00 82.00 749 LEU A CA 1
ATOM 5912 C C . LEU A 1 749 ? 43.689 22.709 -29.540 1.00 82.00 749 LEU A C 1
ATOM 5914 O O . LEU A 1 749 ? 42.574 22.959 -29.099 1.00 82.00 749 LEU A O 1
ATOM 5918 N N . THR A 1 750 ? 44.057 23.100 -30.763 1.00 82.19 750 THR A N 1
ATOM 5919 C CA . THR A 1 750 ? 43.180 23.896 -31.641 1.00 82.19 750 THR A CA 1
ATOM 5920 C C . THR A 1 750 ? 41.928 23.118 -32.065 1.00 82.19 750 THR A C 1
ATOM 5922 O O . THR A 1 750 ? 40.849 23.703 -32.208 1.00 82.19 750 THR A O 1
ATOM 5925 N N . ILE A 1 751 ? 42.048 21.800 -32.266 1.00 81.31 751 ILE A N 1
ATOM 5926 C CA . ILE A 1 751 ? 40.907 20.917 -32.547 1.00 81.31 751 ILE A CA 1
ATOM 5927 C C . ILE A 1 751 ? 40.008 20.827 -31.315 1.00 81.31 751 ILE A C 1
ATOM 5929 O O . ILE A 1 751 ? 38.806 21.051 -31.438 1.00 81.31 751 ILE A O 1
ATOM 5933 N N . GLU A 1 752 ? 40.574 20.577 -30.134 1.00 80.44 752 GLU A N 1
ATOM 5934 C CA . GLU A 1 752 ? 39.823 20.523 -28.874 1.00 80.44 752 GLU A CA 1
ATOM 5935 C C . GLU A 1 752 ? 39.101 21.844 -28.572 1.00 80.44 752 GLU A C 1
ATOM 5937 O O . GLU A 1 752 ? 37.929 21.834 -28.201 1.00 80.44 752 GLU A O 1
ATOM 5942 N N . GLU A 1 753 ? 39.749 22.991 -28.783 1.00 79.38 753 GLU A N 1
ATOM 5943 C CA . GLU A 1 753 ? 39.136 24.316 -28.628 1.00 79.38 753 GLU A CA 1
ATOM 5944 C C . GLU A 1 753 ? 38.025 24.564 -29.655 1.00 79.38 753 GLU A C 1
ATOM 5946 O O . GLU A 1 753 ? 36.965 25.089 -29.307 1.00 79.38 753 GLU A O 1
ATOM 5951 N N . SER A 1 754 ? 38.232 24.154 -30.911 1.00 76.56 754 SER A N 1
ATOM 5952 C CA . SER A 1 754 ? 37.225 24.299 -31.969 1.00 76.56 754 SER A CA 1
ATOM 5953 C C . SER A 1 754 ? 35.982 23.459 -31.674 1.00 76.56 754 SER A C 1
ATOM 5955 O O . SER A 1 754 ? 34.867 23.956 -31.831 1.00 76.56 754 SER A O 1
ATOM 5957 N N . LEU A 1 755 ? 36.163 22.231 -31.184 1.00 71.56 755 LEU A N 1
ATOM 5958 C CA . LEU A 1 755 ? 35.066 21.345 -30.789 1.00 71.56 755 LEU A CA 1
ATOM 5959 C C . LEU A 1 755 ? 34.384 21.816 -29.487 1.00 71.56 755 LEU A C 1
ATOM 5961 O O . LEU A 1 755 ? 33.161 21.773 -29.386 1.00 71.56 755 LEU A O 1
ATOM 5965 N N . ASN A 1 756 ? 35.134 22.380 -28.532 1.00 62.38 756 ASN A N 1
ATOM 5966 C CA . ASN A 1 756 ? 34.581 22.956 -27.297 1.00 62.38 756 ASN A CA 1
ATOM 5967 C C . ASN A 1 756 ? 33.871 24.306 -27.491 1.00 62.38 756 ASN A C 1
ATOM 5969 O O . ASN A 1 756 ? 33.054 24.692 -26.651 1.00 62.38 756 ASN A O 1
ATOM 5973 N N . SER A 1 757 ? 34.149 25.044 -28.572 1.00 45.00 757 SER A N 1
ATOM 5974 C CA . SER A 1 757 ? 33.535 26.358 -28.829 1.00 45.00 757 SER A CA 1
ATOM 5975 C C . SER A 1 757 ? 32.017 26.297 -29.061 1.00 45.00 757 SER A C 1
ATOM 5977 O O . SER A 1 757 ? 31.320 27.290 -28.854 1.00 45.00 757 SER A O 1
ATOM 5979 N N . VAL A 1 758 ? 31.479 25.116 -29.385 1.00 37.88 758 VAL A N 1
ATOM 5980 C CA . VAL A 1 758 ? 30.031 24.857 -29.470 1.00 37.88 758 VAL A CA 1
ATOM 5981 C C . VAL A 1 758 ? 29.410 24.624 -28.076 1.00 37.88 758 VAL A C 1
ATOM 5983 O O . VAL A 1 758 ? 28.225 24.884 -27.872 1.00 37.88 758 VAL A O 1
ATOM 5986 N N . CYS A 1 759 ? 30.218 24.257 -27.073 1.00 33.84 759 CYS A N 1
ATOM 5987 C CA . CYS A 1 759 ? 29.813 24.026 -25.678 1.00 33.84 759 CYS A CA 1
ATOM 5988 C C . CYS A 1 759 ? 29.945 25.265 -24.763 1.00 33.84 759 CYS A C 1
ATOM 5990 O O . CYS A 1 759 ? 29.626 25.195 -23.574 1.00 33.84 759 CYS A O 1
ATOM 5992 N N . GLN A 1 760 ? 30.372 26.430 -25.274 1.00 26.56 760 GLN A N 1
ATOM 5993 C CA . GLN A 1 760 ? 30.595 27.637 -24.455 1.00 26.56 760 GLN A CA 1
ATOM 5994 C C . GLN A 1 760 ? 29.329 28.316 -23.893 1.00 26.56 760 GLN A C 1
ATOM 5996 O O . GLN A 1 760 ? 29.444 29.311 -23.180 1.00 26.56 760 GLN A O 1
ATOM 6001 N N . PHE A 1 761 ? 28.131 27.762 -24.100 1.00 28.09 761 PHE A N 1
ATOM 6002 C CA . PHE A 1 761 ? 26.955 28.156 -23.310 1.00 28.09 761 PHE A CA 1
ATOM 6003 C C . PHE A 1 761 ? 26.819 27.405 -21.969 1.00 28.09 761 PHE A C 1
ATOM 6005 O O . PHE A 1 761 ? 25.900 27.718 -21.214 1.00 28.09 761 PHE A O 1
ATOM 6012 N N . SER A 1 762 ? 27.712 26.462 -21.626 1.00 30.12 762 SER A N 1
ATOM 6013 C CA . SER A 1 762 ? 27.537 25.603 -20.438 1.00 30.12 762 SER A CA 1
ATOM 6014 C C . SER A 1 762 ? 28.792 25.327 -19.593 1.00 30.12 762 SER A C 1
ATOM 6016 O O . SER A 1 762 ? 28.863 24.277 -18.958 1.00 30.12 762 SER A O 1
ATOM 6018 N N . ALA A 1 763 ? 29.787 26.221 -19.545 1.00 26.61 763 ALA A N 1
ATOM 6019 C CA . ALA A 1 763 ? 31.001 25.971 -18.753 1.00 26.61 763 ALA A CA 1
ATOM 6020 C C . ALA A 1 763 ? 31.572 27.207 -18.027 1.00 26.61 763 ALA A C 1
ATOM 6022 O O . ALA A 1 763 ? 32.756 27.512 -18.128 1.00 26.61 763 ALA A O 1
ATOM 6023 N N . GLU A 1 764 ? 30.762 27.879 -17.206 1.00 26.02 764 GLU A N 1
ATOM 6024 C CA . GLU A 1 764 ? 31.282 28.512 -15.984 1.00 26.02 764 GLU A CA 1
ATOM 6025 C C . GLU A 1 764 ? 31.193 27.491 -14.841 1.00 26.02 764 GLU A C 1
ATOM 6027 O O . GLU A 1 764 ? 30.207 27.477 -14.118 1.00 26.02 764 GLU A O 1
ATOM 6032 N N . CYS A 1 765 ? 32.177 26.589 -14.723 1.00 28.38 765 CYS A N 1
ATOM 6033 C CA . CYS A 1 765 ? 32.629 25.980 -13.456 1.00 28.38 765 CYS A CA 1
ATOM 6034 C C . CYS A 1 765 ? 33.573 24.795 -13.714 1.00 28.38 765 CYS A C 1
ATOM 6036 O O . CYS A 1 765 ? 33.155 23.647 -13.653 1.00 28.38 765 CYS A O 1
ATOM 6038 N N . SER A 1 766 ? 34.863 25.068 -13.921 1.00 24.30 766 SER A N 1
ATOM 6039 C CA . SER A 1 766 ? 35.959 24.249 -13.366 1.00 24.30 766 SER A CA 1
ATOM 6040 C C . SER A 1 766 ? 37.310 24.847 -13.754 1.00 24.30 766 SER A C 1
ATOM 6042 O O . SER A 1 766 ? 38.010 24.353 -14.631 1.00 24.30 766 SER A O 1
ATOM 6044 N N . SER A 1 767 ? 37.689 25.931 -13.079 1.00 21.25 767 SER A N 1
ATOM 6045 C CA . SER A 1 767 ? 39.088 26.334 -12.966 1.00 21.25 767 SER A CA 1
ATOM 6046 C C . SER A 1 767 ? 39.623 25.860 -11.613 1.00 21.25 767 SER A C 1
ATOM 6048 O O . SER A 1 767 ? 39.349 26.511 -10.598 1.00 21.25 767 SER A O 1
ATOM 6050 N N . LYS A 1 768 ? 40.342 24.733 -11.599 1.00 24.97 768 LYS A N 1
ATOM 6051 C CA . LYS A 1 768 ? 41.570 24.475 -10.823 1.00 24.97 768 LYS A CA 1
ATOM 6052 C C . LYS A 1 768 ? 42.011 23.025 -10.922 1.00 24.97 768 LYS A C 1
ATOM 6054 O O . LYS A 1 768 ? 41.147 22.144 -10.735 1.00 24.97 768 LYS A O 1
#

pLDDT: mean 74.9, std 17.26, range [21.25, 96.0]

InterPro domains:
  IPR004993 GH3 family [PTHR31901] (6-410)
  IPR055377 GH3, middle domain [PF23571] (170-257)
  IPR055377 GH3, middle domain [PF23571] (565-624)
  IPR055377 GH3, middle domain [PF23571] (645-674)
  IPR055378 GH3, C-terminal domain [PF23572] (273-392)
  IPR055378 GH3, C-terminal domain [PF23572] (690-757)